Protein AF-0000000084907449 (afdb_homodimer)

InterPro domains:
  IPR006109 Glycerol-3-phosphate dehydrogenase, NAD-dependent, C-terminal [PF07479] (288-407)
  IPR008927 6-phosphogluconate dehydrogenase-like, C-terminal domain superfamily [SSF48179] (288-406)
  IPR011128 Glycerol-3-phosphate dehydrogenase, NAD-dependent, N-terminal [PF01210] (155-259)
  IPR013328 6-phosphogluconate dehydrogenase, domain 2 [G3DSA:1.10.1040.10] (293-446)
  IPR036291 NAD(P)-binding domain superfamily [SSF51735] (51-288)

Secondary structure (DSSP, 8-state):
----S--S-PPPHHHHHHHHHHHHHHHTB-TTS-B---HHHHHHHHTSS-EEEEEE--SHHHHHHHHHHHHHHTT-TTTEEEEEE--S--B--HHHHHHHHHHHHT-HHHHHHHHHTTHHHHHHHHHHTSS--BHHHHHHTT--TT-TTS------EES-HHHHHTT-SEEEE-S-HHHHHHHHHHHHHHHHHH--SSSPPPEEEE-----EEE-SSS-EEE-HHHHHHHHH---GGGEEEEESS--HHHHHTT--EEEEEE-S-HHHHHHHHHHH--SSEEEEEES-HHHHHHHHHHHHHHHHHHHHHHHHTTS-HHHHHHHHHHHHHHHHHHHHHH-SSPPPS-HHHHHHHHHHHHH-HHHHHHHHHHTTS--GGG-SEETTTEE-HHHHHHHHHHHHHH-TT--EEETTTTEEE-GGGG-HHHHHHHHHHT---S-HHHHHHHHHHHHHHHTTS-HHHHT--S----GGGTS-GGG---------------------------------------------------/----S--S-PPPHHHHHHHHHHHHHHHTB-TTS-B---HHHHHHHHTSS-EEEEEE--SHHHHHHHHHHHHHHTT-TTTEEEEEE--S--B--HHHHHHHHHHHHT-HHHHHHHHHTTHHHHHHHHHHTSS--BHHHHHHTT--TT-TTS------EES-HHHHHTT-SEEEE-S-HHHHHHHHHHHHHHHHHH--SSSPPPEEEE-----EEE-SSS-EEE-HHHHHHHHH---GGGEEEEESS--HHHHHTT--EEEEEE-S-HHHHHHHHHHH--SSEEEEEES-HHHHHHHHHHHHHHHHHHHHHHHHTTS-HHHHHHHHHHHHHHHHHHHHHH-SSPPPS-HHHHHHHHHHHHH-HHHHHHHHHHTTS--GGG-SEETTTEE-HHHHHHHHHHHHHH-TT--EEETTTTEEE-GGGG-HHHHHHHHHHT---S-HHHHHHHHHHHHHHHTTS-HHHHT--S----GGGTS-GGG-------------S-------------------------------------

Solvent-accessible surface area (backbone atoms only — not comparable to full-atom values): 56809 Å² total; per-residue (Å²): 129,87,75,77,64,67,82,75,57,61,53,55,70,71,56,49,54,52,42,52,47,45,40,41,57,36,71,26,35,46,92,84,65,48,77,47,92,33,60,49,46,44,32,41,70,71,52,74,37,41,46,29,37,26,34,37,30,60,42,46,51,27,40,42,54,51,38,50,48,40,49,32,41,52,90,38,55,64,56,34,38,67,39,36,34,38,84,72,87,49,70,53,53,53,67,56,48,46,49,34,48,54,50,34,73,75,30,69,54,56,40,54,56,28,56,77,65,58,47,47,58,56,51,53,36,26,52,74,62,79,41,83,49,36,46,63,57,36,32,37,68,10,34,38,84,70,35,56,87,48,77,57,55,62,42,52,67,41,63,49,65,63,75,53,55,63,73,31,47,32,37,34,37,28,35,56,50,85,48,40,46,68,54,24,38,55,49,17,58,51,44,66,73,60,43,48,82,50,35,61,80,41,38,34,38,31,56,41,40,42,53,46,53,40,62,73,98,51,46,23,50,40,40,49,50,51,38,41,24,70,36,27,66,42,57,62,65,36,29,25,39,44,51,37,30,70,51,37,70,49,50,63,74,51,41,46,33,46,28,33,37,18,25,44,49,67,70,45,36,50,30,52,26,61,60,68,36,53,89,37,36,39,45,40,71,42,68,53,39,60,37,55,42,50,47,42,23,47,40,31,31,50,7,23,54,44,12,26,47,31,40,63,51,75,59,39,59,34,36,49,18,44,46,49,21,52,47,51,51,49,51,52,43,52,33,36,27,56,22,89,74,50,72,71,86,42,47,35,60,34,8,26,42,51,36,34,45,72,70,25,72,29,10,52,51,17,24,36,30,22,66,46,77,44,54,50,83,70,58,51,56,42,89,97,74,41,75,38,67,19,60,30,35,37,53,36,53,50,53,52,33,56,33,85,91,42,70,37,73,34,79,87,75,70,41,78,37,44,49,44,76,79,29,58,66,63,49,50,50,44,54,60,56,65,37,83,68,77,59,25,54,62,50,29,54,48,49,53,50,47,51,49,57,55,51,71,46,54,62,72,64,71,60,57,57,85,82,53,51,38,65,54,34,62,38,50,79,84,68,58,64,70,80,70,79,75,70,75,68,85,77,78,80,78,79,83,81,82,76,77,81,73,82,77,84,75,82,78,77,80,76,81,68,82,77,78,80,81,80,77,77,82,72,75,81,75,72,70,82,81,131,87,73,79,63,66,83,75,56,61,55,56,68,69,58,49,53,51,40,52,46,44,40,42,57,36,70,26,36,45,92,82,65,47,74,47,94,31,62,50,47,43,32,40,71,68,52,76,37,41,48,27,37,26,32,37,30,61,40,46,52,27,40,42,53,52,39,51,48,40,50,32,41,52,89,37,56,65,56,35,39,67,37,36,34,38,84,71,87,47,70,54,52,54,67,56,47,44,49,35,48,53,50,34,74,75,29,69,53,54,40,52,56,28,57,75,66,58,47,47,57,55,52,51,36,25,52,72,64,79,44,82,48,35,46,62,58,36,33,37,68,9,33,38,83,72,34,54,87,48,78,58,55,63,42,51,67,42,60,48,66,62,74,53,54,63,72,32,48,31,37,37,38,27,34,56,49,87,49,42,46,68,53,25,38,54,48,17,58,51,45,66,74,58,44,48,82,51,37,61,80,40,39,34,40,31,56,42,39,41,51,43,51,39,60,74,97,52,46,25,51,42,39,50,51,51,40,41,24,70,34,28,66,42,57,64,62,36,29,25,41,43,50,36,29,69,50,38,70,49,49,65,74,52,42,46,34,46,28,32,35,18,23,44,48,67,71,45,38,50,30,51,26,59,62,67,36,53,88,37,37,39,47,40,74,41,68,53,38,62,37,55,43,50,48,43,24,48,40,31,32,50,7,23,54,43,11,26,48,31,40,63,51,75,59,38,59,34,35,48,18,46,48,50,21,52,48,50,51,49,51,52,46,52,33,35,27,54,19,90,74,53,72,71,87,42,48,38,58,33,9,24,43,52,36,34,46,72,71,25,72,29,11,51,49,17,23,34,29,22,68,47,77,42,54,53,83,69,56,50,58,43,88,98,73,43,73,39,66,19,60,29,35,36,53,37,52,50,54,53,34,55,32,85,92,41,71,39,70,34,76,87,74,69,40,77,37,44,50,46,77,78,28,59,66,63,48,50,50,44,54,59,57,64,37,85,68,79,60,26,54,62,51,31,53,49,50,52,51,48,50,48,58,54,50,71,47,53,60,73,65,70,60,54,57,85,83,54,52,38,66,56,36,62,38,52,79,86,68,58,68,73,80,72,82,75,77,76,76,83,75,80,76,86,77,86,75,78,69,79,72,75,82,86,77,89,69,89,70,85,68,88,71,84,81,79,81,81,80,80,74,83,74,73,79,77,72,68,83,80

pLDDT: mean 82.45, std 22.32, range [13.9, 98.75]

Nearest PDB structures (foldseek):
  2pla-assembly1_B  TM=8.799E-01  e=2.376E-16  Homo sapiens
  6e90-assembly1_A  TM=8.384E-01  e=5.466E-17  Homo sapiens
  6e90-assembly2_B  TM=8.410E-01  e=1.386E-16  Homo sapiens
  3k96-assembly1_B  TM=8.355E-01  e=1.196E-15  Coxiella burnetii RSA 493
  1txg-assembly1_B  TM=7.783E-01  e=4.952E-15  Archaeoglobus fulgidus

Sequence (1060 aa):
MDDDGCHGRRLPLGVIRERVQALCDALGLNNNGARNAVGRLASVASGSRPLRIVGLGAGAWGAVFMAMLQEMYGQAPDLVDITIWRRGGRTVSKEVVTHVMDVVNADEAVLRRLRNSSVYLKYVSARLGDRTLTACEMLRDGFCLNLPDCPLCPLKVTTELEEAVYDADVIVNGLPSTETRAVFEKVGRILKQTRNRDNPMPFVISLSKGVETRLEPHPHIITPTRIIHEAGGVPMDRCFYLGGPNIAAEIWRGEYANARICGGVRAVRTALADFIRNDNFVVWTSPDVITHEVMGGLKNVYAIGMGITTAATNNSATSKAVYFSNAAAEMVFITRLLSERPDDLQGPLLADTYVTLLKGRNAWYGERLGRGELCPSMGDVVPGKGLIQGISAVHAFHELLSDERVQVFDCDAQRAVSPVEVLPMLRHLKEMLSRDDDDMAAATRQFIAKLKDASATDPAQRLRTDNLYCAMLTRLPHEIVVEDADGGGDGAGVADGGAGVGPEQRHRNRSFIGGADEAEEDINPHFTKTMDDDGCHGRRLPLGVIRERVQALCDALGLNNNGARNAVGRLASVASGSRPLRIVGLGAGAWGAVFMAMLQEMYGQAPDLVDITIWRRGGRTVSKEVVTHVMDVVNADEAVLRRLRNSSVYLKYVSARLGDRTLTACEMLRDGFCLNLPDCPLCPLKVTTELEEAVYDADVIVNGLPSTETRAVFEKVGRILKQTRNRDNPMPFVISLSKGVETRLEPHPHIITPTRIIHEAGGVPMDRCFYLGGPNIAAEIWRGEYANARICGGVRAVRTALADFIRNDNFVVWTSPDVITHEVMGGLKNVYAIGMGITTAATNNSATSKAVYFSNAAAEMVFITRLLSERPDDLQGPLLADTYVTLLKGRNAWYGERLGRGELCPSMGDVVPGKGLIQGISAVHAFHELLSDERVQVFDCDAQRAVSPVEVLPMLRHLKEMLSRDDDDMAAATRQFIAKLKDASATDPAQRLRTDNLYCAMLTRLPHEIVVEDADGGGDGAGVADGGAGVGPEQRHRNRSFIGGADEAEEDINPHFTKT

Structure (mmCIF, N/CA/C/O backbone):
data_AF-0000000084907449-model_v1
#
loop_
_entity.id
_entity.type
_entity.pdbx_description
1 polymer 'Glycerol-3-phosphate dehydrogenase'
#
loop_
_atom_site.group_PDB
_atom_site.id
_atom_site.type_symbol
_atom_site.label_atom_id
_atom_site.label_alt_id
_atom_site.label_comp_id
_atom_site.label_asym_id
_atom_site.label_entity_id
_atom_site.label_seq_id
_atom_site.pdbx_PDB_ins_code
_atom_site.Cartn_x
_atom_site.Cartn_y
_atom_site.Cartn_z
_atom_site.occupancy
_atom_site.B_iso_or_equiv
_atom_site.auth_seq_id
_atom_site.auth_comp_id
_atom_site.auth_asym_id
_atom_site.auth_atom_id
_atom_site.pdbx_PDB_model_num
ATOM 1 N N . MET A 1 1 ? 24.016 -18.891 -29.656 1 27.95 1 MET A N 1
ATOM 2 C CA . MET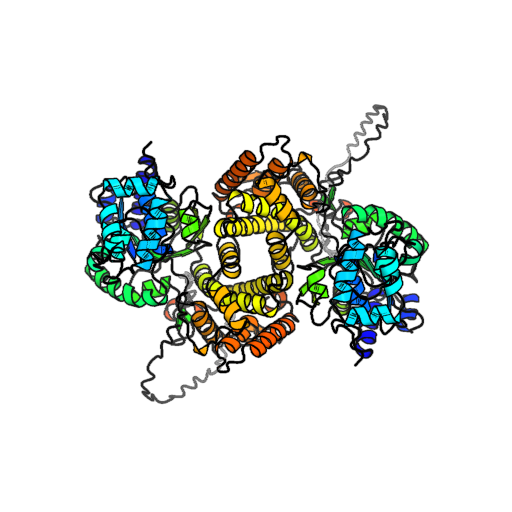 A 1 1 ? 23.016 -19.172 -28.625 1 27.95 1 MET A CA 1
ATOM 3 C C . MET A 1 1 ? 21.609 -18.969 -29.156 1 27.95 1 MET A C 1
ATOM 5 O O . MET A 1 1 ? 21.312 -17.938 -29.781 1 27.95 1 MET A O 1
ATOM 9 N N . ASP A 1 2 ? 20.875 -19.938 -29.625 1 34.19 2 ASP A N 1
ATOM 10 C CA . ASP A 1 2 ? 19.578 -20.047 -30.297 1 34.19 2 ASP A CA 1
ATOM 11 C C . ASP A 1 2 ? 18.547 -19.156 -29.609 1 34.19 2 ASP A C 1
ATOM 13 O O . ASP A 1 2 ? 18.266 -19.312 -28.422 1 34.19 2 ASP A O 1
ATOM 17 N N . ASP A 1 3 ? 18.375 -18 -29.984 1 39.09 3 ASP A N 1
ATOM 18 C CA . ASP A 1 3 ? 17.484 -16.906 -29.578 1 39.09 3 ASP A CA 1
ATOM 19 C C . ASP A 1 3 ? 16.031 -17.328 -29.703 1 39.09 3 ASP A C 1
ATOM 21 O O . ASP A 1 3 ? 15.375 -17.016 -30.703 1 39.09 3 ASP A O 1
ATOM 25 N N . ASP A 1 4 ? 15.648 -18.547 -29.453 1 43.75 4 ASP A N 1
ATOM 26 C CA . ASP A 1 4 ? 14.312 -19.078 -29.719 1 43.75 4 ASP A CA 1
ATOM 27 C C . ASP A 1 4 ? 13.25 -18.328 -28.922 1 43.75 4 ASP A C 1
ATOM 29 O O . ASP A 1 4 ? 12.195 -18.891 -28.609 1 43.75 4 ASP A O 1
ATOM 33 N N . GLY A 1 5 ? 13.398 -17.078 -28.734 1 46.91 5 GLY A N 1
ATOM 34 C CA . GLY A 1 5 ? 12.328 -16.312 -28.125 1 46.91 5 GLY A CA 1
ATOM 35 C C . GLY A 1 5 ? 12.211 -16.516 -26.625 1 46.91 5 GLY A C 1
ATOM 36 O O . GLY A 1 5 ? 11.203 -16.156 -26.031 1 46.91 5 GLY A O 1
ATOM 37 N N . CYS A 1 6 ? 13.094 -17.344 -26.094 1 53.09 6 CYS A N 1
ATOM 38 C CA . CYS A 1 6 ? 13.055 -17.656 -24.672 1 53.09 6 CYS A CA 1
ATOM 39 C C . CYS A 1 6 ? 13.523 -16.484 -23.828 1 53.09 6 CYS A C 1
ATOM 41 O O . CYS A 1 6 ? 14.367 -15.695 -24.266 1 53.09 6 CYS A O 1
ATOM 43 N N . HIS A 1 7 ? 12.625 -16.016 -22.891 1 64.75 7 HIS A N 1
ATOM 44 C CA . HIS A 1 7 ? 12.867 -14.906 -21.969 1 64.75 7 HIS A CA 1
ATOM 45 C C . HIS A 1 7 ? 14.039 -15.195 -21.047 1 64.75 7 HIS A C 1
ATOM 47 O O . HIS A 1 7 ? 14.078 -14.688 -19.922 1 64.75 7 HIS A O 1
ATOM 53 N N . GLY A 1 8 ? 14.945 -16.172 -21.531 1 71 8 GLY A N 1
ATOM 54 C CA . GLY A 1 8 ? 16.188 -16.359 -20.812 1 71 8 GLY A CA 1
ATOM 55 C C . GLY A 1 8 ? 16.016 -17.078 -19.484 1 71 8 GLY A C 1
ATOM 56 O O . GLY A 1 8 ? 16.766 -16.844 -18.547 1 71 8 GLY A O 1
ATOM 57 N N . ARG A 1 9 ? 15.055 -18.016 -19.375 1 85.19 9 ARG A N 1
ATOM 58 C CA . ARG A 1 9 ? 14.805 -18.703 -18.109 1 85.19 9 ARG A CA 1
ATOM 59 C C . ARG A 1 9 ? 15.406 -20.094 -18.109 1 85.19 9 ARG A C 1
ATOM 61 O O . ARG A 1 9 ? 15.344 -20.812 -17.109 1 85.19 9 ARG A O 1
ATOM 68 N N . ARG A 1 10 ? 16 -20.5 -19.203 1 92.06 10 ARG A N 1
ATOM 69 C CA . ARG A 1 10 ? 16.531 -21.859 -19.312 1 92.06 10 ARG A CA 1
ATOM 70 C C . ARG A 1 10 ? 17.578 -22.141 -18.25 1 92.06 10 ARG A C 1
ATOM 72 O O . ARG A 1 10 ? 18.5 -21.344 -18.062 1 92.06 10 ARG A O 1
ATOM 79 N N . LEU A 1 11 ? 17.391 -23.25 -17.609 1 94.56 11 LEU A N 1
ATOM 80 C CA . LEU A 1 11 ? 18.312 -23.609 -16.547 1 94.56 11 LEU A CA 1
ATOM 81 C C . LEU A 1 11 ? 19.422 -24.531 -17.094 1 94.56 11 LEU A C 1
ATOM 83 O O . LEU A 1 11 ? 19.188 -25.328 -17.984 1 94.56 11 LEU A O 1
ATOM 87 N N . PRO A 1 12 ? 20.641 -24.375 -16.484 1 94.5 12 PRO A N 1
ATOM 88 C CA . PRO A 1 12 ? 21.672 -25.359 -16.812 1 94.5 12 PRO A CA 1
ATOM 89 C C . PRO A 1 12 ? 21.312 -26.781 -16.359 1 94.5 12 PRO A C 1
ATOM 91 O O . PRO A 1 12 ? 20.656 -26.953 -15.328 1 94.5 12 PRO A O 1
ATOM 94 N N . LEU A 1 13 ? 21.797 -27.828 -17.109 1 94.56 13 LEU A N 1
ATOM 95 C CA . LEU A 1 13 ? 21.438 -29.219 -16.859 1 94.56 13 LEU A CA 1
ATOM 96 C C . LEU A 1 13 ? 21.797 -29.625 -15.438 1 94.56 13 LEU A C 1
ATOM 98 O O . LEU A 1 13 ? 21.078 -30.391 -14.797 1 94.56 13 LEU A O 1
ATOM 102 N N . GLY A 1 14 ? 22.969 -29.109 -14.977 1 94.44 14 GLY A N 1
ATOM 103 C CA . GLY A 1 14 ? 23.375 -29.406 -13.609 1 94.44 14 GLY A CA 1
ATOM 104 C C . GLY A 1 14 ? 22.375 -28.922 -12.578 1 94.44 14 GLY A C 1
ATOM 105 O O . GLY A 1 14 ? 22.078 -29.625 -11.609 1 94.44 14 GLY A O 1
ATOM 106 N N . VAL A 1 15 ? 21.828 -27.75 -12.773 1 95.38 15 VAL A N 1
ATOM 107 C CA . VAL A 1 15 ? 20.859 -27.172 -11.859 1 95.38 15 VAL A CA 1
ATOM 108 C C . VAL A 1 15 ? 19.547 -27.953 -11.938 1 95.38 15 VAL A C 1
ATOM 110 O O . VAL A 1 15 ? 18.906 -28.203 -10.914 1 95.38 15 VAL A O 1
ATOM 113 N N . ILE A 1 16 ? 19.141 -28.391 -13.133 1 95.88 16 ILE A N 1
ATOM 114 C CA . ILE A 1 16 ? 17.922 -29.172 -13.328 1 95.88 16 ILE A CA 1
ATOM 115 C C . ILE A 1 16 ? 18.031 -30.484 -12.547 1 95.88 16 ILE A C 1
ATOM 117 O O . ILE A 1 16 ? 17.109 -30.844 -11.812 1 95.88 16 ILE A O 1
ATOM 121 N N . ARG A 1 17 ? 19.141 -31.141 -12.68 1 93.75 17 ARG A N 1
ATOM 122 C CA . ARG A 1 17 ? 19.328 -32.406 -11.992 1 93.75 17 ARG A CA 1
ATOM 123 C C . ARG A 1 17 ? 19.25 -32.25 -10.477 1 93.75 17 ARG A C 1
ATOM 125 O O . ARG A 1 17 ? 18.641 -33.062 -9.781 1 93.75 17 ARG A O 1
ATOM 132 N N . GLU A 1 18 ? 19.859 -31.188 -10.047 1 94.5 18 GLU A N 1
ATOM 133 C CA . GLU A 1 18 ? 19.875 -30.906 -8.609 1 94.5 18 GLU A CA 1
ATOM 134 C C . GLU A 1 18 ? 18.453 -30.641 -8.094 1 94.5 18 GLU A C 1
ATOM 136 O O . GLU A 1 18 ? 18.062 -31.188 -7.066 1 94.5 18 GLU A O 1
ATOM 141 N N . ARG A 1 19 ? 17.703 -29.828 -8.773 1 95.12 19 ARG A N 1
ATOM 142 C CA . ARG A 1 19 ? 16.359 -29.469 -8.344 1 95.12 19 ARG A CA 1
ATOM 143 C C . ARG A 1 19 ? 15.398 -30.656 -8.445 1 95.12 19 ARG A C 1
ATOM 145 O O . ARG A 1 19 ? 14.523 -30.828 -7.602 1 95.12 19 ARG A O 1
ATOM 152 N N . VAL A 1 20 ? 15.539 -31.438 -9.508 1 93.69 20 VAL A N 1
ATOM 153 C CA . VAL A 1 20 ? 14.719 -32.625 -9.68 1 93.69 20 VAL A CA 1
ATOM 154 C C . VAL A 1 20 ? 15.008 -33.625 -8.562 1 93.69 20 VAL A C 1
ATOM 156 O O . VAL A 1 20 ? 14.086 -34.188 -7.973 1 93.69 20 VAL A O 1
ATOM 159 N N . GLN A 1 21 ? 16.281 -33.781 -8.234 1 90.75 21 GLN A N 1
ATOM 160 C CA . GLN A 1 21 ? 16.672 -34.688 -7.148 1 90.75 21 GLN A CA 1
ATOM 161 C C . GLN A 1 21 ? 16.094 -34.219 -5.82 1 90.75 21 GLN A C 1
ATOM 163 O O . GLN A 1 21 ? 15.586 -35.031 -5.035 1 90.75 21 GLN A O 1
ATOM 168 N N . ALA A 1 22 ? 16.188 -32.906 -5.586 1 91.81 22 ALA A N 1
ATOM 169 C CA . ALA A 1 22 ? 15.664 -32.375 -4.344 1 91.81 22 ALA A CA 1
ATOM 170 C C . ALA A 1 22 ? 14.164 -32.625 -4.227 1 91.81 22 ALA A C 1
ATOM 172 O O . ALA A 1 22 ? 13.664 -32.938 -3.146 1 91.81 22 ALA A O 1
ATOM 173 N N . LEU A 1 23 ? 13.422 -32.469 -5.273 1 91.56 23 LEU A N 1
ATOM 174 C CA . LEU A 1 23 ? 11.977 -32.688 -5.266 1 91.56 23 LEU A CA 1
ATOM 175 C C . LEU A 1 23 ? 11.633 -34.156 -5.109 1 91.56 23 LEU A C 1
ATOM 177 O O . LEU A 1 23 ? 10.656 -34.5 -4.434 1 91.56 23 LEU A O 1
ATOM 181 N N . CYS A 1 24 ? 12.406 -35 -5.719 1 87.56 24 CYS A N 1
ATOM 182 C CA . CYS A 1 24 ? 12.211 -36.438 -5.562 1 87.56 24 CYS A CA 1
ATOM 183 C C . CYS A 1 24 ? 12.43 -36.875 -4.113 1 87.56 24 CYS A C 1
ATOM 185 O O . CYS A 1 24 ? 11.664 -37.656 -3.578 1 87.56 24 CYS A O 1
ATOM 187 N N . ASP A 1 25 ? 13.469 -36.281 -3.551 1 87.12 25 ASP A N 1
ATOM 188 C CA . ASP A 1 25 ? 13.734 -36.562 -2.141 1 87.12 25 ASP A CA 1
ATOM 189 C C . ASP A 1 25 ? 12.57 -36.094 -1.267 1 87.12 25 ASP A C 1
ATOM 191 O O . ASP A 1 25 ? 12.188 -36.781 -0.315 1 87.12 25 ASP A O 1
ATOM 195 N N . ALA A 1 26 ? 12.031 -34.969 -1.592 1 87.31 26 ALA A N 1
ATOM 196 C CA . ALA A 1 26 ? 10.914 -34.406 -0.833 1 87.31 26 ALA A CA 1
ATOM 197 C C . ALA A 1 26 ? 9.656 -35.25 -0.989 1 87.31 26 ALA A C 1
ATOM 199 O O . ALA A 1 26 ? 8.883 -35.406 -0.042 1 87.31 26 ALA A O 1
ATOM 200 N N . LEU A 1 27 ? 9.398 -35.75 -2.141 1 84.12 27 LEU A N 1
ATOM 201 C CA . LEU A 1 27 ? 8.227 -36.562 -2.434 1 84.12 27 LEU A CA 1
ATOM 202 C C . LEU A 1 27 ? 8.203 -37.812 -1.575 1 84.12 27 LEU A C 1
ATOM 204 O O . LEU A 1 27 ? 7.137 -38.375 -1.301 1 84.12 27 LEU A O 1
ATOM 208 N N . GLY A 1 28 ? 9.391 -38.188 -1.218 1 76.94 28 GLY A N 1
ATOM 209 C CA . GLY A 1 28 ? 9.5 -39.375 -0.396 1 76.94 28 GLY A CA 1
ATOM 210 C C . GLY A 1 28 ? 9.305 -39.125 1.084 1 76.94 28 GLY A C 1
ATOM 211 O O . GLY A 1 28 ? 9.289 -40.031 1.896 1 76.94 28 GLY A O 1
ATOM 212 N N . LEU A 1 29 ? 9.164 -37.844 1.363 1 67.31 29 LEU A N 1
ATOM 213 C CA . LEU A 1 29 ? 9.039 -37.469 2.766 1 67.31 29 LEU A CA 1
ATOM 214 C C . LEU A 1 29 ? 7.582 -37.531 3.221 1 67.31 29 LEU A C 1
ATOM 216 O O . LEU A 1 29 ? 6.672 -37.219 2.439 1 67.31 29 LEU A O 1
ATOM 220 N N . ASN A 1 30 ? 7.441 -38.156 4.461 1 58.31 30 ASN A N 1
ATOM 221 C CA . ASN A 1 30 ? 6.125 -38.094 5.086 1 58.31 30 ASN A CA 1
ATOM 222 C C . ASN A 1 30 ? 5.961 -36.844 5.945 1 58.31 30 ASN A C 1
ATOM 224 O O . ASN A 1 30 ? 6.809 -35.969 5.918 1 58.31 30 ASN A O 1
ATOM 228 N N . ASN A 1 31 ? 4.734 -36.688 6.66 1 53.69 31 ASN A N 1
ATOM 229 C CA . ASN A 1 31 ? 4.289 -35.531 7.402 1 53.69 31 ASN A CA 1
ATOM 230 C C . ASN A 1 31 ? 5.312 -35.094 8.453 1 53.69 31 ASN A C 1
ATOM 232 O O . ASN A 1 31 ? 5.387 -33.938 8.812 1 53.69 31 ASN A O 1
ATOM 236 N N . ASN A 1 32 ? 6.051 -36.156 8.852 1 51.34 32 ASN A N 1
ATOM 237 C CA . ASN A 1 32 ? 6.992 -35.875 9.922 1 51.34 32 ASN A CA 1
ATOM 238 C C . ASN A 1 32 ? 8.406 -35.656 9.383 1 51.34 32 ASN A C 1
ATOM 240 O O . ASN A 1 32 ? 9.352 -35.5 10.164 1 51.34 32 ASN A O 1
ATOM 244 N N . GLY A 1 33 ? 8.469 -35.562 8.023 1 53.25 33 GLY A N 1
ATOM 245 C CA . GLY A 1 33 ? 9.773 -35.375 7.414 1 53.25 33 GLY A CA 1
ATOM 246 C C . GLY A 1 33 ? 10.555 -36.656 7.262 1 53.25 33 GLY A C 1
ATOM 247 O O . GLY A 1 33 ? 11.711 -36.625 6.828 1 53.25 33 GLY A O 1
ATOM 248 N N . ALA A 1 34 ? 9.93 -37.781 7.668 1 53.03 34 ALA A N 1
ATOM 249 C CA . ALA A 1 34 ? 10.625 -39.062 7.602 1 53.03 34 ALA A CA 1
ATOM 250 C C . ALA A 1 34 ? 10.539 -39.656 6.199 1 53.03 34 ALA A C 1
ATOM 252 O O . ALA A 1 34 ? 9.523 -39.5 5.516 1 53.03 34 ALA A O 1
ATOM 253 N N . ARG A 1 35 ? 11.688 -40.188 5.66 1 60.59 35 ARG A N 1
ATOM 254 C CA . ARG A 1 35 ? 11.82 -40.719 4.312 1 60.59 35 ARG A CA 1
ATOM 255 C C . ARG A 1 35 ? 11.062 -42.031 4.172 1 60.59 35 ARG A C 1
ATOM 257 O O . ARG A 1 35 ? 11.188 -42.938 5.016 1 60.59 35 ARG A O 1
ATOM 264 N N . ASN A 1 36 ? 10 -42 3.332 1 55.75 36 ASN A N 1
ATOM 265 C CA . ASN A 1 36 ? 9.383 -43.281 2.971 1 55.75 36 ASN A CA 1
ATOM 266 C C . ASN A 1 36 ? 10.086 -43.938 1.787 1 55.75 36 ASN A C 1
ATOM 268 O O . ASN A 1 36 ? 10.57 -43.219 0.888 1 55.75 36 ASN A O 1
ATOM 272 N N . ALA A 1 37 ? 10.734 -45.094 1.942 1 47.12 37 ALA A N 1
ATOM 273 C CA . ALA A 1 37 ? 11.383 -45.875 0.887 1 47.12 37 ALA A CA 1
ATOM 274 C C . ALA A 1 37 ? 10.453 -46.062 -0.31 1 47.12 37 ALA A C 1
ATOM 276 O O . ALA A 1 37 ? 9.594 -46.938 -0.307 1 47.12 37 ALA A O 1
ATOM 277 N N . VAL A 1 38 ? 10.094 -45 -1.008 1 56.59 38 VAL A N 1
ATOM 278 C CA . VAL A 1 38 ? 9.07 -45.219 -2.021 1 56.59 38 VAL A CA 1
ATOM 279 C C . VAL A 1 38 ? 9.727 -45.531 -3.361 1 56.59 38 VAL A C 1
ATOM 281 O O . VAL A 1 38 ? 10.617 -44.812 -3.809 1 56.59 38 VAL A O 1
ATOM 284 N N . GLY A 1 39 ? 9.461 -46.719 -3.977 1 51.69 39 GLY A N 1
ATOM 285 C CA . GLY A 1 39 ? 9.961 -47.312 -5.211 1 51.69 39 GLY A CA 1
ATOM 286 C C . GLY A 1 39 ? 9.852 -46.375 -6.398 1 51.69 39 GLY A C 1
ATOM 287 O O . GLY A 1 39 ? 10.82 -46.219 -7.148 1 51.69 39 GLY A O 1
ATOM 288 N N . ARG A 1 40 ? 8.773 -45.781 -6.641 1 54.81 40 ARG A N 1
ATOM 289 C CA . ARG A 1 40 ? 8.57 -44.969 -7.832 1 54.81 40 ARG A CA 1
ATOM 290 C C . ARG A 1 40 ? 9.453 -43.719 -7.797 1 54.81 40 ARG A C 1
ATOM 292 O O . ARG A 1 40 ? 9.969 -43.281 -8.836 1 54.81 40 ARG A O 1
ATOM 299 N N . LEU A 1 41 ? 9.656 -43.281 -6.684 1 61.34 41 LEU A N 1
ATOM 300 C CA . LEU A 1 41 ? 10.523 -42.125 -6.574 1 61.34 41 LEU A CA 1
ATOM 301 C C . LEU A 1 41 ? 11.969 -42.469 -6.871 1 61.34 41 LEU A C 1
ATOM 303 O O . LEU A 1 41 ? 12.742 -41.625 -7.348 1 61.34 41 LEU A O 1
ATOM 307 N N . ALA A 1 42 ? 12.094 -43.719 -6.688 1 59.5 42 ALA A N 1
ATOM 308 C CA . ALA A 1 42 ? 13.406 -44.25 -7.047 1 59.5 42 ALA A CA 1
ATOM 309 C C . ALA A 1 42 ? 13.602 -44.25 -8.562 1 59.5 42 ALA A C 1
ATOM 311 O O . ALA A 1 42 ? 14.719 -44.031 -9.047 1 59.5 42 ALA A O 1
ATOM 312 N N . SER A 1 43 ? 12.508 -44.438 -9.188 1 67.75 43 SER A N 1
ATOM 313 C CA . SER A 1 43 ? 12.602 -44.469 -10.648 1 67.75 43 SER A CA 1
ATOM 314 C C . SER A 1 43 ? 12.906 -43.094 -11.211 1 67.75 43 SER A C 1
ATOM 316 O O . SER A 1 43 ? 13.641 -42.969 -12.195 1 67.75 43 SER A O 1
ATOM 318 N N . VAL A 1 44 ? 12.406 -42.094 -10.695 1 72.56 44 VAL A N 1
ATOM 319 C CA . VAL A 1 44 ? 12.734 -40.719 -11.141 1 72.56 44 VAL A CA 1
ATOM 320 C C . VAL A 1 44 ? 14.188 -40.406 -10.812 1 72.56 44 VAL A C 1
ATOM 322 O O . VAL A 1 44 ? 14.938 -39.938 -11.664 1 72.56 44 VAL A O 1
ATOM 325 N N . ALA A 1 45 ? 14.492 -40.844 -9.656 1 63 45 ALA A N 1
ATOM 326 C CA . ALA A 1 45 ? 15.852 -40.594 -9.18 1 63 45 ALA A CA 1
ATOM 327 C C . ALA A 1 45 ? 16.875 -41.375 -9.992 1 63 45 ALA A C 1
ATOM 329 O O . ALA A 1 45 ? 17.984 -40.875 -10.25 1 63 45 ALA A O 1
ATOM 330 N N . SER A 1 46 ? 16.328 -42.562 -10.367 1 63.78 46 SER A N 1
ATOM 331 C CA . SER A 1 46 ? 17.234 -43.438 -11.125 1 63.78 46 SER A CA 1
ATOM 332 C C . SER A 1 46 ? 17.25 -43.031 -12.602 1 63.78 46 SER A C 1
ATOM 334 O O . SER A 1 46 ? 18.094 -43.531 -13.367 1 63.78 46 SER A O 1
ATOM 336 N N . GLY A 1 47 ? 16.328 -42.156 -12.883 1 67.94 47 GLY A N 1
ATOM 337 C CA . GLY A 1 47 ? 16.297 -41.719 -14.273 1 67.94 47 GLY A CA 1
ATOM 338 C C . GLY A 1 47 ? 15.422 -42.625 -15.148 1 67.94 47 GLY A C 1
ATOM 339 O O . GLY A 1 47 ? 15.43 -42.469 -16.375 1 67.94 47 GLY A O 1
ATOM 340 N N . SER A 1 48 ? 14.711 -43.438 -14.578 1 75 48 SER A N 1
ATOM 341 C CA . SER A 1 48 ? 13.906 -44.375 -15.375 1 75 48 SER A CA 1
ATOM 342 C C . SER A 1 48 ? 12.672 -43.688 -15.938 1 75 48 SER A C 1
ATOM 344 O O . SER A 1 48 ? 12.148 -44.062 -16.984 1 75 48 SER A O 1
ATOM 346 N N . ARG A 1 49 ? 12.195 -42.688 -15.242 1 85.25 49 ARG A N 1
ATOM 347 C CA . ARG A 1 49 ? 11.125 -41.875 -15.797 1 85.25 49 ARG A CA 1
ATOM 348 C C . ARG A 1 49 ? 11.281 -40.406 -15.375 1 85.25 49 ARG A C 1
ATOM 350 O O . ARG A 1 49 ? 11.883 -40.125 -14.336 1 85.25 49 ARG A O 1
ATOM 357 N N . PRO A 1 50 ? 10.766 -39.594 -16.094 1 93.31 50 PRO A N 1
ATOM 358 C CA . PRO A 1 50 ? 10.859 -38.156 -15.742 1 93.31 50 PRO A CA 1
ATOM 359 C C . PRO A 1 50 ? 9.883 -37.75 -14.633 1 93.31 50 PRO A C 1
ATOM 361 O O . PRO A 1 50 ? 8.898 -38.469 -14.398 1 93.31 50 PRO A O 1
ATOM 364 N N . LEU A 1 51 ? 10.273 -36.75 -13.906 1 93.56 51 LEU A N 1
ATOM 365 C CA . LEU A 1 51 ? 9.32 -36.094 -13.016 1 93.56 51 LEU A CA 1
ATOM 366 C C . LEU A 1 51 ? 8.148 -35.5 -13.805 1 93.56 51 LEU A C 1
ATOM 368 O O . LEU A 1 51 ? 8.344 -34.75 -14.75 1 93.56 51 LEU A O 1
ATOM 372 N N . ARG A 1 52 ? 6.961 -35.906 -13.484 1 95.56 52 ARG A N 1
ATOM 373 C CA . ARG A 1 52 ? 5.785 -35.5 -14.242 1 95.56 52 ARG A CA 1
ATOM 374 C C . ARG A 1 52 ? 5.055 -34.344 -13.539 1 95.56 52 ARG A C 1
ATOM 376 O O . ARG A 1 52 ? 4.516 -34.531 -12.445 1 95.56 52 ARG A O 1
ATOM 383 N N . ILE A 1 53 ? 5.023 -33.219 -14.164 1 97.94 53 ILE A N 1
ATOM 384 C CA . ILE A 1 53 ? 4.332 -32.031 -13.672 1 97.94 53 ILE A CA 1
ATOM 385 C C . ILE A 1 53 ? 3.109 -31.75 -14.547 1 97.94 53 ILE A C 1
ATOM 387 O O . ILE A 1 53 ? 3.227 -31.625 -15.766 1 97.94 53 ILE A O 1
ATOM 391 N N . VAL A 1 54 ? 1.977 -31.609 -13.906 1 98.62 54 VAL A N 1
ATOM 392 C CA . VAL A 1 54 ? 0.742 -31.406 -14.664 1 98.62 54 VAL A CA 1
ATOM 393 C C . VAL A 1 54 ? 0.052 -30.125 -14.195 1 98.62 54 VAL A C 1
ATOM 395 O O . VAL A 1 54 ? -0.114 -29.906 -12.992 1 98.62 54 VAL A O 1
ATOM 398 N N . GLY A 1 55 ? -0.274 -29.281 -15.133 1 98.62 55 GLY A N 1
ATOM 399 C CA . GLY A 1 55 ? -1.135 -28.141 -14.852 1 98.62 55 GLY A CA 1
ATOM 400 C C . GLY A 1 55 ? -2.596 -28.406 -15.164 1 98.62 55 GLY A C 1
ATOM 401 O O . GLY A 1 55 ? -2.92 -29.016 -16.188 1 98.62 55 GLY A O 1
ATOM 402 N N . LEU A 1 56 ? -3.439 -27.984 -14.242 1 98.25 56 LEU A N 1
ATOM 403 C CA . LEU A 1 56 ? -4.879 -28.047 -14.469 1 98.25 56 LEU A CA 1
ATOM 404 C C . LEU A 1 56 ? -5.461 -26.656 -14.672 1 98.25 56 LEU A C 1
ATOM 406 O O . LEU A 1 56 ? -5.461 -25.844 -13.75 1 98.25 56 LEU A O 1
ATOM 410 N N . GLY A 1 57 ? -5.957 -26.406 -15.812 1 94.5 57 GLY A N 1
ATOM 411 C CA . GLY A 1 57 ? -6.496 -25.094 -16.125 1 94.5 57 GLY A CA 1
ATOM 412 C C . GLY A 1 57 ? -5.523 -24.219 -16.891 1 94.5 57 GLY A C 1
ATOM 413 O O . GLY A 1 57 ? -4.379 -24.031 -16.469 1 94.5 57 GLY A O 1
ATOM 414 N N . ALA A 1 58 ? -6.031 -23.641 -17.953 1 94 58 ALA A N 1
ATOM 415 C CA . ALA A 1 58 ? -5.195 -22.844 -18.844 1 94 58 ALA A CA 1
ATOM 416 C C . ALA A 1 58 ? -5.688 -21.391 -18.922 1 94 58 ALA A C 1
ATOM 418 O O . ALA A 1 58 ? -5.781 -20.828 -20 1 94 58 ALA A O 1
ATOM 419 N N . GLY A 1 59 ? -6.059 -20.875 -17.734 1 91.75 59 GLY A N 1
ATOM 420 C CA . GLY A 1 59 ? -6.207 -19.438 -17.672 1 91.75 59 GLY A CA 1
ATOM 421 C C . GLY A 1 59 ? -4.895 -18.688 -17.859 1 91.75 59 GLY A C 1
ATOM 422 O O . GLY A 1 59 ? -3.848 -19.312 -18.062 1 91.75 59 GLY A O 1
ATOM 423 N N . ALA A 1 60 ? -4.926 -17.406 -17.781 1 93.12 60 ALA A N 1
ATOM 424 C CA . ALA A 1 60 ? -3.738 -16.609 -18.047 1 93.12 60 ALA A CA 1
ATOM 425 C C . ALA A 1 60 ? -2.588 -17.016 -17.125 1 93.12 60 ALA A C 1
ATOM 427 O O . ALA A 1 60 ? -1.506 -17.375 -17.594 1 93.12 60 ALA A O 1
ATOM 428 N N . TRP A 1 61 ? -2.842 -17.016 -15.812 1 94.88 61 TRP A N 1
ATOM 429 C CA . TRP A 1 61 ? -1.772 -17.297 -14.859 1 94.88 61 TRP A CA 1
ATOM 430 C C . TRP A 1 61 ? -1.377 -18.766 -14.906 1 94.88 61 TRP A C 1
ATOM 432 O O . TRP A 1 61 ? -0.193 -19.094 -14.828 1 94.88 61 TRP A O 1
ATOM 442 N N . GLY A 1 62 ? -2.365 -19.672 -15.016 1 96.56 62 GLY A N 1
ATOM 443 C CA . GLY A 1 62 ? -2.053 -21.094 -15.141 1 96.56 62 GLY A CA 1
ATOM 444 C C . GLY A 1 62 ? -1.173 -21.406 -16.344 1 96.56 62 GLY A C 1
ATOM 445 O O . GLY A 1 62 ? -0.192 -22.141 -16.219 1 96.56 62 GLY A O 1
ATOM 446 N N . ALA A 1 63 ? -1.486 -20.781 -17.453 1 97.31 63 ALA A N 1
ATOM 447 C CA . ALA A 1 63 ? -0.728 -21.016 -18.688 1 97.31 63 ALA A CA 1
ATOM 448 C C . ALA A 1 63 ? 0.688 -20.469 -18.562 1 97.31 63 ALA A C 1
ATOM 450 O O . ALA A 1 63 ? 1.656 -21.125 -18.938 1 97.31 63 ALA A O 1
ATOM 451 N N . VAL A 1 64 ? 0.768 -19.266 -18.031 1 97.5 64 VAL A N 1
ATOM 452 C CA . VAL A 1 64 ? 2.07 -18.609 -17.891 1 97.5 64 VAL A CA 1
ATOM 453 C C . VAL A 1 64 ? 2.936 -19.406 -16.922 1 97.5 64 VAL A C 1
ATOM 455 O O . VAL A 1 64 ? 4.133 -19.594 -17.141 1 97.5 64 VAL A O 1
ATOM 458 N N . PHE A 1 65 ? 2.326 -19.859 -15.844 1 98.19 65 PHE A N 1
ATOM 459 C CA . PHE A 1 65 ? 3.059 -20.641 -14.844 1 98.19 65 PHE A CA 1
ATOM 460 C C . PHE A 1 65 ? 3.666 -21.891 -15.469 1 98.19 65 PHE A C 1
ATOM 462 O O . PHE A 1 65 ? 4.852 -22.156 -15.281 1 98.19 65 PHE A O 1
ATOM 469 N N . MET A 1 66 ? 2.896 -22.625 -16.203 1 98.12 66 MET A N 1
ATOM 470 C CA . MET A 1 66 ? 3.369 -23.844 -16.859 1 98.12 66 MET A CA 1
ATOM 471 C C . MET A 1 66 ? 4.387 -23.531 -17.938 1 98.12 66 MET A C 1
ATOM 473 O O . MET A 1 66 ? 5.336 -24.281 -18.156 1 98.12 66 MET A O 1
ATOM 477 N N . ALA A 1 67 ? 4.141 -22.438 -18.672 1 97.81 67 ALA A N 1
ATOM 478 C CA . ALA A 1 67 ? 5.086 -22.016 -19.703 1 97.81 67 ALA A CA 1
ATOM 479 C C . ALA A 1 67 ? 6.445 -21.672 -19.094 1 97.81 67 ALA A C 1
ATOM 481 O O . ALA A 1 67 ? 7.484 -21.953 -19.688 1 97.81 67 ALA A O 1
ATOM 482 N N . MET A 1 68 ? 6.441 -21.031 -17.938 1 97.31 68 MET A N 1
ATOM 483 C CA . MET A 1 68 ? 7.695 -20.734 -17.266 1 97.31 68 MET A CA 1
ATOM 484 C C . MET A 1 68 ? 8.453 -22 -16.906 1 97.31 68 MET A C 1
ATOM 486 O O . MET A 1 68 ? 9.664 -22.094 -17.109 1 97.31 68 MET A O 1
ATOM 490 N N . LEU A 1 69 ? 7.707 -22.984 -16.406 1 98 69 LEU A N 1
ATOM 491 C CA . LEU A 1 69 ? 8.344 -24.266 -16.078 1 98 69 LEU A CA 1
ATOM 492 C C . LEU A 1 69 ? 8.891 -24.922 -17.344 1 98 69 LEU A C 1
ATOM 494 O O . LEU A 1 69 ? 9.984 -25.5 -17.328 1 98 69 LEU A O 1
ATOM 498 N N . GLN A 1 70 ? 8.117 -24.844 -18.391 1 97.56 70 GLN A N 1
ATOM 499 C CA . GLN A 1 70 ? 8.562 -25.422 -19.656 1 97.56 70 GLN A CA 1
ATOM 500 C C . GLN A 1 70 ? 9.852 -24.766 -20.125 1 97.56 70 GLN A C 1
ATOM 502 O O . GLN A 1 70 ? 10.75 -25.453 -20.641 1 97.56 70 GLN A O 1
ATOM 507 N N . GLU A 1 71 ? 9.93 -23.5 -20.016 1 95.88 71 GLU A N 1
ATOM 508 C CA . GLU A 1 71 ? 11.148 -22.797 -20.406 1 95.88 71 GLU A CA 1
ATOM 509 C C . GLU A 1 71 ? 12.32 -23.203 -19.516 1 95.88 71 GLU A C 1
ATOM 511 O O . GLU A 1 71 ? 13.453 -23.328 -20 1 95.88 71 GLU A O 1
ATOM 516 N N . MET A 1 72 ? 12.062 -23.359 -18.281 1 96.69 72 MET A N 1
ATOM 517 C CA . MET A 1 72 ? 13.117 -23.641 -17.312 1 96.69 72 MET A CA 1
ATOM 518 C C . MET A 1 72 ? 13.625 -25.078 -17.469 1 96.69 72 MET A C 1
ATOM 520 O O . MET A 1 72 ? 14.828 -25.328 -17.422 1 96.69 72 MET A O 1
ATOM 524 N N . TYR A 1 73 ? 12.703 -25.969 -17.766 1 96.94 73 TYR A N 1
ATOM 525 C CA . TYR A 1 73 ? 13.039 -27.391 -17.625 1 96.94 73 TYR A CA 1
ATOM 526 C C . TYR A 1 73 ? 12.836 -28.125 -18.953 1 96.94 73 TYR A C 1
ATOM 528 O O . TYR A 1 73 ? 13.289 -29.25 -19.125 1 96.94 73 TYR A O 1
ATOM 536 N N . GLY A 1 74 ? 12.211 -27.547 -19.922 1 93.5 74 GLY A N 1
ATOM 537 C CA . GLY A 1 74 ? 11.758 -28.219 -21.141 1 93.5 74 GLY A CA 1
ATOM 538 C C . GLY A 1 74 ? 12.898 -28.797 -21.953 1 93.5 74 GLY A C 1
ATOM 539 O O . GLY A 1 74 ? 12.688 -29.719 -22.75 1 93.5 74 GLY A O 1
ATOM 540 N N . GLN A 1 75 ? 14.117 -28.375 -21.734 1 93.25 75 GLN A N 1
ATOM 541 C CA . GLN A 1 75 ? 15.258 -28.875 -22.484 1 93.25 75 GLN A CA 1
ATOM 542 C C . GLN A 1 75 ? 15.727 -30.234 -21.969 1 93.25 75 GLN A C 1
ATOM 544 O O . GLN A 1 75 ? 16.562 -30.891 -22.594 1 93.25 75 GLN A O 1
ATOM 549 N N . ALA A 1 76 ? 15.18 -30.656 -20.859 1 94.38 76 ALA A N 1
ATOM 550 C CA . ALA A 1 76 ? 15.531 -31.953 -20.281 1 94.38 76 ALA A CA 1
ATOM 551 C C . ALA A 1 76 ? 14.297 -32.844 -20.141 1 94.38 76 ALA A C 1
ATOM 553 O O . ALA A 1 76 ? 13.914 -33.219 -19.031 1 94.38 76 ALA A O 1
ATOM 554 N N . PRO A 1 77 ? 13.781 -33.312 -21.266 1 92.06 77 PRO A N 1
ATOM 555 C CA . PRO A 1 77 ? 12.531 -34.094 -21.234 1 92.06 77 PRO A CA 1
ATOM 556 C C . PRO A 1 77 ? 12.695 -35.438 -20.531 1 92.06 77 PRO A C 1
ATOM 558 O O . PRO A 1 77 ? 11.711 -36 -20.062 1 92.06 77 PRO A O 1
ATOM 561 N N . ASP A 1 78 ? 13.867 -35.906 -20.453 1 92 78 ASP A N 1
ATOM 562 C CA . ASP A 1 78 ? 14.133 -37.156 -19.766 1 92 78 ASP A CA 1
ATOM 563 C C . ASP A 1 78 ? 14.086 -36.969 -18.25 1 92 78 ASP A C 1
ATOM 565 O O . ASP A 1 78 ? 13.945 -37.938 -17.516 1 92 78 ASP A O 1
ATOM 569 N N . LEU A 1 79 ? 14.234 -35.75 -17.844 1 93.56 79 LEU A N 1
ATOM 570 C CA . LEU A 1 79 ? 14.25 -35.469 -16.406 1 93.56 79 LEU A CA 1
ATOM 571 C C . LEU A 1 79 ? 12.914 -34.875 -15.945 1 93.56 79 LEU A C 1
ATOM 573 O O . LEU A 1 79 ? 12.461 -35.156 -14.836 1 93.56 79 LEU A O 1
ATOM 577 N N . VAL A 1 80 ? 12.305 -34.031 -16.766 1 95.88 80 VAL A N 1
ATOM 578 C CA . VAL A 1 80 ? 11.055 -33.406 -16.391 1 95.88 80 VAL A CA 1
ATOM 579 C C . VAL A 1 80 ? 10.094 -33.406 -17.578 1 95.88 80 VAL A C 1
ATOM 581 O O . VAL A 1 80 ? 10.461 -33.031 -18.688 1 95.88 80 VAL A O 1
ATOM 584 N N . ASP A 1 81 ? 8.922 -33.875 -17.344 1 96.44 81 ASP A N 1
ATOM 585 C CA . ASP A 1 81 ? 7.84 -33.875 -18.328 1 96.44 81 ASP A CA 1
ATOM 586 C C . ASP A 1 81 ? 6.703 -32.938 -17.859 1 96.44 81 ASP A C 1
ATOM 588 O O . ASP A 1 81 ? 6.094 -33.188 -16.812 1 96.44 81 ASP A O 1
ATOM 592 N N . ILE A 1 82 ? 6.418 -31.922 -18.641 1 97.88 82 ILE A N 1
ATOM 593 C CA . ILE A 1 82 ? 5.438 -30.906 -18.25 1 97.88 82 ILE A CA 1
ATOM 594 C C . ILE A 1 82 ? 4.25 -30.953 -19.203 1 97.88 82 ILE A C 1
ATOM 596 O O . ILE A 1 82 ? 4.418 -30.828 -20.422 1 97.88 82 ILE A O 1
ATOM 600 N N . THR A 1 83 ? 3.055 -31.109 -18.672 1 98.12 83 THR A N 1
ATOM 601 C CA . THR A 1 83 ? 1.828 -31.172 -19.453 1 98.12 83 THR A CA 1
ATOM 602 C C . THR A 1 83 ? 0.744 -30.297 -18.844 1 98.12 83 THR A C 1
ATOM 604 O O . THR A 1 83 ? 0.665 -30.172 -17.625 1 98.12 83 THR A O 1
ATOM 607 N N . ILE A 1 84 ? -0.056 -29.641 -19.656 1 98.44 84 ILE A N 1
ATOM 608 C CA . ILE A 1 84 ? -1.17 -28.844 -19.156 1 98.44 84 ILE A CA 1
ATOM 609 C C . ILE A 1 84 ? -2.488 -29.422 -19.672 1 98.44 84 ILE A C 1
ATOM 611 O O . ILE A 1 84 ? -2.594 -29.781 -20.844 1 98.44 84 ILE A O 1
ATOM 615 N N . TRP A 1 85 ? -3.412 -29.578 -18.781 1 98.31 85 TRP A N 1
ATOM 616 C CA . TRP A 1 85 ? -4.758 -30.031 -19.125 1 98.31 85 TRP A CA 1
ATOM 617 C C . TRP A 1 85 ? -5.707 -28.844 -19.281 1 98.31 85 TRP A C 1
ATOM 619 O O . TRP A 1 85 ? -5.691 -27.906 -18.469 1 98.31 85 TRP A O 1
ATOM 629 N N . ARG A 1 86 ? -6.43 -28.891 -20.297 1 95.12 86 ARG A N 1
ATOM 630 C CA . ARG A 1 86 ? -7.543 -27.953 -20.484 1 95.12 86 ARG A CA 1
ATOM 631 C C . ARG A 1 86 ? -8.781 -28.688 -21 1 95.12 86 ARG A C 1
ATOM 633 O O . ARG A 1 86 ? -8.664 -29.688 -21.703 1 95.12 86 ARG A O 1
ATOM 640 N N . ARG A 1 87 ? -9.898 -28.125 -20.562 1 90 87 ARG A N 1
ATOM 641 C CA . ARG A 1 87 ? -11.141 -28.703 -21.062 1 90 87 ARG A CA 1
ATOM 642 C C . ARG A 1 87 ? -11.258 -28.531 -22.578 1 90 87 ARG A C 1
ATOM 644 O O . ARG A 1 87 ? -10.906 -27.484 -23.125 1 90 87 ARG A O 1
ATOM 651 N N . GLY A 1 88 ? -11.727 -29.5 -23.234 1 86.5 88 GLY A N 1
ATOM 652 C CA . GLY A 1 88 ? -11.844 -29.469 -24.688 1 86.5 88 GLY A CA 1
ATOM 653 C C . GLY A 1 88 ? -13.047 -28.703 -25.172 1 86.5 88 GLY A C 1
ATOM 654 O O . GLY A 1 88 ? -13.93 -28.344 -24.375 1 86.5 88 GLY A O 1
ATOM 655 N N . GLY A 1 89 ? -12.984 -28.312 -26.469 1 83.31 89 GLY A N 1
ATOM 656 C CA . GLY A 1 89 ? -14.195 -27.875 -27.156 1 83.31 89 GLY A CA 1
ATOM 657 C C . GLY A 1 89 ? -14.242 -26.375 -27.359 1 83.31 89 GLY A C 1
ATOM 658 O O . GLY A 1 89 ? -15.094 -25.859 -28.094 1 83.31 89 GLY A O 1
ATOM 659 N N . ARG A 1 90 ? -13.438 -25.641 -26.766 1 89.94 90 ARG A N 1
ATOM 660 C CA . ARG A 1 90 ? -13.5 -24.188 -26.922 1 89.94 90 ARG A CA 1
ATOM 661 C C . ARG A 1 90 ? -12.867 -23.75 -28.25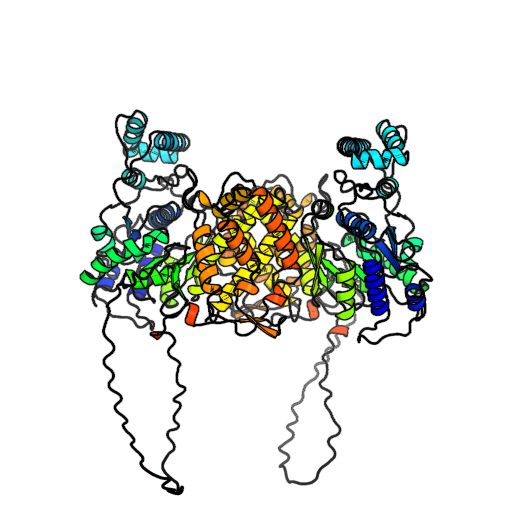 1 89.94 90 ARG A C 1
ATOM 663 O O . ARG A 1 90 ? -11.695 -24.031 -28.5 1 89.94 90 ARG A O 1
ATOM 670 N N . THR A 1 91 ? -13.625 -23.031 -29.047 1 94.5 91 THR A N 1
ATOM 671 C CA . THR A 1 91 ? -13.133 -22.531 -30.328 1 94.5 91 THR A CA 1
ATOM 672 C C . THR A 1 91 ? -12.656 -21.094 -30.188 1 94.5 91 THR A C 1
ATOM 674 O O . THR A 1 91 ? -13.008 -20.391 -29.234 1 94.5 91 THR A O 1
ATOM 677 N N . VAL A 1 92 ? -11.836 -20.703 -31.141 1 95.38 92 VAL A N 1
ATOM 678 C CA . VAL A 1 92 ? -11.258 -19.375 -31.125 1 95.38 92 VAL A CA 1
ATOM 679 C C . VAL A 1 92 ? -11.914 -18.516 -32.219 1 95.38 92 VAL A C 1
ATOM 681 O O . VAL A 1 92 ? -12.047 -18.969 -33.375 1 95.38 92 VAL A O 1
ATOM 684 N N . SER A 1 93 ? -12.312 -17.312 -31.875 1 94.25 93 SER A N 1
ATOM 685 C CA . SER A 1 93 ? -12.969 -16.438 -32.844 1 94.25 93 SER A CA 1
ATOM 686 C C . SER A 1 93 ? -11.969 -15.883 -33.844 1 94.25 93 SER A C 1
ATOM 688 O O . SER A 1 93 ? -10.766 -15.836 -33.562 1 94.25 93 SER A O 1
ATOM 690 N N . LYS A 1 94 ? -12.562 -15.461 -34.969 1 94.62 94 LYS A N 1
ATOM 691 C CA . LYS A 1 94 ? -11.734 -14.867 -36 1 94.62 94 LYS A CA 1
ATOM 692 C C . LYS A 1 94 ? -11.055 -13.594 -35.5 1 94.62 94 LYS A C 1
ATOM 694 O O . LYS A 1 94 ? -9.93 -13.289 -35.906 1 94.62 94 LYS A O 1
ATOM 699 N N . GLU A 1 95 ? -11.758 -12.93 -34.656 1 94.25 95 GLU A N 1
ATOM 700 C CA . GLU A 1 95 ? -11.227 -11.688 -34.125 1 94.25 95 GLU A CA 1
ATOM 701 C C . GLU A 1 95 ? -9.969 -11.938 -33.312 1 94.25 95 GLU A C 1
ATOM 703 O O . GLU A 1 95 ? -8.984 -11.211 -33.406 1 94.25 95 GLU A O 1
ATOM 708 N N . VAL A 1 96 ? -10.039 -12.945 -32.5 1 94.88 96 VAL A N 1
ATOM 709 C CA . VAL A 1 96 ? -8.898 -13.281 -31.641 1 94.88 96 VAL A CA 1
ATOM 710 C C . VAL A 1 96 ? -7.734 -13.766 -32.5 1 94.88 96 VAL A C 1
ATOM 712 O O . VAL A 1 96 ? -6.582 -13.398 -32.281 1 94.88 96 VAL A O 1
ATOM 715 N N . VAL A 1 97 ? -7.992 -14.547 -33.5 1 96.62 97 VAL A N 1
ATOM 716 C CA . VAL A 1 97 ? -6.969 -15.055 -34.406 1 96.62 97 VAL A CA 1
ATOM 717 C C . VAL A 1 97 ? -6.277 -13.891 -35.125 1 96.62 97 VAL A C 1
ATOM 719 O O . VAL A 1 97 ? -5.047 -13.859 -35.219 1 96.62 97 VAL A O 1
ATOM 722 N N . THR A 1 98 ? -7.09 -12.969 -35.562 1 96.44 98 THR A N 1
ATOM 723 C CA . THR A 1 98 ? -6.547 -11.797 -36.25 1 96.44 98 THR A CA 1
ATOM 724 C C . THR A 1 98 ? -5.621 -11.016 -35.312 1 96.44 98 THR A C 1
ATOM 726 O O . THR A 1 98 ? -4.535 -10.594 -35.719 1 96.44 98 THR A O 1
ATOM 729 N N . HIS A 1 99 ? -6.113 -10.93 -34.188 1 96.88 99 HIS A N 1
ATOM 730 C CA . HIS A 1 99 ? -5.32 -10.203 -33.219 1 96.88 99 HIS A CA 1
ATOM 731 C C . HIS A 1 99 ? -4 -10.906 -32.938 1 96.88 99 HIS A C 1
ATOM 733 O O . HIS A 1 99 ? -2.947 -10.266 -32.875 1 96.88 99 HIS A O 1
ATOM 739 N N . VAL A 1 100 ? -4 -12.148 -32.75 1 96.56 100 VAL A N 1
ATOM 740 C CA . VAL A 1 100 ? -2.807 -12.945 -32.469 1 96.56 100 VAL A CA 1
ATOM 741 C C . VAL A 1 100 ? -1.836 -12.828 -33.656 1 96.56 100 VAL A C 1
ATOM 743 O O . VAL A 1 100 ? -0.624 -12.719 -33.438 1 96.56 100 VAL A O 1
ATOM 746 N N . MET A 1 101 ? -2.309 -12.812 -34.812 1 95.56 101 MET A N 1
ATOM 747 C CA . MET A 1 101 ? -1.458 -12.703 -35.969 1 95.56 101 MET A CA 1
ATOM 748 C C . MET A 1 101 ? -0.787 -11.336 -36.031 1 95.56 101 MET A C 1
ATOM 750 O O . MET A 1 101 ? 0.364 -11.219 -36.469 1 95.56 101 MET A O 1
ATOM 754 N N . ASP A 1 102 ? -1.552 -10.344 -35.656 1 97 102 ASP A N 1
ATOM 755 C CA . ASP A 1 102 ? -0.941 -9.023 -35.594 1 97 102 ASP A CA 1
ATOM 756 C C . ASP A 1 102 ? 0.241 -9.016 -34.625 1 97 102 ASP A C 1
ATOM 758 O O . ASP A 1 102 ? 1.29 -8.438 -34.906 1 97 102 ASP A O 1
ATOM 762 N N . VAL A 1 103 ? 0.021 -9.648 -33.562 1 96.12 103 VAL A N 1
ATOM 763 C CA . VAL A 1 103 ? 1.062 -9.742 -32.531 1 96.12 103 VAL A CA 1
ATOM 764 C C . VAL A 1 103 ? 2.254 -10.523 -33.094 1 96.12 103 VAL A C 1
ATOM 766 O O . VAL A 1 103 ? 3.404 -10.125 -32.906 1 96.12 103 VAL A O 1
ATOM 769 N N . VAL A 1 104 ? 2.053 -11.602 -33.75 1 94.81 104 VAL A N 1
ATOM 770 C CA . VAL A 1 104 ? 3.078 -12.469 -34.312 1 94.81 104 VAL A CA 1
ATOM 771 C C . VAL A 1 104 ? 3.885 -11.688 -35.344 1 94.81 104 VAL A C 1
ATOM 773 O O . VAL A 1 104 ? 5.117 -11.75 -35.375 1 94.81 104 VAL A O 1
ATOM 776 N N . ASN A 1 105 ? 3.23 -10.906 -36.156 1 95.12 105 ASN A N 1
ATOM 777 C CA . ASN A 1 105 ? 3.873 -10.172 -37.25 1 95.12 105 ASN A CA 1
ATOM 778 C C . ASN A 1 105 ? 4.711 -9.016 -36.719 1 95.12 105 ASN A C 1
ATOM 780 O O . ASN A 1 105 ? 5.617 -8.531 -37.406 1 95.12 105 ASN A O 1
ATOM 784 N N . ALA A 1 106 ? 4.383 -8.594 -35.594 1 95.25 106 ALA A N 1
ATOM 785 C CA . ALA A 1 106 ? 5.105 -7.484 -35 1 95.25 106 ALA A CA 1
ATOM 786 C C . ALA A 1 106 ? 6.34 -7.973 -34.25 1 95.25 106 ALA A C 1
ATOM 788 O O . ALA A 1 106 ? 7.176 -7.172 -33.812 1 95.25 106 ALA A O 1
ATOM 789 N N . ASP A 1 107 ? 6.461 -9.297 -34.156 1 93.25 107 ASP A N 1
ATOM 790 C CA . ASP A 1 107 ? 7.559 -9.891 -33.406 1 93.25 107 ASP A CA 1
ATOM 791 C C . ASP A 1 107 ? 8.352 -10.875 -34.25 1 93.25 107 ASP A C 1
ATOM 793 O O . ASP A 1 107 ? 7.918 -12.008 -34.469 1 93.25 107 ASP A O 1
ATOM 797 N N . GLU A 1 108 ? 9.594 -10.578 -34.562 1 91.5 108 GLU A N 1
ATOM 798 C CA . GLU A 1 108 ? 10.398 -11.359 -35.5 1 91.5 108 GLU A CA 1
ATOM 799 C C . GLU A 1 108 ? 10.727 -12.734 -34.938 1 91.5 108 GLU A C 1
ATOM 801 O O . GLU A 1 108 ? 10.789 -13.719 -35.656 1 91.5 108 GLU A O 1
ATOM 806 N N . ALA A 1 109 ? 11 -12.766 -33.719 1 89.19 109 ALA A N 1
ATOM 807 C CA . ALA A 1 109 ? 11.359 -14.039 -33.094 1 89.19 109 ALA A CA 1
ATOM 808 C C . ALA A 1 109 ? 10.195 -15.023 -33.125 1 89.19 109 ALA A C 1
ATOM 810 O O . ALA A 1 109 ? 10.398 -16.203 -33.406 1 89.19 109 ALA A O 1
ATOM 811 N N . VAL A 1 110 ? 9 -14.57 -32.875 1 91.75 110 VAL A N 1
ATOM 812 C CA . VAL A 1 110 ? 7.816 -15.422 -32.906 1 91.75 110 VAL A CA 1
ATOM 813 C C . VAL A 1 110 ? 7.488 -15.82 -34.344 1 91.75 110 VAL A C 1
ATOM 815 O O . VAL A 1 110 ? 7.117 -16.969 -34.594 1 91.75 110 VAL A O 1
ATOM 818 N N . LEU A 1 111 ? 7.66 -14.875 -35.219 1 92.25 111 LEU A N 1
ATOM 819 C CA . LEU A 1 111 ? 7.418 -15.141 -36.625 1 92.25 111 LEU A CA 1
ATOM 820 C C . LEU A 1 111 ? 8.328 -16.25 -37.156 1 92.25 111 LEU A C 1
ATOM 822 O O . LEU A 1 111 ? 7.879 -17.156 -37.844 1 92.25 111 LEU A O 1
ATOM 826 N N . ARG A 1 112 ? 9.539 -16.219 -36.781 1 91.56 112 ARG A N 1
ATOM 827 C CA . ARG A 1 112 ? 10.5 -17.234 -37.188 1 91.56 112 ARG A CA 1
ATOM 828 C C . ARG A 1 112 ? 10.133 -18.609 -36.625 1 91.56 112 ARG A C 1
ATOM 830 O O . ARG A 1 112 ? 10.234 -19.625 -37.312 1 91.56 112 ARG A O 1
ATOM 837 N N . ARG A 1 113 ? 9.68 -18.594 -35.406 1 89.44 113 ARG A N 1
ATOM 838 C CA . ARG A 1 113 ? 9.289 -19.844 -34.75 1 89.44 113 ARG A CA 1
ATOM 839 C C . ARG A 1 113 ? 8.117 -20.5 -35.5 1 89.44 113 ARG A C 1
ATOM 841 O O . ARG A 1 113 ? 8.117 -21.703 -35.719 1 89.44 113 ARG A O 1
ATOM 848 N N . LEU A 1 114 ? 7.223 -19.75 -35.875 1 90.88 114 LEU A N 1
ATOM 849 C CA . LEU A 1 114 ? 6.012 -20.297 -36.469 1 90.88 114 LEU A CA 1
ATOM 850 C C . LEU A 1 114 ? 6.258 -20.703 -37.906 1 90.88 114 LEU A C 1
ATOM 852 O O . LEU A 1 114 ? 5.625 -21.641 -38.438 1 90.88 114 LEU A O 1
ATOM 856 N N . ARG A 1 115 ? 7.004 -19.922 -38.594 1 85.62 115 ARG A N 1
ATOM 857 C CA . ARG A 1 115 ? 7.332 -20.234 -39.969 1 85.62 115 ARG A CA 1
ATOM 858 C C . ARG A 1 115 ? 7.961 -21.625 -40.062 1 85.62 115 ARG A C 1
ATOM 860 O O . ARG A 1 115 ? 7.602 -22.406 -40.938 1 85.62 115 ARG A O 1
ATOM 867 N N . ASN A 1 116 ? 8.797 -21.938 -39.219 1 79.12 116 ASN A N 1
ATOM 868 C CA . ASN A 1 116 ? 9.547 -23.188 -39.25 1 79.12 116 ASN A CA 1
ATOM 869 C C . ASN A 1 116 ? 8.648 -24.375 -38.938 1 79.12 116 ASN A C 1
ATOM 871 O O . ASN A 1 116 ? 8.914 -25.484 -39.406 1 79.12 116 ASN A O 1
ATOM 875 N N . SER A 1 117 ? 7.523 -24.25 -38.375 1 73.06 117 SER A N 1
ATOM 876 C CA . SER A 1 117 ? 6.652 -25.344 -38 1 73.06 117 SER A CA 1
ATOM 877 C C . SER A 1 117 ? 5.398 -25.406 -38.875 1 73.06 117 SER A C 1
ATOM 879 O O . SER A 1 117 ? 4.496 -26.203 -38.594 1 73.06 117 SER A O 1
ATOM 881 N N . SER A 1 118 ? 5.301 -24.641 -39.875 1 81.81 118 SER A N 1
ATOM 882 C CA . SER A 1 118 ? 4.137 -24.5 -40.75 1 81.81 118 SER A CA 1
ATOM 883 C C . SER A 1 118 ? 2.896 -24.109 -39.969 1 81.81 118 SER A C 1
ATOM 885 O O . SER A 1 118 ? 1.77 -24.344 -40.406 1 81.81 118 SER A O 1
ATOM 887 N N . VAL A 1 119 ? 3.127 -23.75 -38.812 1 91.19 119 VAL A N 1
ATOM 888 C CA . VAL A 1 119 ? 2.062 -23.297 -37.906 1 91.19 119 VAL A CA 1
ATOM 889 C C . VAL A 1 119 ? 1.506 -21.969 -38.406 1 91.19 119 VAL A C 1
ATOM 891 O O . VAL A 1 119 ? 0.308 -21.703 -38.281 1 91.19 119 VAL A O 1
ATOM 894 N N . TYR A 1 120 ? 2.326 -21.141 -38.969 1 93.5 120 TYR A N 1
ATOM 895 C CA . TYR A 1 120 ? 1.918 -19.828 -39.438 1 93.5 120 TYR A CA 1
ATOM 896 C C . TYR A 1 120 ? 0.747 -19.938 -40.406 1 93.5 120 TYR A C 1
ATOM 898 O O . TYR A 1 120 ? -0.222 -19.188 -40.312 1 93.5 120 TYR A O 1
ATOM 906 N N . LEU A 1 121 ? 0.835 -20.906 -41.344 1 93.19 121 LEU A N 1
ATOM 907 C CA . LEU A 1 121 ? -0.202 -21.094 -42.344 1 93.19 121 LEU A CA 1
ATOM 908 C C . LEU A 1 121 ? -1.514 -21.531 -41.688 1 93.19 121 LEU A C 1
ATOM 910 O O . LEU A 1 121 ? -2.594 -21.172 -42.188 1 93.19 121 LEU A O 1
ATOM 914 N N . LYS A 1 122 ? -1.391 -22.25 -40.719 1 94.44 122 LYS A N 1
ATOM 915 C CA . LYS A 1 122 ? -2.559 -22.672 -39.938 1 94.44 122 LYS A CA 1
ATOM 916 C C . LYS A 1 122 ? -3.344 -21.453 -39.438 1 94.44 122 LYS A C 1
ATOM 918 O O . LYS A 1 122 ? -4.57 -21.422 -39.531 1 94.44 122 LYS A O 1
ATOM 923 N N . TYR A 1 123 ? -2.697 -20.469 -39 1 95.38 123 TYR A N 1
ATOM 924 C CA . TYR A 1 123 ? -3.33 -19.266 -38.469 1 95.38 123 TYR A CA 1
ATOM 925 C C . TYR A 1 123 ? -3.84 -18.375 -39.594 1 95.38 123 TYR A C 1
ATOM 927 O O . TYR A 1 123 ? -4.871 -17.719 -39.469 1 95.38 123 TYR A O 1
ATOM 935 N N . VAL A 1 124 ? -3.121 -18.344 -40.688 1 94.44 124 VAL A N 1
ATOM 936 C CA . VAL A 1 124 ? -3.596 -17.625 -41.875 1 94.44 124 VAL A CA 1
ATOM 937 C C . VAL A 1 124 ? -4.926 -18.219 -42.344 1 94.44 124 VAL A C 1
ATOM 939 O O . VAL A 1 124 ? -5.875 -17.469 -42.625 1 94.44 124 VAL A O 1
ATOM 942 N N . SER A 1 125 ? -4.949 -19.516 -42.406 1 95.56 125 SER A N 1
ATOM 943 C CA . SER A 1 125 ? -6.172 -20.188 -42.844 1 95.56 125 SER A CA 1
ATOM 944 C C . SER A 1 125 ? -7.328 -19.891 -41.906 1 95.56 125 SER A C 1
ATOM 946 O O . SER A 1 125 ? -8.469 -19.734 -42.344 1 95.56 125 SER A O 1
ATOM 948 N N . ALA A 1 126 ? -7.012 -19.891 -40.656 1 96.06 126 ALA A N 1
ATOM 949 C CA . ALA A 1 126 ? -8.039 -19.594 -39.688 1 96.06 126 ALA A CA 1
ATOM 950 C C . ALA A 1 126 ? -8.523 -18.156 -39.812 1 96.06 126 ALA A C 1
ATOM 952 O O . ALA A 1 126 ? -9.719 -17.875 -39.688 1 96.06 126 ALA A O 1
ATOM 953 N N . ARG A 1 127 ? -7.648 -17.234 -40.031 1 95.31 127 ARG A N 1
ATOM 954 C CA . ARG A 1 127 ? -7.992 -15.828 -40.219 1 95.31 127 ARG A CA 1
ATOM 955 C C . ARG A 1 127 ? -8.898 -15.648 -41.438 1 95.31 127 ARG A C 1
ATOM 957 O O . ARG A 1 127 ? -9.789 -14.789 -41.438 1 95.31 127 ARG A O 1
ATOM 964 N N . LEU A 1 128 ? -8.695 -16.453 -42.406 1 94.75 128 LEU A N 1
ATOM 965 C CA . LEU A 1 128 ? -9.453 -16.375 -43.656 1 94.75 128 LEU A CA 1
ATOM 966 C C . LEU A 1 128 ? -10.789 -17.094 -43.531 1 94.75 128 LEU A C 1
ATOM 968 O O . LEU A 1 128 ? -11.664 -16.969 -44.406 1 94.75 128 LEU A O 1
ATOM 972 N N . GLY A 1 129 ? -10.906 -17.875 -42.469 1 93.56 129 GLY A N 1
ATOM 973 C CA . GLY A 1 129 ? -12.148 -18.594 -42.25 1 93.56 129 GLY A CA 1
ATOM 974 C C . GLY A 1 129 ? -12.133 -20 -42.844 1 93.56 129 GLY A C 1
ATOM 975 O O . GLY A 1 129 ? -13.164 -20.688 -42.844 1 93.56 129 GLY A O 1
ATOM 976 N N . ASP A 1 130 ? -11.055 -20.531 -43.312 1 95.31 130 ASP A N 1
ATOM 977 C CA . ASP A 1 130 ? -10.938 -21.844 -43.938 1 95.31 130 ASP A CA 1
ATOM 978 C C . ASP A 1 130 ? -10.852 -22.953 -42.906 1 95.31 130 ASP A C 1
ATOM 980 O O . ASP A 1 130 ? -11.07 -24.125 -43.219 1 95.31 130 ASP A O 1
ATOM 984 N N . ARG A 1 131 ? -10.5 -22.547 -41.719 1 94.31 131 ARG A N 1
ATOM 985 C CA . ARG A 1 131 ? -10.414 -23.5 -40.625 1 94.31 131 ARG A CA 1
ATOM 986 C C . ARG A 1 131 ? -10.805 -22.859 -39.281 1 94.31 131 ARG A C 1
ATOM 988 O O . ARG A 1 131 ? -10.711 -21.641 -39.125 1 94.31 131 ARG A O 1
ATOM 995 N N . THR A 1 132 ? -11.188 -23.719 -38.438 1 95.44 132 THR A N 1
ATOM 996 C CA . THR A 1 132 ? -11.484 -23.266 -37.062 1 95.44 132 THR A CA 1
ATOM 997 C C . THR A 1 132 ? -10.43 -23.766 -36.094 1 95.44 132 THR A C 1
ATOM 999 O O . THR A 1 132 ? -10.148 -24.969 -36.031 1 95.44 132 THR A O 1
ATOM 1002 N N . LEU A 1 133 ? -9.875 -22.859 -35.406 1 95.19 133 LEU A N 1
ATOM 1003 C CA . LEU A 1 133 ? -8.883 -23.234 -34.406 1 95.19 133 LEU A CA 1
ATOM 1004 C C . LEU A 1 133 ? -9.547 -23.438 -33.031 1 95.19 133 LEU A C 1
ATOM 1006 O O . LEU A 1 133 ? -10.578 -22.828 -32.75 1 95.19 133 LEU A O 1
ATOM 1010 N N . THR A 1 134 ? -8.945 -24.328 -32.25 1 95.94 134 THR A N 1
ATOM 1011 C CA . THR A 1 134 ? -9.383 -24.516 -30.891 1 95.94 134 THR A CA 1
ATOM 101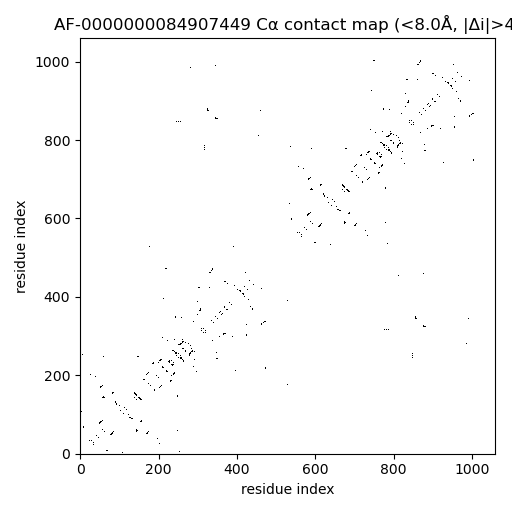2 C C . THR A 1 134 ? -8.398 -23.875 -29.906 1 95.94 134 THR A C 1
ATOM 1014 O O . THR A 1 134 ? -7.234 -23.641 -30.25 1 95.94 134 THR A O 1
ATOM 1017 N N . ALA A 1 135 ? -8.93 -23.609 -28.672 1 96.12 135 ALA A N 1
ATOM 1018 C CA . ALA A 1 135 ? -8.062 -23.062 -27.641 1 96.12 135 ALA A CA 1
ATOM 1019 C C . ALA A 1 135 ? -6.91 -24.016 -27.328 1 96.12 135 ALA A C 1
ATOM 1021 O O . ALA A 1 135 ? -5.801 -23.578 -27 1 96.12 135 ALA A O 1
ATOM 1022 N N . CYS A 1 136 ? -7.109 -25.297 -27.453 1 95.81 136 CYS A N 1
ATOM 1023 C CA . CYS A 1 136 ? -6.086 -26.297 -27.219 1 95.81 136 CYS A CA 1
ATOM 1024 C C . CYS A 1 136 ? -4.969 -26.203 -28.25 1 95.81 136 CYS A C 1
ATOM 1026 O O . CYS A 1 136 ? -3.789 -26.266 -27.891 1 95.81 136 CYS A O 1
ATOM 1028 N N . GLU A 1 137 ? -5.387 -26.062 -29.484 1 94.56 137 GLU A N 1
ATOM 1029 C CA . GLU A 1 137 ? -4.406 -25.938 -30.562 1 94.56 137 GLU A CA 1
ATOM 1030 C C . GLU A 1 137 ? -3.555 -24.688 -30.375 1 94.56 137 GLU A C 1
ATOM 1032 O O . GLU A 1 137 ? -2.336 -24.719 -30.562 1 94.56 137 GLU A O 1
ATOM 1037 N N . MET A 1 138 ? -4.234 -23.656 -30.031 1 96 138 MET A N 1
ATOM 1038 C CA . MET A 1 138 ? -3.547 -22.391 -29.797 1 96 138 MET A CA 1
ATOM 1039 C C . MET A 1 138 ? -2.51 -22.531 -28.688 1 96 138 MET A C 1
ATOM 1041 O O . MET A 1 138 ? -1.392 -22.031 -28.812 1 96 138 MET A O 1
ATOM 1045 N N . LEU A 1 139 ? -2.924 -23.188 -27.656 1 97.19 139 LEU A N 1
ATOM 1046 C CA . LEU A 1 139 ? -2.023 -23.359 -26.516 1 97.19 139 LEU A CA 1
ATOM 1047 C C . LEU A 1 139 ? -0.842 -24.25 -26.891 1 97.19 139 LEU A C 1
ATOM 1049 O O . LEU A 1 139 ? 0.286 -24 -26.453 1 97.19 139 LEU A O 1
ATOM 1053 N N . ARG A 1 140 ? -1.013 -25.266 -27.703 1 96 140 ARG A N 1
ATOM 1054 C CA . ARG A 1 140 ? 0.055 -26.125 -28.203 1 96 140 ARG A CA 1
ATOM 1055 C C . ARG A 1 140 ? 1.064 -25.328 -29.016 1 96 140 ARG A C 1
ATOM 1057 O O . ARG A 1 140 ? 2.258 -25.641 -29.016 1 96 140 ARG A O 1
ATOM 1064 N N . ASP A 1 141 ? 0.493 -24.297 -29.641 1 95.62 141 ASP A N 1
ATOM 1065 C CA . ASP A 1 141 ? 1.338 -23.484 -30.516 1 95.62 141 ASP A CA 1
ATOM 1066 C C . ASP A 1 141 ? 1.985 -22.344 -29.734 1 95.62 141 ASP A C 1
ATOM 1068 O O . ASP A 1 141 ? 2.754 -21.562 -30.297 1 95.62 141 ASP A O 1
ATOM 1072 N N . GLY A 1 142 ? 1.648 -22.188 -28.5 1 95.75 142 GLY A N 1
ATOM 1073 C CA . GLY A 1 142 ? 2.301 -21.203 -27.656 1 95.75 142 GLY A CA 1
ATOM 1074 C C . GLY A 1 142 ? 1.489 -19.922 -27.5 1 95.75 142 GLY A C 1
ATOM 1075 O O . GLY A 1 142 ? 2.047 -18.859 -27.25 1 95.75 142 GLY A O 1
ATOM 1076 N N . PHE A 1 143 ? 0.18 -20.047 -27.703 1 96.62 143 PHE A N 1
ATOM 1077 C CA . PHE A 1 143 ? -0.706 -18.906 -27.516 1 96.62 143 PHE A CA 1
ATOM 1078 C C . PHE A 1 143 ? -1.833 -19.25 -26.547 1 96.62 143 PHE A C 1
ATOM 1080 O O . PHE A 1 143 ? -2.369 -20.359 -26.578 1 96.62 143 PHE A O 1
ATOM 1087 N N . CYS A 1 144 ? -2.094 -18.359 -25.672 1 96.38 144 CYS A N 1
ATOM 1088 C CA . CYS A 1 144 ? -3.166 -18.531 -24.703 1 96.38 144 CYS A CA 1
ATOM 1089 C C . CYS A 1 144 ? -4.348 -17.625 -25.016 1 96.38 144 CYS A C 1
ATOM 1091 O O . CYS A 1 144 ? -4.176 -16.406 -25.172 1 96.38 144 CYS A O 1
ATOM 1093 N N . LEU A 1 145 ? -5.512 -18.188 -25.062 1 93.88 145 LEU A N 1
ATOM 1094 C CA . LEU A 1 145 ? -6.73 -17.469 -25.406 1 93.88 145 LEU A CA 1
ATOM 1095 C C . LEU A 1 145 ? -6.949 -16.281 -24.469 1 93.88 145 LEU A C 1
ATOM 1097 O O . LEU A 1 145 ? -7.484 -15.25 -24.875 1 93.88 145 LEU A O 1
ATOM 1101 N N . ASN A 1 146 ? -6.508 -16.422 -23.25 1 90.25 146 ASN A N 1
ATOM 1102 C CA . ASN A 1 146 ? -6.73 -15.406 -22.219 1 90.25 146 ASN A CA 1
ATOM 1103 C C . ASN A 1 146 ? -5.598 -14.383 -22.203 1 90.25 146 ASN A C 1
ATOM 1105 O O . ASN A 1 146 ? -5.625 -13.438 -21.406 1 90.25 146 ASN A O 1
ATOM 1109 N N . LEU A 1 147 ? -4.633 -14.516 -22.984 1 94 147 LEU A N 1
ATOM 1110 C CA . LEU A 1 147 ? -3.496 -13.609 -23.109 1 94 147 LEU A CA 1
ATOM 1111 C C . LEU A 1 147 ? -3.072 -13.477 -24.578 1 94 147 LEU A C 1
ATOM 1113 O O . LEU A 1 147 ? -1.912 -13.727 -24.906 1 94 147 LEU A O 1
ATOM 1117 N N . PRO A 1 148 ? -3.881 -13.008 -25.344 1 94 148 PRO A N 1
ATOM 1118 C CA . PRO A 1 148 ? -3.586 -13.023 -26.781 1 94 148 PRO A CA 1
ATOM 1119 C C . PRO A 1 148 ? -2.428 -12.102 -27.141 1 94 148 PRO A C 1
ATOM 1121 O O . PRO A 1 148 ? -1.804 -12.273 -28.203 1 94 148 PRO A O 1
ATOM 1124 N N . ASP A 1 149 ? -2.102 -11.172 -26.297 1 94.75 149 ASP A N 1
ATOM 1125 C CA . ASP A 1 149 ? -1.062 -10.195 -26.594 1 94.75 149 ASP A CA 1
ATOM 1126 C C . ASP A 1 149 ? 0.317 -10.727 -26.203 1 94.75 149 ASP A C 1
ATOM 1128 O O . ASP A 1 149 ? 1.334 -10.086 -26.484 1 94.75 149 ASP A O 1
ATOM 1132 N N . CYS A 1 150 ? 0.31 -11.906 -25.641 1 95 150 CYS A N 1
ATOM 1133 C CA . CYS A 1 150 ? 1.555 -12.406 -25.062 1 95 150 CYS A CA 1
ATOM 1134 C C . CYS A 1 150 ? 1.878 -13.797 -25.578 1 95 150 CYS A C 1
ATOM 1136 O O . CYS A 1 150 ? 1.484 -14.797 -24.984 1 95 150 CYS A O 1
ATOM 1138 N N . PRO A 1 151 ? 2.668 -13.852 -26.641 1 96.12 151 PRO A N 1
ATOM 1139 C CA . PRO A 1 151 ? 3.074 -15.18 -27.109 1 96.12 151 PRO A CA 1
ATOM 1140 C C . PRO A 1 151 ? 3.887 -15.945 -26.062 1 96.12 151 PRO A C 1
ATOM 1142 O O . PRO A 1 151 ? 4.91 -15.445 -25.594 1 96.12 151 PRO A O 1
ATOM 1145 N N . LEU A 1 152 ? 3.449 -17.141 -25.75 1 96.62 152 LEU A N 1
ATOM 1146 C CA . LEU A 1 152 ? 4.156 -18 -24.812 1 96.62 152 LEU A CA 1
ATOM 1147 C C . LEU A 1 152 ? 5.074 -18.969 -25.562 1 96.62 152 LEU A C 1
ATOM 1149 O O . LEU A 1 152 ? 5.52 -18.672 -26.672 1 96.62 152 LEU A O 1
ATOM 1153 N N . CYS A 1 153 ? 5.539 -20 -25.062 1 94.88 153 CYS A N 1
ATOM 1154 C CA . CYS A 1 153 ? 6.199 -21.109 -25.734 1 94.88 153 CYS A CA 1
ATOM 1155 C C . CYS A 1 153 ? 5.234 -22.266 -25.938 1 94.88 153 CYS A C 1
ATOM 1157 O O . CYS A 1 153 ? 4.215 -22.375 -25.266 1 94.88 153 CYS A O 1
ATOM 1159 N N . PRO A 1 154 ? 5.488 -23.031 -26.938 1 94.81 154 PRO A N 1
ATOM 1160 C CA . PRO A 1 154 ? 4.613 -24.203 -27.125 1 94.81 154 PRO A CA 1
ATOM 1161 C C . PRO A 1 154 ? 4.527 -25.078 -25.891 1 94.81 154 PRO A C 1
ATOM 1163 O O . PRO A 1 154 ? 5.531 -25.266 -25.188 1 94.81 154 PRO A O 1
ATOM 1166 N N . LEU A 1 155 ? 3.34 -25.609 -25.625 1 97.12 155 LEU A N 1
ATOM 1167 C CA . LEU A 1 155 ? 3.117 -26.469 -24.453 1 97.12 155 LEU A CA 1
ATOM 1168 C C . LEU A 1 155 ? 2.539 -27.812 -24.875 1 97.12 155 LEU A C 1
ATOM 1170 O O . LEU A 1 155 ? 1.877 -27.922 -25.906 1 97.12 155 LEU A O 1
ATOM 1174 N N . LYS A 1 156 ? 2.914 -28.844 -24.141 1 97.5 156 LYS A N 1
ATOM 1175 C CA . LYS A 1 156 ? 2.209 -30.125 -24.266 1 97.5 156 LYS A CA 1
ATOM 1176 C C . LYS A 1 156 ? 0.822 -30.047 -23.625 1 97.5 156 LYS A C 1
ATOM 1178 O O . LYS A 1 156 ? 0.697 -29.828 -22.422 1 97.5 156 LYS A O 1
ATOM 1183 N N . VAL A 1 157 ? -0.227 -30.188 -24.484 1 97.88 157 VAL A N 1
ATOM 1184 C CA . VAL A 1 157 ? -1.598 -29.984 -24.031 1 97.88 157 VAL A CA 1
ATOM 1185 C C . VAL A 1 157 ? -2.398 -31.281 -24.188 1 97.88 157 VAL A C 1
ATOM 1187 O O . VAL A 1 157 ? -2.254 -31.984 -25.188 1 97.88 157 VAL A O 1
ATOM 1190 N N . THR A 1 158 ? -3.148 -31.594 -23.172 1 97.44 158 THR A N 1
ATOM 1191 C CA . THR A 1 158 ? -4.078 -32.719 -23.266 1 97.44 158 THR A CA 1
ATOM 1192 C C . THR A 1 158 ? -5.48 -32.312 -22.828 1 97.44 158 THR A C 1
ATOM 1194 O O . THR A 1 158 ? -5.637 -31.312 -22.094 1 97.44 158 THR A O 1
ATOM 1197 N N . THR A 1 159 ? -6.477 -32.938 -23.344 1 96.5 159 THR A N 1
ATOM 1198 C CA . THR A 1 159 ? -7.859 -32.688 -22.938 1 96.5 159 THR A CA 1
ATOM 1199 C C . THR A 1 159 ? -8.398 -33.875 -22.125 1 96.5 159 THR A C 1
ATOM 1201 O O . THR A 1 159 ? -9.547 -33.875 -21.688 1 96.5 159 THR A O 1
ATOM 1204 N N . GLU A 1 160 ? -7.582 -34.844 -21.953 1 96.62 160 GLU A N 1
ATOM 1205 C CA . GLU A 1 160 ? -7.961 -36 -21.188 1 96.62 160 GLU A CA 1
ATOM 1206 C C . GLU A 1 160 ? -7.414 -35.938 -19.766 1 96.62 160 GLU A C 1
ATOM 1208 O O . GLU A 1 160 ? -6.227 -36.156 -19.531 1 96.62 160 GLU A O 1
ATOM 1213 N N . LEU A 1 161 ? -8.32 -35.781 -18.859 1 97.31 161 LEU A N 1
ATOM 1214 C CA . LEU A 1 161 ? -7.941 -35.562 -17.469 1 97.31 161 LEU A CA 1
ATOM 1215 C C . LEU A 1 161 ? -7.215 -36.75 -16.875 1 97.31 161 LEU A C 1
ATOM 1217 O O . LEU A 1 161 ? -6.227 -36.594 -16.156 1 97.31 161 LEU A O 1
ATOM 1221 N N . GLU A 1 162 ? -7.711 -37.906 -17.172 1 96.56 162 GLU A N 1
ATOM 1222 C CA . GLU A 1 162 ? -7.102 -39.125 -16.656 1 96.56 162 GLU A CA 1
ATOM 1223 C C . GLU A 1 162 ? -5.664 -39.281 -17.141 1 96.56 162 GLU A C 1
ATOM 1225 O O . GLU A 1 162 ? -4.773 -39.625 -16.344 1 96.56 162 GLU A O 1
ATOM 1230 N N . GLU A 1 163 ? -5.496 -39.031 -18.359 1 95.12 163 GLU A N 1
ATOM 1231 C CA . GLU A 1 163 ? -4.148 -39.094 -18.922 1 95.12 163 GLU A CA 1
ATOM 1232 C C . GLU A 1 163 ? -3.217 -38.125 -18.219 1 95.12 163 GLU A C 1
ATOM 1234 O O . GLU A 1 163 ? -2.045 -38.406 -18 1 95.12 163 GLU A O 1
ATOM 1239 N N . ALA A 1 164 ? -3.709 -37.031 -17.953 1 96.88 164 ALA A N 1
ATOM 1240 C CA . ALA A 1 164 ? -2.906 -35.969 -17.375 1 96.88 164 ALA A CA 1
ATOM 1241 C C . ALA A 1 164 ? -2.455 -36.312 -15.969 1 96.88 164 ALA A C 1
ATOM 1243 O O . ALA A 1 164 ? -1.28 -36.156 -15.625 1 96.88 164 ALA A O 1
ATOM 1244 N N . VAL A 1 165 ? -3.377 -36.844 -15.125 1 97.25 165 VAL A N 1
ATOM 1245 C CA . VAL A 1 165 ? -3.098 -36.875 -13.688 1 97.25 165 VAL A CA 1
ATOM 1246 C C . VAL A 1 165 ? -2.674 -38.281 -13.281 1 97.25 165 VAL A C 1
ATOM 1248 O O . VAL A 1 165 ? -2.158 -38.469 -12.18 1 97.25 165 VAL A O 1
ATOM 1251 N N . TYR A 1 166 ? -2.807 -39.281 -14.156 1 93.38 166 TYR A N 1
ATOM 1252 C CA . TYR A 1 166 ? -2.615 -40.688 -13.852 1 93.38 166 TYR A CA 1
ATOM 1253 C C . TYR A 1 166 ? -1.292 -40.938 -13.133 1 93.38 166 TYR A C 1
ATOM 1255 O O . TYR A 1 166 ? -1.242 -41.625 -12.125 1 93.38 166 TYR A O 1
ATOM 1263 N N . ASP A 1 167 ? -0.244 -40.375 -13.531 1 90.31 167 ASP A N 1
ATOM 1264 C CA . ASP A 1 167 ? 1.072 -40.562 -12.93 1 90.31 167 ASP A CA 1
ATOM 1265 C C . ASP A 1 167 ? 1.724 -39.25 -12.562 1 90.31 167 ASP A C 1
ATOM 1267 O O . ASP A 1 167 ? 2.947 -39.094 -12.609 1 90.31 167 ASP A O 1
ATOM 1271 N N . ALA A 1 168 ? 0.953 -38.312 -12.258 1 95.56 168 ALA A N 1
ATOM 1272 C CA . ALA A 1 168 ? 1.479 -36.969 -11.93 1 95.56 168 ALA A CA 1
ATOM 1273 C C . ALA A 1 168 ? 2.195 -37 -10.578 1 95.56 168 ALA A C 1
ATOM 1275 O O . ALA A 1 168 ? 1.723 -37.625 -9.625 1 95.56 168 ALA A O 1
ATOM 1276 N N . ASP A 1 169 ? 3.375 -36.406 -10.516 1 94.62 169 ASP A N 1
ATOM 1277 C CA . ASP A 1 169 ? 4.113 -36.25 -9.266 1 94.62 169 ASP A CA 1
ATOM 1278 C C . ASP A 1 169 ? 3.789 -34.906 -8.602 1 94.62 169 ASP A C 1
ATOM 1280 O O . ASP A 1 169 ? 3.816 -34.781 -7.371 1 94.62 169 ASP A O 1
ATOM 1284 N N . VAL A 1 170 ? 3.615 -33.938 -9.414 1 97.19 170 VAL A N 1
ATOM 1285 C CA . VAL A 1 170 ? 3.203 -32.594 -8.977 1 97.19 170 VAL A CA 1
ATOM 1286 C C . VAL A 1 170 ? 2.037 -32.094 -9.828 1 97.19 170 VAL A C 1
ATOM 1288 O O . VAL A 1 170 ? 2.078 -32.188 -11.062 1 97.19 170 VAL A O 1
ATOM 1291 N N . ILE A 1 171 ? 1.029 -31.641 -9.188 1 98.56 171 ILE A N 1
ATOM 1292 C CA . ILE A 1 171 ? -0.117 -31.047 -9.867 1 98.56 171 ILE A CA 1
ATOM 1293 C C . ILE A 1 171 ? -0.212 -29.562 -9.531 1 98.56 171 ILE A C 1
ATOM 1295 O O . ILE A 1 171 ? -0.198 -29.188 -8.359 1 98.56 171 ILE A O 1
ATOM 1299 N N . VAL A 1 172 ? -0.265 -28.719 -10.539 1 98.75 172 VAL A N 1
ATOM 1300 C CA . VAL A 1 172 ? -0.478 -27.297 -10.375 1 98.75 172 VAL A CA 1
ATOM 1301 C C . VAL A 1 172 ? -1.93 -26.938 -10.695 1 98.75 172 VAL A C 1
ATOM 1303 O O . VAL A 1 172 ? -2.361 -27.062 -11.844 1 98.75 172 VAL A O 1
ATOM 1306 N N . ASN A 1 173 ? -2.627 -26.547 -9.727 1 98.38 173 ASN A N 1
ATOM 1307 C CA . ASN A 1 173 ? -4.016 -26.125 -9.922 1 98.38 173 ASN A CA 1
ATOM 1308 C C . ASN A 1 173 ? -4.113 -24.672 -10.359 1 98.38 173 ASN A C 1
ATOM 1310 O O . ASN A 1 173 ? -4.086 -23.766 -9.523 1 98.38 173 ASN A O 1
ATOM 1314 N N . GLY A 1 174 ? -4.363 -24.438 -11.594 1 96.38 174 GLY A N 1
ATOM 1315 C CA . GLY A 1 174 ? -4.543 -23.109 -12.141 1 96.38 174 GLY A CA 1
ATOM 1316 C C . GLY A 1 174 ? -5.996 -22.766 -12.43 1 96.38 174 GLY A C 1
ATOM 1317 O O . GLY A 1 174 ? -6.285 -21.812 -13.133 1 96.38 174 GLY A O 1
ATOM 1318 N N . LEU A 1 175 ? -6.863 -23.547 -11.891 1 93.62 175 LEU A N 1
ATOM 1319 C CA . LEU A 1 175 ? -8.297 -23.344 -12.086 1 93.62 175 LEU A CA 1
ATOM 1320 C C . LEU A 1 175 ? -8.812 -22.234 -11.18 1 93.62 175 LEU A C 1
ATOM 1322 O O . LEU A 1 175 ? -8.289 -22.031 -10.078 1 93.62 175 LEU A O 1
ATOM 1326 N N . PRO A 1 176 ? -9.852 -21.5 -11.656 1 86.44 176 PRO A N 1
ATOM 1327 C CA . PRO A 1 176 ? -10.555 -20.641 -10.703 1 86.44 176 PRO A CA 1
ATOM 1328 C C . PRO A 1 176 ? -11.117 -21.422 -9.508 1 86.44 176 PRO A C 1
ATOM 1330 O O . PRO A 1 176 ? -11.445 -22.594 -9.641 1 86.44 176 PRO A O 1
ATOM 1333 N N . SER A 1 177 ? -11.195 -20.766 -8.438 1 83.81 177 SER A N 1
ATOM 1334 C CA . SER A 1 177 ? -11.672 -21.406 -7.223 1 83.81 177 SER A CA 1
ATOM 1335 C C . SER A 1 177 ? -13.062 -22.016 -7.422 1 83.81 177 SER A C 1
ATOM 1337 O O . SER A 1 177 ? -13.383 -23.047 -6.848 1 83.81 177 SER A O 1
ATOM 1339 N N . THR A 1 178 ? -13.875 -21.469 -8.273 1 80.56 178 THR A N 1
ATOM 1340 C CA . THR A 1 178 ? -15.25 -21.891 -8.5 1 80.56 178 THR A CA 1
ATOM 1341 C C . THR A 1 178 ? -15.281 -23.234 -9.25 1 80.56 178 THR A C 1
ATOM 1343 O O . THR A 1 178 ? -16.297 -23.922 -9.242 1 80.56 178 THR A O 1
ATOM 1346 N N . GLU A 1 179 ? -14.195 -23.609 -9.852 1 89 179 GLU A N 1
ATOM 1347 C CA . GLU A 1 179 ? -14.156 -24.828 -10.648 1 89 179 GLU A CA 1
ATOM 1348 C C . GLU A 1 179 ? -13.312 -25.906 -9.969 1 89 179 GLU A C 1
ATOM 1350 O O . GLU A 1 179 ? -13.383 -27.078 -10.344 1 89 179 GLU A O 1
ATOM 1355 N N . THR A 1 180 ? -12.609 -25.547 -9.016 1 93.44 180 THR A N 1
ATOM 1356 C CA . THR A 1 180 ? -11.609 -26.406 -8.391 1 93.44 180 THR A CA 1
ATOM 1357 C C . THR A 1 180 ? -12.266 -27.641 -7.793 1 93.44 180 THR A C 1
ATOM 1359 O O . THR A 1 180 ? -11.812 -28.766 -8.023 1 93.44 180 THR A O 1
ATOM 1362 N N . ARG A 1 181 ? -13.352 -27.5 -7.09 1 93.94 181 ARG A N 1
ATOM 1363 C CA . ARG A 1 181 ? -13.984 -28.641 -6.418 1 93.94 181 ARG A CA 1
ATOM 1364 C C . ARG A 1 181 ? -14.43 -29.688 -7.422 1 93.94 181 ARG A C 1
ATOM 1366 O O . ARG A 1 181 ? -14.102 -30.875 -7.277 1 93.94 181 ARG A O 1
ATOM 1373 N N . ALA A 1 182 ? -15.117 -29.266 -8.43 1 95.44 182 ALA A N 1
ATOM 1374 C CA . ALA A 1 182 ? -15.664 -30.188 -9.414 1 95.44 182 ALA A CA 1
ATOM 1375 C C . ALA A 1 182 ? -14.555 -30.969 -10.117 1 95.44 182 ALA A C 1
ATOM 1377 O O . ALA A 1 182 ? -14.68 -32.188 -10.328 1 95.44 182 ALA A O 1
ATOM 1378 N N . VAL A 1 183 ? -13.531 -30.312 -10.484 1 97.12 183 VAL A N 1
ATOM 1379 C CA . VAL A 1 183 ? -12.438 -30.953 -11.211 1 97.12 183 VAL A CA 1
ATOM 1380 C C . VAL A 1 183 ? -11.664 -31.875 -10.273 1 97.12 183 VAL A C 1
ATOM 1382 O O . VAL A 1 183 ? -11.281 -33 -10.656 1 97.12 183 VAL A O 1
ATOM 1385 N N . PHE A 1 184 ? -11.484 -31.484 -9.062 1 97.88 184 PHE A N 1
ATOM 1386 C CA . PHE A 1 184 ? -10.688 -32.281 -8.141 1 97.88 184 PHE A CA 1
ATOM 1387 C C . PHE A 1 184 ? -11.477 -33.5 -7.648 1 97.88 184 PHE A C 1
ATOM 1389 O O . PHE A 1 184 ? -10.891 -34.469 -7.211 1 97.88 184 PHE A O 1
ATOM 1396 N N . GLU A 1 185 ? -12.789 -33.406 -7.664 1 98.12 185 GLU A N 1
ATOM 1397 C CA . GLU A 1 185 ? -13.57 -34.625 -7.406 1 98.12 185 GLU A CA 1
ATOM 1398 C C . GLU A 1 185 ? -13.258 -35.719 -8.43 1 98.12 185 GLU A C 1
ATOM 1400 O O . GLU A 1 185 ? -13.117 -36.875 -8.07 1 98.12 185 GLU A O 1
ATOM 1405 N N . LYS A 1 186 ? -13.133 -35.281 -9.633 1 97.88 186 LYS A N 1
ATOM 1406 C CA . LYS A 1 186 ? -12.758 -36.219 -10.688 1 97.88 186 LYS A CA 1
ATOM 1407 C C . LYS A 1 186 ? -11.312 -36.688 -10.508 1 97.88 186 LYS A C 1
ATOM 1409 O O . LYS A 1 186 ? -11.016 -37.875 -10.672 1 97.88 186 LYS A O 1
ATOM 1414 N N . VAL A 1 187 ? -10.453 -35.812 -10.242 1 98.31 187 VAL A N 1
ATOM 1415 C CA . VAL A 1 187 ? -9.047 -36.125 -9.992 1 98.31 187 VAL A CA 1
ATOM 1416 C C . VAL A 1 187 ? -8.938 -37.125 -8.852 1 98.31 187 VAL A C 1
ATOM 1418 O O . VAL A 1 187 ? -8.164 -38.094 -8.922 1 98.31 187 VAL A O 1
ATOM 1421 N N . GLY A 1 188 ? -9.719 -36.844 -7.812 1 97.81 188 GLY A N 1
ATOM 1422 C CA . GLY A 1 188 ? -9.703 -37.719 -6.656 1 97.81 188 GLY A CA 1
ATOM 1423 C C . GLY A 1 188 ? -10.055 -39.156 -7 1 97.81 188 GLY A C 1
ATOM 1424 O O . GLY A 1 188 ? -9.438 -40.094 -6.484 1 97.81 188 GLY A O 1
ATOM 1425 N N . ARG A 1 189 ? -11.016 -39.375 -7.809 1 97.25 189 ARG A N 1
ATOM 1426 C CA . ARG A 1 189 ? -11.406 -40.688 -8.242 1 97.25 189 ARG A CA 1
ATOM 1427 C C . ARG A 1 189 ? -10.266 -41.406 -8.969 1 97.25 189 ARG A C 1
ATOM 1429 O O . ARG A 1 189 ? -10.031 -42.594 -8.773 1 97.25 189 ARG A O 1
ATOM 1436 N N . ILE A 1 190 ? -9.625 -40.656 -9.766 1 97.31 190 ILE A N 1
ATOM 1437 C CA . ILE A 1 190 ? -8.516 -41.188 -10.531 1 97.31 190 ILE A CA 1
ATOM 1438 C C . ILE A 1 190 ? -7.363 -41.531 -9.594 1 97.31 190 ILE A C 1
ATOM 1440 O O . ILE A 1 190 ? -6.781 -42.625 -9.68 1 97.31 190 ILE A O 1
ATOM 1444 N N . LEU A 1 191 ? -7.047 -40.656 -8.703 1 96.12 191 LEU A N 1
ATOM 1445 C CA . LEU A 1 191 ? -5.926 -40.844 -7.789 1 96.12 191 LEU A CA 1
ATOM 1446 C C . LEU A 1 191 ? -6.18 -42.031 -6.859 1 96.12 191 LEU A C 1
ATOM 1448 O O . LEU A 1 191 ? -5.25 -42.75 -6.508 1 96.12 191 LEU A O 1
ATOM 1452 N N . LYS A 1 192 ? -7.402 -42.188 -6.414 1 94.75 192 LYS A N 1
ATOM 1453 C CA . LYS A 1 192 ? -7.758 -43.312 -5.551 1 94.75 192 LYS A CA 1
ATOM 1454 C C . LYS A 1 192 ? -7.426 -44.656 -6.219 1 94.75 192 LYS A C 1
ATOM 1456 O O . LYS A 1 192 ? -7.07 -45.594 -5.539 1 94.75 192 LYS A O 1
ATOM 1461 N N . GLN A 1 193 ? -7.48 -44.656 -7.488 1 93.75 193 GLN A N 1
ATOM 1462 C CA . GLN A 1 193 ? -7.262 -45.875 -8.242 1 93.75 193 GLN A CA 1
ATOM 1463 C C . GLN A 1 193 ? -5.781 -46.062 -8.562 1 93.75 193 GLN A C 1
ATOM 1465 O O . GLN A 1 193 ? -5.32 -47.188 -8.742 1 93.75 193 GLN A O 1
ATOM 1470 N N . THR A 1 194 ? -5.09 -45 -8.578 1 90.62 194 THR A N 1
ATOM 1471 C CA . THR A 1 194 ? -3.748 -45.094 -9.141 1 90.62 194 THR A CA 1
ATOM 1472 C C . THR A 1 194 ? -2.695 -44.969 -8.039 1 90.62 194 THR A C 1
ATOM 1474 O O . THR A 1 194 ? -1.542 -45.375 -8.234 1 90.62 194 THR A O 1
ATOM 1477 N N . ARG A 1 195 ? -3.086 -44.469 -6.891 1 89.19 195 ARG A N 1
ATOM 1478 C CA . ARG A 1 195 ? -2.086 -44.188 -5.863 1 89.19 195 ARG A CA 1
ATOM 1479 C C . ARG A 1 195 ? -2.074 -45.281 -4.805 1 89.19 195 ARG A C 1
ATOM 1481 O O . ARG A 1 195 ? -3.125 -45.844 -4.449 1 89.19 195 ARG A O 1
ATOM 1488 N N . ASN A 1 196 ? -0.86 -45.625 -4.379 1 84.69 196 ASN A N 1
ATOM 1489 C CA . ASN A 1 196 ? -0.589 -46.594 -3.348 1 84.69 196 ASN A CA 1
ATOM 1490 C C . ASN A 1 196 ? 0.737 -46.344 -2.641 1 84.69 196 ASN A C 1
ATOM 1492 O O . ASN A 1 196 ? 1.265 -45.219 -2.709 1 84.69 196 ASN A O 1
ATOM 1496 N N . ARG A 1 197 ? 1.248 -47.219 -1.917 1 77.06 197 ARG A N 1
ATOM 1497 C CA . ARG A 1 197 ? 2.463 -47.062 -1.127 1 77.06 197 ARG A CA 1
ATOM 1498 C C . ARG A 1 197 ? 3.666 -46.781 -2.023 1 77.06 197 ARG A C 1
ATOM 1500 O O . ARG A 1 197 ? 4.582 -46.062 -1.636 1 77.06 197 ARG A O 1
ATOM 1507 N N . ASP A 1 198 ? 3.674 -47.375 -3.219 1 74.94 198 ASP A N 1
ATOM 1508 C CA . ASP A 1 198 ? 4.789 -47.25 -4.148 1 74.94 198 ASP A CA 1
ATOM 1509 C C . ASP A 1 198 ? 4.594 -46.031 -5.066 1 74.94 198 ASP A C 1
ATOM 1511 O O . ASP A 1 198 ? 5.523 -45.625 -5.758 1 74.94 198 ASP A O 1
ATOM 1515 N N . ASN A 1 199 ? 3.42 -45.531 -5.055 1 81.88 199 ASN A N 1
ATOM 1516 C CA . ASN A 1 199 ? 3.035 -44.375 -5.816 1 81.88 199 ASN A CA 1
ATOM 1517 C C . ASN A 1 199 ? 2.287 -43.344 -4.949 1 81.88 199 ASN A C 1
ATOM 1519 O O . ASN A 1 199 ? 1.06 -43.281 -5.012 1 81.88 199 ASN A O 1
ATOM 1523 N N . PRO A 1 200 ? 3.055 -42.562 -4.285 1 85.38 200 PRO A N 1
ATOM 1524 C CA . PRO A 1 200 ? 2.422 -41.688 -3.305 1 85.38 200 PRO A CA 1
ATOM 1525 C C . PRO A 1 200 ? 1.561 -40.594 -3.955 1 85.38 200 PRO A C 1
ATOM 1527 O O . PRO A 1 200 ? 1.679 -40.344 -5.16 1 85.38 200 PRO A O 1
ATOM 1530 N N . MET A 1 201 ? 0.768 -40.031 -3.16 1 92.38 201 MET A N 1
ATOM 1531 C CA . MET A 1 201 ? -0.052 -38.906 -3.602 1 92.38 201 MET A CA 1
ATOM 1532 C C . MET A 1 201 ? 0.822 -37.781 -4.109 1 92.38 201 MET A C 1
ATOM 1534 O O . MET A 1 201 ? 1.895 -37.5 -3.561 1 92.38 201 MET A O 1
ATOM 1538 N N . PRO A 1 202 ? 0.439 -37.094 -5.121 1 95 202 PRO A N 1
ATOM 1539 C CA . PRO A 1 202 ? 1.225 -35.969 -5.652 1 95 202 PRO A CA 1
ATOM 1540 C C . PRO A 1 202 ? 1.206 -34.75 -4.742 1 95 202 PRO A C 1
ATOM 1542 O O . PRO A 1 202 ? 0.339 -34.625 -3.871 1 95 202 PRO A O 1
ATOM 1545 N N . PHE A 1 203 ? 2.193 -33.938 -4.949 1 96.31 203 PHE A N 1
ATOM 1546 C CA . PHE A 1 203 ? 2.076 -32.594 -4.422 1 96.31 203 PHE A CA 1
ATOM 1547 C C . PHE A 1 203 ? 1.121 -31.75 -5.273 1 96.31 203 PHE A C 1
ATOM 1549 O O . PHE A 1 203 ? 1.129 -31.844 -6.5 1 96.31 203 PHE A O 1
ATOM 1556 N N . VAL A 1 204 ? 0.304 -30.969 -4.586 1 98.25 204 VAL A N 1
ATOM 1557 C CA . VAL A 1 204 ? -0.584 -30.078 -5.312 1 98.25 204 VAL A CA 1
ATOM 1558 C C . VAL A 1 204 ? -0.271 -28.625 -4.945 1 98.25 204 VAL A C 1
ATOM 1560 O O . VAL A 1 204 ? -0.296 -28.266 -3.766 1 98.25 204 VAL A O 1
ATOM 1563 N N . ILE A 1 205 ? 0.084 -27.828 -5.91 1 98.44 205 ILE A N 1
ATOM 1564 C CA . ILE A 1 205 ? 0.287 -26.391 -5.734 1 98.44 205 ILE A CA 1
ATOM 1565 C C . ILE A 1 205 ? -0.928 -25.625 -6.266 1 98.44 205 ILE A C 1
ATOM 1567 O O . ILE A 1 205 ? -1.187 -25.625 -7.469 1 98.44 205 ILE A O 1
ATOM 1571 N N . SER A 1 206 ? -1.623 -25 -5.402 1 98.06 206 SER A N 1
ATOM 1572 C CA . SER A 1 206 ? -2.791 -24.219 -5.812 1 98.06 206 SER A CA 1
ATOM 1573 C C . SER A 1 206 ? -2.422 -22.766 -6.098 1 98.06 206 SER A C 1
ATOM 1575 O O . SER A 1 206 ? -1.798 -22.109 -5.266 1 98.06 206 SER A O 1
ATOM 1577 N N . LEU A 1 207 ? -2.826 -22.281 -7.293 1 96.75 207 LEU A N 1
ATOM 1578 C CA . LEU A 1 207 ? -2.65 -20.875 -7.668 1 96.75 207 LEU A CA 1
ATOM 1579 C C . LEU A 1 207 ? -3.945 -20.094 -7.473 1 96.75 207 LEU A C 1
ATOM 1581 O O . LEU A 1 207 ? -3.98 -18.891 -7.691 1 96.75 207 LEU A O 1
ATOM 1585 N N . SER A 1 208 ? -4.98 -20.75 -6.969 1 90.75 208 SER A N 1
ATOM 1586 C CA . SER A 1 208 ? -6.309 -20.156 -6.863 1 90.75 208 SER A CA 1
ATOM 1587 C C . SER A 1 208 ? -6.41 -19.234 -5.648 1 90.75 208 SER A C 1
ATOM 1589 O O . SER A 1 208 ? -5.863 -19.547 -4.586 1 90.75 208 SER A O 1
ATOM 1591 N N . LYS A 1 209 ? -7.098 -18.047 -5.699 1 82.69 209 LYS A N 1
ATOM 1592 C CA . LYS A 1 209 ? -7.207 -17.078 -4.621 1 82.69 209 LYS A CA 1
ATOM 1593 C C . LYS A 1 209 ? -8.656 -16.922 -4.168 1 82.69 209 LYS A C 1
ATOM 1595 O O . LYS A 1 209 ? -8.953 -16.062 -3.324 1 82.69 209 LYS A O 1
ATOM 1600 N N . GLY A 1 210 ? -9.445 -17.766 -4.227 1 83 210 GLY A N 1
ATOM 1601 C CA . GLY A 1 210 ? -10.836 -17.688 -3.811 1 83 210 GLY A CA 1
ATOM 1602 C C . GLY A 1 210 ? -11.172 -18.641 -2.68 1 83 210 GLY A C 1
ATOM 1603 O O . GLY A 1 210 ? -10.617 -19.734 -2.6 1 83 210 GLY A O 1
ATOM 1604 N N . VAL A 1 211 ? -12.062 -18.141 -1.741 1 85.31 211 VAL A N 1
ATOM 1605 C CA . VAL A 1 211 ? -12.43 -18.953 -0.595 1 85.31 211 VAL A CA 1
ATOM 1606 C C . VAL A 1 211 ? -13.93 -19.25 -0.632 1 85.31 211 VAL A C 1
ATOM 1608 O O . VAL A 1 211 ? -14.688 -18.531 -1.298 1 85.31 211 VAL A O 1
ATOM 1611 N N . GLU A 1 212 ? -14.234 -20.344 -0.023 1 84.06 212 GLU A N 1
ATOM 1612 C CA . GLU A 1 212 ? -15.625 -20.703 0.239 1 84.06 212 GLU A CA 1
ATOM 1613 C C . GLU A 1 212 ? -15.93 -20.672 1.734 1 84.06 212 GLU A C 1
ATOM 1615 O O . GLU A 1 212 ? -15.008 -20.625 2.559 1 84.06 212 GLU A O 1
ATOM 1620 N N . THR A 1 213 ? -17.188 -20.531 2.025 1 87.94 213 THR A N 1
ATOM 1621 C CA . THR A 1 213 ? -17.594 -20.594 3.426 1 87.94 213 THR A CA 1
ATOM 1622 C C . THR A 1 213 ? -18.719 -21.609 3.611 1 87.94 213 THR A C 1
ATOM 1624 O O . THR A 1 213 ? -19.5 -21.844 2.691 1 87.94 213 THR A O 1
ATOM 1627 N N . ARG A 1 214 ? -18.641 -22.25 4.742 1 89.25 214 ARG A N 1
ATOM 1628 C CA . ARG A 1 214 ? -19.688 -23.172 5.176 1 89.25 214 ARG A CA 1
ATOM 1629 C C . ARG A 1 214 ? -20.156 -22.828 6.586 1 89.25 214 ARG A C 1
ATOM 1631 O O . ARG A 1 214 ? -19.359 -22.453 7.441 1 89.25 214 ARG A O 1
ATOM 1638 N N . LEU A 1 215 ? -21.438 -22.969 6.773 1 90.25 215 LEU A N 1
ATOM 1639 C CA . LEU A 1 215 ? -21.969 -22.594 8.078 1 90.25 215 LEU A CA 1
ATOM 1640 C C . LEU A 1 215 ? -22.203 -23.828 8.945 1 90.25 215 LEU A C 1
ATOM 1642 O O . LEU A 1 215 ? -22.281 -23.734 10.172 1 90.25 215 LEU A O 1
ATOM 1646 N N . GLU A 1 216 ? -22.422 -25.016 8.32 1 89.38 216 GLU A N 1
ATOM 1647 C CA . GLU A 1 216 ? -22.625 -26.25 9.062 1 89.38 216 GLU A CA 1
ATOM 1648 C C . GLU A 1 216 ? -21.422 -27.188 8.93 1 89.38 216 GLU A C 1
ATOM 1650 O O . GLU A 1 216 ? -20.812 -27.266 7.859 1 89.38 216 GLU A O 1
ATOM 1655 N N . PRO A 1 217 ? -21.078 -27.922 9.977 1 88.62 217 PRO A N 1
ATOM 1656 C CA . PRO A 1 217 ? -21.703 -27.984 11.297 1 88.62 217 PRO A CA 1
ATOM 1657 C C . PRO A 1 217 ? -21.453 -26.719 12.125 1 88.62 217 PRO A C 1
ATOM 1659 O O . PRO A 1 217 ? -22.156 -26.469 13.109 1 88.62 217 PRO A O 1
ATOM 1662 N N . HIS A 1 218 ? -20.375 -26.031 11.852 1 89.31 218 HIS A N 1
ATOM 1663 C CA . HIS A 1 218 ? -20.078 -24.703 12.375 1 89.31 218 HIS A CA 1
ATOM 1664 C C . HIS A 1 218 ? -19.484 -23.797 11.297 1 89.31 218 HIS A C 1
ATOM 1666 O O . HIS A 1 218 ? -18.969 -24.281 10.281 1 89.31 218 HIS A O 1
ATOM 1672 N N . PRO A 1 219 ? -19.656 -22.516 11.539 1 91.5 219 PRO A N 1
ATOM 1673 C CA . PRO A 1 219 ? -19.156 -21.609 10.5 1 91.5 219 PRO A CA 1
ATOM 1674 C C . PRO A 1 219 ? -17.641 -21.734 10.297 1 91.5 219 PRO A C 1
ATOM 1676 O O . PRO A 1 219 ? -16.875 -21.625 11.258 1 91.5 219 PRO A O 1
ATOM 1679 N N . HIS A 1 220 ? -17.25 -21.953 9.102 1 92.25 220 HIS A N 1
ATOM 1680 C CA . HIS A 1 220 ? -15.828 -22.031 8.805 1 92.25 220 HIS A CA 1
ATOM 1681 C C . HIS A 1 220 ? -15.555 -21.75 7.332 1 92.25 220 HIS A C 1
ATOM 1683 O O . HIS A 1 220 ? -16.438 -21.875 6.492 1 92.25 220 HIS A O 1
ATOM 1689 N N . ILE A 1 221 ? -14.375 -21.328 7.125 1 92.25 221 ILE A N 1
ATOM 1690 C CA . ILE A 1 221 ? -13.93 -21.016 5.77 1 92.25 221 ILE A CA 1
ATOM 1691 C C . ILE A 1 221 ? -13.328 -22.266 5.125 1 92.25 221 ILE A C 1
ATOM 1693 O O . ILE A 1 221 ? -12.703 -23.078 5.809 1 92.25 221 ILE A O 1
ATOM 1697 N N . ILE A 1 222 ? -13.57 -22.438 3.869 1 91.75 222 ILE A N 1
ATOM 1698 C CA . ILE A 1 222 ? -12.945 -23.5 3.084 1 91.75 222 ILE A CA 1
ATOM 1699 C C . ILE A 1 222 ? -11.992 -22.891 2.061 1 91.75 222 ILE A C 1
ATOM 1701 O O . ILE A 1 222 ? -12.422 -22.391 1.019 1 91.75 222 ILE A O 1
ATOM 1705 N N . THR A 1 223 ? -10.734 -23.016 2.338 1 91.62 223 THR A N 1
ATOM 1706 C CA . THR A 1 223 ? -9.711 -22.438 1.476 1 91.62 223 THR A CA 1
ATOM 1707 C C . THR A 1 223 ? -9.422 -23.359 0.291 1 91.62 223 THR A C 1
ATOM 1709 O O . THR A 1 223 ? -9.867 -24.5 0.271 1 91.62 223 THR A O 1
ATOM 1712 N N . PRO A 1 224 ? -8.719 -22.859 -0.691 1 92.88 224 PRO A N 1
ATOM 1713 C CA . PRO A 1 224 ? -8.43 -23.672 -1.877 1 92.88 224 PRO A CA 1
ATOM 1714 C C . PRO A 1 224 ? -7.727 -24.984 -1.538 1 92.88 224 PRO A C 1
ATOM 1716 O O . PRO A 1 224 ? -8.086 -26.047 -2.072 1 92.88 224 PRO A O 1
ATOM 1719 N N . THR A 1 225 ? -6.75 -24.953 -0.699 1 95.25 225 THR A N 1
ATOM 1720 C CA . THR A 1 225 ? -6.066 -26.188 -0.335 1 95.25 225 THR A CA 1
ATOM 1721 C C . THR A 1 225 ? -7.023 -27.141 0.369 1 95.25 225 THR A C 1
ATOM 1723 O O . THR A 1 225 ? -6.934 -28.359 0.19 1 95.25 225 THR A O 1
ATOM 1726 N N . ARG A 1 226 ? -7.91 -26.562 1.149 1 93.5 226 ARG A N 1
ATOM 1727 C CA . ARG A 1 226 ? -8.906 -27.391 1.813 1 93.5 226 ARG A CA 1
ATOM 1728 C C . ARG A 1 226 ? -9.867 -28.016 0.802 1 93.5 226 ARG A C 1
ATOM 1730 O O . ARG A 1 226 ? -10.273 -29.172 0.95 1 93.5 226 ARG A O 1
ATOM 1737 N N . ILE A 1 227 ? -10.25 -27.266 -0.125 1 93.88 227 ILE A N 1
ATOM 1738 C CA . ILE A 1 227 ? -11.109 -27.781 -1.188 1 93.88 227 ILE A CA 1
ATOM 1739 C C . ILE A 1 227 ? -10.422 -28.953 -1.879 1 93.88 227 ILE A C 1
ATOM 1741 O O . ILE A 1 227 ? -11.039 -30 -2.1 1 93.88 227 ILE A O 1
ATOM 1745 N N . ILE A 1 228 ? -9.188 -28.797 -2.201 1 97.12 228 ILE A N 1
ATOM 1746 C CA . ILE A 1 228 ? -8.406 -29.828 -2.889 1 97.12 228 ILE A CA 1
ATOM 1747 C C . ILE A 1 228 ? -8.297 -31.062 -2.008 1 97.12 228 ILE A C 1
ATOM 1749 O O . ILE A 1 228 ? -8.453 -32.188 -2.49 1 97.12 228 ILE A O 1
ATOM 1753 N N . HIS A 1 229 ? -8.055 -30.828 -0.796 1 96.06 229 HIS A N 1
ATOM 1754 C CA . HIS A 1 229 ? -7.969 -31.922 0.163 1 96.06 229 HIS A CA 1
ATOM 1755 C C . HIS A 1 229 ? -9.281 -32.688 0.245 1 96.06 229 HIS A C 1
ATOM 1757 O O . HIS A 1 229 ? -9.305 -33.906 0.125 1 96.06 229 HIS A O 1
ATOM 1763 N N . GLU A 1 230 ? -10.359 -32 0.392 1 93.94 230 GLU A N 1
ATOM 1764 C CA . GLU A 1 230 ? -11.664 -32.625 0.573 1 93.94 230 GLU A CA 1
ATOM 1765 C C . GLU A 1 230 ? -12.133 -33.312 -0.708 1 93.94 230 GLU A C 1
ATOM 1767 O O . GLU A 1 230 ? -12.609 -34.438 -0.671 1 93.94 230 GLU A O 1
ATOM 1772 N N . ALA A 1 231 ? -11.969 -32.625 -1.769 1 95.88 231 ALA A N 1
ATOM 1773 C CA . ALA A 1 231 ? -12.5 -33.094 -3.035 1 95.88 231 ALA A CA 1
ATOM 1774 C C . ALA A 1 231 ? -11.562 -34.125 -3.668 1 95.88 231 ALA A C 1
ATOM 1776 O O . ALA A 1 231 ? -12.016 -35.125 -4.254 1 95.88 231 ALA A O 1
ATOM 1777 N N . GLY A 1 232 ? -10.32 -33.938 -3.557 1 96.94 232 GLY A N 1
ATOM 1778 C CA . GLY A 1 232 ? -9.336 -34.75 -4.258 1 96.94 232 GLY A CA 1
ATOM 1779 C C . GLY A 1 232 ? -8.773 -35.875 -3.408 1 96.94 232 GLY A C 1
ATOM 1780 O O . GLY A 1 232 ? -8.141 -36.781 -3.926 1 96.94 232 GLY A O 1
ATOM 1781 N N . GLY A 1 233 ? -8.953 -35.75 -2.107 1 95.62 233 GLY A N 1
ATOM 1782 C CA . GLY A 1 233 ? -8.391 -36.75 -1.21 1 95.62 233 GLY A CA 1
ATOM 1783 C C . GLY A 1 233 ? -6.895 -36.594 -1.017 1 95.62 233 GLY A C 1
ATOM 1784 O O . GLY A 1 233 ? -6.23 -37.531 -0.55 1 95.62 233 GLY A O 1
ATOM 1785 N N . VAL A 1 234 ? -6.336 -35.531 -1.402 1 95.31 234 VAL A N 1
ATOM 1786 C CA . VAL A 1 234 ? -4.914 -35.281 -1.218 1 95.31 234 VAL A CA 1
ATOM 1787 C C . VAL A 1 234 ? -4.648 -34.875 0.23 1 95.31 234 VAL A C 1
ATOM 1789 O O . VAL A 1 234 ? -5.32 -33.969 0.766 1 95.31 234 VAL A O 1
ATOM 1792 N N . PRO A 1 235 ? -3.721 -35.5 0.838 1 93.5 235 PRO A N 1
ATOM 1793 C CA . PRO A 1 235 ? -3.412 -35.094 2.211 1 93.5 235 PRO A CA 1
ATOM 1794 C C . PRO A 1 235 ? -3.045 -33.625 2.322 1 93.5 235 PRO A C 1
ATOM 1796 O O . PRO A 1 235 ? -2.367 -33.094 1.443 1 93.5 235 PRO A O 1
ATOM 1799 N N . MET A 1 236 ? -3.41 -33 3.418 1 92.56 236 MET A N 1
ATOM 1800 C CA . MET A 1 236 ? -3.227 -31.578 3.607 1 92.56 236 MET A CA 1
ATOM 1801 C C . MET A 1 236 ? -1.749 -31.203 3.559 1 92.56 236 MET A C 1
ATOM 1803 O O . MET A 1 236 ? -1.394 -30.109 3.094 1 92.56 236 MET A O 1
ATOM 1807 N N . ASP A 1 237 ? -0.88 -32.062 4.035 1 91.19 237 ASP A N 1
ATOM 1808 C CA . ASP A 1 237 ? 0.549 -31.781 4.074 1 91.19 237 ASP A CA 1
ATOM 1809 C C . ASP A 1 237 ? 1.16 -31.828 2.676 1 91.19 237 ASP A C 1
ATOM 1811 O O . ASP A 1 237 ? 2.332 -31.5 2.492 1 91.19 237 ASP A O 1
ATOM 1815 N N . ARG A 1 238 ? 0.325 -32.219 1.693 1 95 238 ARG A N 1
ATOM 1816 C CA . ARG A 1 238 ? 0.783 -32.25 0.309 1 95 238 ARG A CA 1
ATOM 1817 C C . ARG A 1 238 ? 0.064 -31.203 -0.536 1 95 238 ARG A C 1
ATOM 1819 O O . ARG A 1 238 ? 0.208 -31.172 -1.76 1 95 238 ARG A O 1
ATOM 1826 N N . CYS A 1 239 ? -0.736 -30.406 0.124 1 96.62 239 CYS A N 1
ATOM 1827 C CA . CYS A 1 239 ? -1.415 -29.281 -0.522 1 96.62 239 CYS A CA 1
ATOM 1828 C C . CYS A 1 239 ? -0.71 -27.969 -0.219 1 96.62 239 CYS A C 1
ATOM 1830 O O . CYS A 1 239 ? -0.538 -27.609 0.945 1 96.62 239 CYS A O 1
ATOM 1832 N N . PHE A 1 240 ? -0.331 -27.281 -1.282 1 97.69 240 PHE A N 1
ATOM 1833 C CA . PHE A 1 240 ? 0.394 -26.016 -1.151 1 97.69 240 PHE A CA 1
ATOM 1834 C C . PHE A 1 240 ? -0.347 -24.891 -1.86 1 97.69 240 PHE A C 1
ATOM 1836 O O . PHE A 1 240 ? -1.151 -25.141 -2.76 1 97.69 240 PHE A O 1
ATOM 1843 N N . TYR A 1 241 ? -0.114 -23.734 -1.369 1 97 241 TYR A N 1
ATOM 1844 C CA . TYR A 1 241 ? -0.605 -22.5 -1.986 1 97 241 TYR A CA 1
ATOM 1845 C C . TYR A 1 241 ? 0.55 -21.641 -2.477 1 97 241 TYR A C 1
ATOM 1847 O O . TYR A 1 241 ? 1.572 -21.516 -1.797 1 97 241 TYR A O 1
ATOM 1855 N N . LEU A 1 242 ? 0.491 -21.172 -3.67 1 97.56 242 LEU A N 1
ATOM 1856 C CA . LEU A 1 242 ? 1.439 -20.188 -4.164 1 97.56 242 LEU A CA 1
ATOM 1857 C C . LEU A 1 242 ? 0.726 -18.891 -4.539 1 97.56 242 LEU A C 1
ATOM 1859 O O . LEU A 1 242 ? -0.197 -18.891 -5.355 1 97.56 242 LEU A O 1
ATOM 1863 N N . GLY A 1 243 ? 1.174 -17.781 -3.93 1 94.94 243 GLY A N 1
ATOM 1864 C CA . GLY A 1 243 ? 0.528 -16.516 -4.23 1 94.94 243 GLY A CA 1
ATOM 1865 C C . GLY A 1 243 ? 1.46 -15.32 -4.102 1 94.94 243 GLY A C 1
ATOM 1866 O O . GLY A 1 243 ? 2.488 -15.406 -3.428 1 94.94 243 GLY A O 1
ATOM 1867 N N . GLY A 1 244 ? 1.158 -14.266 -4.723 1 93.88 244 GLY A N 1
ATOM 1868 C CA . GLY A 1 244 ? 1.854 -12.992 -4.793 1 93.88 244 GLY A CA 1
ATOM 1869 C C . GLY A 1 244 ? 1.284 -12.055 -5.844 1 93.88 244 GLY A C 1
ATOM 1870 O O . GLY A 1 244 ? 0.225 -12.328 -6.414 1 93.88 244 GLY A O 1
ATOM 1871 N N . PRO A 1 245 ? 1.933 -10.883 -5.977 1 93.75 245 PRO A N 1
ATOM 1872 C CA . PRO A 1 245 ? 1.503 -9.938 -7.012 1 93.75 245 PRO A CA 1
ATOM 1873 C C . PRO A 1 245 ? 1.849 -10.414 -8.422 1 93.75 245 PRO A C 1
ATOM 1875 O O . PRO A 1 245 ? 2.676 -9.797 -9.102 1 93.75 245 PRO A O 1
ATOM 1878 N N . ASN A 1 246 ? 1.172 -11.359 -8.906 1 93.25 246 ASN A N 1
ATOM 1879 C CA . ASN A 1 246 ? 1.613 -12.062 -10.109 1 93.25 246 ASN A CA 1
ATOM 1880 C C . ASN A 1 246 ? 0.692 -11.773 -11.297 1 93.25 246 ASN A C 1
ATOM 1882 O O . ASN A 1 246 ? -0.103 -12.633 -11.688 1 93.25 246 ASN A O 1
ATOM 1886 N N . ILE A 1 247 ? 0.895 -10.625 -11.875 1 92.62 247 ILE A N 1
ATOM 1887 C CA . ILE A 1 247 ? 0.219 -10.367 -13.141 1 92.62 247 ILE A CA 1
ATOM 1888 C C . ILE A 1 247 ? 0.856 -11.203 -14.242 1 92.62 247 ILE A C 1
ATOM 1890 O O . ILE A 1 247 ? 2.035 -11.031 -14.562 1 92.62 247 ILE A O 1
ATOM 1894 N N . ALA A 1 248 ? 0.092 -12.047 -14.906 1 94.56 248 ALA A N 1
ATOM 1895 C CA . ALA A 1 248 ? 0.586 -13.109 -15.773 1 94.56 248 ALA A CA 1
ATOM 1896 C C . ALA A 1 248 ? 1.44 -12.547 -16.906 1 94.56 248 ALA A C 1
ATOM 1898 O O . ALA A 1 248 ? 2.586 -12.961 -17.094 1 94.56 248 ALA A O 1
ATOM 1899 N N . ALA A 1 249 ? 0.954 -11.523 -17.609 1 94.25 249 ALA A N 1
ATOM 1900 C CA . ALA A 1 249 ? 1.641 -10.969 -18.766 1 94.25 249 ALA A CA 1
ATOM 1901 C C . ALA A 1 249 ? 2.977 -10.344 -18.375 1 94.25 249 ALA A C 1
ATOM 1903 O O . ALA A 1 249 ? 3.973 -10.492 -19.094 1 94.25 249 ALA A O 1
ATOM 1904 N N . GLU A 1 250 ? 2.998 -9.719 -17.234 1 93.88 250 GLU A N 1
ATOM 1905 C CA . GLU A 1 250 ? 4.207 -9.039 -16.781 1 93.88 250 GLU A CA 1
ATOM 1906 C C . GLU A 1 250 ? 5.27 -10.039 -16.344 1 93.88 250 GLU A C 1
ATOM 1908 O O . GLU A 1 250 ? 6.457 -9.859 -16.625 1 93.88 250 GLU A O 1
ATOM 1913 N N . ILE A 1 251 ? 4.84 -11.078 -15.703 1 94.25 251 ILE A N 1
ATOM 1914 C CA . ILE A 1 251 ? 5.781 -12.109 -15.273 1 94.25 251 ILE A CA 1
ATOM 1915 C C . ILE A 1 251 ? 6.383 -12.797 -16.5 1 94.25 251 ILE A C 1
ATOM 1917 O O . ILE A 1 251 ? 7.59 -13.055 -16.547 1 94.25 251 ILE A O 1
ATOM 1921 N N . TRP A 1 252 ? 5.555 -13.023 -17.438 1 95.69 252 TRP A N 1
ATOM 1922 C CA . TRP A 1 252 ? 6.039 -13.688 -18.641 1 95.69 252 TRP A CA 1
ATOM 1923 C C . TRP A 1 252 ? 7.074 -12.836 -19.359 1 95.69 252 TRP A C 1
ATOM 1925 O O . TRP A 1 252 ? 8.062 -13.352 -19.875 1 95.69 252 TRP A O 1
ATOM 1935 N N . ARG A 1 253 ? 6.883 -11.555 -19.328 1 92.5 253 ARG A N 1
ATOM 1936 C CA . ARG A 1 253 ? 7.773 -10.625 -20.031 1 92.5 253 ARG A CA 1
ATOM 1937 C C . ARG A 1 253 ? 9.062 -10.43 -19.25 1 92.5 253 ARG A C 1
ATOM 1939 O O . ARG A 1 253 ? 9.984 -9.742 -19.703 1 92.5 253 ARG A O 1
ATOM 1946 N N . GLY A 1 254 ? 9.102 -10.969 -18.094 1 91 254 GLY A N 1
ATOM 1947 C CA . GLY A 1 254 ? 10.352 -10.953 -17.359 1 91 254 GLY A CA 1
ATOM 1948 C C . GLY A 1 254 ? 10.391 -9.883 -16.281 1 91 254 GLY A C 1
ATOM 1949 O O . GLY A 1 254 ? 11.453 -9.602 -15.719 1 91 254 GLY A O 1
ATOM 1950 N N . GLU A 1 255 ? 9.281 -9.258 -16 1 91.5 255 GLU A N 1
ATOM 1951 C CA . GLU A 1 255 ? 9.234 -8.305 -14.906 1 91.5 255 GLU A CA 1
ATOM 1952 C C . GLU A 1 255 ? 9.516 -8.984 -13.57 1 91.5 255 GLU A C 1
ATOM 1954 O O . GLU A 1 255 ? 9.141 -10.141 -13.367 1 91.5 255 GLU A O 1
ATOM 1959 N N . TYR A 1 256 ? 10.18 -8.266 -12.703 1 89.81 256 TYR A N 1
ATOM 1960 C CA . TYR A 1 256 ? 10.555 -8.859 -11.422 1 89.81 256 TYR A CA 1
ATOM 1961 C C . TYR A 1 256 ? 9.328 -9.07 -10.539 1 89.81 256 TYR A C 1
ATOM 1963 O O . TYR A 1 256 ? 8.523 -8.148 -10.359 1 89.81 256 TYR A O 1
ATOM 1971 N N . ALA A 1 257 ? 9.195 -10.281 -10.062 1 91.75 257 ALA A N 1
ATOM 1972 C CA . ALA A 1 257 ? 8.055 -10.672 -9.242 1 91.75 257 ALA A CA 1
ATOM 1973 C C . ALA A 1 257 ? 8.484 -11.602 -8.109 1 91.75 257 ALA A C 1
ATOM 1975 O O . ALA A 1 257 ? 9.578 -12.164 -8.141 1 91.75 257 ALA A O 1
ATOM 1976 N N . ASN A 1 258 ? 7.676 -11.617 -7.109 1 91.62 258 ASN A N 1
ATOM 1977 C CA . ASN A 1 258 ? 7.883 -12.586 -6.039 1 91.62 258 ASN A CA 1
ATOM 1978 C C . ASN A 1 258 ? 6.586 -13.297 -5.66 1 91.62 258 ASN A C 1
ATOM 1980 O O . ASN A 1 258 ? 5.512 -12.93 -6.145 1 91.62 258 ASN A O 1
ATOM 1984 N N . ALA A 1 259 ? 6.719 -14.383 -5.016 1 94.44 259 ALA A N 1
ATOM 1985 C CA . ALA A 1 259 ? 5.605 -15.164 -4.484 1 94.44 259 ALA A CA 1
ATOM 1986 C C . ALA A 1 259 ? 6.02 -15.93 -3.229 1 94.44 259 ALA A C 1
ATOM 1988 O O . ALA A 1 259 ? 7.199 -15.953 -2.869 1 94.44 259 ALA A O 1
ATOM 1989 N N . ARG A 1 260 ? 5.043 -16.375 -2.539 1 94.31 260 ARG A N 1
ATOM 1990 C CA . ARG A 1 260 ? 5.281 -17.281 -1.418 1 94.31 260 ARG A CA 1
ATOM 1991 C C . ARG A 1 260 ? 4.578 -18.625 -1.631 1 94.31 260 ARG A C 1
ATOM 1993 O O . ARG A 1 260 ? 3.426 -18.656 -2.074 1 94.31 260 ARG A O 1
ATOM 2000 N N . ILE A 1 261 ? 5.273 -19.609 -1.468 1 96.44 261 ILE A N 1
ATOM 2001 C CA . ILE A 1 261 ? 4.656 -20.938 -1.404 1 96.44 261 ILE A CA 1
ATOM 2002 C C . ILE A 1 261 ? 4.414 -21.312 0.052 1 96.44 261 ILE A C 1
ATOM 2004 O O . ILE A 1 261 ? 5.301 -21.172 0.896 1 96.44 261 ILE A O 1
ATOM 2008 N N . CYS A 1 262 ? 3.223 -21.766 0.356 1 95.56 262 CYS A N 1
ATOM 2009 C CA . CYS A 1 262 ? 2.809 -22.016 1.734 1 95.56 262 CYS A CA 1
ATOM 2010 C C . CYS A 1 262 ? 2.291 -23.438 1.907 1 95.56 262 CYS A C 1
ATOM 2012 O O . CYS A 1 262 ? 1.765 -24.031 0.963 1 95.56 262 CYS A O 1
ATOM 2014 N N . GLY A 1 263 ? 2.52 -23.969 3.154 1 92.12 263 GLY A N 1
ATOM 2015 C CA . GLY A 1 263 ? 1.994 -25.281 3.512 1 92.12 263 GLY A CA 1
ATOM 2016 C C . GLY A 1 263 ? 3.076 -26.312 3.711 1 92.12 263 GLY A C 1
ATOM 2017 O O . GLY A 1 263 ? 4.266 -26.016 3.576 1 92.12 263 GLY A O 1
ATOM 2018 N N . GLY A 1 264 ? 2.586 -27.484 4.199 1 88.88 264 GLY A N 1
ATOM 2019 C CA . GLY A 1 264 ? 3.451 -28.641 4.328 1 88.88 264 GLY A CA 1
ATOM 2020 C C . GLY A 1 264 ? 4.641 -28.406 5.238 1 88.88 264 GLY A C 1
ATOM 2021 O O . GLY A 1 264 ? 4.656 -27.438 6.012 1 88.88 264 GLY A O 1
ATOM 2022 N N . VAL A 1 265 ? 5.562 -29.344 5.137 1 88 265 VAL A N 1
ATOM 2023 C CA . VAL A 1 265 ? 6.762 -29.25 5.965 1 88 265 VAL A CA 1
ATOM 2024 C C . VAL A 1 265 ? 7.816 -28.391 5.258 1 88 265 VAL A C 1
ATOM 2026 O O . VAL A 1 265 ? 7.812 -28.281 4.031 1 88 265 VAL A O 1
ATOM 2029 N N . ARG A 1 266 ? 8.68 -27.906 5.957 1 90.94 266 ARG A N 1
ATOM 2030 C CA . ARG A 1 266 ? 9.648 -26.922 5.484 1 90.94 266 ARG A CA 1
ATOM 2031 C C . ARG A 1 266 ? 10.5 -27.484 4.359 1 90.94 266 ARG A C 1
ATOM 2033 O O . ARG A 1 266 ? 10.742 -26.812 3.354 1 90.94 266 ARG A O 1
ATOM 2040 N N . ALA A 1 267 ? 10.977 -28.688 4.512 1 90.5 267 ALA A N 1
ATOM 2041 C CA . ALA A 1 267 ? 11.867 -29.281 3.521 1 90.5 267 ALA A CA 1
ATOM 2042 C C . ALA A 1 267 ? 11.188 -29.359 2.156 1 90.5 267 ALA A C 1
ATOM 2044 O O . ALA A 1 267 ? 11.82 -29.109 1.129 1 90.5 267 ALA A O 1
ATOM 2045 N N . VAL A 1 268 ? 9.922 -29.719 2.156 1 93 268 VAL A N 1
ATOM 2046 C CA . VAL A 1 268 ? 9.172 -29.859 0.913 1 93 268 VAL A CA 1
ATOM 2047 C C . VAL A 1 268 ? 8.914 -28.484 0.312 1 93 268 VAL A C 1
ATOM 2049 O O . VAL A 1 268 ? 9.102 -28.281 -0.889 1 93 268 VAL A O 1
ATOM 2052 N N . ARG A 1 269 ? 8.523 -27.5 1.156 1 93.94 269 ARG A N 1
ATOM 2053 C CA . ARG A 1 269 ? 8.266 -26.141 0.689 1 93.94 269 ARG A CA 1
ATOM 2054 C C . ARG A 1 269 ? 9.508 -25.531 0.037 1 93.94 269 ARG A C 1
ATOM 2056 O O . ARG A 1 269 ? 9.406 -24.875 -0.995 1 93.94 269 ARG A O 1
ATOM 2063 N N . THR A 1 270 ? 10.625 -25.828 0.642 1 93.69 270 THR A N 1
ATOM 2064 C CA . THR A 1 270 ? 11.875 -25.281 0.14 1 93.69 270 THR A CA 1
ATOM 2065 C C . THR A 1 270 ? 12.219 -25.891 -1.22 1 93.69 270 THR A C 1
ATOM 2067 O O . THR A 1 270 ? 12.633 -25.172 -2.135 1 93.69 270 THR A O 1
ATOM 2070 N N . ALA A 1 271 ? 12.047 -27.172 -1.326 1 94.5 271 ALA A N 1
ATOM 2071 C CA . ALA A 1 271 ? 12.32 -27.844 -2.594 1 94.5 271 ALA A CA 1
ATOM 2072 C C . ALA A 1 271 ? 11.406 -27.328 -3.697 1 94.5 271 ALA A C 1
ATOM 2074 O O . ALA A 1 271 ? 11.844 -27.109 -4.828 1 94.5 271 ALA A O 1
ATOM 2075 N N . LEU A 1 272 ? 10.172 -27.156 -3.363 1 97.19 272 LEU A N 1
ATOM 2076 C CA . LEU A 1 272 ? 9.211 -26.641 -4.332 1 97.19 272 LEU A CA 1
ATOM 2077 C C . LEU A 1 272 ? 9.547 -25.203 -4.719 1 97.19 272 LEU A C 1
ATOM 2079 O O . LEU A 1 272 ? 9.477 -24.828 -5.895 1 97.19 272 LEU A O 1
ATOM 2083 N N . ALA A 1 273 ? 9.867 -24.406 -3.738 1 95.5 273 ALA A N 1
ATOM 2084 C CA . ALA A 1 273 ? 10.242 -23.016 -4 1 95.5 273 ALA A CA 1
ATOM 2085 C C . ALA A 1 273 ? 11.43 -22.938 -4.953 1 95.5 273 ALA A C 1
ATOM 2087 O O . ALA A 1 273 ? 11.414 -22.172 -5.914 1 95.5 273 ALA A O 1
ATOM 2088 N N . ASP A 1 274 ? 12.43 -23.734 -4.688 1 94.69 274 ASP A N 1
ATOM 2089 C CA . ASP A 1 274 ? 13.633 -23.766 -5.52 1 94.69 274 ASP A CA 1
ATOM 2090 C C . ASP A 1 274 ? 13.305 -24.234 -6.938 1 94.69 274 ASP A C 1
ATOM 2092 O O . ASP A 1 274 ? 13.883 -23.734 -7.906 1 94.69 274 ASP A O 1
ATOM 2096 N N . PHE A 1 275 ? 12.406 -25.125 -7.023 1 96.88 275 PHE A N 1
ATOM 2097 C CA . PHE A 1 275 ? 12.016 -25.688 -8.312 1 96.88 275 PHE A CA 1
ATOM 2098 C C . PHE A 1 275 ? 11.336 -24.641 -9.18 1 96.88 275 PHE A C 1
ATOM 2100 O O . PHE A 1 275 ? 11.477 -24.641 -10.398 1 96.88 275 PHE A O 1
ATOM 2107 N N . ILE A 1 276 ? 10.641 -23.734 -8.57 1 97 276 ILE A N 1
ATOM 2108 C CA . ILE A 1 276 ? 9.812 -22.766 -9.281 1 97 276 ILE A CA 1
ATOM 2109 C C . ILE A 1 276 ? 10.594 -21.484 -9.516 1 97 276 ILE A C 1
ATOM 2111 O O . ILE A 1 276 ? 10.383 -20.797 -10.508 1 97 276 ILE A O 1
ATOM 2115 N N . ARG A 1 277 ? 11.492 -21.172 -8.695 1 93.56 277 ARG A N 1
ATOM 2116 C CA . ARG A 1 277 ? 12.188 -19.891 -8.695 1 93.56 277 ARG A CA 1
ATOM 2117 C C . ARG A 1 277 ? 13.055 -19.734 -9.938 1 93.56 277 ARG A C 1
ATOM 2119 O O . ARG A 1 277 ? 13.602 -20.719 -10.453 1 93.56 277 ARG A O 1
ATOM 2126 N N . ASN A 1 278 ? 13.219 -18.594 -10.398 1 92 278 ASN A N 1
ATOM 2127 C CA . ASN A 1 278 ? 14.148 -18.188 -11.453 1 92 278 ASN A CA 1
ATOM 2128 C C . ASN A 1 278 ? 14.602 -16.75 -11.273 1 92 278 ASN A C 1
ATOM 2130 O O . ASN A 1 278 ? 14.352 -16.141 -10.242 1 92 278 ASN A O 1
ATOM 2134 N N . ASP A 1 279 ? 15.297 -16.172 -12.188 1 86.25 279 ASP A N 1
ATOM 2135 C CA . ASP A 1 279 ? 15.977 -14.898 -12.016 1 86.25 279 ASP A CA 1
ATOM 2136 C C . ASP A 1 279 ? 14.977 -13.758 -11.82 1 86.25 279 ASP A C 1
ATOM 2138 O O . ASP A 1 279 ? 15.273 -12.773 -11.141 1 86.25 279 ASP A O 1
ATOM 2142 N N . ASN A 1 280 ? 13.781 -13.867 -12.406 1 89.69 280 ASN A N 1
ATOM 2143 C CA . ASN A 1 280 ? 12.828 -12.766 -12.352 1 89.69 280 ASN A CA 1
ATOM 2144 C C . ASN A 1 280 ? 11.633 -13.109 -11.469 1 89.69 280 ASN A C 1
ATOM 2146 O O . ASN A 1 280 ? 10.75 -12.273 -11.258 1 89.69 280 ASN A O 1
ATOM 2150 N N . PHE A 1 281 ? 11.594 -14.32 -10.953 1 93.25 281 PHE A N 1
ATOM 2151 C CA . PHE A 1 281 ? 10.484 -14.789 -10.125 1 93.25 281 PHE A CA 1
ATOM 2152 C C . PHE A 1 281 ? 11 -15.484 -8.875 1 93.25 281 PHE A C 1
ATOM 2154 O O . PHE A 1 281 ? 11.25 -16.688 -8.883 1 93.25 281 PHE A O 1
ATOM 2161 N N . VAL A 1 282 ? 11.062 -14.734 -7.789 1 92.19 282 VAL A N 1
ATOM 2162 C CA . VAL A 1 282 ? 11.57 -15.273 -6.531 1 92.19 282 VAL A CA 1
ATOM 2163 C C . VAL A 1 282 ? 10.422 -15.883 -5.727 1 92.19 282 VAL A C 1
ATOM 2165 O O . VAL A 1 282 ? 9.32 -15.32 -5.684 1 92.19 282 VAL A O 1
ATOM 2168 N N . VAL A 1 283 ? 10.703 -17.016 -5.176 1 94.25 283 VAL A N 1
ATOM 2169 C CA . VAL A 1 283 ? 9.672 -17.688 -4.395 1 94.25 283 VAL A CA 1
ATOM 2170 C C . VAL A 1 283 ? 10.156 -17.891 -2.961 1 94.25 283 VAL A C 1
ATOM 2172 O O . VAL A 1 283 ? 11.164 -18.562 -2.729 1 94.25 283 VAL A O 1
ATOM 2175 N N . TRP A 1 284 ? 9.477 -17.266 -2.033 1 92.31 284 TRP A N 1
ATOM 2176 C CA . TRP A 1 284 ? 9.742 -17.453 -0.611 1 92.31 284 TRP A CA 1
ATOM 2177 C C . TRP A 1 284 ? 8.812 -18.5 -0.006 1 92.31 284 TRP A C 1
ATOM 2179 O O . TRP A 1 284 ? 7.91 -19 -0.68 1 92.31 284 TRP A O 1
ATOM 2189 N N . THR A 1 285 ? 9.086 -18.891 1.24 1 92.56 285 THR A N 1
ATOM 2190 C CA . THR A 1 285 ? 8.305 -19.938 1.868 1 92.56 285 THR A CA 1
ATOM 2191 C C . THR A 1 285 ? 7.652 -19.438 3.154 1 92.56 285 THR A C 1
ATOM 2193 O O . THR A 1 285 ? 8.156 -18.516 3.787 1 92.56 285 THR A O 1
ATOM 2196 N N . SER A 1 286 ? 6.516 -19.953 3.49 1 92.31 286 SER A N 1
ATOM 2197 C CA . SER A 1 286 ? 5.84 -19.734 4.762 1 92.31 286 SER A CA 1
ATOM 2198 C C . SER A 1 286 ? 4.988 -20.938 5.156 1 92.31 286 SER A C 1
ATOM 2200 O O . SER A 1 286 ? 4.34 -21.547 4.305 1 92.31 286 SER A O 1
ATOM 2202 N N . PRO A 1 287 ? 5.004 -21.25 6.426 1 92.31 287 PRO A N 1
ATOM 2203 C CA . PRO A 1 287 ? 4.113 -22.328 6.859 1 92.31 287 PRO A CA 1
ATOM 2204 C C . PRO A 1 287 ? 2.658 -21.891 6.984 1 92.31 287 PRO A C 1
ATOM 2206 O O . PRO A 1 287 ? 1.762 -22.719 7.137 1 92.31 287 PRO A O 1
ATOM 2209 N N . ASP A 1 288 ? 2.365 -20.609 6.934 1 92 288 ASP A N 1
ATOM 2210 C CA . ASP A 1 288 ? 1.048 -20.047 7.203 1 92 288 ASP A CA 1
ATOM 2211 C C . ASP A 1 288 ? 0.175 -20.062 5.949 1 92 288 ASP A C 1
ATOM 2213 O O . ASP A 1 288 ? -0.122 -19 5.383 1 92 288 ASP A O 1
ATOM 2217 N N . VAL A 1 289 ? -0.378 -21.156 5.684 1 93.38 289 VAL A N 1
ATOM 2218 C CA . VAL A 1 289 ? -1.17 -21.328 4.469 1 93.38 289 VAL A CA 1
ATOM 2219 C C . VAL A 1 289 ? -2.506 -20.609 4.617 1 93.38 289 VAL A C 1
ATOM 2221 O O . VAL A 1 289 ? -2.994 -20 3.666 1 93.38 289 VAL A O 1
ATOM 2224 N N . ILE A 1 290 ? -3.082 -20.547 5.762 1 93.06 290 ILE A N 1
ATOM 2225 C CA . ILE A 1 290 ? -4.406 -19.984 5.996 1 93.06 290 ILE A CA 1
ATOM 2226 C C . ILE A 1 290 ? -4.383 -18.469 5.719 1 93.06 290 ILE A C 1
ATOM 2228 O O . ILE A 1 290 ? -5.203 -17.969 4.949 1 93.06 290 ILE A O 1
ATOM 2232 N N . THR A 1 291 ? -3.434 -17.766 6.293 1 93.62 291 THR A N 1
ATOM 2233 C CA . THR A 1 291 ? -3.354 -16.328 6.125 1 93.62 291 THR A CA 1
ATOM 2234 C C . THR A 1 291 ? -3.195 -15.961 4.648 1 93.62 291 THR A C 1
ATOM 2236 O O . THR A 1 291 ? -3.863 -15.055 4.156 1 93.62 291 THR A O 1
ATOM 2239 N N . HIS A 1 292 ? -2.381 -16.688 3.977 1 94.62 292 HIS A N 1
ATOM 2240 C CA . HIS A 1 292 ? -2.082 -16.359 2.586 1 94.62 292 HIS A CA 1
ATOM 2241 C C . HIS A 1 292 ? -3.281 -16.641 1.687 1 94.62 292 HIS A C 1
ATOM 2243 O O . HIS A 1 292 ? -3.59 -15.852 0.792 1 94.62 292 HIS A O 1
ATOM 2249 N N . GLU A 1 293 ? -3.973 -17.719 1.895 1 94.19 293 GLU A N 1
ATOM 2250 C CA . GLU A 1 293 ? -5.148 -18.031 1.094 1 94.19 293 GLU A CA 1
ATOM 2251 C C . GLU A 1 293 ? -6.301 -17.078 1.398 1 94.19 293 GLU A C 1
ATOM 2253 O O . GLU A 1 293 ? -6.992 -16.625 0.487 1 94.19 293 GLU A O 1
ATOM 2258 N N . VAL A 1 294 ? -6.473 -16.766 2.654 1 93.94 294 VAL A N 1
ATOM 2259 C CA . VAL A 1 294 ? -7.547 -15.875 3.066 1 93.94 294 VAL A CA 1
ATOM 2260 C C . VAL A 1 294 ? -7.297 -14.477 2.504 1 93.94 294 VAL A C 1
ATOM 2262 O O . VAL A 1 294 ? -8.219 -13.836 1.992 1 93.94 294 VAL A O 1
ATOM 2265 N N . MET A 1 295 ? -6.074 -14.039 2.59 1 94.69 295 MET A N 1
ATOM 2266 C CA . MET A 1 295 ? -5.719 -12.727 2.047 1 94.69 295 MET A CA 1
ATOM 2267 C C . MET A 1 295 ? -5.984 -12.672 0.547 1 94.69 295 MET A C 1
ATOM 2269 O O . MET A 1 295 ? -6.363 -11.625 0.018 1 94.69 295 MET A O 1
ATOM 2273 N N . GLY A 1 296 ? -5.762 -13.812 -0.088 1 92.06 296 GLY A N 1
ATOM 2274 C CA . GLY A 1 296 ? -6.07 -13.891 -1.507 1 92.06 296 GLY A CA 1
ATOM 2275 C C . GLY A 1 296 ? -7.531 -13.633 -1.814 1 92.06 296 GLY A C 1
ATOM 2276 O O . GLY A 1 296 ? -7.855 -13.016 -2.83 1 92.06 296 GLY A O 1
ATOM 2277 N N . GLY A 1 297 ? -8.359 -14.062 -0.977 1 91.5 297 GLY A N 1
ATOM 2278 C CA . GLY A 1 297 ? -9.781 -13.797 -1.117 1 91.5 297 GLY A CA 1
ATOM 2279 C C . GLY A 1 297 ? -10.164 -12.391 -0.715 1 91.5 297 GLY A C 1
ATOM 2280 O O . GLY A 1 297 ? -10.945 -11.727 -1.408 1 91.5 297 GLY A O 1
ATOM 2281 N N . LEU A 1 298 ? -9.594 -11.922 0.346 1 95.38 298 LEU A N 1
ATOM 2282 C CA . LEU A 1 298 ? -9.945 -10.625 0.928 1 95.38 298 LEU A CA 1
ATOM 2283 C C . LEU A 1 298 ? -9.539 -9.484 -0.001 1 95.38 298 LEU A C 1
ATOM 2285 O O . LEU A 1 298 ? -10.219 -8.461 -0.061 1 95.38 298 LEU A O 1
ATOM 2289 N N . LYS A 1 299 ? -8.391 -9.656 -0.659 1 94.69 299 LYS A N 1
ATOM 2290 C CA . LYS A 1 299 ? -7.938 -8.562 -1.509 1 94.69 299 LYS A CA 1
ATOM 2291 C C . LYS A 1 299 ? -8.969 -8.234 -2.586 1 94.69 299 LYS A C 1
ATOM 2293 O O . LYS A 1 299 ? -9.172 -7.062 -2.924 1 94.69 299 LYS A O 1
ATOM 2298 N N . ASN A 1 300 ? -9.688 -9.266 -3.061 1 92.88 300 ASN A N 1
ATOM 2299 C CA . ASN A 1 300 ? -10.719 -9.062 -4.07 1 92.88 300 ASN A CA 1
ATOM 2300 C C . ASN A 1 300 ? -11.938 -8.344 -3.488 1 92.88 300 ASN A C 1
ATOM 2302 O O . ASN A 1 300 ? -12.57 -7.535 -4.168 1 92.88 300 ASN A O 1
ATOM 2306 N N . VAL A 1 301 ? -12.219 -8.617 -2.262 1 95.56 301 VAL A N 1
ATOM 2307 C CA . VAL A 1 301 ? -13.32 -7.961 -1.557 1 95.56 301 VAL A CA 1
ATOM 2308 C C . VAL A 1 301 ? -13.062 -6.457 -1.488 1 95.56 301 VAL A C 1
ATOM 2310 O O . VAL A 1 301 ? -13.875 -5.664 -1.963 1 95.56 301 VAL A O 1
ATOM 2313 N N . TYR A 1 302 ? -11.984 -6.102 -1.036 1 96.62 302 TYR A N 1
ATOM 2314 C CA . TYR A 1 302 ? -11.719 -4.703 -0.727 1 96.62 302 TYR A CA 1
ATOM 2315 C C . TYR A 1 302 ? -11.312 -3.936 -1.98 1 96.62 302 TYR A C 1
ATOM 2317 O O . TYR A 1 302 ? -11.406 -2.705 -2.02 1 96.62 302 TYR A O 1
ATOM 2325 N N . ALA A 1 303 ? -10.914 -4.707 -2.996 1 96.94 303 ALA A N 1
ATOM 2326 C CA . ALA A 1 303 ? -10.656 -4.059 -4.277 1 96.94 303 ALA A CA 1
ATOM 2327 C C . ALA A 1 303 ? -11.922 -3.43 -4.844 1 96.94 303 ALA A C 1
ATOM 2329 O O . ALA A 1 303 ? -11.867 -2.377 -5.484 1 96.94 303 ALA A O 1
ATOM 2330 N N . ILE A 1 304 ? -13.016 -4.027 -4.613 1 96.25 304 ILE A N 1
ATOM 2331 C CA . ILE A 1 304 ? -14.289 -3.459 -5.055 1 96.25 304 ILE A CA 1
ATOM 2332 C C . ILE A 1 304 ? -14.5 -2.094 -4.406 1 96.25 304 ILE A C 1
ATOM 2334 O O . ILE A 1 304 ? -14.852 -1.125 -5.082 1 96.25 304 ILE A O 1
ATOM 2338 N N . GLY A 1 305 ? -14.266 -2.021 -3.113 1 96.12 305 GLY A N 1
ATOM 2339 C CA . GLY A 1 305 ? -14.406 -0.762 -2.398 1 96.12 305 GLY A CA 1
ATOM 2340 C C . GLY A 1 305 ? -13.461 0.315 -2.9 1 96.12 305 GLY A C 1
ATOM 2341 O O . GLY A 1 305 ? -13.82 1.496 -2.922 1 96.12 305 GLY A O 1
ATOM 2342 N N . MET A 1 306 ? -12.266 -0.073 -3.256 1 96.38 306 MET A N 1
ATOM 2343 C CA . MET A 1 306 ? -11.32 0.875 -3.836 1 96.38 306 MET A CA 1
ATOM 2344 C C . MET A 1 306 ? -11.875 1.483 -5.117 1 96.38 306 MET A C 1
ATOM 2346 O O . MET A 1 306 ? -11.734 2.686 -5.352 1 96.38 306 MET A O 1
ATOM 2350 N N . GLY A 1 307 ? -12.445 0.603 -5.961 1 96.12 307 GLY A N 1
ATOM 2351 C CA . GLY A 1 307 ? -13.078 1.101 -7.168 1 96.12 307 GLY A CA 1
ATOM 2352 C C . GLY A 1 307 ? -14.203 2.078 -6.891 1 96.12 307 GLY A C 1
ATOM 2353 O O . GLY A 1 307 ? -14.297 3.125 -7.535 1 96.12 307 GLY A O 1
ATOM 2354 N N . ILE A 1 308 ? -15.031 1.778 -5.906 1 95.38 308 ILE A N 1
ATOM 2355 C CA . ILE A 1 308 ? -16.141 2.652 -5.531 1 95.38 308 ILE A CA 1
ATOM 2356 C C . ILE A 1 308 ? -15.594 3.99 -5.035 1 95.38 308 ILE A C 1
ATOM 2358 O O . ILE A 1 308 ? -16.109 5.051 -5.395 1 95.38 308 ILE A O 1
ATOM 2362 N N . THR A 1 309 ? -14.57 3.955 -4.223 1 94.38 309 THR A N 1
ATOM 2363 C CA . THR A 1 309 ? -13.922 5.156 -3.705 1 94.38 309 THR A CA 1
ATOM 2364 C C . THR A 1 309 ? -13.367 6.004 -4.844 1 94.38 309 THR A C 1
ATOM 2366 O O . THR A 1 309 ? -13.492 7.23 -4.832 1 94.38 309 THR A O 1
ATOM 2369 N N . THR A 1 310 ? -12.781 5.332 -5.805 1 94.62 310 THR A N 1
ATOM 2370 C CA . THR A 1 310 ? -12.258 6.016 -6.977 1 94.62 310 THR A CA 1
ATOM 2371 C C . THR A 1 310 ? -13.359 6.793 -7.691 1 94.62 310 THR A C 1
ATOM 2373 O O . THR A 1 310 ? -13.18 7.965 -8.023 1 94.62 310 THR A O 1
ATOM 2376 N N . ALA A 1 311 ? -14.414 6.141 -7.855 1 93.69 311 ALA A N 1
ATOM 2377 C CA . ALA A 1 311 ? -15.539 6.77 -8.547 1 93.69 311 ALA A CA 1
ATOM 2378 C C . ALA A 1 311 ? -16.125 7.91 -7.715 1 93.69 311 ALA A C 1
ATOM 2380 O O . ALA A 1 311 ? -16.375 8.992 -8.242 1 93.69 311 ALA A O 1
ATOM 2381 N N . ALA A 1 312 ? -16.266 7.66 -6.473 1 92 312 ALA A N 1
ATOM 2382 C CA . ALA A 1 312 ? -16.938 8.594 -5.578 1 92 312 ALA A CA 1
ATOM 2383 C C . ALA A 1 312 ? -16.109 9.867 -5.391 1 92 312 ALA A C 1
ATOM 2385 O O . ALA A 1 312 ? -16.672 10.938 -5.133 1 92 312 ALA A O 1
ATOM 2386 N N . THR A 1 313 ? -14.859 9.805 -5.566 1 91.94 313 THR A N 1
ATOM 2387 C CA . THR A 1 313 ? -13.984 10.93 -5.258 1 91.94 313 THR A CA 1
ATOM 2388 C C . THR A 1 313 ? -13.297 11.445 -6.52 1 91.94 313 THR A C 1
ATOM 2390 O O . THR A 1 313 ? -12.367 12.242 -6.438 1 91.94 313 THR A O 1
ATOM 2393 N N . ASN A 1 314 ? -13.719 10.953 -7.66 1 90.5 314 ASN A N 1
ATOM 2394 C CA . ASN A 1 314 ? -13.102 11.289 -8.938 1 90.5 314 ASN A CA 1
ATOM 2395 C C . ASN A 1 314 ? -11.586 11.086 -8.898 1 90.5 314 ASN A C 1
ATOM 2397 O O . ASN A 1 314 ? -10.828 11.992 -9.219 1 90.5 314 ASN A O 1
ATOM 2401 N N . ASN A 1 315 ? -11.227 9.906 -8.281 1 92.5 315 ASN A N 1
ATOM 2402 C CA . ASN A 1 315 ? -9.867 9.383 -8.289 1 92.5 315 ASN A CA 1
ATOM 2403 C C . ASN A 1 315 ? -8.945 10.195 -7.387 1 92.5 315 ASN A C 1
ATOM 2405 O O . ASN A 1 315 ? -7.805 10.484 -7.75 1 92.5 315 ASN A O 1
ATOM 2409 N N . SER A 1 316 ? -9.445 10.617 -6.199 1 93.56 316 SER A N 1
ATOM 2410 C CA . SER A 1 316 ? -8.641 11.305 -5.195 1 93.56 316 SER A CA 1
ATOM 2411 C C . SER A 1 316 ? -7.547 10.391 -4.648 1 93.56 316 SER A C 1
ATOM 2413 O O . SER A 1 316 ? -7.832 9.305 -4.133 1 93.56 316 SER A O 1
ATOM 2415 N N . ALA A 1 317 ? -6.316 10.859 -4.746 1 92.88 317 ALA A N 1
ATOM 2416 C CA . ALA A 1 317 ? -5.195 10.086 -4.223 1 92.88 317 ALA A CA 1
ATOM 2417 C C . ALA A 1 317 ? -5.254 10 -2.699 1 92.88 317 ALA A C 1
ATOM 2419 O O . ALA A 1 317 ? -4.941 8.961 -2.117 1 92.88 317 ALA A O 1
ATOM 2420 N N . THR A 1 318 ? -5.672 11.078 -2.027 1 93.38 318 THR A N 1
ATOM 2421 C CA . THR A 1 318 ? -5.777 11.133 -0.574 1 93.38 318 THR A CA 1
ATOM 2422 C C . THR A 1 318 ? -6.812 10.133 -0.065 1 93.38 318 THR A C 1
ATOM 2424 O O . THR A 1 318 ? -6.523 9.328 0.817 1 93.38 318 THR A O 1
ATOM 2427 N N . SER A 1 319 ? -7.996 10.148 -0.658 1 93.25 319 SER A N 1
ATOM 2428 C CA . SER A 1 319 ? -9.078 9.281 -0.203 1 93.25 319 SER A CA 1
ATOM 2429 C C . SER A 1 319 ? -8.758 7.816 -0.468 1 93.25 319 SER A C 1
ATOM 2431 O O . SER A 1 319 ? -9.078 6.949 0.345 1 93.25 319 SER A O 1
ATOM 2433 N N . LYS A 1 320 ? -8.172 7.574 -1.604 1 93.56 320 LYS A N 1
ATOM 2434 C CA . LYS A 1 320 ? -7.801 6.207 -1.95 1 93.56 320 LYS A CA 1
ATOM 2435 C C . LYS A 1 320 ? -6.746 5.66 -0.992 1 93.56 320 LYS A C 1
ATOM 2437 O O . LYS A 1 320 ? -6.773 4.48 -0.634 1 93.56 320 LYS A O 1
ATOM 2442 N N . ALA A 1 321 ? -5.812 6.52 -0.594 1 93.69 321 ALA A N 1
ATOM 2443 C CA . ALA A 1 321 ? -4.789 6.109 0.364 1 93.69 321 ALA A CA 1
ATOM 2444 C C . ALA A 1 321 ? -5.41 5.773 1.718 1 93.69 321 ALA A C 1
ATOM 2446 O O . ALA A 1 321 ? -5.02 4.793 2.359 1 93.69 321 ALA A O 1
ATOM 2447 N N . VAL A 1 322 ? -6.367 6.566 2.148 1 92.75 322 VAL A N 1
ATOM 2448 C CA . VAL A 1 322 ? -7.059 6.316 3.41 1 92.75 322 VAL A CA 1
ATOM 2449 C C . VAL A 1 322 ? -7.82 4.996 3.33 1 92.75 322 VAL A C 1
ATOM 2451 O O . VAL A 1 322 ? -7.754 4.176 4.25 1 92.75 322 VAL A O 1
ATOM 2454 N N . TYR A 1 323 ? -8.516 4.832 2.232 1 93.25 323 TYR A N 1
ATOM 2455 C CA . TYR A 1 323 ? -9.25 3.586 2.057 1 93.25 323 TYR A CA 1
ATOM 2456 C C . TYR A 1 323 ? -8.312 2.385 2.098 1 93.25 323 TYR A C 1
ATOM 2458 O O . TYR A 1 323 ? -8.617 1.372 2.73 1 93.25 323 TYR A O 1
ATOM 2466 N N . PHE A 1 324 ? -7.25 2.5 1.383 1 94.06 324 PHE A N 1
ATOM 2467 C CA . PHE A 1 324 ? -6.277 1.411 1.333 1 94.06 324 PHE A CA 1
ATOM 2468 C C . PHE A 1 324 ? -5.844 1.01 2.738 1 94.06 324 PHE A C 1
ATOM 2470 O O . PHE A 1 324 ? -5.836 -0.176 3.076 1 94.06 324 PHE A O 1
ATOM 2477 N N . SER A 1 325 ? -5.449 1.97 3.492 1 92.38 325 SER A N 1
ATOM 2478 C CA . SER A 1 325 ? -4.969 1.702 4.844 1 92.38 325 SER A CA 1
ATOM 2479 C C . SER A 1 325 ? -6.066 1.099 5.711 1 92.38 325 SER A C 1
ATOM 2481 O O . SER A 1 325 ? -5.809 0.187 6.5 1 92.38 325 SER A O 1
ATOM 2483 N N . ASN A 1 326 ? -7.277 1.587 5.613 1 91.44 326 ASN A N 1
ATOM 2484 C CA . ASN A 1 326 ? -8.391 1.052 6.387 1 91.44 326 ASN A CA 1
ATOM 2485 C C . ASN A 1 326 ? -8.727 -0.377 5.973 1 91.44 326 ASN A C 1
ATOM 2487 O O . ASN A 1 326 ? -9.039 -1.218 6.816 1 91.44 326 ASN A O 1
ATOM 2491 N N . ALA A 1 327 ? -8.734 -0.585 4.656 1 93.19 327 ALA A N 1
ATOM 2492 C CA . ALA A 1 327 ? -8.969 -1.931 4.137 1 93.19 327 ALA A CA 1
ATOM 2493 C C . ALA A 1 327 ? -7.926 -2.91 4.664 1 93.19 327 ALA A C 1
ATOM 2495 O O . ALA A 1 327 ? -8.266 -4.02 5.086 1 93.19 327 ALA A O 1
ATOM 2496 N N . ALA A 1 328 ? -6.664 -2.471 4.629 1 92.81 328 ALA A N 1
ATOM 2497 C CA . ALA A 1 328 ? -5.578 -3.307 5.129 1 92.81 328 ALA A CA 1
ATOM 2498 C C . ALA A 1 328 ? -5.781 -3.65 6.602 1 92.81 328 ALA A C 1
ATOM 2500 O O . ALA A 1 328 ? -5.516 -4.777 7.023 1 92.81 328 ALA A O 1
ATOM 2501 N N . ALA A 1 329 ? -6.242 -2.715 7.379 1 91.06 329 ALA A N 1
ATOM 2502 C CA . ALA A 1 329 ? -6.488 -2.949 8.797 1 91.06 329 ALA A CA 1
ATOM 2503 C C . ALA A 1 329 ? -7.559 -4.016 9 1 91.06 329 ALA A C 1
ATOM 2505 O O . ALA A 1 329 ? -7.418 -4.891 9.859 1 91.06 329 ALA A O 1
ATOM 2506 N N . GLU A 1 330 ? -8.625 -3.916 8.242 1 92.69 330 GLU A N 1
ATOM 2507 C CA . GLU A 1 330 ? -9.688 -4.91 8.359 1 92.69 330 GLU A CA 1
ATOM 2508 C C . GLU A 1 330 ? -9.203 -6.285 7.914 1 92.69 330 GLU A C 1
ATOM 2510 O O . GLU A 1 330 ? -9.562 -7.301 8.516 1 92.69 330 GLU A O 1
ATOM 2515 N N . MET A 1 331 ? -8.43 -6.312 6.875 1 94.19 331 MET A N 1
ATOM 2516 C CA . MET A 1 331 ? -7.891 -7.578 6.387 1 94.19 331 MET A CA 1
ATOM 2517 C C . MET A 1 331 ? -7.035 -8.25 7.453 1 94.19 331 MET A C 1
ATOM 2519 O O . MET A 1 331 ? -7.156 -9.453 7.684 1 94.19 331 MET A O 1
ATOM 2523 N N . VAL A 1 332 ? -6.164 -7.453 8.094 1 91.44 332 VAL A N 1
ATOM 2524 C CA . VAL A 1 332 ? -5.297 -7.984 9.141 1 91.44 332 VAL A CA 1
ATOM 2525 C C . VAL A 1 332 ? -6.145 -8.5 10.297 1 91.44 332 VAL A C 1
ATOM 2527 O O . VAL A 1 332 ? -5.867 -9.57 10.844 1 91.44 332 VAL A O 1
ATOM 2530 N N . PHE A 1 333 ? -7.168 -7.758 10.656 1 91.88 333 PHE A N 1
ATOM 2531 C CA . PHE A 1 333 ? -8.062 -8.18 11.727 1 91.88 333 PHE A CA 1
ATOM 2532 C C . PHE A 1 333 ? -8.688 -9.531 11.406 1 91.88 333 PHE A C 1
ATOM 2534 O O . PHE A 1 333 ? -8.719 -10.422 12.258 1 91.88 333 PHE A O 1
ATOM 2541 N N . ILE A 1 334 ? -9.164 -9.695 10.211 1 93.69 334 ILE A N 1
ATOM 2542 C CA . ILE A 1 334 ? -9.836 -10.922 9.797 1 93.69 334 ILE A CA 1
ATOM 2543 C C . ILE A 1 334 ? -8.836 -12.078 9.805 1 93.69 334 ILE A C 1
ATOM 2545 O O . ILE A 1 334 ? -9.164 -13.18 10.25 1 93.69 334 ILE A O 1
ATOM 2549 N N . THR A 1 335 ? -7.656 -11.852 9.32 1 92.62 335 THR A N 1
ATOM 2550 C CA . THR A 1 335 ? -6.668 -12.93 9.297 1 92.62 335 THR A CA 1
ATOM 2551 C C . THR A 1 335 ? -6.27 -13.328 10.711 1 92.62 335 THR A C 1
ATOM 2553 O O . THR A 1 335 ? -5.977 -14.5 10.977 1 92.62 335 THR A O 1
ATOM 2556 N N . ARG A 1 336 ? -6.246 -12.398 11.609 1 90.5 336 ARG A N 1
ATOM 2557 C CA . ARG A 1 336 ? -5.949 -12.719 13 1 90.5 336 ARG A CA 1
ATOM 2558 C C . ARG A 1 336 ? -7.059 -13.562 13.617 1 90.5 336 ARG A C 1
ATOM 2560 O O . ARG A 1 336 ? -6.805 -14.375 14.508 1 90.5 336 ARG A O 1
ATOM 2567 N N . LEU A 1 337 ? -8.258 -13.391 13.156 1 91.94 337 LEU A N 1
ATOM 2568 C CA . LEU A 1 337 ? -9.391 -14.188 13.594 1 91.94 337 LEU A CA 1
ATOM 2569 C C . LEU A 1 337 ? -9.273 -15.625 13.078 1 91.94 337 LEU A C 1
ATOM 2571 O O . LEU A 1 337 ? -9.688 -16.562 13.758 1 91.94 337 LEU A O 1
ATOM 2575 N N . LEU A 1 338 ? -8.656 -15.766 11.961 1 92.75 338 LEU A N 1
ATOM 2576 C CA . LEU A 1 338 ? -8.742 -17.031 11.242 1 92.75 338 LEU A CA 1
ATOM 2577 C C . LEU A 1 338 ? -7.457 -17.844 11.406 1 92.75 338 LEU A C 1
ATOM 2579 O O . LEU A 1 338 ? -7.445 -19.047 11.172 1 92.75 338 LEU A O 1
ATOM 2583 N N . SER A 1 339 ? -6.387 -17.203 11.727 1 90.5 339 SER A N 1
ATOM 2584 C CA . SER A 1 339 ? -5.102 -17.875 11.852 1 90.5 339 SER A CA 1
ATOM 2585 C C . SER A 1 339 ? -4.52 -17.703 13.25 1 90.5 339 SER A C 1
ATOM 2587 O O . SER A 1 339 ? -4.59 -16.609 13.828 1 90.5 339 SER A O 1
ATOM 2589 N N . GLU A 1 340 ? -3.926 -18.766 13.797 1 86.19 340 GLU A N 1
ATOM 2590 C CA . GLU A 1 340 ? -3.355 -18.75 15.141 1 86.19 340 GLU A CA 1
ATOM 2591 C C . GLU A 1 340 ? -2.098 -17.891 15.195 1 86.19 340 GLU A C 1
ATOM 2593 O O . GLU A 1 340 ? -1.869 -17.172 16.172 1 86.19 340 GLU A O 1
ATOM 2598 N N . ARG A 1 341 ? -1.277 -18.016 14.219 1 86 341 ARG A N 1
ATOM 2599 C CA . ARG A 1 341 ? -0.05 -17.234 14.086 1 86 341 ARG A CA 1
ATOM 2600 C C . ARG A 1 341 ? 0.066 -16.625 12.695 1 86 341 ARG A C 1
ATOM 2602 O O . ARG A 1 341 ? 0.967 -16.969 11.93 1 86 341 ARG A O 1
ATOM 2609 N N . PRO A 1 342 ? -0.719 -15.609 12.523 1 88.19 342 PRO A N 1
ATOM 2610 C CA . PRO A 1 342 ? -0.757 -15.047 11.172 1 88.19 342 PRO A CA 1
ATOM 2611 C C . PRO A 1 342 ? 0.518 -14.289 10.805 1 88.19 342 PRO A C 1
ATOM 2613 O O . PRO A 1 342 ? 1.094 -13.602 11.656 1 88.19 342 PRO A O 1
ATOM 2616 N N . ASP A 1 343 ? 0.97 -14.508 9.562 1 85.44 343 ASP A N 1
ATOM 2617 C CA . ASP A 1 343 ? 2.031 -13.664 9.031 1 85.44 343 ASP A CA 1
ATOM 2618 C C . ASP A 1 343 ? 1.605 -12.195 9.023 1 85.44 343 ASP A C 1
ATOM 2620 O O . ASP A 1 343 ? 0.43 -11.883 8.812 1 85.44 343 ASP A O 1
ATOM 2624 N N . ASP A 1 344 ? 2.529 -11.312 9.188 1 85.12 344 ASP A N 1
ATOM 2625 C CA . ASP A 1 344 ? 2.27 -9.883 9.047 1 85.12 344 ASP A CA 1
ATOM 2626 C C . ASP A 1 344 ? 1.957 -9.523 7.594 1 85.12 344 ASP A C 1
ATOM 2628 O O . ASP A 1 344 ? 2.332 -10.25 6.672 1 85.12 344 ASP A O 1
ATOM 2632 N N . LEU A 1 345 ? 1.22 -8.422 7.48 1 86.62 345 LEU A N 1
ATOM 2633 C CA . LEU A 1 345 ? 0.98 -7.91 6.133 1 86.62 345 LEU A CA 1
ATOM 2634 C C . LEU A 1 345 ? 2.254 -7.316 5.543 1 86.62 345 LEU A C 1
ATOM 2636 O O . LEU A 1 345 ? 2.49 -6.113 5.645 1 86.62 345 LEU A O 1
ATOM 2640 N N . GLN A 1 346 ? 3.055 -8.188 4.93 1 86.12 346 GLN A N 1
ATOM 2641 C CA . GLN A 1 346 ? 4.34 -7.809 4.355 1 86.12 346 GLN A CA 1
ATOM 2642 C C . GLN A 1 346 ? 4.695 -8.703 3.17 1 86.12 346 GLN A C 1
ATOM 2644 O O . GLN A 1 346 ? 3.988 -9.672 2.887 1 86.12 346 GLN A O 1
ATOM 2649 N N . GLY A 1 347 ? 5.727 -8.359 2.443 1 87 347 GLY A N 1
ATOM 2650 C CA . GLY A 1 347 ? 6.168 -9.188 1.332 1 87 347 GLY A CA 1
ATOM 2651 C C . GLY A 1 347 ? 5.098 -9.391 0.276 1 87 347 GLY A C 1
ATOM 2652 O O . GLY A 1 347 ? 4.426 -8.438 -0.127 1 87 347 GLY A O 1
ATOM 2653 N N . PRO A 1 348 ? 4.988 -10.57 -0.09 1 86.5 348 PRO A N 1
ATOM 2654 C CA . PRO A 1 348 ? 4.039 -10.859 -1.17 1 86.5 348 PRO A CA 1
ATOM 2655 C C . PRO A 1 348 ? 2.594 -10.555 -0.784 1 86.5 348 PRO A C 1
ATOM 2657 O O . PRO A 1 348 ? 1.784 -10.195 -1.643 1 86.5 348 PRO A O 1
ATOM 2660 N N . LEU A 1 349 ? 2.258 -10.68 0.484 1 90.19 349 LEU A N 1
ATOM 2661 C CA . LEU A 1 349 ? 0.906 -10.375 0.937 1 90.19 349 LEU A CA 1
ATOM 2662 C C . LEU A 1 349 ? 0.578 -8.898 0.71 1 90.19 349 LEU A C 1
ATOM 2664 O O . LEU A 1 349 ? -0.461 -8.578 0.131 1 90.19 349 LEU A O 1
ATOM 2668 N N . LEU A 1 350 ? 1.472 -8.078 1.109 1 91.06 350 LEU A N 1
ATOM 2669 C CA . LEU A 1 350 ? 1.282 -6.641 0.945 1 91.06 350 LEU A CA 1
ATOM 2670 C C . LEU A 1 350 ? 1.363 -6.246 -0.526 1 91.06 350 LEU A C 1
ATOM 2672 O O . LEU A 1 350 ? 0.565 -5.438 -1 1 91.06 350 LEU A O 1
ATOM 2676 N N . ALA A 1 351 ? 2.293 -6.828 -1.209 1 92 351 ALA A N 1
ATOM 2677 C CA . ALA A 1 351 ? 2.469 -6.531 -2.629 1 92 351 ALA A CA 1
ATOM 2678 C C . ALA A 1 351 ? 1.221 -6.902 -3.424 1 92 351 ALA A C 1
ATOM 2680 O O . ALA A 1 351 ? 0.771 -6.133 -4.277 1 92 351 ALA A O 1
ATOM 2681 N N . ASP A 1 352 ? 0.731 -8.055 -3.107 1 93.38 352 ASP A N 1
ATOM 2682 C CA . ASP A 1 352 ? -0.461 -8.531 -3.799 1 93.38 352 ASP A CA 1
ATOM 2683 C C . ASP A 1 352 ? -1.663 -7.637 -3.506 1 93.38 352 ASP A C 1
ATOM 2685 O O . ASP A 1 352 ? -2.461 -7.348 -4.402 1 93.38 352 ASP A O 1
ATOM 2689 N N . THR A 1 353 ? -1.814 -7.234 -2.293 1 93.25 353 THR A N 1
ATOM 2690 C CA . THR A 1 353 ? -2.883 -6.316 -1.908 1 93.25 353 THR A CA 1
ATOM 2691 C C . THR A 1 353 ? -2.736 -4.98 -2.631 1 93.25 353 THR A C 1
ATOM 2693 O O . THR A 1 353 ? -3.707 -4.461 -3.186 1 93.25 353 THR A O 1
ATOM 2696 N N . TYR A 1 354 ? -1.551 -4.5 -2.67 1 92.69 354 TYR A N 1
ATOM 2697 C CA . TYR A 1 354 ? -1.229 -3.227 -3.303 1 92.69 354 TYR A CA 1
ATOM 2698 C C . TYR A 1 354 ? -1.602 -3.242 -4.781 1 92.69 354 TYR A C 1
ATOM 2700 O O . TYR A 1 354 ? -2.314 -2.355 -5.258 1 92.69 354 TYR A O 1
ATOM 2708 N N . VAL A 1 355 ? -1.186 -4.242 -5.508 1 91.69 355 VAL A N 1
ATOM 2709 C CA . VAL A 1 355 ? -1.345 -4.27 -6.957 1 91.69 355 VAL A CA 1
ATOM 2710 C C . VAL A 1 355 ? -2.814 -4.48 -7.312 1 91.69 355 VAL A C 1
ATOM 2712 O O . VAL A 1 355 ? -3.301 -3.955 -8.32 1 91.69 355 VAL A O 1
ATOM 2715 N N . THR A 1 356 ? -3.496 -5.281 -6.547 1 90.81 356 THR A N 1
ATOM 2716 C CA . THR A 1 356 ? -4.895 -5.582 -6.84 1 90.81 356 THR A CA 1
ATOM 2717 C C . THR A 1 356 ? -5.766 -4.348 -6.637 1 90.81 356 THR A C 1
ATOM 2719 O O . THR A 1 356 ? -6.684 -4.098 -7.422 1 90.81 356 THR A O 1
ATOM 2722 N N . LEU A 1 357 ? -5.5 -3.588 -5.598 1 91.19 357 LEU A N 1
ATOM 2723 C CA . LEU A 1 357 ? -6.301 -2.393 -5.348 1 91.19 357 LEU A CA 1
ATOM 2724 C C . LEU A 1 357 ? -5.969 -1.299 -6.359 1 91.19 357 LEU A C 1
ATOM 2726 O O . LEU A 1 357 ? -6.805 -0.445 -6.652 1 91.19 357 LEU A O 1
ATOM 2730 N N . LEU A 1 358 ? -4.801 -1.369 -6.957 1 84 358 LEU A N 1
ATOM 2731 C CA . LEU A 1 358 ? -4.375 -0.379 -7.938 1 84 358 LEU A CA 1
ATOM 2732 C C . LEU A 1 358 ? -4.973 -0.678 -9.305 1 84 358 LEU A C 1
ATOM 2734 O O . LEU A 1 358 ? -5.418 0.235 -10.008 1 84 358 LEU A O 1
ATOM 2738 N N . LYS A 1 359 ? -5.012 -1.958 -9.797 1 77.81 359 LYS A N 1
ATOM 2739 C CA . LYS A 1 359 ? -5.32 -2.254 -11.195 1 77.81 359 LYS A CA 1
ATOM 2740 C C . LYS A 1 359 ? -6.145 -3.531 -11.312 1 77.81 359 LYS A C 1
ATOM 2742 O O . LYS A 1 359 ? -6.297 -4.078 -12.414 1 77.81 359 LYS A O 1
ATOM 2747 N N . GLY A 1 360 ? -6.863 -3.98 -10.461 1 84.38 360 GLY A N 1
ATOM 2748 C CA . GLY A 1 360 ? -7.5 -5.285 -10.562 1 84.38 360 GLY A CA 1
ATOM 2749 C C . GLY A 1 360 ? -8.906 -5.219 -11.141 1 84.38 360 GLY A C 1
ATOM 2750 O O . GLY A 1 360 ? -9.523 -4.156 -11.156 1 84.38 360 GLY A O 1
ATOM 2751 N N . ARG A 1 361 ? -9.32 -6.359 -11.648 1 87.62 361 ARG A N 1
ATOM 2752 C CA . ARG A 1 361 ? -10.656 -6.535 -12.211 1 87.62 361 ARG A CA 1
ATOM 2753 C C . ARG A 1 361 ? -11.734 -6.168 -11.203 1 87.62 361 ARG A C 1
ATOM 2755 O O . ARG A 1 361 ? -12.773 -5.617 -11.562 1 87.62 361 ARG A O 1
ATOM 2762 N N . ASN A 1 362 ? -11.516 -6.504 -9.984 1 92.94 362 ASN A N 1
ATOM 2763 C CA . ASN A 1 362 ? -12.477 -6.195 -8.93 1 92.94 362 ASN A CA 1
ATOM 2764 C C . ASN A 1 362 ? -12.555 -4.695 -8.664 1 92.94 362 ASN A C 1
ATOM 2766 O O . ASN A 1 362 ? -13.641 -4.16 -8.43 1 92.94 362 ASN A O 1
ATOM 2770 N N . ALA A 1 363 ? -11.453 -4 -8.703 1 95.06 363 ALA A N 1
ATOM 2771 C CA . ALA A 1 363 ? -11.445 -2.547 -8.562 1 95.06 363 ALA A CA 1
ATOM 2772 C C . ALA A 1 363 ? -12.156 -1.881 -9.734 1 95.06 363 ALA A C 1
ATOM 2774 O O . ALA A 1 363 ? -12.883 -0.9 -9.555 1 95.06 363 ALA A O 1
ATOM 2775 N N . TRP A 1 364 ? -11.883 -2.4 -10.898 1 93.69 364 TRP A N 1
ATOM 2776 C CA . TRP A 1 364 ? -12.57 -1.903 -12.086 1 93.69 364 TRP A CA 1
ATOM 2777 C C . TRP A 1 364 ? -14.086 -2.033 -11.93 1 93.69 364 TRP A C 1
ATOM 2779 O O . TRP A 1 364 ? -14.828 -1.082 -12.188 1 93.69 364 TRP A O 1
ATOM 2789 N N . TYR A 1 365 ? -14.516 -3.197 -11.523 1 94.56 365 TYR A N 1
ATOM 2790 C CA . TYR A 1 365 ? -15.93 -3.434 -11.281 1 94.56 365 TYR A CA 1
ATOM 2791 C C . TYR A 1 365 ? -16.484 -2.426 -10.281 1 94.56 365 TYR A C 1
ATOM 2793 O O . TYR A 1 365 ? -17.547 -1.829 -10.516 1 94.56 365 TYR A O 1
ATOM 2801 N N . GLY A 1 366 ? -15.773 -2.203 -9.172 1 95.19 366 GLY A N 1
ATOM 2802 C CA . GLY A 1 366 ? -16.188 -1.228 -8.172 1 95.19 366 GLY A CA 1
ATOM 2803 C C . GLY A 1 366 ? -16.328 0.175 -8.734 1 95.19 366 GLY A C 1
ATOM 2804 O O . GLY A 1 366 ? -17.266 0.893 -8.383 1 95.19 366 GLY A O 1
ATOM 2805 N N . GLU A 1 367 ? -15.391 0.542 -9.539 1 95.5 367 GLU A N 1
ATOM 2806 C CA . GLU A 1 367 ? -15.445 1.874 -10.133 1 95.5 367 GLU A CA 1
ATOM 2807 C C . GLU A 1 367 ? -16.656 2.023 -11.047 1 95.5 367 GLU A C 1
ATOM 2809 O O . GLU A 1 367 ? -17.328 3.062 -11.039 1 95.5 367 GLU A O 1
ATOM 2814 N N . ARG A 1 368 ? -16.969 0.994 -11.828 1 94.12 368 ARG A N 1
ATOM 2815 C CA . ARG A 1 368 ? -18.141 1.019 -12.695 1 94.12 368 ARG A CA 1
ATOM 2816 C C . ARG A 1 368 ? -19.422 1.061 -11.883 1 94.12 368 ARG A C 1
ATOM 2818 O O . ARG A 1 368 ? -20.391 1.724 -12.266 1 94.12 368 ARG A O 1
ATOM 2825 N N . LEU A 1 369 ? -19.391 0.328 -10.805 1 93.25 369 LEU A N 1
ATOM 2826 C CA . LEU A 1 369 ? -20.531 0.365 -9.891 1 93.25 369 LEU A CA 1
ATOM 2827 C C . LEU A 1 369 ? -20.75 1.771 -9.344 1 93.25 369 LEU A C 1
ATOM 2829 O O . LEU A 1 369 ? -21.859 2.283 -9.344 1 93.25 369 LEU A O 1
ATOM 2833 N N . GLY A 1 370 ? -19.672 2.396 -8.875 1 93.44 370 GLY A N 1
ATOM 2834 C CA . GLY A 1 370 ? -19.734 3.727 -8.297 1 93.44 370 GLY A CA 1
ATOM 2835 C C . GLY A 1 370 ? -20.156 4.793 -9.281 1 93.44 370 GLY A C 1
ATOM 2836 O O . GLY A 1 370 ? -20.797 5.785 -8.906 1 93.44 370 GLY A O 1
ATOM 2837 N N . ARG A 1 371 ? -19.844 4.559 -10.523 1 93.06 371 ARG A N 1
ATOM 2838 C CA . ARG A 1 371 ? -20.188 5.523 -11.562 1 93.06 371 ARG A CA 1
ATOM 2839 C C . ARG A 1 371 ? -21.594 5.285 -12.102 1 93.06 371 ARG A C 1
ATOM 2841 O O . ARG A 1 371 ? -22.078 6.047 -12.938 1 93.06 371 ARG A O 1
ATOM 2848 N N . GLY A 1 372 ? -22.188 4.219 -11.695 1 90.88 372 GLY A N 1
ATOM 2849 C CA . GLY A 1 372 ? -23.562 3.91 -12.094 1 90.88 372 GLY A CA 1
ATOM 2850 C C . GLY A 1 372 ? -23.641 3.199 -13.438 1 90.88 372 GLY A C 1
ATOM 2851 O O . GLY A 1 372 ? -24.719 3.092 -14.023 1 90.88 372 GLY A O 1
ATOM 2852 N N . GLU A 1 373 ? -22.531 2.717 -13.93 1 91.38 373 GLU A N 1
ATOM 2853 C CA . GLU A 1 373 ? -22.469 2.023 -15.211 1 91.38 373 GLU A CA 1
ATOM 2854 C C . GLU A 1 373 ? -22.859 0.552 -15.062 1 91.38 373 GLU A C 1
ATOM 2856 O O . GLU A 1 373 ? -23.25 -0.094 -16.031 1 91.38 373 GLU A O 1
ATOM 2861 N N . LEU A 1 374 ? -22.625 -0.019 -13.867 1 91.06 374 LEU A N 1
ATOM 2862 C CA . LEU A 1 374 ? -23.031 -1.373 -13.508 1 91.06 374 LEU A CA 1
ATOM 2863 C C . LEU A 1 374 ? -23.922 -1.363 -12.266 1 91.06 374 LEU A C 1
ATOM 2865 O O . LEU A 1 374 ? -23.969 -0.366 -11.539 1 91.06 374 LEU A O 1
ATOM 2869 N N . CYS A 1 375 ? -24.672 -2.395 -12.117 1 90.56 375 CYS A N 1
ATOM 2870 C CA . CYS A 1 375 ? -25.453 -2.623 -10.914 1 90.56 375 CYS A CA 1
ATOM 2871 C C . CYS A 1 375 ? -25.328 -4.07 -10.445 1 90.56 375 CYS A C 1
ATOM 2873 O O . CYS A 1 375 ? -25.109 -4.969 -11.258 1 90.56 375 CYS A O 1
ATOM 2875 N N . PRO A 1 376 ? -25.438 -4.281 -9.188 1 90 376 PRO A N 1
ATOM 2876 C CA . PRO A 1 376 ? -25.25 -5.629 -8.633 1 90 376 PRO A CA 1
ATOM 2877 C C . PRO A 1 376 ? -26.203 -6.652 -9.25 1 90 376 PRO A C 1
ATOM 2879 O O . PRO A 1 376 ? -25.859 -7.832 -9.367 1 90 376 PRO A O 1
ATOM 2882 N N . SER A 1 377 ? -27.328 -6.293 -9.648 1 87.19 377 SER A N 1
ATOM 2883 C CA . SER A 1 377 ? -28.344 -7.203 -10.18 1 87.19 377 SER A CA 1
ATOM 2884 C C . SER A 1 377 ? -27.891 -7.809 -11.508 1 87.19 377 SER A C 1
ATOM 2886 O O . SER A 1 377 ? -28.453 -8.812 -11.953 1 87.19 377 SER A O 1
ATOM 2888 N N . MET A 1 378 ? -26.828 -7.219 -12.086 1 85.75 378 MET A N 1
ATOM 2889 C CA . MET A 1 378 ? -26.328 -7.695 -13.375 1 85.75 378 MET A CA 1
ATOM 2890 C C . MET A 1 378 ? -25.5 -8.961 -13.195 1 85.75 378 MET A C 1
ATOM 2892 O O . MET A 1 378 ? -25.156 -9.617 -14.18 1 85.75 378 MET A O 1
ATOM 2896 N N . GLY A 1 379 ? -25.188 -9.305 -11.984 1 85.62 379 GLY A N 1
ATOM 2897 C CA . GLY A 1 379 ? -24.484 -10.555 -11.727 1 85.62 379 GLY A CA 1
ATOM 2898 C C . GLY A 1 379 ? -22.984 -10.391 -11.57 1 85.62 379 GLY A C 1
ATOM 2899 O O . GLY A 1 379 ? -22.5 -9.266 -11.461 1 85.62 379 GLY A O 1
ATOM 2900 N N . ASP A 1 380 ? -22.281 -11.531 -11.523 1 87.19 380 ASP A N 1
ATOM 2901 C CA . ASP A 1 380 ? -20.859 -11.5 -11.211 1 87.19 380 ASP A CA 1
ATOM 2902 C C . ASP A 1 380 ? -20.016 -11.781 -12.453 1 87.19 380 ASP A C 1
ATOM 2904 O O . ASP A 1 380 ? -18.797 -11.859 -12.375 1 87.19 380 ASP A O 1
ATOM 2908 N N . VAL A 1 381 ? -20.625 -12.039 -13.547 1 86.25 381 VAL A N 1
ATOM 2909 C CA . VAL A 1 381 ? -19.906 -12.172 -14.812 1 86.25 381 VAL A CA 1
ATOM 2910 C C . VAL A 1 381 ? -20.219 -10.969 -15.711 1 86.25 381 VAL A C 1
ATOM 2912 O O . VAL A 1 381 ? -21.359 -10.789 -16.141 1 86.25 381 VAL A O 1
ATOM 2915 N N . VAL A 1 382 ? -19.266 -10.164 -15.945 1 87.62 382 VAL A N 1
ATOM 2916 C CA . VAL A 1 382 ? -19.438 -8.961 -16.75 1 87.62 382 VAL A CA 1
ATOM 2917 C C . VAL A 1 382 ? -18.953 -9.227 -18.172 1 87.62 382 VAL A C 1
ATOM 2919 O O . VAL A 1 382 ? -17.812 -9.68 -18.375 1 87.62 382 VAL A O 1
ATOM 2922 N N . PRO A 1 383 ? -19.766 -9 -19.109 1 80 383 PRO A N 1
ATOM 2923 C CA . PRO A 1 383 ? -19.328 -9.188 -20.5 1 80 383 PRO A CA 1
ATOM 2924 C C . PRO A 1 383 ? -18.031 -8.461 -20.812 1 80 383 PRO A C 1
ATOM 2926 O O . PRO A 1 383 ? -17.875 -7.281 -20.5 1 80 383 PRO A O 1
ATOM 2929 N N . GLY A 1 384 ? -17.094 -9.133 -21.359 1 71.56 384 GLY A N 1
ATOM 2930 C CA . GLY A 1 384 ? -15.82 -8.531 -21.75 1 71.56 384 GLY A CA 1
ATOM 2931 C C . GLY A 1 384 ? -14.797 -8.508 -20.641 1 71.56 384 GLY A C 1
ATOM 2932 O O . GLY A 1 384 ? -13.602 -8.328 -20.891 1 71.56 384 GLY A O 1
ATOM 2933 N N . LYS A 1 385 ? -15.289 -8.664 -19.406 1 77.06 385 LYS A N 1
ATOM 2934 C CA . LYS A 1 385 ? -14.367 -8.586 -18.281 1 77.06 385 LYS A CA 1
ATOM 2935 C C . LYS A 1 385 ? -14.25 -9.93 -17.562 1 77.06 385 LYS A C 1
ATOM 2937 O O . LYS A 1 385 ? -13.203 -10.242 -16.984 1 77.06 385 LYS A O 1
ATOM 2942 N N . GLY A 1 386 ? -15.336 -10.703 -17.656 1 78.25 386 GLY A N 1
ATOM 2943 C CA . GLY A 1 386 ? -15.305 -12.023 -17.047 1 78.25 386 GLY A CA 1
ATOM 2944 C C . GLY A 1 386 ? -15.828 -12.039 -15.617 1 78.25 386 GLY A C 1
ATOM 2945 O O . GLY A 1 386 ? -16.641 -11.195 -15.25 1 78.25 386 GLY A O 1
ATOM 2946 N N . LEU A 1 387 ? -15.445 -13.016 -14.883 1 80.88 387 LEU A N 1
ATOM 2947 C CA . LEU A 1 387 ? -15.961 -13.258 -13.539 1 80.88 387 LEU A CA 1
ATOM 2948 C C . LEU A 1 387 ? -15.344 -12.281 -12.539 1 80.88 387 LEU A C 1
ATOM 2950 O O . LEU A 1 387 ? -14.125 -12.102 -12.508 1 80.88 387 LEU A O 1
ATOM 2954 N N . ILE A 1 388 ? -16.219 -11.656 -11.75 1 89.31 388 ILE A N 1
ATOM 2955 C CA . ILE A 1 388 ? -15.805 -10.789 -10.648 1 89.31 388 ILE A CA 1
ATOM 2956 C C . ILE A 1 388 ? -15.844 -11.578 -9.336 1 89.31 388 ILE A C 1
ATOM 2958 O O . ILE A 1 388 ? -16.891 -11.664 -8.688 1 89.31 388 ILE A O 1
ATOM 2962 N N . GLN A 1 389 ? -14.711 -12.008 -8.867 1 84.69 389 GLN A N 1
ATOM 2963 C CA . GLN A 1 389 ? -14.602 -12.922 -7.734 1 84.69 389 GLN A CA 1
ATOM 2964 C C . GLN A 1 389 ? -14.953 -12.219 -6.426 1 84.69 389 GLN A C 1
ATOM 2966 O O . GLN A 1 389 ? -15.406 -12.867 -5.473 1 84.69 389 GLN A O 1
ATOM 2971 N N . GLY A 1 390 ? -14.805 -10.922 -6.387 1 90.94 390 GLY A N 1
ATOM 2972 C CA . GLY A 1 390 ? -15.008 -10.156 -5.168 1 90.94 390 GLY A CA 1
ATOM 2973 C C . GLY A 1 390 ? -16.438 -10.188 -4.68 1 90.94 390 GLY A C 1
ATOM 2974 O O . GLY A 1 390 ? -16.703 -10.078 -3.477 1 90.94 390 GLY A O 1
ATOM 2975 N N . ILE A 1 391 ? -17.359 -10.344 -5.586 1 91.44 391 ILE A N 1
ATOM 2976 C CA . ILE A 1 391 ? -18.766 -10.312 -5.223 1 91.44 391 ILE A CA 1
ATOM 2977 C C . ILE A 1 391 ? -19.094 -11.492 -4.309 1 91.44 391 ILE A C 1
ATOM 2979 O O . ILE A 1 391 ? -19.609 -11.312 -3.201 1 91.44 391 ILE A O 1
ATOM 2983 N N . SER A 1 392 ? -18.766 -12.68 -4.766 1 87.19 392 SER A N 1
ATOM 2984 C CA . SER A 1 392 ? -19.016 -13.867 -3.959 1 87.19 392 SER A CA 1
ATOM 2985 C C . SER A 1 392 ? -18.203 -13.844 -2.666 1 87.19 392 SER A C 1
ATOM 2987 O O . SER A 1 392 ? -18.672 -14.312 -1.626 1 87.19 392 SER A O 1
ATOM 2989 N N . ALA A 1 393 ? -17.031 -13.336 -2.717 1 90.25 393 ALA A N 1
ATOM 2990 C CA . ALA A 1 393 ? -16.172 -13.273 -1.536 1 90.25 393 ALA A CA 1
ATOM 2991 C C . ALA A 1 393 ? -16.766 -12.359 -0.471 1 90.25 393 ALA A C 1
ATOM 2993 O O . ALA A 1 393 ? -16.703 -12.656 0.723 1 90.25 393 ALA A O 1
ATOM 2994 N N . VAL A 1 394 ? -17.312 -11.188 -0.867 1 94.31 394 VAL A N 1
ATOM 2995 C CA . VAL A 1 394 ? -17.953 -10.273 0.072 1 94.31 394 VAL A CA 1
ATOM 2996 C C . VAL A 1 394 ? -19.078 -11 0.819 1 94.31 394 VAL A C 1
ATOM 2998 O O . VAL A 1 394 ? -19.156 -10.914 2.047 1 94.31 394 VAL A O 1
ATOM 3001 N N . HIS A 1 395 ? -19.875 -11.711 0.068 1 90.88 395 HIS A N 1
ATOM 3002 C CA . HIS A 1 395 ? -20.984 -12.438 0.667 1 90.88 395 HIS A CA 1
ATOM 3003 C C . HIS A 1 395 ? -20.484 -13.531 1.611 1 90.88 395 HIS A C 1
ATOM 3005 O O . HIS A 1 395 ? -21 -13.68 2.719 1 90.88 395 HIS A O 1
ATOM 3011 N N . ALA A 1 396 ? -19.516 -14.234 1.209 1 89.38 396 ALA A N 1
ATOM 3012 C CA . ALA A 1 396 ? -18.969 -15.344 1.988 1 89.38 396 ALA A CA 1
ATOM 3013 C C . ALA A 1 396 ? -18.391 -14.859 3.311 1 89.38 396 ALA A C 1
ATOM 3015 O O . ALA A 1 396 ? -18.719 -15.391 4.375 1 89.38 396 ALA A O 1
ATOM 3016 N N . PHE A 1 397 ? -17.578 -13.836 3.281 1 94.31 397 PHE A N 1
ATOM 3017 C CA . PHE A 1 397 ? -16.938 -13.344 4.492 1 94.31 397 PHE A CA 1
ATOM 3018 C C . PHE A 1 397 ? -17.953 -12.688 5.418 1 94.31 397 PHE A C 1
ATOM 3020 O O . PHE A 1 397 ? -17.875 -12.836 6.641 1 94.31 397 PHE A O 1
ATOM 3027 N N . HIS A 1 398 ? -18.828 -11.922 4.801 1 95.31 398 HIS A N 1
ATOM 3028 C CA . HIS A 1 398 ? -19.859 -11.297 5.621 1 95.31 398 HIS A CA 1
ATOM 3029 C C . HIS A 1 398 ? -20.703 -12.344 6.352 1 95.31 398 HIS A C 1
ATOM 3031 O O . HIS A 1 398 ? -20.984 -12.203 7.543 1 95.31 398 HIS A O 1
ATOM 3037 N N . GLU A 1 399 ? -21.109 -13.359 5.645 1 92.44 399 GLU A N 1
ATOM 3038 C CA . GLU A 1 399 ? -21.922 -14.43 6.238 1 92.44 399 GLU A CA 1
ATOM 3039 C C . GLU A 1 399 ? -21.156 -15.141 7.352 1 92.44 399 GLU A C 1
ATOM 3041 O O . GLU A 1 399 ? -21.703 -15.383 8.43 1 92.44 399 GLU A O 1
ATOM 3046 N N . LEU A 1 400 ? -19.969 -15.438 7.117 1 94.25 400 LEU A N 1
ATOM 3047 C CA . LEU A 1 400 ? -19.125 -16.125 8.086 1 94.25 400 LEU A CA 1
ATOM 3048 C C . LEU A 1 400 ? -18.984 -15.305 9.359 1 94.25 400 LEU A C 1
ATOM 3050 O O . LEU A 1 400 ? -19.172 -15.82 10.461 1 94.25 400 LEU A O 1
ATOM 3054 N N . LEU A 1 401 ? -18.734 -13.992 9.219 1 94.81 401 LEU A N 1
ATOM 3055 C CA . LEU A 1 401 ? -18.359 -13.133 10.336 1 94.81 401 LEU A CA 1
ATOM 3056 C C . LEU A 1 401 ? -19.594 -12.555 11.016 1 94.81 401 LEU A C 1
ATOM 3058 O O . LEU A 1 401 ? -19.484 -11.883 12.047 1 94.81 401 LEU A O 1
ATOM 3062 N N . SER A 1 402 ? -20.734 -12.836 10.398 1 94.94 402 SER A N 1
ATOM 3063 C CA . SER A 1 402 ? -22 -12.414 10.992 1 94.94 402 SER A CA 1
ATOM 3064 C C . SER A 1 402 ? -22.641 -13.539 11.789 1 94.94 402 SER A C 1
ATOM 3066 O O . SER A 1 402 ? -23.641 -13.328 12.492 1 94.94 402 SER A O 1
ATOM 3068 N N . ASP A 1 403 ? -22.094 -14.719 11.641 1 94.75 403 ASP A N 1
ATOM 3069 C CA . ASP A 1 403 ? -22.672 -15.859 12.336 1 94.75 403 ASP A CA 1
ATOM 3070 C C . ASP A 1 403 ? -22.672 -15.641 13.852 1 94.75 403 ASP A C 1
ATOM 3072 O O . ASP A 1 403 ? -21.672 -15.203 14.414 1 94.75 403 ASP A O 1
ATOM 3076 N N . GLU A 1 404 ? -23.703 -16 14.531 1 92.12 404 GLU A N 1
ATOM 3077 C CA . GLU A 1 404 ? -23.906 -15.727 15.953 1 92.12 404 GLU A CA 1
ATOM 3078 C C . GLU A 1 404 ? -22.891 -16.484 16.797 1 92.12 404 GLU A C 1
ATOM 3080 O O . GLU A 1 404 ? -22.594 -16.078 17.922 1 92.12 404 GLU A O 1
ATOM 3085 N N . ARG A 1 405 ? -22.438 -17.625 16.359 1 93.19 405 ARG A N 1
ATOM 3086 C CA . ARG A 1 405 ? -21.5 -18.453 17.109 1 93.19 405 ARG A CA 1
ATOM 3087 C C . ARG A 1 405 ? -20.094 -17.859 17.078 1 93.19 405 ARG A C 1
ATOM 3089 O O . ARG A 1 405 ? -19.219 -18.297 17.828 1 93.19 405 ARG A O 1
ATOM 3096 N N . VAL A 1 406 ? -19.828 -16.812 16.266 1 92.75 406 VAL A N 1
ATOM 3097 C CA . VAL A 1 406 ? -18.547 -16.125 16.172 1 92.75 406 VAL A CA 1
ATOM 3098 C C . VAL A 1 406 ? -18.641 -14.773 16.891 1 92.75 406 VAL A C 1
ATOM 3100 O O . VAL A 1 406 ? -19.422 -13.914 16.484 1 92.75 406 VAL A O 1
ATOM 3103 N N . GLN A 1 407 ? -17.812 -14.562 17.969 1 91.12 407 GLN A N 1
ATOM 3104 C CA . GLN A 1 407 ? -17.859 -13.336 18.75 1 91.12 407 GLN A CA 1
ATOM 3105 C C . GLN A 1 407 ? -16.438 -12.812 19.016 1 91.12 407 GLN A C 1
ATOM 3107 O O . GLN A 1 407 ? -15.492 -13.594 19.078 1 91.12 407 GLN A O 1
ATOM 3112 N N . VAL A 1 408 ? -16.375 -11.5 19.047 1 88.75 408 VAL A N 1
ATOM 3113 C CA . VAL A 1 408 ? -15.141 -10.844 19.469 1 88.75 408 VAL A CA 1
ATOM 3114 C C . VAL A 1 408 ? -15.445 -9.789 20.516 1 88.75 408 VAL A C 1
ATOM 3116 O O . VAL A 1 408 ? -16.562 -9.273 20.594 1 88.75 408 VAL A O 1
ATOM 3119 N N . PHE A 1 409 ? -14.477 -9.531 21.328 1 85.62 409 PHE A N 1
ATOM 3120 C CA . PHE A 1 409 ? -14.672 -8.5 22.344 1 85.62 409 PHE A CA 1
ATOM 3121 C C . PHE A 1 409 ? -14.367 -7.121 21.797 1 85.62 409 PHE A C 1
ATOM 3123 O O . PHE A 1 409 ? -13.273 -6.883 21.266 1 85.62 409 PHE A O 1
ATOM 3130 N N . ASP A 1 410 ? -15.281 -6.266 21.844 1 82.06 410 ASP A N 1
ATOM 3131 C CA . ASP A 1 410 ? -15.094 -4.871 21.469 1 82.06 410 ASP A CA 1
ATOM 3132 C C . ASP A 1 410 ? -14.688 -4.02 22.656 1 82.06 410 ASP A C 1
ATOM 3134 O O . ASP A 1 410 ? -15.5 -3.771 23.562 1 82.06 410 ASP A O 1
ATOM 3138 N N . CYS A 1 411 ? -13.508 -3.537 22.609 1 73.44 411 CYS A N 1
ATOM 3139 C CA . CYS A 1 411 ? -12.977 -2.785 23.75 1 73.44 411 CYS A CA 1
ATOM 3140 C C . CYS A 1 411 ? -13.727 -1.472 23.938 1 73.44 411 CYS A C 1
ATOM 3142 O O . CYS A 1 411 ? -13.844 -0.974 25.047 1 73.44 411 CYS A O 1
ATOM 3144 N N . ASP A 1 412 ? -14.211 -0.901 22.906 1 73.44 412 ASP A N 1
ATOM 3145 C CA . ASP A 1 412 ? -14.93 0.363 23 1 73.44 412 ASP A CA 1
ATOM 3146 C C . ASP A 1 412 ? -16.328 0.158 23.594 1 73.44 412 ASP A C 1
ATOM 3148 O O . ASP A 1 412 ? -16.75 0.924 24.453 1 73.44 412 ASP A O 1
ATOM 3152 N N . ALA A 1 413 ? -16.953 -0.901 23.078 1 76.81 413 ALA A N 1
ATOM 3153 C CA . ALA A 1 413 ? -18.297 -1.221 23.562 1 76.81 413 ALA A CA 1
ATOM 3154 C C . ALA A 1 413 ? -18.234 -2.025 24.844 1 76.81 413 ALA A C 1
ATOM 3156 O O . ALA A 1 413 ? -19.25 -2.16 25.547 1 76.81 413 ALA A O 1
ATOM 3157 N N . GLN A 1 414 ? -17.172 -2.512 25.172 1 81.81 414 GLN A N 1
ATOM 3158 C CA . GLN A 1 414 ? -16.938 -3.312 26.359 1 81.81 414 GLN A CA 1
ATOM 3159 C C . GLN A 1 414 ? -17.891 -4.492 26.438 1 81.81 414 GLN A C 1
ATOM 3161 O O . GLN A 1 414 ? -18.5 -4.75 27.469 1 81.81 414 GLN A O 1
ATOM 3166 N N . ARG A 1 415 ? -18.156 -5.074 25.297 1 87.31 415 ARG A N 1
ATOM 3167 C CA . ARG A 1 415 ? -19.031 -6.246 25.203 1 87.31 415 ARG A CA 1
ATOM 3168 C C . ARG A 1 415 ? -18.641 -7.113 24 1 87.31 415 ARG A C 1
ATOM 3170 O O . ARG A 1 415 ? -17.891 -6.68 23.141 1 87.31 415 ARG A O 1
ATOM 3177 N N . ALA A 1 416 ? -19.203 -8.359 24.047 1 89.31 416 ALA A N 1
ATOM 3178 C CA . ALA A 1 416 ? -19.047 -9.258 22.906 1 89.31 416 ALA A CA 1
ATOM 3179 C C . ALA A 1 416 ? -19.953 -8.844 21.75 1 89.31 416 ALA A C 1
ATOM 3181 O O . ALA A 1 416 ? -21.109 -8.477 21.953 1 89.31 416 ALA A O 1
ATOM 3182 N N . VAL A 1 417 ? -19.328 -8.773 20.609 1 90.5 417 VAL A N 1
ATOM 3183 C CA . VAL A 1 417 ? -20.078 -8.414 19.422 1 90.5 417 VAL A CA 1
ATOM 3184 C C . VAL A 1 417 ? -19.703 -9.336 18.266 1 90.5 417 VAL A C 1
ATOM 3186 O O . VAL A 1 417 ? -18.688 -10.039 18.328 1 90.5 417 VAL A O 1
ATOM 3189 N N . SER A 1 418 ? -20.594 -9.289 17.234 1 92.5 418 SER A N 1
ATOM 3190 C CA . SER A 1 418 ? -20.203 -9.961 16 1 92.5 418 SER A CA 1
ATOM 3191 C C . SER A 1 418 ? -19.031 -9.266 15.336 1 92.5 418 SER A C 1
ATOM 3193 O O . SER A 1 418 ? -18.938 -8.031 15.336 1 92.5 418 SER A O 1
ATOM 3195 N N . PRO A 1 419 ? -18.109 -10.023 14.812 1 92.31 419 PRO A N 1
ATOM 3196 C CA . PRO A 1 419 ? -16.953 -9.398 14.164 1 92.31 419 PRO A CA 1
ATOM 3197 C C . PRO A 1 419 ? -17.344 -8.391 13.094 1 92.31 419 PRO A C 1
ATOM 3199 O O . PRO A 1 419 ? -16.672 -7.367 12.922 1 92.31 419 PRO A O 1
ATOM 3202 N N . VAL A 1 420 ? -18.422 -8.602 12.398 1 92.94 420 VAL A N 1
ATOM 3203 C CA . VAL A 1 420 ? -18.828 -7.734 11.289 1 92.94 420 VAL A CA 1
ATOM 3204 C C . VAL A 1 420 ? -19.141 -6.34 11.82 1 92.94 420 VAL A C 1
ATOM 3206 O O . VAL A 1 420 ? -19.031 -5.352 11.086 1 92.94 420 VAL A O 1
ATOM 3209 N N . GLU A 1 421 ? -19.438 -6.168 13.039 1 89.06 421 GLU A N 1
ATOM 3210 C CA . GLU A 1 421 ? -19.797 -4.887 13.641 1 89.06 421 GLU A CA 1
ATOM 3211 C C . GLU A 1 421 ? -18.578 -3.967 13.727 1 89.06 421 GLU A C 1
ATOM 3213 O O . GLU A 1 421 ? -18.719 -2.742 13.734 1 89.06 421 GLU A O 1
ATOM 3218 N N . VAL A 1 422 ? -17.469 -4.602 13.766 1 87.62 422 VAL A N 1
ATOM 3219 C CA . VAL A 1 422 ? -16.266 -3.783 13.891 1 87.62 422 VAL A CA 1
ATOM 3220 C C . VAL A 1 422 ? -15.539 -3.715 12.539 1 87.62 422 VAL A C 1
ATOM 3222 O O . VAL A 1 422 ? -14.391 -3.273 12.469 1 87.62 422 VAL A O 1
ATOM 3225 N N . LEU A 1 423 ? -16.234 -4.18 11.477 1 91.88 423 LEU A N 1
ATOM 3226 C CA . LEU A 1 423 ? -15.688 -4.156 10.117 1 91.88 423 LEU A CA 1
ATOM 3227 C C . LEU A 1 423 ? -16.578 -3.33 9.195 1 91.88 423 LEU A C 1
ATOM 3229 O O . LEU A 1 423 ? -17.219 -3.871 8.289 1 91.88 423 LEU A O 1
ATOM 3233 N N . PRO A 1 424 ? -16.547 -2.064 9.359 1 90.81 424 PRO A N 1
ATOM 3234 C CA . PRO A 1 424 ? -17.5 -1.211 8.633 1 90.81 424 PRO A CA 1
ATOM 3235 C C . PRO A 1 424 ? -17.328 -1.304 7.117 1 90.81 424 PRO A C 1
ATOM 3237 O O . PRO A 1 424 ? -18.312 -1.24 6.379 1 90.81 424 PRO A O 1
ATOM 3240 N N . MET A 1 425 ? -16.203 -1.434 6.566 1 91.81 425 MET A N 1
ATOM 3241 C CA . MET A 1 425 ? -16.016 -1.482 5.117 1 91.81 425 MET A CA 1
ATOM 3242 C C . MET A 1 425 ? -16.656 -2.74 4.531 1 91.81 425 MET A C 1
ATOM 3244 O O . MET A 1 425 ? -17.328 -2.676 3.51 1 91.81 425 MET A O 1
ATOM 3248 N N . LEU A 1 426 ? -16.375 -3.85 5.188 1 94.69 426 LEU A N 1
ATOM 3249 C CA . LEU A 1 426 ? -17 -5.09 4.738 1 94.69 426 LEU A CA 1
ATOM 3250 C C . LEU A 1 426 ? -18.516 -4.977 4.773 1 94.69 426 LEU A C 1
ATOM 3252 O O . LEU A 1 426 ? -19.203 -5.406 3.842 1 94.69 426 LEU A O 1
ATOM 3256 N N . ARG A 1 427 ? -19 -4.359 5.832 1 93.31 427 ARG A N 1
ATOM 3257 C CA . ARG A 1 427 ? -20.453 -4.195 5.996 1 93.31 427 ARG A CA 1
ATOM 3258 C C . ARG A 1 427 ? -21.031 -3.332 4.883 1 93.31 427 ARG A C 1
ATOM 3260 O O . ARG A 1 427 ? -22.062 -3.674 4.301 1 93.31 427 ARG A O 1
ATOM 3267 N N . HIS A 1 428 ? -20.359 -2.271 4.609 1 92.56 428 HIS A N 1
ATOM 3268 C CA . HIS A 1 428 ? -20.875 -1.342 3.609 1 92.56 428 HIS A CA 1
ATOM 3269 C C . HIS A 1 428 ? -20.781 -1.935 2.207 1 92.56 428 HIS A C 1
ATOM 3271 O O . HIS A 1 428 ? -21.641 -1.673 1.361 1 92.56 428 HIS A O 1
ATOM 3277 N N . LEU A 1 429 ? -19.734 -2.688 1.936 1 95.06 429 LEU A N 1
ATOM 3278 C CA . LEU A 1 429 ? -19.625 -3.373 0.653 1 95.06 429 LEU A CA 1
ATOM 3279 C C . LEU A 1 429 ? -20.766 -4.367 0.463 1 95.06 429 LEU A C 1
ATOM 3281 O O . LEU A 1 429 ? -21.359 -4.441 -0.616 1 95.06 429 LEU A O 1
ATOM 3285 N N . LYS A 1 430 ? -21.078 -5.102 1.529 1 95 430 LYS A N 1
ATOM 3286 C CA . LYS A 1 430 ? -22.188 -6.043 1.472 1 95 430 LYS A CA 1
ATOM 3287 C C . LYS A 1 430 ? -23.5 -5.32 1.195 1 95 430 LYS A C 1
ATOM 3289 O O . LYS A 1 430 ? -24.312 -5.77 0.375 1 95 430 LYS A O 1
ATOM 3294 N N . GLU A 1 431 ? -23.688 -4.277 1.882 1 92.19 431 GLU A N 1
ATOM 3295 C CA . GLU A 1 431 ? -24.891 -3.486 1.689 1 92.19 431 GLU A CA 1
ATOM 3296 C C . GLU A 1 431 ? -25 -2.988 0.251 1 92.19 431 GLU A C 1
ATOM 3298 O O . GLU A 1 431 ? -26.078 -3.043 -0.35 1 92.19 431 GLU A O 1
ATOM 3303 N N . MET A 1 432 ? -23.922 -2.523 -0.259 1 91.56 432 MET A N 1
ATOM 3304 C CA . MET A 1 432 ? -23.891 -1.994 -1.619 1 91.56 432 MET A CA 1
ATOM 3305 C C . MET A 1 432 ? -24.203 -3.088 -2.635 1 91.56 432 MET A C 1
ATOM 3307 O O . MET A 1 432 ? -24.969 -2.865 -3.576 1 91.56 432 MET A O 1
ATOM 3311 N N . LEU A 1 433 ? -23.656 -4.262 -2.434 1 92.88 433 LEU A N 1
ATOM 3312 C CA . LEU A 1 433 ? -23.781 -5.348 -3.4 1 92.88 433 LEU A CA 1
ATOM 3313 C C . LEU A 1 433 ? -25.125 -6.031 -3.287 1 92.88 433 LEU A C 1
ATOM 3315 O O . LEU A 1 433 ? -25.531 -6.793 -4.176 1 92.88 433 LEU A O 1
ATOM 3319 N N . SER A 1 434 ? -25.828 -5.746 -2.223 1 91.5 434 SER A N 1
ATOM 3320 C CA . SER A 1 434 ? -27.141 -6.363 -2.012 1 91.5 434 SER A CA 1
ATOM 3321 C C . SER A 1 434 ? -28.266 -5.445 -2.48 1 91.5 434 SER A C 1
ATOM 3323 O O . SER A 1 434 ? -29.438 -5.801 -2.385 1 91.5 434 SER A O 1
ATOM 3325 N N . ARG A 1 435 ? -27.859 -4.344 -2.873 1 86.19 435 ARG A N 1
ATOM 3326 C CA . ARG A 1 435 ? -28.875 -3.379 -3.301 1 86.19 435 ARG A CA 1
ATOM 3327 C C . ARG A 1 435 ? -29.562 -3.834 -4.586 1 86.19 435 ARG A C 1
ATOM 3329 O O . ARG A 1 435 ? -28.906 -4.395 -5.473 1 86.19 435 ARG A O 1
ATOM 3336 N N . ASP A 1 436 ? -30.859 -3.58 -4.57 1 76.88 436 ASP A N 1
ATOM 3337 C CA . ASP A 1 436 ? -31.672 -3.938 -5.738 1 76.88 436 ASP A CA 1
ATOM 3338 C C . ASP A 1 436 ? -31.906 -2.721 -6.629 1 76.88 436 ASP A C 1
ATOM 3340 O O . ASP A 1 436 ? -32.25 -2.865 -7.805 1 76.88 436 ASP A O 1
ATOM 3344 N N . ASP A 1 437 ? -31.734 -1.589 -5.965 1 71.12 437 ASP A N 1
ATOM 3345 C CA . ASP A 1 437 ? -32.062 -0.375 -6.711 1 71.12 437 ASP A CA 1
ATOM 3346 C C . ASP A 1 437 ? -30.875 0.055 -7.586 1 71.12 437 ASP A C 1
ATOM 3348 O O . ASP A 1 437 ? -29.719 -0.28 -7.293 1 71.12 437 ASP A O 1
ATOM 3352 N N . ASP A 1 438 ? -31.281 0.728 -8.586 1 69.25 438 ASP A N 1
ATOM 3353 C CA . ASP A 1 438 ? -30.328 1.085 -9.633 1 69.25 438 ASP A CA 1
ATOM 3354 C C . ASP A 1 438 ? -29.734 2.475 -9.383 1 69.25 438 ASP A C 1
ATOM 3356 O O . ASP A 1 438 ? -28.984 2.992 -10.211 1 69.25 438 ASP A O 1
ATOM 3360 N N . ASP A 1 439 ? -30.109 3.01 -8.258 1 81.69 439 ASP A N 1
ATOM 3361 C CA . ASP A 1 439 ? -29.531 4.332 -8.047 1 81.69 439 ASP A CA 1
ATOM 3362 C C . ASP A 1 439 ? -28.156 4.23 -7.402 1 81.69 439 ASP A C 1
ATOM 3364 O O . ASP A 1 439 ? -28 4.523 -6.215 1 81.69 439 ASP A O 1
ATOM 3368 N N . MET A 1 440 ? -27.219 3.949 -8.164 1 82.31 440 MET A N 1
ATOM 3369 C CA . MET A 1 440 ? -25.859 3.674 -7.688 1 82.31 440 MET A CA 1
ATOM 3370 C C . MET A 1 440 ? -25.156 4.965 -7.289 1 82.31 440 MET A C 1
ATOM 3372 O O . MET A 1 440 ? -24.281 4.953 -6.426 1 82.31 440 MET A O 1
ATOM 3376 N N . ALA A 1 441 ? -25.641 6.035 -7.805 1 80.81 441 ALA A N 1
ATOM 3377 C CA . ALA A 1 441 ? -25.047 7.316 -7.43 1 80.81 441 ALA A CA 1
ATOM 3378 C C . ALA A 1 441 ? -25.297 7.629 -5.957 1 80.81 441 ALA A C 1
ATOM 3380 O O . ALA A 1 441 ? -24.391 8.031 -5.234 1 80.81 441 ALA A O 1
ATOM 3381 N N . ALA A 1 442 ? -26.484 7.402 -5.578 1 81.62 442 ALA A N 1
ATOM 3382 C CA . ALA A 1 442 ? -26.844 7.629 -4.18 1 81.62 442 ALA A CA 1
ATOM 3383 C C . ALA A 1 442 ? -26.125 6.645 -3.264 1 81.62 442 ALA A C 1
ATOM 3385 O O . ALA A 1 442 ? -25.688 7.012 -2.172 1 81.62 442 ALA A O 1
ATOM 3386 N N . ALA A 1 443 ? -26 5.496 -3.754 1 83.94 443 ALA A N 1
ATOM 3387 C CA . ALA A 1 443 ? -25.344 4.453 -2.973 1 83.94 443 ALA A CA 1
ATOM 3388 C C . ALA A 1 443 ? -23.859 4.773 -2.773 1 83.94 443 ALA A C 1
ATOM 3390 O O . ALA A 1 443 ? -23.312 4.539 -1.696 1 83.94 443 ALA A O 1
ATOM 3391 N N . THR A 1 444 ? -23.328 5.289 -3.785 1 87.44 444 THR A N 1
ATOM 3392 C CA . THR A 1 444 ? -21.906 5.637 -3.748 1 87.44 444 THR A CA 1
ATOM 3393 C C . THR A 1 444 ? -21.656 6.773 -2.762 1 87.44 444 THR A C 1
ATOM 3395 O O . THR A 1 444 ? -20.688 6.738 -1.999 1 87.44 444 THR A O 1
ATOM 3398 N N . ARG A 1 445 ? -22.531 7.711 -2.752 1 84.31 445 ARG A N 1
ATOM 3399 C CA . ARG A 1 445 ? -22.422 8.812 -1.803 1 84.31 445 ARG A CA 1
ATOM 3400 C C . ARG A 1 445 ? -22.547 8.312 -0.367 1 84.31 445 ARG A C 1
ATOM 3402 O O . ARG A 1 445 ? -21.812 8.758 0.519 1 84.31 445 ARG A O 1
ATOM 3409 N N . GLN A 1 446 ? -23.422 7.414 -0.24 1 82.88 446 GLN A N 1
ATOM 3410 C CA . GLN A 1 446 ? -23.625 6.84 1.085 1 82.88 446 GLN A CA 1
ATOM 3411 C C . GLN A 1 446 ? -22.406 6.035 1.53 1 82.88 446 GLN A C 1
ATOM 3413 O O . GLN A 1 446 ? -22.062 6.027 2.713 1 82.88 446 GLN A O 1
ATOM 3418 N N . PHE A 1 447 ? -21.828 5.414 0.586 1 85 447 PHE A N 1
ATOM 3419 C CA . PHE A 1 447 ? -20.641 4.609 0.875 1 85 447 PHE A CA 1
ATOM 3420 C C . PHE A 1 447 ? -19.516 5.473 1.433 1 85 447 PHE A C 1
ATOM 3422 O O . PHE A 1 447 ? -18.938 5.148 2.469 1 85 447 PHE A O 1
ATOM 3429 N N . ILE A 1 448 ? -19.297 6.586 0.859 1 82.5 448 ILE A N 1
ATOM 3430 C CA . ILE A 1 448 ? -18.219 7.477 1.273 1 82.5 448 ILE A CA 1
ATOM 3431 C C . ILE A 1 448 ? -18.562 8.102 2.625 1 82.5 448 ILE A C 1
ATOM 3433 O O . ILE A 1 448 ? -17.688 8.25 3.482 1 82.5 448 ILE A O 1
ATOM 3437 N N . ALA A 1 449 ? -19.797 8.422 2.797 1 81.44 449 ALA A N 1
ATOM 3438 C CA . ALA A 1 449 ? -20.25 9.008 4.059 1 81.44 449 ALA A CA 1
ATOM 3439 C C . ALA A 1 449 ? -20.047 8.031 5.215 1 81.44 449 ALA A C 1
ATOM 3441 O O . ALA A 1 449 ? -19.641 8.43 6.305 1 81.44 449 ALA A O 1
ATOM 3442 N N . LYS A 1 450 ? -20.344 6.875 4.879 1 78.44 450 LYS A N 1
ATOM 3443 C CA . LYS A 1 450 ? -20.203 5.844 5.902 1 78.44 450 LYS A CA 1
ATOM 3444 C C . LYS A 1 450 ? -18.719 5.594 6.227 1 78.44 450 LYS A C 1
ATOM 3446 O O . LYS A 1 450 ? -18.375 5.32 7.375 1 78.44 450 LYS A O 1
ATOM 3451 N N . LEU A 1 451 ? -17.969 5.684 5.188 1 76.31 451 LEU A N 1
ATOM 3452 C CA . LEU A 1 451 ? -16.531 5.5 5.41 1 76.31 451 LEU A CA 1
ATOM 3453 C C . LEU A 1 451 ? -15.969 6.625 6.27 1 76.31 451 LEU A C 1
ATOM 3455 O O . LEU A 1 451 ? -15.102 6.395 7.113 1 76.31 451 LEU A O 1
ATOM 3459 N N . LYS A 1 452 ? -16.531 7.746 6.07 1 75.31 452 LYS A N 1
ATOM 3460 C CA . LYS A 1 452 ? -16.125 8.914 6.852 1 75.31 452 LYS A CA 1
ATOM 3461 C C . LYS A 1 452 ? -16.531 8.75 8.32 1 75.31 452 LYS A C 1
ATOM 3463 O O . LYS A 1 452 ? -15.75 9.062 9.219 1 75.31 452 LYS A O 1
ATOM 3468 N N . ASP A 1 453 ? -17.656 8.25 8.531 1 62.78 453 ASP A N 1
ATOM 3469 C CA . ASP A 1 453 ? -18.188 8.07 9.875 1 62.78 453 ASP A CA 1
ATOM 3470 C C . ASP A 1 453 ? -17.422 6.969 10.617 1 62.78 453 ASP A C 1
ATOM 3472 O O . ASP A 1 453 ? -17.109 7.113 11.797 1 62.78 453 ASP A O 1
ATOM 3476 N N . ALA A 1 454 ? -17.266 5.996 9.883 1 53.88 454 ALA A N 1
ATOM 3477 C CA . ALA A 1 454 ? -16.578 4.84 10.461 1 53.88 454 ALA A CA 1
ATOM 3478 C C . ALA A 1 454 ? -15.148 5.188 10.844 1 53.88 454 ALA A C 1
ATOM 3480 O O . ALA A 1 454 ? -14.602 4.641 11.812 1 53.88 454 ALA A O 1
ATOM 3481 N N . SER A 1 455 ? -14.711 6.043 10.109 1 53.59 455 SER A N 1
ATOM 3482 C CA . SER A 1 455 ? -13.328 6.457 10.328 1 53.59 455 SER A CA 1
ATOM 3483 C C . SER A 1 455 ? -13.211 7.363 11.547 1 53.59 455 SER A C 1
ATOM 3485 O O . SER A 1 455 ? -12.102 7.734 11.945 1 53.59 455 SER A O 1
ATOM 3487 N N . ALA A 1 456 ? -14.352 7.531 12.078 1 59.41 456 ALA A N 1
ATOM 3488 C CA . ALA A 1 456 ? -14.305 8.359 13.281 1 59.41 456 ALA A CA 1
ATOM 3489 C C . ALA A 1 456 ? -13.531 7.668 14.398 1 59.41 456 ALA A C 1
ATOM 3491 O O . ALA A 1 456 ? -13 8.328 15.297 1 59.41 456 ALA A O 1
ATOM 3492 N N . THR A 1 457 ? -13.422 6.328 14.133 1 67.31 457 THR A N 1
ATOM 3493 C CA . THR A 1 457 ? -12.609 5.578 15.086 1 67.31 457 THR A CA 1
ATOM 3494 C C . THR A 1 457 ? -11.336 5.051 14.422 1 67.31 457 THR A C 1
ATOM 3496 O O . THR A 1 457 ? -11.383 4.578 13.289 1 67.31 457 THR A O 1
ATOM 3499 N N . ASP A 1 458 ? -10.328 5.266 15.117 1 77.25 458 ASP A N 1
ATOM 3500 C CA . ASP A 1 458 ? -9.031 4.773 14.656 1 77.25 458 ASP A CA 1
ATOM 3501 C C . ASP A 1 458 ? -9.055 3.26 14.477 1 77.25 458 ASP A C 1
ATOM 3503 O O . ASP A 1 458 ? -9.211 2.514 15.445 1 77.25 458 ASP A O 1
ATOM 3507 N N . PRO A 1 459 ? -8.969 2.834 13.195 1 73.06 459 PRO A N 1
ATOM 3508 C CA . PRO A 1 459 ? -8.984 1.384 12.984 1 73.06 459 PRO A CA 1
ATOM 3509 C C . PRO A 1 459 ? -7.949 0.653 13.836 1 73.06 459 PRO A C 1
ATOM 3511 O O . PRO A 1 459 ? -8.188 -0.476 14.273 1 73.06 459 PRO A O 1
ATOM 3514 N N . ALA A 1 460 ? -6.816 1.295 14.102 1 69.44 460 ALA A N 1
ATOM 3515 C CA . ALA A 1 460 ? -5.777 0.662 14.914 1 69.44 460 ALA A CA 1
ATOM 3516 C C . ALA A 1 460 ? -6.293 0.353 16.312 1 69.44 460 ALA A C 1
ATOM 3518 O O . ALA A 1 460 ? -5.918 -0.66 16.906 1 69.44 460 ALA A O 1
ATOM 3519 N N . GLN A 1 461 ? -7.094 1.222 16.797 1 70 461 GLN A N 1
ATOM 3520 C CA . GLN A 1 461 ? -7.633 1.037 18.141 1 70 461 GLN A CA 1
ATOM 3521 C C . GLN A 1 461 ? -8.812 0.069 18.125 1 70 461 GLN A C 1
ATOM 3523 O O . GLN A 1 461 ? -8.93 -0.786 19 1 70 461 GLN A O 1
ATOM 3528 N N . ARG A 1 462 ? -9.531 0.224 17.109 1 66.44 462 ARG A N 1
ATOM 3529 C CA . ARG A 1 462 ? -10.742 -0.58 17 1 66.44 462 ARG A CA 1
ATOM 3530 C C . ARG A 1 462 ? -10.406 -2.055 16.812 1 66.44 462 ARG A C 1
ATOM 3532 O O . ARG A 1 462 ? -11.117 -2.93 17.312 1 66.44 462 ARG A O 1
ATOM 3539 N N . LEU A 1 463 ? -9.32 -2.209 16.156 1 65.69 463 LEU A N 1
ATOM 3540 C CA . LEU A 1 463 ? -9.016 -3.568 15.719 1 65.69 463 LEU A CA 1
ATOM 3541 C C . LEU A 1 463 ? -7.93 -4.188 16.578 1 65.69 463 LEU A C 1
ATOM 3543 O O . LEU A 1 463 ? -7.445 -5.285 16.297 1 65.69 463 LEU A O 1
ATOM 3547 N N . ARG A 1 464 ? -7.672 -3.312 17.688 1 63.25 464 ARG A N 1
ATOM 3548 C CA . ARG A 1 464 ? -6.668 -3.836 18.609 1 63.25 464 ARG A CA 1
ATOM 3549 C C . ARG A 1 464 ? -7.281 -4.848 19.562 1 63.25 464 ARG A C 1
ATOM 3551 O O . ARG A 1 464 ? -8.297 -4.566 20.203 1 63.25 464 ARG A O 1
ATOM 3558 N N . THR A 1 465 ? -7.285 -6.043 19.359 1 63.94 465 THR A N 1
ATOM 3559 C CA . THR A 1 465 ? -7.758 -7.074 20.281 1 63.94 465 THR A CA 1
ATOM 3560 C C . THR A 1 465 ? -6.707 -8.164 20.453 1 63.94 465 THR A C 1
ATOM 3562 O O . THR A 1 465 ? -6.105 -8.617 19.469 1 63.94 465 THR A O 1
ATOM 3565 N N . ASP A 1 466 ? -6.418 -8.297 21.703 1 63.91 466 ASP A N 1
ATOM 3566 C CA . ASP A 1 466 ? -5.555 -9.422 22.016 1 63.91 466 ASP A CA 1
ATOM 3567 C C . ASP A 1 466 ? -6.309 -10.742 21.906 1 63.91 466 ASP A C 1
ATOM 3569 O O . ASP A 1 466 ? -7.523 -10.789 22.109 1 63.91 466 ASP A O 1
ATOM 3573 N N . ASN A 1 467 ? -5.875 -11.883 21.359 1 72.81 467 ASN A N 1
ATOM 3574 C CA . ASN A 1 467 ? -6.391 -13.25 21.328 1 72.81 467 ASN A CA 1
ATOM 3575 C C . ASN A 1 467 ? -7.578 -13.375 20.375 1 72.81 467 ASN A C 1
ATOM 3577 O O . ASN A 1 467 ? -8.625 -13.914 20.75 1 72.81 467 ASN A O 1
ATOM 3581 N N . LEU A 1 468 ? -7.57 -12.883 19.281 1 85.44 468 LEU A N 1
ATOM 3582 C CA . LEU A 1 468 ? -8.633 -12.852 18.281 1 85.44 468 LEU A CA 1
ATOM 3583 C C . LEU A 1 468 ? -8.805 -14.219 17.625 1 85.44 468 LEU A C 1
ATOM 3585 O O . LEU A 1 468 ? -9.836 -14.484 17 1 85.44 468 LEU A O 1
ATOM 3589 N N . TYR A 1 469 ? -8.016 -15.164 17.891 1 88.06 469 TYR A N 1
ATOM 3590 C CA . TYR A 1 469 ? -8 -16.391 17.109 1 88.06 469 TYR A CA 1
ATOM 3591 C C . TYR A 1 469 ? -9.188 -17.281 17.469 1 88.06 469 TYR A C 1
ATOM 3593 O O . TYR A 1 469 ? -9.406 -17.594 18.641 1 88.06 469 TYR A O 1
ATOM 3601 N N . CYS A 1 470 ? -9.961 -17.594 16.422 1 89.75 470 CYS A N 1
ATOM 3602 C CA . CYS A 1 470 ? -11.102 -18.484 16.531 1 89.75 470 CYS A CA 1
ATOM 3603 C C . CYS A 1 470 ? -10.875 -19.766 15.727 1 89.75 470 CYS A C 1
ATOM 3605 O O . CYS A 1 470 ? -11.188 -19.797 14.531 1 89.75 470 CYS A O 1
ATOM 3607 N N . ALA A 1 471 ? -10.508 -20.828 16.328 1 87.31 471 ALA A N 1
ATOM 3608 C CA . ALA A 1 471 ? -10.086 -22.062 15.68 1 87.31 471 ALA A CA 1
ATOM 3609 C C . ALA A 1 471 ? -11.219 -22.656 14.859 1 87.31 471 ALA A C 1
ATOM 3611 O O . ALA A 1 471 ? -10.984 -23.281 13.812 1 87.31 471 ALA A O 1
ATOM 3612 N N . MET A 1 472 ? -12.422 -22.469 15.273 1 88.31 472 MET A N 1
ATOM 3613 C CA . MET A 1 472 ? -13.562 -23.094 14.609 1 88.31 472 MET A CA 1
ATOM 3614 C C . MET A 1 472 ? -13.734 -22.547 13.195 1 88.31 472 MET A C 1
ATOM 3616 O O . MET A 1 472 ? -14.352 -23.188 12.344 1 88.31 472 MET A O 1
ATOM 3620 N N . LEU A 1 473 ? -13.172 -21.438 12.945 1 91.44 473 LEU A N 1
ATOM 3621 C CA . LEU A 1 473 ? -13.383 -20.766 11.656 1 91.44 473 LEU A CA 1
ATOM 3622 C C . LEU A 1 473 ? -12.555 -21.438 10.562 1 91.44 473 LEU A C 1
ATOM 3624 O O . LEU A 1 473 ? -12.789 -21.203 9.375 1 91.44 473 LEU A O 1
ATOM 3628 N N . THR A 1 474 ? -11.555 -22.266 10.914 1 87.75 474 THR A N 1
ATOM 3629 C CA . THR A 1 474 ? -10.703 -22.828 9.883 1 87.75 474 THR A CA 1
ATOM 3630 C C . THR A 1 474 ? -10.516 -24.328 10.109 1 87.75 474 THR A C 1
ATOM 3632 O O . THR A 1 474 ? -9.875 -25.016 9.305 1 87.75 474 THR A O 1
ATOM 3635 N N . ARG A 1 475 ? -11.016 -24.797 11.172 1 80.06 475 ARG A N 1
ATOM 3636 C CA . ARG A 1 475 ? -10.82 -26.188 11.516 1 80.06 475 ARG A CA 1
ATOM 3637 C C . ARG A 1 475 ? -12.164 -26.922 11.625 1 80.06 475 ARG A C 1
ATOM 3639 O O . ARG A 1 475 ? -13.172 -26.328 12.008 1 80.06 475 ARG A O 1
ATOM 3646 N N . LEU A 1 476 ? -12.039 -28.156 11.25 1 72 476 LEU A N 1
ATOM 3647 C CA . LEU A 1 476 ? -13.203 -29 11.453 1 72 476 LEU A CA 1
ATOM 3648 C C . LEU A 1 476 ? -13.281 -29.484 12.906 1 72 476 LEU A C 1
ATOM 3650 O O . LEU A 1 476 ? -12.281 -29.453 13.625 1 72 476 LEU A O 1
ATOM 3654 N N . PRO A 1 477 ? -14.5 -29.875 13.32 1 69 477 PRO A N 1
ATOM 3655 C CA . PRO A 1 477 ? -14.664 -30.266 14.719 1 69 477 PRO A CA 1
ATOM 3656 C C . PRO A 1 477 ? -13.633 -31.297 15.164 1 69 477 PRO A C 1
ATOM 3658 O O . PRO A 1 477 ? -13.094 -31.219 16.266 1 69 477 PRO A O 1
ATOM 3661 N N . HIS A 1 478 ? -13.328 -32.25 14.25 1 69.81 478 HIS A N 1
ATOM 3662 C CA . HIS A 1 478 ? -12.406 -33.312 14.609 1 69.81 478 HIS A CA 1
ATOM 3663 C C . HIS A 1 478 ? -10.969 -32.812 14.648 1 69.81 478 HIS A C 1
ATOM 3665 O O . HIS A 1 478 ? -10.086 -33.469 15.211 1 69.81 478 HIS A O 1
ATOM 3671 N N . GLU A 1 479 ? -10.75 -31.688 14.133 1 72.31 479 GLU A N 1
ATOM 3672 C CA . GLU A 1 479 ? -9.414 -31.094 14.086 1 72.31 479 GLU A CA 1
ATOM 3673 C C . GLU A 1 479 ? -9.18 -30.156 15.273 1 72.31 479 GLU A C 1
ATOM 3675 O O . GLU A 1 479 ? -8.055 -29.734 15.531 1 72.31 479 GLU A O 1
ATOM 3680 N N . ILE A 1 480 ? -10.266 -29.797 15.922 1 59.78 480 ILE A N 1
ATOM 3681 C CA . ILE A 1 480 ? -10.18 -28.891 17.062 1 59.78 480 ILE A CA 1
ATOM 3682 C C . ILE A 1 480 ? -9.883 -29.672 18.328 1 59.78 480 ILE A C 1
ATOM 3684 O O . ILE A 1 480 ? -9.477 -29.109 19.344 1 59.78 480 ILE A O 1
ATOM 3688 N N . VAL A 1 481 ? -9.75 -31.016 18.359 1 48.31 481 VAL A N 1
ATOM 3689 C CA . VAL A 1 481 ? -9.602 -31.844 19.562 1 48.31 481 VAL A CA 1
ATOM 3690 C C . VAL A 1 481 ? -8.531 -31.234 20.469 1 48.31 481 VAL A C 1
ATOM 3692 O O . VAL A 1 481 ? -7.43 -30.922 20.016 1 48.31 481 VAL A O 1
ATOM 3695 N N . VAL A 1 482 ? -8.922 -30.734 21.516 1 44.53 482 VAL A N 1
ATOM 3696 C CA . VAL A 1 482 ? -8.188 -30.234 22.672 1 44.53 482 VAL A CA 1
ATOM 3697 C C . VAL A 1 482 ? -7.125 -31.25 23.078 1 44.53 482 VAL A C 1
ATOM 3699 O O . VAL A 1 482 ? -7.438 -32.438 23.297 1 44.53 482 VAL A O 1
ATOM 3702 N N . GLU A 1 483 ? -5.965 -31.125 22.703 1 37.56 483 GLU A N 1
ATOM 3703 C CA . GLU A 1 483 ? -4.949 -31.922 23.391 1 37.56 483 GLU A CA 1
ATOM 3704 C C . GLU A 1 483 ? -5.238 -32 24.875 1 37.56 483 GLU A C 1
ATOM 3706 O O . GLU A 1 483 ? -5.285 -31 25.562 1 37.56 483 GLU A O 1
ATOM 3711 N N . ASP A 1 484 ? -6.039 -32.938 25.281 1 31.89 484 ASP A N 1
ATOM 3712 C CA . ASP A 1 484 ? -6.031 -33.312 26.703 1 31.89 484 ASP A CA 1
ATOM 3713 C C . ASP A 1 484 ? -4.602 -33.5 27.219 1 31.89 484 ASP A C 1
ATOM 3715 O O . ASP A 1 484 ? -3.787 -34.188 26.578 1 31.89 484 ASP A O 1
ATOM 3719 N N . ALA A 1 485 ? -4.105 -32.688 28 1 32.81 485 ALA A N 1
ATOM 3720 C CA . ALA A 1 485 ? -2.941 -32.812 28.875 1 32.81 485 ALA A CA 1
ATOM 3721 C C . ALA A 1 485 ? -2.904 -34.188 29.547 1 32.81 485 ALA A C 1
ATOM 3723 O O . ALA A 1 485 ? -3.533 -34.375 30.578 1 32.81 485 ALA A O 1
ATOM 3724 N N . ASP A 1 486 ? -3.166 -35.281 28.906 1 30.36 486 ASP A N 1
ATOM 3725 C CA . ASP A 1 486 ? -2.969 -36.5 29.641 1 30.36 486 ASP A CA 1
ATOM 3726 C C . ASP A 1 486 ? -1.53 -36.625 30.141 1 30.36 486 ASP A C 1
ATOM 3728 O O . ASP A 1 486 ? -0.675 -37.188 29.469 1 30.36 486 ASP A O 1
ATOM 3732 N N . GLY A 1 487 ? -0.826 -35.594 30.656 1 27.59 487 GLY A N 1
ATOM 3733 C CA . GLY A 1 487 ? 0.414 -35.844 31.375 1 27.59 487 GLY A CA 1
ATOM 3734 C C . GLY A 1 487 ? 0.26 -36.844 32.5 1 27.59 487 GLY A C 1
ATOM 3735 O O . GLY A 1 487 ? 0.469 -36.5 33.656 1 27.59 487 GLY A O 1
ATOM 3736 N N . GLY A 1 488 ? -0.784 -37.656 32.625 1 27.22 488 GLY A N 1
ATOM 3737 C CA . GLY A 1 488 ? -0.692 -38.438 33.844 1 27.22 488 GLY A CA 1
ATOM 3738 C C . GLY A 1 488 ? 0.513 -39.375 33.875 1 27.22 488 GLY A C 1
ATOM 3739 O O . GLY A 1 488 ? 0.507 -40.438 33.219 1 27.22 488 GLY A O 1
ATOM 3740 N N . GLY A 1 489 ? 1.81 -38.906 33.625 1 22.39 489 GLY A N 1
ATOM 3741 C CA . GLY A 1 489 ? 2.898 -39.781 34.031 1 22.39 489 GLY A CA 1
ATOM 3742 C C . GLY A 1 489 ? 2.65 -40.5 35.344 1 22.39 489 GLY A C 1
ATOM 3743 O O . GLY A 1 489 ? 1.834 -40.062 36.156 1 22.39 489 GLY A O 1
ATOM 3744 N N . ASP A 1 490 ? 3.01 -41.781 35.406 1 22.39 490 ASP A N 1
ATOM 3745 C CA . ASP A 1 490 ? 3.178 -42.844 36.344 1 22.39 490 ASP A CA 1
ATOM 3746 C C . ASP A 1 490 ? 4.023 -42.406 37.531 1 22.39 490 ASP A C 1
ATOM 3748 O O . ASP A 1 490 ? 5.223 -42.156 37.406 1 22.39 490 ASP A O 1
ATOM 3752 N N . GLY A 1 491 ? 3.508 -41.406 38.438 1 20.02 491 GLY A N 1
ATOM 3753 C CA . GLY A 1 491 ? 4.062 -41.188 39.75 1 20.02 491 GLY A CA 1
ATOM 3754 C C . GLY A 1 491 ? 4.215 -42.469 40.531 1 20.02 491 GLY A C 1
ATOM 3755 O O . GLY A 1 491 ? 3.246 -43.219 40.75 1 20.02 491 GLY A O 1
ATOM 3756 N N . ALA A 1 492 ? 5.344 -43.156 40.406 1 20.2 492 ALA A N 1
ATOM 3757 C CA . ALA A 1 492 ? 5.816 -44.062 41.469 1 20.2 492 ALA A CA 1
ATOM 3758 C C . ALA A 1 492 ? 5.613 -43.469 42.844 1 20.2 492 ALA A C 1
ATOM 3760 O O . ALA A 1 492 ? 5.75 -42.25 43.031 1 20.2 492 ALA A O 1
ATOM 3761 N N . GLY A 1 493 ? 4.848 -44.094 43.781 1 18.91 493 GLY A N 1
ATOM 3762 C CA . GLY A 1 493 ? 4.336 -44.031 45.125 1 18.91 493 GLY A CA 1
ATOM 3763 C C . GLY A 1 493 ? 5.402 -43.719 46.156 1 18.91 493 GLY A C 1
ATOM 3764 O O . GLY A 1 493 ? 6.07 -44.625 46.656 1 18.91 493 GLY A O 1
ATOM 3765 N N . VAL A 1 494 ? 6.273 -42.688 45.969 1 18.19 494 VAL A N 1
ATOM 3766 C CA . VAL A 1 494 ? 6.977 -42.531 47.25 1 18.19 494 VAL A CA 1
ATOM 3767 C C . VAL A 1 494 ? 5.965 -42.312 48.375 1 18.19 494 VAL A C 1
ATOM 3769 O O . VAL A 1 494 ? 4.824 -41.938 48.125 1 18.19 494 VAL A O 1
ATOM 3772 N N . ALA A 1 495 ? 6.453 -42.344 49.656 1 17.88 495 ALA A N 1
ATOM 3773 C CA . ALA A 1 495 ? 6.117 -42.75 51.031 1 17.88 495 ALA A CA 1
ATOM 3774 C C . ALA A 1 495 ? 5.148 -41.781 51.688 1 17.88 495 ALA A C 1
ATOM 3776 O O . ALA A 1 495 ? 4.094 -42.188 52.188 1 17.88 495 ALA A O 1
ATOM 3777 N N . ASP A 1 496 ? 5.676 -40.719 52.281 1 17.52 496 ASP A N 1
ATOM 3778 C CA . ASP A 1 496 ? 5.312 -40.688 53.688 1 17.52 496 ASP A CA 1
ATOM 3779 C C . ASP A 1 496 ? 3.969 -40 53.906 1 17.52 496 ASP A C 1
ATOM 3781 O O . ASP A 1 496 ? 3.07 -40.531 54.562 1 17.52 496 ASP A O 1
ATOM 3785 N N . GLY A 1 497 ? 4.078 -38.625 54.031 1 18.31 497 GLY A N 1
ATOM 3786 C CA . GLY A 1 497 ? 3.594 -37.938 55.219 1 18.31 497 GLY A CA 1
ATOM 3787 C C . GLY A 1 497 ? 2.121 -37.594 55.156 1 18.31 497 GLY A C 1
ATOM 3788 O O . GLY A 1 497 ? 1.508 -37.656 54.062 1 18.31 497 GLY A O 1
ATOM 3789 N N . GLY A 1 498 ? 1.501 -36.844 56.125 1 18.98 498 GLY A N 1
ATOM 3790 C CA . GLY A 1 498 ? 0.299 -36.75 56.938 1 18.98 498 GLY A CA 1
ATOM 3791 C C . GLY A 1 498 ? -0.8 -35.938 56.312 1 18.98 498 GLY A C 1
ATOM 3792 O O . GLY A 1 498 ? -1.756 -35.531 56.969 1 18.98 498 GLY A O 1
ATOM 3793 N N . ALA A 1 499 ? -0.629 -35.594 55 1 17.95 499 ALA A N 1
ATOM 3794 C CA . ALA A 1 499 ? -1.324 -34.344 54.656 1 17.95 499 ALA A CA 1
ATOM 3795 C C . ALA A 1 499 ? -2.832 -34.5 54.844 1 17.95 499 ALA A C 1
ATOM 3797 O O . ALA A 1 499 ? -3.391 -35.562 54.531 1 17.95 499 ALA A O 1
ATOM 3798 N N . GLY A 1 500 ? -3.404 -33.625 55.594 1 18.08 500 GLY A N 1
ATOM 3799 C CA . GLY A 1 500 ? -4.742 -33.438 56.125 1 18.08 500 GLY A CA 1
ATOM 3800 C C . GLY A 1 500 ? -5.801 -33.281 55.062 1 18.08 500 GLY A C 1
ATOM 3801 O O . GLY A 1 500 ? -5.652 -32.469 54.156 1 18.08 500 GLY A O 1
ATOM 3802 N N . VAL A 1 501 ? -6.535 -34.281 54.75 1 18.81 501 VAL A N 1
ATOM 3803 C CA . VAL A 1 501 ? -7.48 -34.656 53.688 1 18.81 501 VAL A CA 1
ATOM 3804 C C . VAL A 1 501 ? -8.742 -33.812 53.812 1 18.81 501 VAL A C 1
ATOM 3806 O O . VAL A 1 501 ? -9.469 -33.906 54.812 1 18.81 501 VAL A O 1
ATOM 3809 N N . GLY A 1 502 ? -8.477 -32.406 53.5 1 18.2 502 GLY A N 1
ATOM 3810 C CA . GLY A 1 502 ? -9.648 -31.594 53.75 1 18.2 502 GLY A CA 1
ATOM 3811 C C . GLY A 1 502 ? -10.867 -32.031 52.969 1 18.2 502 GLY A C 1
ATOM 3812 O O . GLY A 1 502 ? -10.742 -32.75 51.969 1 18.2 502 GLY A O 1
ATOM 3813 N N . PRO A 1 503 ? -12.094 -31.594 53.375 1 17.36 503 PRO A N 1
ATOM 3814 C CA . PRO A 1 503 ? -13.445 -32.125 53.25 1 17.36 503 PRO A CA 1
ATOM 3815 C C . PRO A 1 503 ? -13.984 -31.984 51.812 1 17.36 503 PRO A C 1
ATOM 3817 O O . PRO A 1 503 ? -13.547 -31.094 51.094 1 17.36 503 PRO A O 1
ATOM 3820 N N . GLU A 1 504 ? -14.492 -33.031 51.156 1 17.81 504 GLU A N 1
ATOM 3821 C CA . GLU A 1 504 ? -15.016 -33.531 49.906 1 17.81 504 GLU A CA 1
ATOM 3822 C C . GLU A 1 504 ? -16.328 -32.844 49.531 1 17.81 504 GLU A C 1
ATOM 3824 O O . GLU A 1 504 ? -17 -33.25 48.594 1 17.81 504 GLU A O 1
ATOM 3829 N N . GLN A 1 505 ? -16.484 -31.422 49.656 1 16.47 505 GLN A N 1
ATOM 3830 C CA . GLN A 1 505 ? -17.891 -31.078 49.562 1 16.47 505 GLN A CA 1
ATOM 3831 C C . GLN A 1 505 ? -18.438 -31.391 48.156 1 16.47 505 GLN A C 1
ATOM 3833 O O . GLN A 1 505 ? -17.75 -31.188 47.156 1 16.47 505 GLN A O 1
ATOM 3838 N N . ARG A 1 506 ? -19.672 -32.062 48 1 17.34 506 ARG A N 1
ATOM 3839 C CA . ARG A 1 506 ? -20.547 -32.906 47.219 1 17.34 506 ARG A CA 1
ATOM 3840 C C . ARG A 1 506 ? -21.312 -32.094 46.188 1 17.34 506 ARG A C 1
ATOM 3842 O O . ARG A 1 506 ? -22.234 -32.594 45.531 1 17.34 506 ARG A O 1
ATOM 3849 N N . HIS A 1 507 ? -20.766 -30.891 45.656 1 16.86 507 HIS A N 1
ATOM 3850 C CA . HIS A 1 507 ? -21.812 -30.078 45.031 1 16.86 507 HIS A CA 1
ATOM 3851 C C . HIS A 1 507 ? -22.391 -30.766 43.812 1 16.86 507 HIS A C 1
ATOM 3853 O O . HIS A 1 507 ? -21.656 -31.391 43.031 1 16.86 507 HIS A O 1
ATOM 3859 N N . ARG A 1 508 ? -23.734 -31 43.75 1 16.47 508 ARG A N 1
ATOM 3860 C CA . ARG A 1 508 ? -24.781 -31.703 43.031 1 16.47 508 ARG A CA 1
ATOM 3861 C C . ARG A 1 508 ? -24.969 -31.141 41.625 1 16.47 508 ARG A C 1
ATOM 3863 O O . ARG A 1 508 ? -25.344 -29.969 41.469 1 16.47 508 ARG A O 1
ATOM 3870 N N . ASN A 1 509 ? -24.062 -31.375 40.688 1 16.58 509 ASN A N 1
ATOM 3871 C CA . ASN A 1 509 ? -24.078 -30.906 39.312 1 16.58 509 ASN A CA 1
ATOM 3872 C C . ASN A 1 509 ? -25.312 -31.406 38.562 1 16.58 509 ASN A C 1
ATOM 3874 O O . ASN A 1 509 ? -25.469 -32.594 38.344 1 16.58 509 ASN A O 1
ATOM 3878 N N . ARG A 1 510 ? -26.531 -30.875 38.844 1 16.52 510 ARG A N 1
ATOM 3879 C CA . ARG A 1 510 ? -27.797 -31.281 38.25 1 16.52 510 ARG A CA 1
ATOM 3880 C C . ARG A 1 510 ? -27.719 -31.219 36.719 1 16.52 510 ARG A C 1
ATOM 3882 O O . ARG A 1 510 ? -27.391 -30.172 36.156 1 16.52 510 ARG A O 1
ATOM 3889 N N . SER A 1 511 ? -27.516 -32.281 36 1 16.91 511 SER A N 1
ATOM 3890 C CA . SER A 1 511 ? -27.391 -32.688 34.594 1 16.91 511 SER A CA 1
ATOM 3891 C C . SER A 1 511 ? -28.703 -32.469 33.844 1 16.91 511 SER A C 1
ATOM 3893 O O . SER A 1 511 ? -29.672 -33.188 34.062 1 16.91 511 SER A O 1
ATOM 3895 N N . PHE A 1 512 ? -29.297 -31.188 33.75 1 17.22 512 PHE A N 1
ATOM 3896 C CA . PHE A 1 512 ? -30.594 -31.109 33.094 1 17.22 512 PHE A CA 1
ATOM 3897 C C . PHE A 1 512 ? -30.516 -31.625 31.672 1 17.22 512 PHE A C 1
ATOM 3899 O O . PHE A 1 512 ? -29.734 -31.125 30.859 1 17.22 512 PHE A O 1
ATOM 3906 N N . ILE A 1 513 ? -30.828 -32.875 31.391 1 17.77 513 ILE A N 1
ATOM 3907 C CA . ILE A 1 513 ? -30.859 -33.719 30.219 1 17.77 513 ILE A CA 1
ATOM 3908 C C . ILE A 1 513 ? -32 -33.312 29.312 1 17.77 513 ILE A C 1
ATOM 3910 O O . ILE A 1 513 ? -32.438 -34.094 28.453 1 17.77 513 ILE A O 1
ATOM 3914 N N . GLY A 1 514 ? -32.469 -32.031 29.156 1 18.33 514 GLY A N 1
ATOM 3915 C CA . GLY A 1 514 ? -33.75 -32.062 28.453 1 18.33 514 GLY A CA 1
ATOM 3916 C C . GLY A 1 514 ? -33.625 -32.656 27.062 1 18.33 514 GLY A C 1
ATOM 3917 O O . GLY A 1 514 ? -32.594 -32.531 26.406 1 18.33 514 GLY A O 1
ATOM 3918 N N . GLY A 1 515 ? -34.406 -33.719 26.688 1 17.25 515 GLY A N 1
ATOM 3919 C CA . GLY A 1 515 ? -34.625 -34.656 25.594 1 17.25 515 GLY A CA 1
ATOM 3920 C C . GLY A 1 515 ? -35.219 -33.969 24.359 1 17.25 515 GLY A C 1
ATOM 3921 O O . GLY A 1 515 ? -36.406 -33.75 24.266 1 17.25 515 GLY A O 1
ATOM 3922 N N . ALA A 1 516 ? -34.719 -32.812 23.859 1 17.34 516 ALA A N 1
ATOM 3923 C CA . ALA A 1 516 ? -35.531 -32.281 22.75 1 17.34 516 ALA A CA 1
ATOM 3924 C C . ALA A 1 516 ? -35.594 -33.281 21.609 1 17.34 516 ALA A C 1
ATOM 3926 O O . ALA A 1 516 ? -34.656 -34.031 21.359 1 17.34 516 ALA A O 1
ATOM 3927 N N . ASP A 1 517 ? -36.75 -33.562 21.125 1 18.53 517 ASP A N 1
ATOM 3928 C CA . ASP A 1 517 ? -37.312 -34.438 20.078 1 18.53 517 ASP A CA 1
ATOM 3929 C C . ASP A 1 517 ? -36.656 -34.125 18.719 1 18.53 517 ASP A C 1
ATOM 3931 O O . ASP A 1 517 ? -36.188 -33.031 18.484 1 18.53 517 ASP A O 1
ATOM 3935 N N . GLU A 1 518 ? -36.406 -35.188 17.828 1 17.77 518 GLU A N 1
ATOM 3936 C CA . GLU A 1 518 ? -35.719 -35.594 16.609 1 17.77 518 GLU A CA 1
ATOM 3937 C C . GLU A 1 518 ? -36.344 -34.938 15.375 1 17.77 518 GLU A C 1
ATOM 3939 O O . GLU A 1 518 ? -37.125 -35.562 14.656 1 17.77 518 GLU A O 1
ATOM 3944 N N . ALA A 1 519 ? -36.969 -33.719 15.344 1 18.8 519 ALA A N 1
ATOM 3945 C CA . ALA A 1 519 ? -37.656 -33.531 14.07 1 18.8 519 ALA A CA 1
ATOM 3946 C C . ALA A 1 519 ? -36.656 -33.625 12.898 1 18.8 519 ALA A C 1
ATOM 3948 O O . ALA A 1 519 ? -35.562 -33.062 12.961 1 18.8 519 ALA A O 1
ATOM 3949 N N . GLU A 1 520 ? -36.75 -34.562 11.938 1 18.14 520 GLU A N 1
ATOM 3950 C CA . GLU A 1 520 ? -36.125 -35.062 10.734 1 18.14 520 GLU A CA 1
ATOM 3951 C C . GLU A 1 520 ? -36 -33.969 9.664 1 18.14 520 GLU A C 1
ATOM 3953 O O . GLU A 1 520 ? -35.688 -34.281 8.508 1 18.14 520 GLU A O 1
ATOM 3958 N N . GLU A 1 521 ? -36.188 -32.656 9.922 1 21.73 521 GLU A N 1
ATOM 3959 C CA . GLU A 1 521 ? -36.438 -31.953 8.664 1 21.73 521 GLU A CA 1
ATOM 3960 C C . GLU A 1 521 ? -35.188 -31.984 7.781 1 21.73 521 GLU A C 1
ATOM 3962 O O . GLU A 1 521 ? -34.062 -31.891 8.281 1 21.73 521 GLU A O 1
ATOM 3967 N N . ASP A 1 522 ? -35.281 -32.406 6.52 1 19.72 522 ASP A N 1
ATOM 3968 C CA . ASP A 1 522 ? -34.438 -32.562 5.328 1 19.72 522 ASP A CA 1
ATOM 3969 C C . ASP A 1 522 ? -33.781 -31.234 4.949 1 19.72 522 ASP A C 1
ATOM 3971 O O . ASP A 1 522 ? -34.406 -30.406 4.266 1 19.72 522 ASP A O 1
ATOM 3975 N N . ILE A 1 523 ? -33.188 -30.422 5.875 1 23.61 523 ILE A N 1
ATOM 3976 C CA . ILE A 1 523 ? -32.688 -29.125 5.43 1 23.61 523 ILE A CA 1
ATOM 3977 C C . ILE A 1 523 ? -31.547 -29.344 4.438 1 23.61 523 ILE A C 1
ATOM 3979 O O . ILE A 1 523 ? -30.547 -29.984 4.762 1 23.61 523 ILE A O 1
ATOM 3983 N N . ASN A 1 524 ? -31.828 -29.281 3.098 1 22.94 524 ASN A N 1
ATOM 3984 C CA . ASN A 1 524 ? -30.906 -29.266 1.971 1 22.94 524 ASN A CA 1
ATOM 3985 C C . ASN A 1 524 ? -29.781 -28.266 2.191 1 22.94 524 ASN A C 1
ATOM 3987 O O . ASN A 1 524 ? -30.031 -27.078 2.441 1 22.94 524 ASN A O 1
ATOM 3991 N N . PRO A 1 525 ? -28.641 -28.703 2.604 1 29.89 525 PRO A N 1
ATOM 3992 C CA . PRO A 1 525 ? -27.484 -27.844 2.906 1 29.89 525 PRO A CA 1
ATOM 3993 C C . PRO A 1 525 ? -27.156 -26.875 1.771 1 29.89 525 PRO A C 1
ATOM 3995 O O . PRO A 1 525 ? -26.891 -27.312 0.646 1 29.89 525 PRO A O 1
ATOM 3998 N N . HIS A 1 526 ? -27.828 -25.766 1.602 1 26.77 526 HIS A N 1
ATOM 3999 C CA . HIS A 1 526 ? -27.656 -24.688 0.638 1 26.77 526 HIS A CA 1
ATOM 4000 C C . HIS A 1 526 ? -26.203 -24.25 0.553 1 26.77 526 HIS A C 1
ATOM 4002 O O . HIS A 1 526 ? -25.641 -23.75 1.528 1 26.77 526 HIS A O 1
ATOM 4008 N N . PHE A 1 527 ? -25.375 -24.938 -0.066 1 29.97 527 PHE A N 1
ATOM 4009 C CA . PHE A 1 527 ? -24.031 -24.484 -0.429 1 29.97 527 PHE A CA 1
ATOM 4010 C C . PHE A 1 527 ? -24.109 -23.172 -1.204 1 29.97 527 PHE A C 1
ATOM 4012 O O . PHE A 1 527 ? -24.859 -23.047 -2.172 1 29.97 527 PHE A O 1
ATOM 4019 N N . THR A 1 528 ? -24.203 -22.094 -0.665 1 25.2 528 THR A N 1
ATOM 4020 C CA . THR A 1 528 ? -24.109 -20.875 -1.472 1 25.2 528 THR A CA 1
ATOM 4021 C C . THR A 1 528 ? -22.734 -20.781 -2.135 1 25.2 528 THR A C 1
ATOM 4023 O O . THR A 1 528 ? -21.703 -20.703 -1.45 1 25.2 528 THR A O 1
ATOM 4026 N N . LYS A 1 529 ? -22.547 -21.406 -3.26 1 28.02 529 LYS A N 1
ATOM 4027 C CA . LYS A 1 529 ? -21.375 -21.234 -4.109 1 28.02 529 LYS A CA 1
ATOM 4028 C C . LYS A 1 529 ? -21.188 -19.781 -4.492 1 28.02 529 LYS A C 1
ATOM 4030 O O . LYS A 1 529 ? -22.094 -19.141 -5.039 1 28.02 529 LYS A O 1
ATOM 4035 N N . THR A 1 530 ? -20.516 -18.953 -3.66 1 23.58 530 THR A N 1
ATOM 4036 C CA . THR A 1 530 ? -20.062 -17.688 -4.215 1 23.58 530 THR A CA 1
ATOM 4037 C C . THR A 1 530 ? -18.906 -17.922 -5.195 1 23.58 530 THR A C 1
ATOM 4039 O O . THR A 1 530 ? -18.031 -18.75 -4.957 1 23.58 530 THR A O 1
ATOM 4042 N N . MET B 1 1 ? -28.734 30.469 3.713 1 28.27 1 MET B N 1
ATOM 4043 C CA . MET B 1 1 ? -27.422 30.016 4.195 1 28.27 1 MET B CA 1
ATOM 4044 C C . MET B 1 1 ? -26.312 30.469 3.258 1 28.27 1 MET B C 1
ATOM 4046 O O . MET B 1 1 ? -26.406 30.281 2.045 1 28.27 1 MET B O 1
ATOM 4050 N N . ASP B 1 2 ? -25.625 31.578 3.439 1 34.12 2 ASP B N 1
ATOM 4051 C CA . ASP B 1 2 ? -24.625 32.344 2.688 1 34.12 2 ASP B CA 1
ATOM 4052 C C . ASP B 1 2 ? -23.578 31.406 2.086 1 34.12 2 ASP B C 1
ATOM 4054 O O . ASP B 1 2 ? -22.906 30.672 2.809 1 34.12 2 ASP B O 1
ATOM 4058 N N . ASP B 1 3 ? -23.734 30.922 0.956 1 39.19 3 ASP B N 1
ATOM 4059 C CA . ASP B 1 3 ? -22.953 30.047 0.094 1 39.19 3 ASP B CA 1
ATOM 4060 C C . ASP B 1 3 ? -21.562 30.641 -0.169 1 39.19 3 ASP B C 1
ATOM 4062 O O . ASP B 1 3 ? -21.344 31.25 -1.21 1 39.19 3 ASP B O 1
ATOM 4066 N N . ASP B 1 4 ? -20.938 31.328 0.754 1 43.75 4 ASP B N 1
ATOM 4067 C CA . ASP B 1 4 ? -19.703 32.094 0.523 1 43.75 4 ASP B CA 1
ATOM 4068 C C . ASP B 1 4 ? -18.562 31.156 0.107 1 43.75 4 ASP B C 1
ATOM 4070 O O . ASP B 1 4 ? -17.391 31.469 0.333 1 43.75 4 ASP B O 1
ATOM 4074 N N . GLY B 1 5 ? -18.828 30.156 -0.615 1 46.75 5 GLY B N 1
ATOM 4075 C CA . GLY B 1 5 ? -17.75 29.359 -1.164 1 46.75 5 GLY B CA 1
ATOM 4076 C C . GLY B 1 5 ? -17.125 28.422 -0.146 1 46.75 5 GLY B C 1
ATOM 4077 O O . GLY B 1 5 ? -16.031 27.891 -0.368 1 46.75 5 GLY B O 1
ATOM 4078 N N . CYS B 1 6 ? -17.641 28.453 1.065 1 52.94 6 CYS B N 1
ATOM 4079 C CA . CYS B 1 6 ? -17.094 27.641 2.148 1 52.94 6 CYS B CA 1
ATOM 4080 C C . CYS B 1 6 ? -17.438 26.172 1.952 1 52.94 6 CYS B C 1
ATOM 4082 O O . CYS B 1 6 ? -18.469 25.828 1.39 1 52.94 6 CYS B O 1
ATOM 4084 N N . HIS B 1 7 ? -16.344 25.312 1.88 1 64.75 7 HIS B N 1
ATOM 4085 C CA . HIS B 1 7 ? -16.438 23.859 1.693 1 64.75 7 HIS B CA 1
ATOM 4086 C C . HIS B 1 7 ? -17.172 23.203 2.85 1 64.75 7 HIS B C 1
ATOM 4088 O O . HIS B 1 7 ? -16.922 22.047 3.176 1 64.75 7 HIS B O 1
ATOM 4094 N N . GLY B 1 8 ? -18.031 24.078 3.564 1 71.06 8 GLY B N 1
ATOM 4095 C CA . GLY B 1 8 ? -18.922 23.5 4.543 1 71.06 8 GLY B CA 1
ATOM 4096 C C . GLY B 1 8 ? -18.219 23.047 5.809 1 71.06 8 GLY B C 1
ATOM 4097 O O . GLY B 1 8 ? -18.656 22.078 6.453 1 71.06 8 GLY B O 1
ATOM 4098 N N . ARG B 1 9 ? -17.156 23.734 6.238 1 85.19 9 ARG B N 1
ATOM 4099 C CA . ARG B 1 9 ? -16.406 23.297 7.414 1 85.19 9 ARG B CA 1
ATOM 4100 C C . ARG B 1 9 ? -16.75 24.156 8.633 1 85.19 9 ARG B C 1
ATOM 4102 O O . ARG B 1 9 ? -16.266 23.906 9.734 1 85.19 9 ARG B O 1
ATOM 4109 N N . ARG B 1 10 ? -17.625 25.141 8.469 1 91.94 10 ARG B N 1
ATOM 4110 C CA . ARG B 1 10 ? -17.938 26.047 9.562 1 91.94 10 ARG B CA 1
ATOM 4111 C C . ARG B 1 10 ? -18.531 25.297 10.75 1 91.94 10 ARG B C 1
ATOM 4113 O O . ARG B 1 10 ? -19.469 24.5 10.578 1 91.94 10 ARG B O 1
ATOM 4120 N N . LEU B 1 11 ? -17.969 25.578 11.883 1 94.62 11 LEU B N 1
ATOM 4121 C CA . LEU B 1 11 ? -18.438 24.906 13.086 1 94.62 11 LEU B CA 1
ATOM 4122 C C . LEU B 1 11 ? -19.516 25.734 13.789 1 94.62 11 LEU B C 1
ATOM 4124 O O . LEU B 1 11 ? -19.469 26.969 13.758 1 94.62 11 LEU B O 1
ATOM 4128 N N . PRO B 1 12 ? -20.469 25.031 14.445 1 94.5 12 PRO B N 1
ATOM 4129 C CA . PRO B 1 12 ? -21.406 25.75 15.305 1 94.5 12 PRO B CA 1
ATOM 4130 C C . PRO B 1 12 ? -20.703 26.422 16.484 1 94.5 12 PRO B C 1
ATOM 4132 O O . PRO B 1 12 ? -19.734 25.891 17.031 1 94.5 12 PRO B O 1
ATOM 4135 N N . LEU B 1 13 ? -21.234 27.594 16.969 1 94.69 13 LEU B N 1
ATOM 4136 C CA . LEU B 1 13 ? -20.625 28.391 18.016 1 94.69 13 LEU B CA 1
ATOM 4137 C C . LEU B 1 13 ? -20.438 27.578 19.281 1 94.69 13 LEU B C 1
ATOM 4139 O O . LEU B 1 13 ? -19.438 27.734 20 1 94.69 13 LEU B O 1
ATOM 4143 N N . GLY B 1 14 ? -21.438 26.734 19.562 1 94.5 14 GLY B N 1
ATOM 4144 C CA . GLY B 1 14 ? -21.328 25.875 20.734 1 94.5 14 GLY B CA 1
ATOM 4145 C C . GLY B 1 14 ? -20.125 24.953 20.672 1 94.5 14 GLY B C 1
ATOM 4146 O O . GLY B 1 14 ? -19.438 24.75 21.688 1 94.5 14 GLY B O 1
ATOM 4147 N N . VAL B 1 15 ? -19.875 24.391 19.516 1 95.44 15 VAL B N 1
ATOM 4148 C CA . VAL B 1 15 ? -18.75 23.484 19.328 1 95.44 15 VAL B CA 1
ATOM 4149 C C . VAL B 1 15 ? -17.438 24.25 19.438 1 95.44 15 VAL B C 1
ATOM 4151 O O . VAL B 1 15 ? -16.469 23.781 20.016 1 95.44 15 VAL B O 1
ATOM 4154 N N . ILE B 1 16 ? -17.391 25.484 18.906 1 96 16 ILE B N 1
ATOM 4155 C CA . ILE B 1 16 ? -16.203 26.328 18.969 1 96 16 ILE B CA 1
ATOM 4156 C C . ILE B 1 16 ? -15.844 26.625 20.422 1 96 16 ILE B C 1
ATOM 4158 O O . ILE B 1 16 ? -14.688 26.453 20.828 1 96 16 ILE B O 1
ATOM 4162 N N . ARG B 1 17 ? -16.812 26.984 21.188 1 94.06 17 ARG B N 1
ATOM 4163 C CA . ARG B 1 17 ? -16.594 27.297 22.594 1 94.06 17 ARG B CA 1
ATOM 4164 C C . ARG B 1 17 ? -16.047 26.094 23.344 1 94.06 17 ARG B C 1
ATOM 4166 O O . ARG B 1 17 ? -15.141 26.219 24.156 1 94.06 17 ARG B O 1
ATOM 4173 N N . GLU B 1 18 ? -16.641 24.984 23.031 1 94.75 18 GLU B N 1
ATOM 4174 C CA . GLU B 1 18 ? -16.219 23.75 23.688 1 94.75 18 GLU B CA 1
ATOM 4175 C C . GLU B 1 18 ? -14.766 23.406 23.344 1 94.75 18 GLU B C 1
ATOM 4177 O O . GLU B 1 18 ? -13.977 23.078 24.219 1 94.75 18 GLU B O 1
ATOM 4182 N N . ARG B 1 19 ? -14.398 23.469 22.078 1 95.19 19 ARG B N 1
ATOM 4183 C CA . ARG B 1 19 ? -13.062 23.109 21.641 1 95.19 19 ARG B CA 1
ATOM 4184 C C . ARG B 1 19 ? -12.023 24.125 22.125 1 95.19 19 ARG B C 1
ATOM 4186 O O . ARG B 1 19 ? -10.906 23.75 22.484 1 95.19 19 ARG B O 1
ATOM 4193 N N . VAL B 1 20 ? -12.398 25.391 22.125 1 93.94 20 VAL B N 1
ATOM 4194 C CA . VAL B 1 20 ? -11.508 26.438 22.625 1 93.94 20 VAL B CA 1
ATOM 4195 C C . VAL B 1 20 ? -11.258 26.234 24.125 1 93.94 20 VAL B C 1
ATOM 4197 O O . VAL B 1 20 ? -10.125 26.328 24.578 1 93.94 20 VAL B O 1
ATOM 4200 N N . GLN B 1 21 ? -12.312 25.922 24.844 1 91.25 21 GLN B N 1
ATOM 4201 C CA . GLN B 1 21 ? -12.18 25.672 26.266 1 91.25 21 GLN B CA 1
ATOM 4202 C C . GLN B 1 21 ? -11.281 24.469 26.531 1 91.25 21 GLN B C 1
ATOM 4204 O O . GLN B 1 21 ? -10.43 24.5 27.438 1 91.25 21 GLN B O 1
ATOM 4209 N N . ALA B 1 22 ? -11.5 23.422 25.766 1 92 22 ALA B N 1
ATOM 4210 C CA . ALA B 1 22 ? -10.68 22.234 25.922 1 92 22 ALA B CA 1
ATOM 4211 C C . ALA B 1 22 ? -9.203 22.531 25.703 1 92 22 ALA B C 1
ATOM 4213 O O . ALA B 1 22 ? -8.336 22.031 26.406 1 92 22 ALA B O 1
ATOM 4214 N N . LEU B 1 23 ? -8.875 23.328 24.734 1 91.81 23 LEU B N 1
ATOM 4215 C CA . LEU B 1 23 ? -7.492 23.672 24.406 1 91.81 23 LEU B CA 1
ATOM 4216 C C . LEU B 1 23 ? -6.895 24.578 25.469 1 91.81 23 LEU B C 1
ATOM 4218 O O . LEU B 1 23 ? -5.715 24.469 25.812 1 91.81 23 LEU B O 1
ATOM 4222 N N . CYS B 1 24 ? -7.695 25.469 25.984 1 88.25 24 CYS B N 1
ATOM 4223 C CA . CYS B 1 24 ? -7.25 26.344 27.062 1 88.25 24 CYS B CA 1
ATOM 4224 C C . CYS B 1 24 ? -6.914 25.547 28.312 1 88.25 24 CYS B C 1
ATOM 4226 O O . CYS B 1 24 ? -5.906 25.797 28.969 1 88.25 24 CYS B O 1
ATOM 4228 N N . ASP B 1 25 ? -7.785 24.594 28.562 1 87.44 25 ASP B N 1
ATOM 4229 C CA . ASP B 1 25 ? -7.531 23.703 29.688 1 87.44 25 ASP B CA 1
ATOM 4230 C C . ASP B 1 25 ? -6.23 22.922 29.5 1 87.44 25 ASP B C 1
ATOM 4232 O O . ASP B 1 25 ? -5.461 22.75 30.438 1 87.44 25 ASP B O 1
ATOM 4236 N N . ALA B 1 26 ? -6.004 22.5 28.312 1 87.69 26 ALA B N 1
ATOM 4237 C CA . ALA B 1 26 ? -4.805 21.734 27.984 1 87.69 26 ALA B CA 1
ATOM 4238 C C . ALA B 1 26 ? -3.551 22.594 28.094 1 87.69 26 ALA B C 1
ATOM 4240 O O . ALA B 1 26 ? -2.496 22.109 28.516 1 87.69 26 ALA B O 1
ATOM 4241 N N . LEU B 1 27 ? -3.621 23.797 27.656 1 84.81 27 LEU B N 1
ATOM 4242 C CA . LEU B 1 27 ? -2.496 24.719 27.688 1 84.81 27 LEU B CA 1
ATOM 4243 C C . LEU B 1 27 ? -2.006 24.938 29.109 1 84.81 27 LEU B C 1
ATOM 4245 O O . LEU B 1 27 ? -0.834 25.25 29.328 1 84.81 27 LEU B O 1
ATOM 4249 N N . GLY B 1 28 ? -2.93 24.766 30 1 77.69 28 GLY B N 1
ATOM 4250 C CA . GLY B 1 28 ? -2.582 24.953 31.406 1 77.69 28 GLY B CA 1
ATOM 4251 C C . GLY B 1 28 ? -1.964 23.719 32.031 1 77.69 28 GLY B C 1
ATOM 4252 O O . GLY B 1 28 ? -1.546 23.75 33.188 1 77.69 28 GLY B O 1
ATOM 4253 N N . LEU B 1 29 ? -1.938 22.672 31.219 1 68.81 29 LEU B N 1
ATOM 4254 C CA . LEU B 1 29 ? -1.425 21.406 31.75 1 68.81 29 LEU B CA 1
ATOM 4255 C C . LEU B 1 29 ? 0.089 21.328 31.594 1 68.81 29 LEU B C 1
ATOM 4257 O O . LEU B 1 29 ? 0.642 21.844 30.625 1 68.81 29 LEU B O 1
ATOM 4261 N N . ASN B 1 30 ? 0.713 20.812 32.75 1 60.09 30 ASN B N 1
ATOM 4262 C CA . ASN B 1 30 ? 2.139 20.531 32.656 1 60.09 30 ASN B CA 1
ATOM 4263 C C . ASN B 1 30 ? 2.387 19.094 32.188 1 60.09 30 ASN B C 1
ATOM 4265 O O . ASN B 1 30 ? 1.454 18.391 31.797 1 60.09 30 ASN B O 1
ATOM 4269 N N . ASN B 1 31 ? 3.742 18.625 32.125 1 55.5 31 ASN B N 1
ATOM 4270 C CA . ASN B 1 31 ? 4.219 17.359 31.562 1 55.5 31 ASN B CA 1
ATOM 4271 C C . ASN B 1 31 ? 3.531 16.172 32.219 1 55.5 31 ASN B C 1
ATOM 4273 O O . ASN B 1 31 ? 3.404 15.109 31.609 1 55.5 31 ASN B O 1
ATOM 4277 N N . ASN B 1 32 ? 3.123 16.5 33.469 1 54.31 32 ASN B N 1
ATOM 4278 C CA . ASN B 1 32 ? 2.547 15.391 34.188 1 54.31 32 ASN B CA 1
ATOM 4279 C C . ASN B 1 32 ? 1.021 15.43 34.188 1 54.31 32 ASN B C 1
ATOM 4281 O O . ASN B 1 32 ? 0.365 14.633 34.844 1 54.31 32 ASN B O 1
ATOM 4285 N N . GLY B 1 33 ? 0.511 16.359 33.312 1 55.78 33 GLY B N 1
ATOM 4286 C CA . GLY B 1 33 ? -0.935 16.484 33.25 1 55.78 33 GLY B CA 1
ATOM 4287 C C . GLY B 1 33 ? -1.517 17.359 34.344 1 55.78 33 GLY B C 1
ATOM 4288 O O . GLY B 1 33 ? -2.736 17.5 34.469 1 55.78 33 GLY B O 1
ATOM 4289 N N . ALA B 1 34 ? -0.619 17.922 35.25 1 57.28 34 ALA B N 1
ATOM 4290 C CA . ALA B 1 34 ? -1.093 18.719 36.344 1 57.28 34 ALA B CA 1
ATOM 4291 C C . ALA B 1 34 ? -1.376 20.156 35.906 1 57.28 34 ALA B C 1
ATOM 4293 O O . ALA B 1 34 ? -0.677 20.703 35.062 1 57.28 34 ALA B O 1
ATOM 4294 N N . ARG B 1 35 ? -2.525 20.734 36.281 1 62.84 35 ARG B N 1
ATOM 4295 C CA . ARG B 1 35 ? -2.992 22.062 35.906 1 62.84 35 ARG B CA 1
ATOM 4296 C C . ARG B 1 35 ? -2.133 23.141 36.562 1 62.84 35 ARG B C 1
ATOM 4298 O O . ARG B 1 35 ? -1.861 23.094 37.75 1 62.84 35 ARG B O 1
ATOM 4305 N N . ASN B 1 36 ? -1.41 23.875 35.688 1 56.28 36 ASN B N 1
ATOM 4306 C CA . ASN B 1 36 ? -0.767 25.078 36.188 1 56.28 36 ASN B CA 1
ATOM 4307 C C . ASN B 1 36 ? -1.717 26.266 36.188 1 56.28 36 ASN B C 1
ATOM 4309 O O . ASN B 1 36 ? -2.5 26.438 35.25 1 56.28 36 ASN B O 1
ATOM 4313 N N . ALA B 1 37 ? -2.16 26.766 37.344 1 47.53 37 ALA B N 1
ATOM 4314 C CA . ALA B 1 37 ? -3.018 27.953 37.469 1 47.53 37 ALA B CA 1
ATOM 4315 C C . ALA B 1 37 ? -2.48 29.109 36.656 1 47.53 37 ALA B C 1
ATOM 4317 O O . ALA B 1 37 ? -1.521 29.781 37.062 1 47.53 37 ALA B O 1
ATOM 4318 N N . VAL B 1 38 ? -2.49 29.016 35.344 1 57.28 38 VAL B N 1
ATOM 4319 C CA . VAL B 1 38 ? -1.816 30.094 34.625 1 57.28 38 VAL B CA 1
ATOM 4320 C C . VAL B 1 38 ? -2.824 31.172 34.25 1 57.28 38 VAL B C 1
ATOM 4322 O O . VAL B 1 38 ? -3.902 30.875 33.719 1 57.28 38 VAL B O 1
ATOM 4325 N N . GLY B 1 39 ? -2.609 32.469 34.656 1 53.69 39 GLY B N 1
ATOM 4326 C CA . GLY B 1 39 ? -3.404 33.688 34.5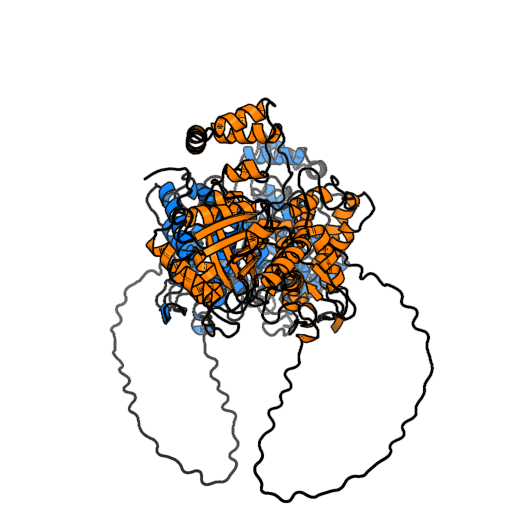31 1 53.69 39 GLY B CA 1
ATOM 4327 C C . GLY B 1 39 ? -3.83 33.938 33.094 1 53.69 39 GLY B C 1
ATOM 4328 O O . GLY B 1 39 ? -4.996 34.25 32.844 1 53.69 39 GLY B O 1
ATOM 4329 N N . ARG B 1 40 ? -2.998 33.875 32.125 1 56.78 40 ARG B N 1
ATOM 4330 C CA . ARG B 1 40 ? -3.324 34.219 30.75 1 56.78 40 ARG B CA 1
ATOM 4331 C C . ARG B 1 40 ? -4.32 33.25 30.156 1 56.78 40 ARG B C 1
ATOM 4333 O O . ARG B 1 40 ? -5.203 33.625 29.375 1 56.78 40 ARG B O 1
ATOM 4340 N N . LEU B 1 41 ? -4.188 32.125 30.578 1 63.38 41 LEU B N 1
ATOM 4341 C CA . LEU B 1 41 ? -5.129 31.125 30.062 1 63.38 41 LEU B CA 1
ATOM 4342 C C . LEU B 1 41 ? -6.527 31.375 30.625 1 63.38 41 LEU B C 1
ATOM 4344 O O . LEU B 1 41 ? -7.523 31.031 29.984 1 63.38 41 LEU B O 1
ATOM 4348 N N . ALA B 1 42 ? -6.383 32.094 31.672 1 61 42 ALA B N 1
ATOM 4349 C CA . ALA B 1 42 ? -7.652 32.5 32.25 1 61 42 ALA B CA 1
ATOM 4350 C C . ALA B 1 42 ? -8.328 33.562 31.406 1 61 42 ALA B C 1
ATOM 4352 O O . ALA B 1 42 ? -9.562 33.594 31.312 1 61 42 ALA B O 1
ATOM 4353 N N . SER B 1 43 ? -7.5 34.312 30.812 1 69.38 43 SER B N 1
ATOM 4354 C CA . SER B 1 43 ? -8.055 35.375 29.984 1 69.38 43 SER B CA 1
ATOM 4355 C C . SER B 1 43 ? -8.727 34.812 28.734 1 69.38 43 SER B C 1
ATOM 4357 O O . SER B 1 43 ? -9.758 35.312 28.297 1 69.38 43 SER B O 1
ATOM 4359 N N . VAL B 1 44 ? -8.234 33.844 28.156 1 73.25 44 VAL B N 1
ATOM 4360 C CA . VAL B 1 44 ? -8.875 33.219 27.016 1 73.25 44 VAL B CA 1
ATOM 4361 C C . VAL B 1 44 ? -10.172 32.531 27.453 1 73.25 44 VAL B C 1
ATOM 4363 O O . VAL B 1 44 ? -11.219 32.719 26.828 1 73.25 44 VAL B O 1
ATOM 4366 N N . ALA B 1 45 ? -10.008 31.938 28.562 1 64.5 45 ALA B N 1
ATOM 4367 C CA . ALA B 1 45 ? -11.156 31.219 29.094 1 64.5 45 ALA B CA 1
ATOM 4368 C C . ALA B 1 45 ? -12.266 32.188 29.5 1 64.5 45 ALA B C 1
ATOM 4370 O O . ALA B 1 45 ? -13.453 31.875 29.359 1 64.5 45 ALA B O 1
ATOM 4371 N N . SER B 1 46 ? -11.719 33.344 29.969 1 65.06 46 SER B N 1
ATOM 4372 C CA . SER B 1 46 ? -12.688 34.344 30.422 1 65.06 46 SER B CA 1
ATOM 4373 C C . SER B 1 46 ? -13.25 35.156 29.25 1 65.06 46 SER B C 1
ATOM 4375 O O . SER B 1 46 ? -14.211 35.906 29.422 1 65.06 46 SER B O 1
ATOM 4377 N N . GLY B 1 47 ? -12.602 34.906 28.156 1 69.06 47 GLY B N 1
ATOM 4378 C CA . GLY B 1 47 ? -13.078 35.625 26.984 1 69.06 47 GLY B CA 1
ATOM 4379 C C . GLY B 1 47 ? -12.43 37 26.812 1 69.06 47 GLY B C 1
ATOM 4380 O O . GLY B 1 47 ? -12.852 37.781 25.969 1 69.06 47 GLY B O 1
ATOM 4381 N N . SER B 1 48 ? -11.461 37.25 27.547 1 76.12 48 SER B N 1
ATOM 4382 C CA . SER B 1 48 ? -10.836 38.562 27.469 1 76.12 48 SER B CA 1
ATOM 4383 C C . SER B 1 48 ? -9.969 38.688 26.219 1 76.12 48 SER B C 1
ATOM 4385 O O . SER B 1 48 ? -9.75 39.812 25.719 1 76.12 48 SER B O 1
ATOM 4387 N N . ARG B 1 49 ? -9.453 37.594 25.781 1 85.88 49 ARG B N 1
ATOM 4388 C CA . ARG B 1 49 ? -8.75 37.594 24.5 1 85.88 49 ARG B CA 1
ATOM 4389 C C . ARG B 1 49 ? -8.984 36.312 23.75 1 85.88 49 ARG B C 1
ATOM 4391 O O . ARG B 1 49 ? -9.25 35.25 24.359 1 85.88 49 ARG B O 1
ATOM 4398 N N . PRO B 1 50 ? -8.844 36.344 22.547 1 93.5 50 PRO B N 1
ATOM 4399 C CA . PRO B 1 50 ? -9.039 35.125 21.766 1 93.5 50 PRO B CA 1
ATOM 4400 C C . PRO B 1 50 ? -7.828 34.188 21.812 1 93.5 50 PRO B C 1
ATOM 4402 O O . PRO B 1 50 ? -6.723 34.625 22.141 1 93.5 50 PRO B O 1
ATOM 4405 N N . LEU B 1 51 ? -8.109 32.906 21.625 1 93.94 51 LEU B N 1
ATOM 4406 C CA . LEU B 1 51 ? -7.027 31.969 21.375 1 93.94 51 LEU B CA 1
ATOM 4407 C C . LEU B 1 51 ? -6.277 32.344 20.094 1 93.94 51 LEU B C 1
ATOM 4409 O O . LEU B 1 51 ? -6.887 32.5 19.031 1 93.94 51 LEU B O 1
ATOM 4413 N N . ARG B 1 52 ? -5 32.562 20.188 1 95.69 52 ARG B N 1
ATOM 4414 C CA . ARG B 1 52 ? -4.211 33 19.047 1 95.69 52 ARG B CA 1
ATOM 4415 C C . ARG B 1 52 ? -3.473 31.828 18.391 1 95.69 52 ARG B C 1
ATOM 4417 O O . ARG B 1 52 ? -2.586 31.234 19.016 1 95.69 52 ARG B O 1
ATOM 4424 N N . ILE B 1 53 ? -3.82 31.531 17.172 1 97.94 53 ILE B N 1
ATOM 4425 C CA . ILE B 1 53 ? -3.193 30.484 16.375 1 97.94 53 ILE B CA 1
ATOM 4426 C C . ILE B 1 53 ? -2.377 31.109 15.25 1 97.94 53 ILE B C 1
ATOM 4428 O O . ILE B 1 53 ? -2.9 31.906 14.469 1 97.94 53 ILE B O 1
ATOM 4432 N N . VAL B 1 54 ? -1.136 30.719 15.172 1 98.62 54 VAL B N 1
ATOM 4433 C CA . VAL B 1 54 ? -0.257 31.312 14.172 1 98.62 54 VAL B CA 1
ATOM 4434 C C . VAL B 1 54 ? 0.35 30.219 13.297 1 98.62 54 VAL B C 1
ATOM 4436 O O . VAL B 1 54 ? 0.871 29.234 13.805 1 98.62 54 VAL B O 1
ATOM 4439 N N . GLY B 1 55 ? 0.219 30.375 11.992 1 98.62 55 GLY B N 1
ATOM 4440 C CA . GLY B 1 55 ? 0.942 29.547 11.047 1 98.62 55 GLY B CA 1
ATOM 4441 C C . GLY B 1 55 ? 2.246 30.156 10.586 1 98.62 55 GLY B C 1
ATOM 4442 O O . GLY B 1 55 ? 2.309 31.359 10.305 1 98.62 55 GLY B O 1
ATOM 4443 N N . LEU B 1 56 ? 3.268 29.344 10.562 1 98.25 56 LEU B N 1
ATOM 4444 C CA . LEU B 1 56 ? 4.551 29.766 10.008 1 98.25 56 LEU B CA 1
ATOM 4445 C C . LEU B 1 56 ? 4.816 29.078 8.68 1 98.25 56 LEU B C 1
ATOM 4447 O O . LEU B 1 56 ? 5 27.859 8.633 1 98.25 56 LEU B O 1
ATOM 4451 N N . GLY B 1 57 ? 4.867 29.797 7.641 1 94.62 57 GLY B N 1
ATOM 4452 C CA . GLY B 1 57 ? 5.07 29.234 6.316 1 94.62 57 GLY B CA 1
ATOM 4453 C C . GLY B 1 57 ? 3.783 29.078 5.535 1 94.62 57 GLY B C 1
ATOM 4454 O O . GLY B 1 57 ? 2.824 28.469 6.023 1 94.62 57 GLY B O 1
ATOM 4455 N N . ALA B 1 58 ? 3.83 29.547 4.309 1 94.06 58 ALA B N 1
ATOM 4456 C CA . ALA B 1 58 ? 2.639 29.547 3.465 1 94.06 58 ALA B CA 1
ATOM 4457 C C . ALA B 1 58 ? 2.857 28.703 2.211 1 94.06 58 ALA B C 1
ATOM 4459 O O . ALA B 1 58 ? 2.5 29.125 1.106 1 94.06 58 ALA B O 1
ATOM 4460 N N . GLY B 1 59 ? 3.51 27.547 2.428 1 91.81 59 GLY B N 1
ATOM 4461 C CA . GLY B 1 59 ? 3.451 26.562 1.365 1 91.81 59 GLY B CA 1
ATOM 4462 C C . GLY B 1 59 ? 2.057 26 1.142 1 91.81 59 GLY B C 1
ATOM 4463 O O . GLY B 1 59 ? 1.11 26.406 1.823 1 91.81 59 GLY B O 1
ATOM 4464 N N . ALA B 1 60 ? 1.921 25.109 0.239 1 93.12 60 ALA B N 1
ATOM 4465 C CA . ALA B 1 60 ? 0.605 24.594 -0.117 1 93.12 60 ALA B CA 1
ATOM 4466 C C . ALA B 1 60 ? -0.107 24.016 1.106 1 93.12 60 ALA B C 1
ATOM 4468 O O . ALA B 1 60 ? -1.22 24.438 1.436 1 93.12 60 ALA B O 1
ATOM 4469 N N . TRP B 1 61 ? 0.557 23.094 1.81 1 94.94 61 TRP B N 1
ATOM 4470 C CA . TRP B 1 61 ? -0.088 22.438 2.936 1 94.94 61 TRP B CA 1
ATOM 4471 C C . TRP B 1 61 ? -0.254 23.391 4.113 1 94.94 61 TRP B C 1
ATOM 4473 O O . TRP B 1 61 ? -1.284 23.375 4.789 1 94.94 61 TRP B O 1
ATOM 4483 N N . GLY B 1 62 ? 0.772 24.219 4.395 1 96.56 62 GLY B N 1
ATOM 4484 C CA . GLY B 1 62 ? 0.646 25.203 5.449 1 96.56 62 GLY B CA 1
ATOM 4485 C C . GLY B 1 62 ? -0.518 26.156 5.242 1 96.56 62 GLY B C 1
ATOM 4486 O O . GLY B 1 62 ? -1.286 26.422 6.168 1 96.56 62 GLY B O 1
ATOM 4487 N N . ALA B 1 63 ? -0.678 26.609 4.016 1 97.31 63 ALA B N 1
ATOM 4488 C CA . ALA B 1 63 ? -1.751 27.547 3.691 1 97.31 63 ALA B CA 1
ATOM 4489 C C . ALA B 1 63 ? -3.117 26.875 3.82 1 97.31 63 ALA B C 1
ATOM 4491 O O . ALA B 1 63 ? -4.047 27.453 4.391 1 97.31 63 ALA B O 1
ATOM 4492 N N . VAL B 1 64 ? -3.199 25.672 3.293 1 97.56 64 VAL B N 1
ATOM 4493 C CA . VAL B 1 64 ? -4.469 24.953 3.332 1 97.56 64 VAL B CA 1
ATOM 4494 C C . VAL B 1 64 ? -4.84 24.641 4.781 1 97.56 64 VAL B C 1
ATOM 4496 O O . VAL B 1 64 ? -6.004 24.75 5.168 1 97.56 64 VAL B O 1
ATOM 4499 N N . PHE B 1 65 ? -3.848 24.25 5.559 1 98.19 65 PHE B N 1
ATOM 4500 C CA . PHE B 1 65 ? -4.09 23.922 6.961 1 98.19 65 PHE B CA 1
ATOM 4501 C C . PHE B 1 65 ? -4.672 25.125 7.699 1 98.19 65 PHE B C 1
ATOM 4503 O O . PHE B 1 65 ? -5.68 25 8.398 1 98.19 65 PHE B O 1
ATOM 4510 N N . MET B 1 66 ? -4.078 26.281 7.535 1 98.12 66 MET B N 1
ATOM 4511 C CA . MET B 1 66 ? -4.547 27.5 8.195 1 98.12 66 MET B CA 1
ATOM 4512 C C . MET B 1 66 ? -5.902 27.922 7.637 1 98.12 66 MET B C 1
ATOM 4514 O O . MET B 1 66 ? -6.742 28.453 8.375 1 98.12 66 MET B O 1
ATOM 4518 N N . ALA B 1 67 ? -6.074 27.766 6.324 1 97.81 67 ALA B N 1
ATOM 4519 C CA . ALA B 1 67 ? -7.355 28.094 5.707 1 97.81 67 ALA B CA 1
ATOM 4520 C C . ALA B 1 67 ? -8.477 27.219 6.27 1 97.81 67 ALA B C 1
ATOM 4522 O O . ALA B 1 67 ? -9.602 27.688 6.457 1 97.81 67 ALA B O 1
ATOM 4523 N N . MET B 1 68 ? -8.195 25.953 6.492 1 97.31 68 MET B N 1
ATOM 4524 C CA . MET B 1 68 ? -9.188 25.062 7.09 1 97.31 68 MET B CA 1
ATOM 4525 C C . MET B 1 68 ? -9.586 25.547 8.477 1 97.31 68 MET B C 1
ATOM 4527 O O . MET B 1 68 ? -10.773 25.578 8.812 1 97.31 68 MET B O 1
ATOM 4531 N N . LEU B 1 69 ? -8.578 25.953 9.258 1 98 69 LEU B N 1
ATOM 4532 C CA . LEU B 1 69 ? -8.883 26.484 10.586 1 98 69 LEU B CA 1
ATOM 4533 C C . LEU B 1 69 ? -9.703 27.766 10.492 1 98 69 LEU B C 1
ATOM 4535 O O . LEU B 1 69 ? -10.633 27.969 11.273 1 98 69 LEU B O 1
ATOM 4539 N N . GLN B 1 70 ? -9.336 28.578 9.547 1 97.56 70 GLN B N 1
ATOM 4540 C CA . GLN B 1 70 ? -10.07 29.828 9.352 1 97.56 70 GLN B CA 1
ATOM 4541 C C . GLN B 1 70 ? -11.531 29.547 9.016 1 97.56 70 GLN B C 1
ATOM 4543 O O . GLN B 1 70 ? -12.43 30.234 9.5 1 97.56 70 GLN B O 1
ATOM 4548 N N . GLU B 1 71 ? -11.758 28.594 8.18 1 95.88 71 GLU B N 1
ATOM 4549 C CA . GLU B 1 71 ? -13.125 28.234 7.836 1 95.88 71 GLU B CA 1
ATOM 4550 C C . GLU B 1 71 ? -13.875 27.688 9.047 1 95.88 71 GLU B C 1
ATOM 4552 O O . GLU B 1 71 ? -15.07 27.938 9.211 1 95.88 71 GLU B O 1
ATOM 4557 N N . MET B 1 72 ? -13.203 26.922 9.812 1 96.75 72 MET B N 1
ATOM 4558 C CA . MET B 1 72 ? -13.828 26.25 10.953 1 96.75 72 MET B CA 1
ATOM 4559 C C . MET B 1 72 ? -14.141 27.25 12.062 1 96.75 72 MET B C 1
ATOM 4561 O O . MET B 1 72 ? -15.211 27.188 12.672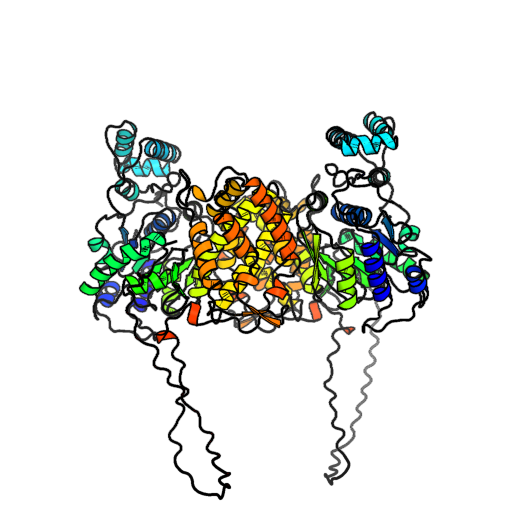 1 96.75 72 MET B O 1
ATOM 4565 N N . TYR B 1 73 ? -13.242 28.203 12.25 1 97 73 TYR B N 1
ATOM 4566 C CA . TYR B 1 73 ? -13.297 29 13.461 1 97 73 TYR B CA 1
ATOM 4567 C C . TYR B 1 73 ? -13.438 30.484 13.133 1 97 73 TYR B C 1
ATOM 4569 O O . TYR B 1 73 ? -13.742 31.297 14.016 1 97 73 TYR B O 1
ATOM 4577 N N . GLY B 1 74 ? -13.25 30.891 11.93 1 93.69 74 GLY B N 1
ATOM 4578 C CA . GLY B 1 74 ? -13.133 32.281 11.531 1 93.69 74 GLY B CA 1
ATOM 4579 C C . GLY B 1 74 ? -14.367 33.094 11.852 1 93.69 74 GLY B C 1
ATOM 4580 O O . GLY B 1 74 ? -14.297 34.344 11.969 1 93.69 74 GLY B O 1
ATOM 4581 N N . GLN B 1 75 ? -15.492 32.5 12.078 1 93.38 75 GLN B N 1
ATOM 4582 C CA . GLN B 1 75 ? -16.734 33.219 12.359 1 93.38 75 GLN B CA 1
ATOM 4583 C C . GLN B 1 75 ? -16.797 33.656 13.812 1 93.38 75 GLN B C 1
ATOM 4585 O O . GLN B 1 75 ? -17.688 34.438 14.195 1 93.38 75 GLN B O 1
ATOM 4590 N N . ALA B 1 76 ? -15.859 33.219 14.609 1 94.69 76 ALA B N 1
ATOM 4591 C CA . ALA B 1 76 ? -15.797 33.625 16.016 1 94.69 76 ALA B CA 1
ATOM 4592 C C . ALA B 1 76 ? -14.477 34.281 16.344 1 94.69 76 ALA B C 1
ATOM 4594 O O . ALA B 1 76 ? -13.703 33.781 17.172 1 94.69 76 ALA B O 1
ATOM 4595 N N . PRO B 1 77 ? -14.281 35.5 15.844 1 92.38 77 PRO B N 1
ATOM 4596 C CA . PRO B 1 77 ? -13 36.188 16.031 1 92.38 77 PRO B CA 1
ATOM 4597 C C . PRO B 1 77 ? -12.719 36.531 17.484 1 92.38 77 PRO B C 1
ATOM 4599 O O . PRO B 1 77 ? -11.562 36.719 17.875 1 92.38 77 PRO B O 1
ATOM 4602 N N . ASP B 1 78 ? -13.719 36.625 18.25 1 92.44 78 ASP B N 1
ATOM 4603 C CA . ASP B 1 78 ? -13.555 36.938 19.672 1 92.44 78 ASP B CA 1
ATOM 4604 C C . ASP B 1 78 ? -13.047 35.719 20.438 1 92.44 78 ASP B C 1
ATOM 4606 O O . ASP B 1 78 ? -12.531 35.844 21.547 1 92.44 78 ASP B O 1
ATOM 4610 N N . LEU B 1 79 ? -13.234 34.531 19.828 1 93.94 79 LEU B N 1
ATOM 4611 C CA . LEU B 1 79 ? -12.828 33.312 20.484 1 93.94 79 LEU B CA 1
ATOM 4612 C C . LEU B 1 79 ? -11.516 32.781 19.906 1 93.94 79 LEU B C 1
ATOM 4614 O O . LEU B 1 79 ? -10.688 32.219 20.641 1 93.94 79 LEU B O 1
ATOM 4618 N N . VAL B 1 80 ? -11.344 32.938 18.609 1 96.06 80 VAL B N 1
ATOM 4619 C CA . VAL B 1 80 ? -10.148 32.406 17.953 1 96.06 80 VAL B CA 1
ATOM 4620 C C . VAL B 1 80 ? -9.633 33.406 16.938 1 96.06 80 VAL B C 1
ATOM 4622 O O . VAL B 1 80 ? -10.398 33.906 16.109 1 96.06 80 VAL B O 1
ATOM 4625 N N . ASP B 1 81 ? -8.391 33.75 17.031 1 96.62 81 ASP B N 1
ATOM 4626 C CA . ASP B 1 81 ? -7.703 34.594 16.062 1 96.62 81 ASP B CA 1
ATOM 4627 C C . ASP B 1 81 ? -6.625 33.812 15.312 1 96.62 81 ASP B C 1
ATOM 4629 O O . ASP B 1 81 ? -5.684 33.312 15.922 1 96.62 81 ASP B O 1
ATOM 4633 N N . ILE B 1 82 ? -6.777 33.719 13.992 1 97.94 82 ILE B N 1
ATOM 4634 C CA . ILE B 1 82 ? -5.887 32.906 13.172 1 97.94 82 ILE B CA 1
ATOM 4635 C C . ILE B 1 82 ? -5.082 33.812 12.242 1 97.94 82 ILE B C 1
ATOM 4637 O O . ILE B 1 82 ? -5.652 34.594 11.477 1 97.94 82 ILE B O 1
ATOM 4641 N N . THR B 1 83 ? -3.766 33.719 12.289 1 98.12 83 THR B N 1
ATOM 4642 C CA . THR B 1 83 ? -2.865 34.5 11.469 1 98.12 83 THR B CA 1
ATOM 4643 C C . THR B 1 83 ? -1.784 33.625 10.844 1 98.12 83 THR B C 1
ATOM 4645 O O . THR B 1 83 ? -1.338 32.656 11.453 1 98.12 83 THR B O 1
ATOM 4648 N N . ILE B 1 84 ? -1.403 33.906 9.617 1 98.44 84 ILE B N 1
ATOM 4649 C CA . ILE B 1 84 ? -0.321 33.156 8.969 1 98.44 84 ILE B CA 1
ATOM 4650 C C . ILE B 1 84 ? 0.828 34.125 8.641 1 98.44 84 ILE B C 1
ATOM 4652 O O . ILE B 1 84 ? 0.602 35.25 8.172 1 98.44 84 ILE B O 1
ATOM 4656 N N . TRP B 1 85 ? 2.006 33.719 9 1 98.31 85 TRP B N 1
ATOM 4657 C CA . TRP B 1 85 ? 3.221 34.469 8.688 1 98.31 85 TRP B CA 1
ATOM 4658 C C . TRP B 1 85 ? 3.879 33.938 7.422 1 98.31 85 TRP B C 1
ATOM 4660 O O . TRP B 1 85 ? 3.982 32.719 7.23 1 98.31 85 TRP B O 1
ATOM 4670 N N . ARG B 1 86 ? 4.227 34.781 6.602 1 95.19 86 ARG B N 1
ATOM 4671 C CA . ARG B 1 86 ? 5.066 34.469 5.453 1 95.19 86 ARG B CA 1
ATOM 4672 C C . ARG B 1 86 ? 6.164 35.531 5.273 1 95.19 86 ARG B C 1
ATOM 4674 O O . ARG B 1 86 ? 5.98 36.688 5.617 1 95.19 86 ARG B O 1
ATOM 4681 N N . ARG B 1 87 ? 7.258 35 4.754 1 90.06 87 ARG B N 1
ATOM 4682 C CA . ARG B 1 87 ? 8.352 35.938 4.469 1 90.06 87 ARG B CA 1
ATOM 4683 C C . ARG B 1 87 ? 7.941 36.938 3.402 1 90.06 87 ARG B C 1
ATOM 4685 O O . ARG B 1 87 ? 7.277 36.594 2.426 1 90.06 87 ARG B O 1
ATOM 4692 N N . GLY B 1 88 ? 8.32 38.156 3.568 1 86.44 88 GLY B N 1
ATOM 4693 C CA . GLY B 1 88 ? 7.953 39.188 2.633 1 86.44 88 GLY B CA 1
ATOM 4694 C C . GLY B 1 88 ? 8.805 39.219 1.381 1 86.44 88 GLY B C 1
ATOM 4695 O O . GLY B 1 88 ? 9.828 38.531 1.313 1 86.44 88 GLY B O 1
ATOM 4696 N N . GLY B 1 89 ? 8.281 39.906 0.322 1 83.25 89 GLY B N 1
ATOM 4697 C CA . GLY B 1 89 ? 9.117 40.281 -0.806 1 83.25 89 GLY B CA 1
ATOM 4698 C C . GLY B 1 89 ? 8.875 39.406 -2.039 1 83.25 89 GLY B C 1
ATOM 4699 O O . GLY B 1 89 ? 9.352 39.75 -3.127 1 83.25 89 GLY B O 1
ATOM 4700 N N . ARG B 1 90 ? 8.18 38.406 -1.941 1 89.94 90 ARG B N 1
ATOM 4701 C CA . ARG B 1 90 ? 7.973 37.562 -3.115 1 89.94 90 ARG B CA 1
ATOM 4702 C C . ARG B 1 90 ? 6.891 38.125 -4.02 1 89.94 90 ARG B C 1
ATOM 4704 O O . ARG B 1 90 ? 5.754 38.344 -3.584 1 89.94 90 ARG B O 1
ATOM 4711 N N . THR B 1 91 ? 7.238 38.344 -5.281 1 94.44 91 THR B N 1
ATOM 4712 C CA . THR B 1 91 ? 6.289 38.875 -6.254 1 94.44 91 THR B CA 1
ATOM 4713 C C . THR B 1 91 ? 5.668 37.75 -7.066 1 94.44 91 THR B C 1
ATOM 4715 O O . THR B 1 91 ? 6.207 36.625 -7.109 1 94.44 91 THR B O 1
ATOM 4718 N N . VAL B 1 92 ? 4.539 38.062 -7.645 1 95.38 92 VAL B N 1
ATOM 4719 C CA . VAL B 1 92 ? 3.799 37.062 -8.43 1 95.38 92 VAL B CA 1
ATOM 4720 C C . VAL B 1 92 ? 3.924 37.406 -9.914 1 95.38 92 VAL B C 1
ATOM 4722 O O . VAL B 1 92 ? 3.746 38.562 -10.32 1 95.38 92 VAL B O 1
ATOM 4725 N N . SER B 1 93 ? 4.219 36.406 -10.703 1 94.12 93 SER B N 1
ATOM 4726 C CA . SER B 1 93 ? 4.387 36.594 -12.141 1 94.12 93 SER B CA 1
ATOM 4727 C C . SER B 1 93 ? 3.043 36.812 -12.828 1 94.12 93 SER B C 1
ATOM 4729 O O . SER B 1 93 ? 2.002 36.406 -12.305 1 94.12 93 SER B O 1
ATOM 4731 N N . LYS B 1 94 ? 3.17 37.438 -14 1 94.62 94 LYS B N 1
ATOM 4732 C CA . LYS B 1 94 ? 1.971 37.688 -14.797 1 94.62 94 LYS B CA 1
ATOM 4733 C C . LYS B 1 94 ? 1.303 36.375 -15.195 1 94.62 94 LYS B C 1
ATOM 4735 O O . LYS B 1 94 ? 0.076 36.281 -15.289 1 94.62 94 LYS B O 1
ATOM 4740 N N . GLU B 1 95 ? 2.133 35.406 -15.414 1 94.19 95 GLU B N 1
ATOM 4741 C CA . GLU B 1 95 ? 1.62 34.125 -15.82 1 94.19 95 GLU B CA 1
ATOM 4742 C C . GLU B 1 95 ? 0.76 33.5 -14.727 1 94.19 95 GLU B C 1
ATOM 4744 O O . GLU B 1 95 ? -0.308 32.938 -15 1 94.19 95 GLU B O 1
ATOM 4749 N N . VAL B 1 96 ? 1.233 33.594 -13.531 1 94.81 96 VAL B N 1
ATOM 4750 C CA . VAL B 1 96 ? 0.498 33.031 -12.398 1 94.81 96 VAL B CA 1
ATOM 4751 C C . VAL B 1 96 ? -0.797 33.812 -12.188 1 94.81 96 VAL B C 1
ATOM 4753 O O . VAL B 1 96 ? -1.851 33.219 -11.938 1 94.81 96 VAL B O 1
ATOM 4756 N N . VAL B 1 97 ? -0.754 35.094 -12.297 1 96.62 97 VAL B N 1
ATOM 4757 C CA . VAL B 1 97 ? -1.931 35.938 -12.141 1 96.62 97 VAL B CA 1
ATOM 4758 C C . VAL B 1 97 ? -2.98 35.594 -13.188 1 96.62 97 VAL B C 1
ATOM 4760 O O . VAL B 1 97 ? -4.168 35.469 -12.867 1 96.62 97 VAL B O 1
ATOM 4763 N N . THR B 1 98 ? -2.514 35.406 -14.398 1 96.38 98 THR B N 1
ATOM 4764 C CA . THR B 1 98 ? -3.418 35.062 -15.484 1 96.38 98 THR B CA 1
ATOM 4765 C C . THR B 1 98 ? -4.094 33.719 -15.195 1 96.38 98 THR B C 1
ATOM 4767 O O . THR B 1 98 ? -5.305 33.562 -15.391 1 96.38 98 THR B O 1
ATOM 4770 N N . HIS B 1 99 ? -3.283 32.906 -14.734 1 96.81 99 HIS B N 1
ATOM 4771 C CA . HIS B 1 99 ? -3.812 31.594 -14.414 1 96.81 99 HIS B CA 1
ATOM 4772 C C . HIS B 1 99 ? -4.852 31.672 -13.305 1 96.81 99 HIS B C 1
ATOM 4774 O O . HIS B 1 99 ? -5.914 31.047 -13.391 1 96.81 99 HIS B O 1
ATOM 4780 N N . VAL B 1 100 ? -4.594 32.344 -12.273 1 96.56 100 VAL B N 1
ATOM 4781 C CA . VAL B 1 100 ? -5.504 32.5 -11.141 1 96.56 100 VAL B CA 1
ATOM 4782 C C . VAL B 1 100 ? -6.809 33.156 -11.609 1 96.56 100 VAL B C 1
ATOM 4784 O O . VAL B 1 100 ? -7.891 32.75 -11.18 1 96.56 100 VAL B O 1
ATOM 4787 N N . MET B 1 101 ? -6.742 34.062 -12.477 1 95.56 101 MET B N 1
ATOM 4788 C CA . MET B 1 101 ? -7.938 34.719 -12.992 1 95.56 101 MET B CA 1
ATOM 4789 C C . MET B 1 101 ? -8.789 33.75 -13.805 1 95.56 101 MET B C 1
ATOM 4791 O O . MET B 1 101 ? -10.023 33.812 -13.773 1 95.56 101 MET B O 1
ATOM 4795 N N . ASP B 1 102 ? -8.109 32.938 -14.555 1 97 102 ASP B N 1
ATOM 4796 C CA . ASP B 1 102 ? -8.852 31.906 -15.273 1 97 102 ASP B CA 1
ATOM 4797 C C . ASP B 1 102 ? -9.641 31.016 -14.312 1 97 102 ASP B C 1
ATOM 4799 O O . ASP B 1 102 ? -10.805 30.688 -14.57 1 97 102 ASP B O 1
ATOM 4803 N N . VAL B 1 103 ? -8.992 30.688 -13.281 1 96.06 103 VAL B N 1
ATOM 4804 C CA . VAL B 1 103 ? -9.625 29.859 -12.258 1 96.06 103 VAL B CA 1
ATOM 4805 C C . VAL B 1 103 ? -10.797 30.609 -11.633 1 96.06 103 VAL B C 1
ATOM 4807 O O . VAL B 1 103 ? -11.875 30.031 -11.438 1 96.06 103 VAL B O 1
ATOM 4810 N N . VAL B 1 104 ? -10.656 31.828 -11.305 1 94.81 104 VAL B N 1
ATOM 4811 C CA . VAL B 1 104 ? -11.672 32.656 -10.688 1 94.81 104 VAL B CA 1
ATOM 4812 C C . VAL B 1 104 ? -12.883 32.781 -11.617 1 94.81 104 VAL B C 1
ATOM 4814 O O . VAL B 1 104 ? -14.023 32.656 -11.18 1 94.81 104 VAL B O 1
ATOM 4817 N N . ASN B 1 105 ? -12.641 32.969 -12.898 1 95.12 105 ASN B N 1
ATOM 4818 C CA . ASN B 1 105 ? -13.703 33.188 -13.875 1 95.12 105 ASN B CA 1
ATOM 4819 C C . ASN B 1 105 ? -14.492 31.891 -14.133 1 95.12 105 ASN B C 1
ATOM 4821 O O . ASN B 1 105 ? -15.625 31.938 -14.602 1 95.12 105 ASN B O 1
ATOM 4825 N N . ALA B 1 106 ? -13.891 30.844 -13.852 1 95.19 106 ALA B N 1
ATOM 4826 C CA . ALA B 1 106 ? -14.531 29.547 -14.062 1 95.19 106 ALA B CA 1
ATOM 4827 C C . ALA B 1 106 ? -15.367 29.141 -12.844 1 95.19 106 ALA B C 1
ATOM 4829 O O . ALA B 1 106 ? -16.141 28.188 -12.898 1 95.19 106 ALA B O 1
ATOM 4830 N N . ASP B 1 107 ? -15.273 29.953 -11.805 1 93.25 107 ASP B N 1
ATOM 4831 C CA . ASP B 1 107 ? -15.961 29.641 -10.555 1 93.25 107 ASP B CA 1
ATOM 4832 C C . ASP B 1 107 ? -16.828 30.812 -10.102 1 93.25 107 ASP B C 1
ATOM 4834 O O . ASP B 1 107 ? -16.328 31.797 -9.547 1 93.25 107 ASP B O 1
ATOM 4838 N N . GLU B 1 108 ? -18.125 30.672 -10.094 1 91.56 108 GLU B N 1
ATOM 4839 C CA . GLU B 1 108 ? -19.062 31.75 -9.828 1 91.56 108 GLU B CA 1
ATOM 4840 C C . GLU B 1 108 ? -18.984 32.188 -8.367 1 9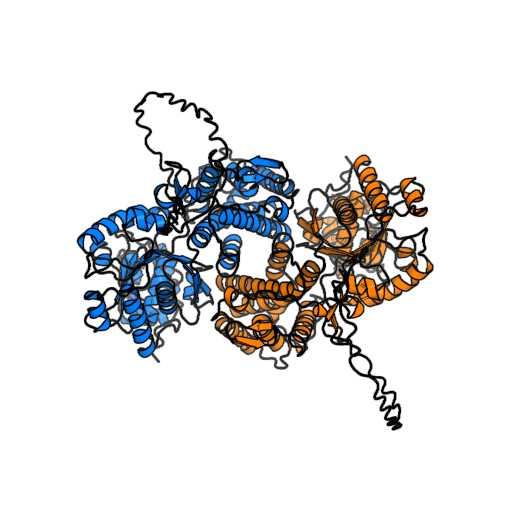1.56 108 GLU B C 1
ATOM 4842 O O . GLU B 1 108 ? -19.125 33.375 -8.07 1 91.56 108 GLU B O 1
ATOM 4847 N N . ALA B 1 109 ? -18.828 31.297 -7.535 1 89.31 109 ALA B N 1
ATOM 4848 C CA . ALA B 1 109 ? -18.781 31.625 -6.113 1 89.31 109 ALA B CA 1
ATOM 4849 C C . ALA B 1 109 ? -17.562 32.5 -5.801 1 89.31 109 ALA B C 1
ATOM 4851 O O . ALA B 1 109 ? -17.656 33.469 -5.039 1 89.31 109 ALA B O 1
ATOM 4852 N N . VAL B 1 110 ? -16.438 32.188 -6.363 1 91.75 110 VAL B N 1
ATOM 4853 C CA . VAL B 1 110 ? -15.203 32.938 -6.141 1 91.75 110 VAL B CA 1
ATOM 4854 C C . VAL B 1 110 ? -15.305 34.312 -6.812 1 91.75 110 VAL B C 1
ATOM 4856 O O . VAL B 1 110 ? -14.867 35.312 -6.254 1 91.75 110 VAL B O 1
ATOM 4859 N N . LEU B 1 111 ? -15.891 34.281 -7.988 1 92.31 111 LEU B N 1
ATOM 4860 C CA . LEU B 1 111 ? -16.078 35.531 -8.719 1 92.31 111 LEU B CA 1
ATOM 4861 C C . LEU B 1 111 ? -16.938 36.531 -7.914 1 92.31 111 LEU B C 1
ATOM 4863 O O . LEU B 1 111 ? -16.609 37.719 -7.832 1 92.31 111 LEU B O 1
ATOM 4867 N N . ARG B 1 112 ? -17.953 36.062 -7.328 1 91.69 112 ARG B N 1
ATOM 4868 C CA . ARG B 1 112 ? -18.828 36.875 -6.52 1 91.69 112 ARG B CA 1
ATOM 4869 C C . ARG B 1 112 ? -18.094 37.438 -5.305 1 91.69 112 ARG B C 1
ATOM 4871 O O . ARG B 1 112 ? -18.266 38.625 -4.949 1 91.69 112 ARG B O 1
ATOM 4878 N N . ARG B 1 113 ? -17.281 36.625 -4.734 1 89.56 113 ARG B N 1
ATOM 4879 C CA . ARG B 1 113 ? -16.516 37.031 -3.561 1 89.56 113 ARG B CA 1
ATOM 4880 C C . ARG B 1 113 ? -15.562 38.188 -3.904 1 89.56 113 ARG B C 1
ATOM 4882 O O . ARG B 1 113 ? -15.453 39.156 -3.158 1 89.56 113 ARG B O 1
ATOM 4889 N N . LEU B 1 114 ? -14.969 38.094 -4.965 1 90.94 114 LEU B N 1
ATOM 4890 C CA . LEU B 1 114 ? -13.953 39.062 -5.332 1 90.94 114 LEU B CA 1
ATOM 4891 C C . LEU B 1 114 ? -14.594 40.375 -5.816 1 90.94 114 LEU B C 1
ATOM 4893 O O . LEU B 1 114 ? -14.023 41.438 -5.641 1 90.94 114 LEU B O 1
ATOM 4897 N N . ARG B 1 115 ? -15.617 40.188 -6.531 1 85.44 115 ARG B N 1
ATOM 4898 C CA . ARG B 1 115 ? -16.328 41.375 -7.016 1 85.44 115 ARG B CA 1
ATOM 4899 C C . ARG B 1 115 ? -16.75 42.281 -5.855 1 85.44 115 ARG B C 1
ATOM 4901 O O . ARG B 1 115 ? -16.578 43.5 -5.914 1 85.44 115 ARG B O 1
ATOM 4908 N N . ASN B 1 116 ? -17.188 41.719 -4.836 1 77.81 116 ASN B N 1
ATOM 4909 C CA . ASN B 1 116 ? -17.703 42.438 -3.686 1 77.81 116 ASN B CA 1
ATOM 4910 C C . ASN B 1 116 ? -16.594 43.156 -2.926 1 77.81 116 ASN B C 1
ATOM 4912 O O . ASN B 1 116 ? -16.828 44.188 -2.303 1 77.81 116 ASN B O 1
ATOM 4916 N N . SER B 1 117 ? -15.383 42.812 -3.076 1 73.25 117 SER B N 1
ATOM 4917 C CA . SER B 1 117 ? -14.266 43.375 -2.322 1 73.25 117 SER B CA 1
ATOM 4918 C C . SER B 1 117 ? -13.391 44.25 -3.209 1 73.25 117 SER B C 1
ATOM 4920 O O . SER B 1 117 ? -12.352 44.75 -2.764 1 73.25 117 SER B O 1
ATOM 4922 N N . SER B 1 118 ? -13.75 44.5 -4.41 1 82.25 118 SER B N 1
ATOM 4923 C CA . SER B 1 118 ? -12.984 45.219 -5.418 1 82.25 118 SER B CA 1
ATOM 4924 C C . SER B 1 118 ? -11.617 44.562 -5.645 1 82.25 118 SER B C 1
ATOM 4926 O O . SER B 1 118 ? -10.688 45.219 -6.105 1 82.25 118 SER B O 1
ATOM 4928 N N . VAL B 1 119 ? -11.508 43.469 -5.148 1 91.19 119 VAL B N 1
ATOM 4929 C CA . VAL B 1 119 ? -10.273 42.688 -5.289 1 91.19 119 VAL B CA 1
ATOM 4930 C C . VAL B 1 119 ? -10.109 42.25 -6.742 1 91.19 119 VAL B C 1
ATOM 4932 O O . VAL B 1 119 ? -8.992 42.156 -7.25 1 91.19 119 VAL B O 1
ATOM 4935 N N . TYR B 1 120 ? -11.188 42 -7.414 1 93.56 120 TYR B N 1
ATOM 4936 C CA . TYR B 1 120 ? -11.156 41.531 -8.797 1 93.56 120 TYR B CA 1
ATOM 4937 C C . TYR B 1 120 ? -10.367 42.469 -9.68 1 93.56 120 TYR B C 1
ATOM 4939 O O . TYR B 1 120 ? -9.539 42.062 -10.484 1 93.56 120 TYR B O 1
ATOM 4947 N N . LEU B 1 121 ? -10.594 43.781 -9.492 1 93.19 121 LEU B N 1
ATOM 4948 C CA . LEU B 1 121 ? -9.93 44.781 -10.297 1 93.19 121 LEU B CA 1
ATOM 4949 C C . LEU B 1 121 ? -8.43 44.812 -10.023 1 93.19 121 LEU B C 1
ATOM 4951 O O . LEU B 1 121 ? -7.629 45.062 -10.922 1 93.19 121 LEU B O 1
ATOM 4955 N N . LYS B 1 122 ? -8.102 44.531 -8.844 1 94.38 122 LYS B N 1
ATOM 4956 C CA . LYS B 1 122 ? -6.699 44.438 -8.469 1 94.38 122 LYS B CA 1
ATOM 4957 C C . LYS B 1 122 ? -5.992 43.375 -9.312 1 94.38 122 LYS B C 1
ATOM 4959 O O . LYS B 1 122 ? -4.883 43.594 -9.797 1 94.38 122 LYS B O 1
ATOM 4964 N N . TYR B 1 123 ? -6.605 42.281 -9.547 1 95.38 123 TYR B N 1
ATOM 4965 C CA . TYR B 1 123 ? -6.023 41.188 -10.32 1 95.38 123 TYR B CA 1
ATOM 4966 C C . TYR B 1 123 ? -6.047 41.5 -11.812 1 95.38 123 TYR B C 1
ATOM 4968 O O . TYR B 1 123 ? -5.137 41.125 -12.547 1 95.38 123 TYR B O 1
ATOM 4976 N N . VAL B 1 124 ? -7.086 42.188 -12.266 1 94.44 124 VAL B N 1
ATOM 4977 C CA . VAL B 1 124 ? -7.133 42.625 -13.656 1 94.44 124 VAL B CA 1
ATOM 4978 C C . VAL B 1 124 ? -5.957 43.562 -13.945 1 94.44 124 VAL B C 1
ATOM 4980 O O . VAL B 1 124 ? -5.27 43.406 -14.961 1 94.44 124 VAL B O 1
ATOM 4983 N N . SER B 1 125 ? -5.75 44.469 -13.047 1 95.62 125 SER B N 1
ATOM 4984 C CA . SER B 1 125 ? -4.648 45.406 -13.211 1 95.62 125 SER B CA 1
ATOM 4985 C C . SER B 1 125 ? -3.303 44.688 -13.234 1 95.62 125 SER B C 1
ATOM 4987 O O . SER B 1 125 ? -2.404 45.062 -13.992 1 95.62 125 SER B O 1
ATOM 4989 N N . ALA B 1 126 ? -3.207 43.75 -12.398 1 96.12 126 ALA B N 1
ATOM 4990 C CA . ALA B 1 126 ? -1.97 43 -12.359 1 96.12 126 ALA B CA 1
ATOM 4991 C C . ALA B 1 126 ? -1.777 42.188 -13.648 1 96.12 126 ALA B C 1
ATOM 4993 O O . ALA B 1 126 ? -0.658 42.094 -14.156 1 96.12 126 ALA B O 1
ATOM 4994 N N . ARG B 1 127 ? -2.803 41.594 -14.148 1 95.25 127 ARG B N 1
ATOM 4995 C CA . ARG B 1 127 ? -2.752 40.844 -15.398 1 95.25 127 ARG B CA 1
ATOM 4996 C C . ARG B 1 127 ? -2.332 41.75 -16.562 1 95.25 127 ARG B C 1
ATOM 4998 O O . ARG B 1 127 ? -1.628 41.312 -17.469 1 95.25 127 ARG B O 1
ATOM 5005 N N . LEU B 1 128 ? -2.717 42.969 -16.5 1 94.75 128 LEU B N 1
ATOM 5006 C CA . LEU B 1 128 ? -2.424 43.938 -17.562 1 94.75 128 LEU B CA 1
ATOM 5007 C C . LEU B 1 128 ? -1.028 44.531 -17.391 1 94.75 128 LEU B C 1
ATOM 5009 O O . LEU B 1 128 ? -0.521 45.188 -18.281 1 94.75 128 LEU B O 1
ATOM 5013 N N . GLY B 1 129 ? -0.464 44.312 -16.219 1 93.56 129 GLY B N 1
ATOM 5014 C CA . GLY B 1 129 ? 0.875 44.812 -15.969 1 93.56 129 GLY B CA 1
ATOM 5015 C C . GLY B 1 129 ? 0.877 46.188 -15.297 1 93.56 129 GLY B C 1
ATOM 5016 O O . GLY B 1 129 ? 1.933 46.781 -15.125 1 93.56 129 GLY B O 1
ATOM 5017 N N . ASP B 1 130 ? -0.21 46.719 -14.828 1 95.25 130 ASP B N 1
ATOM 5018 C CA . ASP B 1 130 ? -0.338 48.031 -14.219 1 95.25 130 ASP B CA 1
ATOM 5019 C C . ASP B 1 130 ? 0.091 48 -12.75 1 95.25 130 ASP B C 1
ATOM 5021 O O . ASP B 1 130 ? 0.368 49.031 -12.156 1 95.25 130 ASP B O 1
ATOM 5025 N N . ARG B 1 131 ? 0.111 46.812 -12.227 1 94.25 131 ARG B N 1
ATOM 5026 C CA . ARG B 1 131 ? 0.542 46.625 -10.844 1 94.25 131 ARG B CA 1
ATOM 5027 C C . ARG B 1 131 ? 1.241 45.281 -10.648 1 94.25 131 ARG B C 1
ATOM 5029 O O . ARG B 1 131 ? 1.013 44.344 -11.414 1 94.25 131 ARG B O 1
ATOM 5036 N N . THR B 1 132 ? 2.014 45.281 -9.625 1 95.38 132 THR B N 1
ATOM 5037 C CA . THR B 1 132 ? 2.658 44.031 -9.242 1 95.38 132 THR B CA 1
ATOM 5038 C C . THR B 1 132 ? 2.064 43.5 -7.941 1 95.38 132 THR B C 1
ATOM 5040 O O . THR B 1 132 ? 1.996 44.219 -6.941 1 95.38 132 THR B O 1
ATOM 5043 N N . LEU B 1 133 ? 1.631 42.312 -8 1 95.19 133 LEU B N 1
ATOM 5044 C CA . LEU B 1 133 ? 1.093 41.688 -6.805 1 95.19 133 LEU B CA 1
ATOM 5045 C C . LEU B 1 133 ? 2.184 40.938 -6.047 1 95.19 133 LEU B C 1
ATOM 5047 O O . LEU B 1 133 ? 3.154 40.469 -6.648 1 95.19 133 LEU B O 1
ATOM 5051 N N . THR B 1 134 ? 1.994 40.844 -4.742 1 95.94 134 THR B N 1
ATOM 5052 C CA . THR B 1 134 ? 2.883 40.031 -3.918 1 95.94 134 THR B CA 1
ATOM 5053 C C . THR B 1 134 ? 2.182 38.75 -3.469 1 95.94 134 THR B C 1
ATOM 5055 O O . THR B 1 134 ? 0.951 38.688 -3.465 1 95.94 134 THR B O 1
ATOM 5058 N N . ALA B 1 135 ? 3.035 37.781 -3.086 1 96.12 135 ALA B N 1
ATOM 5059 C CA . ALA B 1 135 ? 2.482 36.531 -2.576 1 96.12 135 ALA B CA 1
ATOM 5060 C C . ALA B 1 135 ? 1.651 36.75 -1.319 1 96.12 135 ALA B C 1
ATOM 5062 O O . ALA B 1 135 ? 0.657 36.062 -1.086 1 96.12 135 ALA B O 1
ATOM 5063 N N . CYS B 1 136 ? 1.993 37.75 -0.532 1 95.81 136 CYS B N 1
ATOM 5064 C CA . CYS B 1 136 ? 1.264 38.094 0.681 1 95.81 136 CYS B CA 1
ATOM 5065 C C . CYS B 1 136 ? -0.129 38.625 0.349 1 95.81 136 CYS B C 1
ATOM 5067 O O . CYS B 1 136 ? -1.111 38.219 0.982 1 95.81 136 CYS B O 1
ATOM 5069 N N . GLU B 1 137 ? -0.163 39.469 -0.629 1 94.5 137 GLU B N 1
ATOM 5070 C CA . GLU B 1 137 ? -1.447 40.031 -1.057 1 94.5 137 GLU B CA 1
ATOM 5071 C C . GLU B 1 137 ? -2.367 38.938 -1.58 1 94.5 137 GLU B C 1
ATOM 5073 O O . GLU B 1 137 ? -3.561 38.906 -1.269 1 94.5 137 GLU B O 1
ATOM 5078 N N . MET B 1 138 ? -1.77 38.094 -2.334 1 96 138 MET B N 1
ATOM 5079 C CA . MET B 1 138 ? -2.527 36.969 -2.893 1 96 138 MET B CA 1
ATOM 5080 C C . MET B 1 138 ? -3.115 36.125 -1.785 1 96 138 MET B C 1
ATOM 5082 O O . MET B 1 138 ? -4.277 35.719 -1.858 1 96 138 MET B O 1
ATOM 5086 N N . LEU B 1 139 ? -2.293 35.844 -0.825 1 97.12 139 LEU B N 1
ATOM 5087 C CA . LEU B 1 139 ? -2.738 35 0.28 1 97.12 139 LEU B CA 1
ATOM 5088 C C . LEU B 1 139 ? -3.832 35.688 1.086 1 97.12 139 LEU B C 1
ATOM 5090 O O . LEU B 1 139 ? -4.781 35.062 1.534 1 97.12 139 LEU B O 1
ATOM 5094 N N . ARG B 1 140 ? -3.785 37 1.285 1 96.06 140 ARG B N 1
ATOM 5095 C CA . ARG B 1 140 ? -4.812 37.781 1.963 1 96.06 140 ARG B CA 1
ATOM 5096 C C . ARG B 1 140 ? -6.141 37.719 1.219 1 96.06 140 ARG B C 1
ATOM 5098 O O . ARG B 1 140 ? -7.207 37.719 1.837 1 96.06 140 ARG B O 1
ATOM 5105 N N . ASP B 1 141 ? -5.973 37.562 -0.094 1 95.69 141 ASP B N 1
ATOM 5106 C CA . ASP B 1 141 ? -7.168 37.531 -0.932 1 95.69 141 ASP B CA 1
ATOM 5107 C C . ASP B 1 141 ? -7.688 36.094 -1.088 1 95.69 141 ASP B C 1
ATOM 5109 O O . ASP B 1 141 ? -8.711 35.875 -1.743 1 95.69 141 ASP B O 1
ATOM 5113 N N . GLY B 1 142 ? -6.992 35.125 -0.578 1 95.81 142 GLY B N 1
ATOM 5114 C CA . GLY B 1 142 ? -7.473 33.75 -0.581 1 95.81 142 GLY B CA 1
ATOM 5115 C C . GLY B 1 142 ? -6.852 32.906 -1.675 1 95.81 142 GLY B C 1
ATOM 5116 O O . GLY B 1 142 ? -7.445 31.938 -2.121 1 95.81 142 GLY B O 1
ATOM 5117 N N . PHE B 1 143 ? -5.68 33.344 -2.131 1 96.62 143 PHE B N 1
ATOM 5118 C CA . PHE B 1 143 ? -4.961 32.594 -3.139 1 96.62 143 PHE B CA 1
ATOM 5119 C C . PHE B 1 143 ? -3.543 32.281 -2.674 1 96.62 143 PHE B C 1
ATOM 5121 O O . PHE B 1 143 ? -2.887 33.125 -2.064 1 96.62 143 PHE B O 1
ATOM 5128 N N . CYS B 1 144 ? -3.154 31.062 -2.893 1 96.38 144 CYS B N 1
ATOM 5129 C CA . CYS B 1 144 ? -1.81 30.641 -2.525 1 96.38 144 CYS B CA 1
ATOM 5130 C C . CYS B 1 144 ? -0.947 30.422 -3.764 1 96.38 144 CYS B C 1
ATOM 5132 O O . CYS B 1 144 ? -1.338 29.703 -4.684 1 96.38 144 CYS B O 1
ATOM 5134 N N . LEU B 1 145 ? 0.216 31.016 -3.766 1 93.88 145 LEU B N 1
ATOM 5135 C CA . LEU B 1 145 ? 1.13 30.969 -4.902 1 93.88 145 LEU B CA 1
ATOM 5136 C C . LEU B 1 145 ? 1.469 29.531 -5.262 1 93.88 145 LEU B C 1
ATOM 5138 O O . LEU B 1 145 ? 1.676 29.203 -6.434 1 93.88 145 LEU B O 1
ATOM 5142 N N . ASN B 1 146 ? 1.48 28.656 -4.285 1 90.25 146 ASN B N 1
ATOM 5143 C CA . ASN B 1 146 ? 1.87 27.266 -4.484 1 90.25 146 ASN B CA 1
ATOM 5144 C C . ASN B 1 146 ? 0.67 26.391 -4.836 1 90.25 146 ASN B C 1
ATOM 5146 O O . ASN B 1 146 ? 0.815 25.188 -5.047 1 90.25 146 ASN B O 1
ATOM 5150 N N . LEU B 1 147 ? -0.473 26.922 -4.902 1 94 147 LEU B N 1
ATOM 5151 C CA . LEU B 1 147 ? -1.711 26.234 -5.266 1 94 147 LEU B CA 1
ATOM 5152 C C . LEU B 1 147 ? -2.605 27.141 -6.102 1 94 147 LEU B C 1
ATOM 5154 O O . LEU B 1 147 ? -3.762 27.375 -5.746 1 94 147 LEU B O 1
ATOM 5158 N N . PRO B 1 148 ? -2.17 27.531 -7.164 1 93.94 148 PRO B N 1
ATOM 5159 C CA . PRO B 1 148 ? -2.912 28.531 -7.918 1 93.94 148 PRO B CA 1
ATOM 5160 C C . PRO B 1 148 ? -4.25 28.016 -8.438 1 93.94 148 PRO B C 1
ATOM 5162 O O . PRO B 1 148 ? -5.148 28.812 -8.742 1 93.94 148 PRO B O 1
ATOM 5165 N N . ASP B 1 149 ? -4.418 26.734 -8.5 1 94.81 149 ASP B N 1
ATOM 5166 C CA . ASP B 1 149 ? -5.629 26.141 -9.055 1 94.81 149 ASP B CA 1
ATOM 5167 C C . ASP B 1 149 ? -6.715 26.016 -7.992 1 94.81 149 ASP B C 1
ATOM 5169 O O . ASP B 1 149 ? -7.848 25.641 -8.297 1 94.81 149 ASP B O 1
ATOM 5173 N N . CYS B 1 150 ? -6.348 26.375 -6.785 1 95 150 CYS B N 1
ATOM 5174 C CA . CYS B 1 150 ? -7.25 26.109 -5.672 1 95 150 CYS B CA 1
ATOM 5175 C C . CYS B 1 150 ? -7.516 27.375 -4.863 1 95 150 CYS B C 1
ATOM 5177 O O . CYS B 1 150 ? -6.805 27.656 -3.895 1 95 150 CYS B O 1
ATOM 5179 N N . PRO B 1 151 ? -8.594 28.062 -5.203 1 96.12 151 PRO B N 1
ATOM 5180 C CA . PRO B 1 151 ? -8.922 29.234 -4.383 1 96.12 151 PRO B CA 1
ATOM 5181 C C . PRO B 1 151 ? -9.227 28.875 -2.932 1 96.12 151 PRO B C 1
ATOM 5183 O O . PRO B 1 151 ? -10.102 28.047 -2.67 1 96.12 151 PRO B O 1
ATOM 5186 N N . LEU B 1 152 ? -8.539 29.484 -2.021 1 96.62 152 LEU B N 1
ATOM 5187 C CA . LEU B 1 152 ? -8.766 29.297 -0.596 1 96.62 152 LEU B CA 1
ATOM 5188 C C . LEU B 1 152 ? -9.719 30.344 -0.045 1 96.62 152 LEU B C 1
ATOM 5190 O O . LEU B 1 152 ? -10.547 30.891 -0.783 1 96.62 152 LEU B O 1
ATOM 5194 N N . CYS B 1 153 ? -9.82 30.609 1.154 1 94.94 153 CYS B N 1
ATOM 5195 C CA . CYS B 1 153 ? -10.492 31.75 1.781 1 94.94 153 CYS B CA 1
ATOM 5196 C C . CYS B 1 153 ? -9.484 32.812 2.186 1 94.94 153 CYS B C 1
ATOM 5198 O O . CYS B 1 153 ? -8.297 32.531 2.33 1 94.94 153 CYS B O 1
ATOM 5200 N N . PRO B 1 154 ? -9.938 34 2.24 1 94.81 154 PRO B N 1
ATOM 5201 C CA . PRO B 1 154 ? -9.008 35.062 2.688 1 94.81 154 PRO B CA 1
ATOM 5202 C C . PRO B 1 154 ? -8.391 34.75 4.051 1 94.81 154 PRO B C 1
ATOM 5204 O O . PRO B 1 154 ? -9.062 34.219 4.938 1 94.81 154 PRO B O 1
ATOM 5207 N N . LEU B 1 155 ? -7.109 35.094 4.203 1 97.19 155 LEU B N 1
ATOM 5208 C CA . LEU B 1 155 ? -6.395 34.844 5.449 1 97.19 155 LEU B CA 1
ATOM 5209 C C . LEU B 1 155 ? -5.781 36.125 5.992 1 97.19 155 LEU B C 1
ATOM 5211 O O . LEU B 1 155 ? -5.477 37.031 5.23 1 97.19 155 LEU B O 1
ATOM 5215 N N . LYS B 1 156 ? -5.75 36.219 7.305 1 97.56 156 LYS B N 1
ATOM 5216 C CA . LYS B 1 156 ? -4.938 37.25 7.93 1 97.56 156 LYS B CA 1
ATOM 5217 C C . LYS B 1 156 ? -3.447 36.938 7.805 1 97.56 156 LYS B C 1
ATOM 5219 O O . LYS B 1 156 ? -2.971 35.938 8.336 1 97.56 156 LYS B O 1
ATOM 5224 N N . VAL B 1 157 ? -2.725 37.844 7.066 1 97.88 157 VAL B N 1
ATOM 5225 C CA . VAL B 1 157 ? -1.329 37.562 6.738 1 97.88 157 VAL B CA 1
ATOM 5226 C C . VAL B 1 157 ? -0.437 38.656 7.316 1 97.88 157 VAL B C 1
ATOM 5228 O O . VAL B 1 157 ? -0.789 39.844 7.277 1 97.88 157 VAL B O 1
ATOM 5231 N N . THR B 1 158 ? 0.643 38.219 7.934 1 97.44 158 THR B N 1
ATOM 5232 C CA . THR B 1 158 ? 1.65 39.188 8.391 1 97.44 158 THR B CA 1
ATOM 5233 C C . THR B 1 158 ? 3.035 38.781 7.887 1 97.44 158 THR B C 1
ATOM 5235 O O . THR B 1 158 ? 3.275 37.625 7.566 1 97.44 158 THR B O 1
ATOM 5238 N N . THR B 1 159 ? 3.898 39.719 7.723 1 96.5 159 THR B N 1
ATOM 5239 C CA . THR B 1 159 ? 5.285 39.469 7.344 1 96.5 159 THR B CA 1
ATOM 5240 C C . THR B 1 159 ? 6.223 39.75 8.508 1 96.5 159 THR B C 1
ATOM 5242 O O . THR B 1 159 ? 7.441 39.594 8.391 1 96.5 159 THR B O 1
ATOM 5245 N N . GLU B 1 160 ? 5.656 40.156 9.57 1 96.62 160 GLU B N 1
ATOM 5246 C CA . GLU B 1 160 ? 6.434 40.438 10.773 1 96.62 160 GLU B CA 1
ATOM 5247 C C . GLU B 1 160 ? 6.371 39.281 11.75 1 96.62 160 GLU B C 1
ATOM 5249 O O . GLU B 1 160 ? 5.379 39.094 12.453 1 96.62 160 GLU B O 1
ATOM 5254 N N . LEU B 1 161 ? 7.496 38.625 11.891 1 97.31 161 LEU B N 1
ATOM 5255 C CA . LEU B 1 161 ? 7.559 37.406 12.672 1 97.31 161 LEU B CA 1
ATOM 5256 C C . LEU B 1 161 ? 7.254 37.688 14.141 1 97.31 161 LEU B C 1
ATOM 5258 O O . LEU B 1 161 ? 6.547 36.906 14.789 1 97.31 161 LEU B O 1
ATOM 5262 N N . GLU B 1 162 ? 7.789 38.75 14.648 1 96.62 162 GLU B N 1
ATOM 5263 C CA . GLU B 1 162 ? 7.574 39.094 16.047 1 96.62 162 GLU B CA 1
ATOM 5264 C C . GLU B 1 162 ? 6.094 39.344 16.344 1 96.62 162 GLU B C 1
ATOM 5266 O O . GLU B 1 162 ? 5.566 38.844 17.344 1 96.62 162 GLU B O 1
ATOM 5271 N N . GLU B 1 163 ? 5.504 40.031 15.477 1 95.19 163 GLU B N 1
ATOM 5272 C CA . GLU B 1 163 ? 4.074 40.281 15.625 1 95.19 163 GLU B CA 1
ATOM 5273 C C . GLU B 1 163 ? 3.277 38.969 15.617 1 95.19 163 GLU B C 1
ATOM 5275 O O . GLU B 1 163 ? 2.301 38.844 16.359 1 95.19 163 GLU B O 1
ATOM 5280 N N . ALA B 1 164 ? 3.67 38.156 14.828 1 96.94 164 ALA B N 1
ATOM 5281 C CA . ALA B 1 164 ? 2.945 36.875 14.656 1 96.94 164 ALA B CA 1
ATOM 5282 C C . ALA B 1 164 ? 3.035 36.031 15.906 1 96.94 164 ALA B C 1
ATOM 5284 O O . ALA B 1 164 ? 2.025 35.5 16.375 1 96.94 164 ALA B O 1
ATOM 5285 N N . VAL B 1 165 ? 4.242 35.906 16.516 1 97.31 165 VAL B N 1
ATOM 5286 C CA . VAL B 1 165 ? 4.445 34.844 17.484 1 97.31 165 VAL B CA 1
ATOM 5287 C C . VAL B 1 165 ? 4.398 35.406 18.891 1 97.31 165 VAL B C 1
ATOM 5289 O O . VAL B 1 165 ? 4.293 34.656 19.875 1 97.31 165 VAL B O 1
ATOM 5292 N N . TYR B 1 166 ? 4.387 36.75 19.062 1 93.38 166 TYR B N 1
ATOM 5293 C CA . TYR B 1 166 ? 4.516 37.438 20.344 1 93.38 166 TYR B CA 1
ATOM 5294 C C . TYR B 1 166 ? 3.551 36.875 21.375 1 93.38 166 TYR B C 1
ATOM 5296 O O . TYR B 1 166 ? 3.938 36.594 22.516 1 93.38 166 TYR B O 1
ATOM 5304 N N . ASP B 1 167 ? 2.359 36.625 21.047 1 90.44 167 ASP B N 1
ATOM 5305 C CA . ASP B 1 167 ? 1.354 36.156 21.984 1 90.44 167 ASP B CA 1
ATOM 5306 C C . ASP B 1 167 ? 0.673 34.875 21.453 1 90.44 167 ASP B C 1
ATOM 5308 O O . ASP B 1 167 ? -0.505 34.656 21.734 1 90.44 167 ASP B O 1
ATOM 5312 N N . ALA B 1 168 ? 1.353 34.156 20.719 1 95.62 168 ALA B N 1
ATOM 5313 C CA . ALA B 1 168 ? 0.774 32.938 20.125 1 95.62 168 ALA B CA 1
ATOM 5314 C C . ALA B 1 168 ? 0.544 31.859 21.172 1 95.62 168 ALA B C 1
ATOM 5316 O O . ALA B 1 168 ? 1.388 31.656 22.047 1 95.62 168 ALA B O 1
ATOM 5317 N N . ASP B 1 169 ? -0.628 31.234 21.156 1 94.81 169 ASP B N 1
ATOM 5318 C CA . ASP B 1 169 ? -0.939 30.109 22.031 1 94.81 169 ASP B CA 1
ATOM 5319 C C . ASP B 1 169 ? -0.617 28.781 21.344 1 94.81 169 ASP B C 1
ATOM 5321 O O . ASP B 1 169 ? -0.252 27.812 22.016 1 94.81 169 ASP B O 1
ATOM 5325 N N . VAL B 1 170 ? -0.864 28.75 20.094 1 97.25 170 VAL B N 1
ATOM 5326 C CA . VAL B 1 170 ? -0.533 27.609 19.25 1 97.25 170 VAL B CA 1
ATOM 5327 C C . VAL B 1 170 ? 0.204 28.078 18 1 97.25 170 VAL B C 1
ATOM 5329 O O . VAL B 1 170 ? -0.223 29.016 17.344 1 97.25 170 VAL B O 1
ATOM 5332 N N . ILE B 1 171 ? 1.277 27.453 17.719 1 98.56 171 ILE B N 1
ATOM 5333 C CA . ILE B 1 171 ? 2.039 27.719 16.516 1 98.56 171 ILE B CA 1
ATOM 5334 C C . ILE B 1 171 ? 2.016 26.5 15.602 1 98.56 171 ILE B C 1
ATOM 5336 O O . ILE B 1 171 ? 2.326 25.391 16.031 1 98.56 171 ILE B O 1
ATOM 5340 N N . VAL B 1 172 ? 1.611 26.672 14.359 1 98.75 172 VAL B N 1
ATOM 5341 C CA . VAL B 1 172 ? 1.65 25.625 13.344 1 98.75 172 VAL B CA 1
ATOM 5342 C C . VAL B 1 172 ? 2.85 25.844 12.422 1 98.75 172 VAL B C 1
ATOM 5344 O O . VAL B 1 172 ? 2.898 26.812 11.672 1 98.75 172 VAL B O 1
ATOM 5347 N N . ASN B 1 173 ? 3.754 24.969 12.484 1 98.38 173 ASN B N 1
ATOM 5348 C CA . ASN B 1 173 ? 4.926 25.031 11.617 1 98.38 173 ASN B CA 1
ATOM 5349 C C . ASN B 1 173 ? 4.66 24.406 10.258 1 98.38 173 ASN B C 1
ATOM 5351 O O . ASN B 1 173 ? 4.766 23.188 10.109 1 98.38 173 ASN B O 1
ATOM 5355 N N . GLY B 1 174 ? 4.453 25.188 9.273 1 96.44 174 GLY B N 1
ATOM 5356 C CA . GLY B 1 174 ? 4.242 24.703 7.91 1 96.44 174 GLY B CA 1
ATOM 5357 C C . GLY B 1 174 ? 5.453 24.906 7.016 1 96.44 174 GLY B C 1
ATOM 5358 O O . GLY B 1 174 ? 5.348 24.828 5.793 1 96.44 174 GLY B O 1
ATOM 5359 N N . LEU B 1 175 ? 6.559 25.172 7.629 1 93.62 175 LEU B N 1
ATOM 5360 C CA . LEU B 1 175 ? 7.801 25.391 6.887 1 93.62 175 LEU B CA 1
ATOM 5361 C C . LEU B 1 175 ? 8.414 24.062 6.457 1 93.62 175 LEU B C 1
ATOM 5363 O O . LEU B 1 175 ? 8.258 23.047 7.148 1 93.62 175 LEU B O 1
ATOM 5367 N N . PRO B 1 176 ? 9.117 24.062 5.297 1 86.44 176 PRO B N 1
ATOM 5368 C CA . PRO B 1 176 ? 9.953 22.891 5.02 1 86.44 176 PRO B CA 1
ATOM 5369 C C . PRO B 1 176 ? 10.977 22.641 6.117 1 86.44 176 PRO B C 1
ATOM 5371 O O . PRO B 1 176 ? 11.422 23.562 6.785 1 86.44 176 PRO B O 1
ATOM 5374 N N . SER B 1 177 ? 11.32 21.422 6.254 1 83.94 177 SER B N 1
ATOM 5375 C CA . SER B 1 177 ? 12.258 21.047 7.305 1 83.94 177 SER B CA 1
ATOM 5376 C C . SER B 1 177 ? 13.578 21.797 7.164 1 83.94 177 SER B C 1
ATOM 5378 O O . SER B 1 177 ? 14.219 22.125 8.164 1 83.94 177 SER B O 1
ATOM 5380 N N . THR B 1 178 ? 13.969 22.172 6.004 1 80.88 178 THR B N 1
ATOM 5381 C CA . THR B 1 178 ? 15.242 22.828 5.723 1 80.88 178 THR B CA 1
ATOM 5382 C C . THR B 1 178 ? 15.227 24.266 6.23 1 80.88 178 THR B C 1
ATOM 5384 O O . THR B 1 178 ? 16.281 24.875 6.426 1 80.88 178 THR B O 1
ATOM 5387 N N . GLU B 1 179 ? 14.07 24.812 6.504 1 89 179 GLU B N 1
ATOM 5388 C CA . GLU B 1 179 ? 13.953 26.203 6.93 1 89 179 GLU B CA 1
ATOM 5389 C C . GLU B 1 179 ? 13.555 26.297 8.398 1 89 179 GLU B C 1
ATOM 5391 O O . GLU B 1 179 ? 13.672 27.359 9.016 1 89 179 GLU B O 1
ATOM 5396 N N . THR B 1 180 ? 13.156 25.234 8.93 1 93.44 180 THR B N 1
ATOM 5397 C CA . THR B 1 180 ? 12.555 25.219 10.258 1 93.44 180 THR B CA 1
ATOM 5398 C C . THR B 1 180 ? 13.547 25.703 11.305 1 93.44 180 THR B C 1
ATOM 5400 O O . THR B 1 180 ? 13.211 26.547 12.141 1 93.44 180 THR B O 1
ATOM 5403 N N . ARG B 1 181 ? 14.766 25.266 11.273 1 93.94 181 ARG B N 1
ATOM 5404 C CA . ARG B 1 181 ? 15.742 25.625 12.297 1 93.94 181 ARG B CA 1
ATOM 5405 C C . ARG B 1 181 ? 15.992 27.125 12.32 1 93.94 181 ARG B C 1
ATOM 5407 O O . ARG B 1 181 ? 15.914 27.766 13.367 1 93.94 181 ARG B O 1
ATOM 5414 N N . ALA B 1 182 ? 16.234 27.672 11.18 1 95.5 182 ALA B N 1
ATOM 5415 C CA . ALA B 1 182 ? 16.578 29.094 11.078 1 95.5 182 ALA B CA 1
ATOM 5416 C C . ALA B 1 182 ? 15.43 29.953 11.586 1 95.5 182 ALA B C 1
ATOM 5418 O O . ALA B 1 182 ? 15.656 30.938 12.297 1 95.5 182 ALA B O 1
ATOM 5419 N N . VAL B 1 183 ? 14.25 29.641 11.234 1 97.19 183 VAL B N 1
ATOM 5420 C CA . VAL B 1 183 ? 13.094 30.438 11.617 1 97.19 183 VAL B CA 1
ATOM 5421 C C . VAL B 1 183 ? 12.812 30.25 13.109 1 97.19 183 VAL B C 1
ATOM 5423 O O . VAL B 1 183 ? 12.5 31.219 13.812 1 97.19 183 VAL B O 1
ATOM 5426 N N . PHE B 1 184 ? 12.984 29.078 13.594 1 97.94 184 PHE B N 1
ATOM 5427 C CA . PHE B 1 184 ? 12.656 28.828 14.992 1 97.94 184 PHE B CA 1
ATOM 5428 C C . PHE B 1 184 ? 13.734 29.391 15.914 1 97.94 184 PHE B C 1
ATOM 5430 O O . PHE B 1 184 ? 13.484 29.641 17.094 1 97.94 184 PHE B O 1
ATOM 5437 N N . GLU B 1 185 ? 14.938 29.547 15.422 1 98.12 185 GLU B N 1
ATOM 5438 C CA . GLU B 1 185 ? 15.93 30.281 16.203 1 98.12 185 GLU B CA 1
ATOM 5439 C C . GLU B 1 185 ? 15.461 31.719 16.469 1 98.12 185 GLU B C 1
ATOM 5441 O O . GLU B 1 185 ? 15.633 32.219 17.594 1 98.12 185 GLU B O 1
ATOM 5446 N N . LYS B 1 186 ? 14.914 32.281 15.492 1 97.94 186 LYS B N 1
ATOM 5447 C CA . LYS B 1 186 ? 14.352 33.625 15.664 1 97.94 186 LYS B CA 1
ATOM 5448 C C . LYS B 1 186 ? 13.133 33.594 16.578 1 97.94 186 LYS B C 1
ATOM 5450 O O . LYS B 1 186 ? 12.984 34.469 17.453 1 97.94 186 LYS B O 1
ATOM 5455 N N . VAL B 1 187 ? 12.289 32.688 16.375 1 98.31 187 VAL B N 1
ATOM 5456 C CA . VAL B 1 187 ? 11.102 32.5 17.219 1 98.31 187 VAL B CA 1
ATOM 5457 C C . VAL B 1 187 ? 11.523 32.344 18.672 1 98.31 187 VAL B C 1
ATOM 5459 O O . VAL B 1 187 ? 10.914 32.906 19.578 1 98.31 187 VAL B O 1
ATOM 5462 N N . GLY B 1 188 ? 12.539 31.484 18.812 1 97.81 188 GLY B N 1
ATOM 5463 C CA . GLY B 1 188 ? 13.039 31.234 20.156 1 97.81 188 GLY B CA 1
ATOM 5464 C C . GLY B 1 188 ? 13.469 32.5 20.891 1 97.81 188 GLY B C 1
ATOM 5465 O O . GLY B 1 188 ? 13.203 32.656 22.078 1 97.81 188 GLY B O 1
ATOM 5466 N N . ARG B 1 189 ? 14.133 33.375 20.25 1 97.25 189 ARG B N 1
ATOM 5467 C CA . ARG B 1 189 ? 14.562 34.625 20.828 1 97.25 189 ARG B CA 1
ATOM 5468 C C . ARG B 1 189 ? 13.359 35.469 21.281 1 97.25 189 ARG B C 1
ATOM 5470 O O . ARG B 1 189 ? 13.391 36.094 22.344 1 97.25 189 ARG B O 1
ATOM 5477 N N . ILE B 1 190 ? 12.391 35.438 20.469 1 97.31 190 ILE B N 1
ATOM 5478 C CA . ILE B 1 190 ? 11.188 36.219 20.766 1 97.31 190 ILE B CA 1
ATOM 5479 C C . ILE B 1 190 ? 10.469 35.594 21.953 1 97.31 190 ILE B C 1
ATOM 5481 O O . ILE B 1 190 ? 10.062 36.312 22.891 1 97.31 190 ILE B O 1
ATOM 5485 N N . LEU B 1 191 ? 10.336 34.312 21.953 1 96.12 191 LEU B N 1
ATOM 5486 C CA . LEU B 1 191 ? 9.609 33.594 23 1 96.12 191 LEU B CA 1
ATOM 5487 C C . LEU B 1 191 ? 10.328 33.75 24.344 1 96.12 191 LEU B C 1
ATOM 5489 O O . LEU B 1 191 ? 9.68 33.844 25.391 1 96.12 191 LEU B O 1
ATOM 5493 N N . LYS B 1 192 ? 11.633 33.719 24.312 1 94.69 192 LYS B N 1
ATOM 5494 C CA . LYS B 1 192 ? 12.414 33.875 25.547 1 94.69 192 LYS B CA 1
ATOM 5495 C C . LYS B 1 192 ? 12.086 35.219 26.219 1 94.69 192 LYS B C 1
ATOM 5497 O O . LYS B 1 192 ? 12.117 35.312 27.453 1 94.69 192 LYS B O 1
ATOM 5502 N N . GLN B 1 193 ? 11.734 36.156 25.438 1 93.81 193 GLN B N 1
ATOM 5503 C CA . GLN B 1 193 ? 11.461 37.5 25.953 1 93.81 193 GLN B CA 1
ATOM 5504 C C . GLN B 1 193 ? 10.008 37.625 26.391 1 93.81 193 GLN B C 1
ATOM 5506 O O . GLN B 1 193 ? 9.688 38.469 27.25 1 93.81 193 GLN B O 1
ATOM 5511 N N . THR B 1 194 ? 9.195 36.812 25.828 1 90.62 194 THR B N 1
ATOM 5512 C CA . THR B 1 194 ? 7.77 37.094 25.984 1 90.62 194 THR B CA 1
ATOM 5513 C C . THR B 1 194 ? 7.129 36.062 26.922 1 90.62 194 THR B C 1
ATOM 5515 O O . THR B 1 194 ? 6.043 36.312 27.453 1 90.62 194 THR B O 1
ATOM 5518 N N . ARG B 1 195 ? 7.793 34.938 27.109 1 89.25 195 ARG B N 1
ATOM 5519 C CA . ARG B 1 195 ? 7.148 33.875 27.859 1 89.25 195 ARG B CA 1
ATOM 5520 C C . ARG B 1 195 ? 7.652 33.812 29.297 1 89.25 195 ARG B C 1
ATOM 5522 O O . ARG B 1 195 ? 8.828 34.094 29.547 1 89.25 195 ARG B O 1
ATOM 5529 N N . ASN B 1 196 ? 6.707 33.531 30.172 1 84.81 196 ASN B N 1
ATOM 5530 C CA . ASN B 1 196 ? 6.945 33.406 31.609 1 84.81 196 ASN B CA 1
ATOM 5531 C C . ASN B 1 196 ? 5.902 32.5 32.281 1 84.81 196 ASN B C 1
ATOM 5533 O O . ASN B 1 196 ? 5.223 31.734 31.594 1 84.81 196 ASN B O 1
ATOM 5537 N N . ARG B 1 197 ? 5.797 32.5 33.531 1 77.31 197 ARG B N 1
ATOM 5538 C CA . ARG B 1 197 ? 4.898 31.625 34.281 1 77.31 197 ARG B CA 1
ATOM 5539 C C . ARG B 1 197 ? 3.441 31.922 33.938 1 77.31 197 ARG B C 1
ATOM 5541 O O . ARG B 1 197 ? 2.605 31.016 33.969 1 77.31 197 ARG B O 1
ATOM 5548 N N . ASP B 1 198 ? 3.137 33.188 33.688 1 75.31 198 ASP B N 1
ATOM 5549 C CA . ASP B 1 198 ? 1.768 33.594 33.375 1 75.31 198 ASP B CA 1
ATOM 5550 C C . ASP B 1 198 ? 1.465 33.5 31.891 1 75.31 198 ASP B C 1
ATOM 5552 O O . ASP B 1 198 ? 0.306 33.562 31.484 1 75.31 198 ASP B O 1
ATOM 5556 N N . ASN B 1 199 ? 2.494 33.344 31.156 1 82.38 199 ASN B N 1
ATOM 5557 C CA . ASN B 1 199 ? 2.422 33.156 29.703 1 82.38 199 ASN B CA 1
ATOM 5558 C C . ASN B 1 199 ? 3.25 31.969 29.234 1 82.38 199 ASN B C 1
ATOM 5560 O O . ASN B 1 199 ? 4.355 32.125 28.734 1 82.38 199 ASN B O 1
ATOM 5564 N N . PRO B 1 200 ? 2.623 30.859 29.312 1 85.56 200 PRO B N 1
ATOM 5565 C CA . PRO B 1 200 ? 3.396 29.641 29.031 1 85.56 200 PRO B CA 1
ATOM 5566 C C . PRO B 1 200 ? 3.826 29.531 27.578 1 85.56 200 PRO B C 1
ATOM 5568 O O . PRO B 1 200 ? 3.279 30.219 26.719 1 85.56 200 PRO B O 1
ATOM 5571 N N . MET B 1 201 ? 4.742 28.672 27.375 1 92.44 201 MET B N 1
ATOM 5572 C CA . MET B 1 201 ? 5.195 28.375 26.016 1 92.44 201 MET B CA 1
ATOM 5573 C C . MET B 1 201 ? 4.043 27.859 25.172 1 92.44 201 MET B C 1
ATOM 5575 O O . MET B 1 201 ? 3.178 27.125 25.656 1 92.44 201 MET B O 1
ATOM 5579 N N . PRO B 1 202 ? 3.973 28.203 23.938 1 95.06 202 PRO B N 1
ATOM 5580 C CA . PRO B 1 202 ? 2.9 27.719 23.062 1 95.06 202 PRO B CA 1
ATOM 5581 C C . PRO B 1 202 ? 3.031 26.25 22.719 1 95.06 202 PRO B C 1
ATOM 5583 O O . PRO B 1 202 ? 4.109 25.656 22.875 1 95.06 202 PRO B O 1
ATOM 5586 N N . PHE B 1 203 ? 1.916 25.703 22.312 1 96.31 203 PHE B N 1
ATOM 5587 C CA . PHE B 1 203 ? 1.992 24.438 21.609 1 96.31 203 PHE B CA 1
ATOM 5588 C C . PHE B 1 203 ? 2.48 24.641 20.172 1 96.31 203 PHE B C 1
ATOM 5590 O O . PHE B 1 203 ? 2.088 25.609 19.516 1 96.31 203 PHE B O 1
ATOM 5597 N N . VAL B 1 204 ? 3.357 23.75 19.766 1 98.25 204 VAL B N 1
ATOM 5598 C CA . VAL B 1 204 ? 3.816 23.812 18.391 1 98.25 204 VAL B CA 1
ATOM 5599 C C . VAL B 1 204 ? 3.428 22.516 17.656 1 98.25 204 VAL B C 1
ATOM 5601 O O . VAL B 1 204 ? 3.787 21.422 18.078 1 98.25 204 VAL B O 1
ATOM 5604 N N . ILE B 1 205 ? 2.654 22.641 16.609 1 98.5 205 ILE B N 1
ATOM 5605 C CA . ILE B 1 205 ? 2.309 21.516 15.727 1 98.5 205 ILE B CA 1
ATOM 5606 C C . ILE B 1 205 ? 3.158 21.578 14.461 1 98.5 205 ILE B C 1
ATOM 5608 O O . ILE B 1 205 ? 3.008 22.484 13.641 1 98.5 205 ILE B O 1
ATOM 5612 N N . SER B 1 206 ? 3.994 20.625 14.289 1 98.06 206 SER B N 1
ATOM 5613 C CA . SER B 1 206 ? 4.836 20.578 13.102 1 98.06 206 SER B CA 1
ATOM 5614 C C . SER B 1 206 ? 4.184 19.766 11.992 1 98.06 206 SER B C 1
ATOM 5616 O O . SER B 1 206 ? 3.771 18.625 12.211 1 98.06 206 SER B O 1
ATOM 5618 N N . LEU B 1 207 ? 4.102 20.375 10.781 1 96.75 207 LEU B N 1
ATOM 5619 C CA . LEU B 1 207 ? 3.609 19.688 9.594 1 96.75 207 LEU B CA 1
ATOM 5620 C C . LEU B 1 207 ? 4.766 19.203 8.719 1 96.75 207 LEU B C 1
ATOM 5622 O O . LEU B 1 207 ? 4.547 18.562 7.695 1 96.75 207 LEU B O 1
ATOM 5626 N N . SER B 1 208 ? 5.992 19.438 9.164 1 90.81 208 SER B N 1
ATOM 5627 C CA . SER B 1 208 ? 7.176 19.156 8.359 1 90.81 208 SER B CA 1
ATOM 5628 C C . SER B 1 208 ? 7.531 17.672 8.391 1 90.81 208 SER B C 1
ATOM 5630 O O . SER B 1 208 ? 7.41 17.031 9.43 1 90.81 208 SER B O 1
ATOM 5632 N N . LYS B 1 209 ? 7.973 17.031 7.273 1 82.81 209 LYS B N 1
ATOM 5633 C CA . LYS B 1 209 ? 8.273 15.602 7.176 1 82.81 209 LYS B CA 1
ATOM 5634 C C . LYS B 1 209 ? 9.75 15.375 6.855 1 82.81 209 LYS B C 1
ATOM 5636 O O . LYS B 1 209 ? 10.18 14.234 6.648 1 82.81 209 LYS B O 1
ATOM 5641 N N . GLY B 1 210 ? 10.594 16.125 7.176 1 83.12 210 GLY B N 1
ATOM 5642 C CA . GLY B 1 210 ? 12.023 15.969 6.914 1 83.12 210 GLY B CA 1
ATOM 5643 C C . GLY B 1 210 ? 12.844 15.828 8.18 1 83.12 210 GLY B C 1
ATOM 5644 O O . GLY B 1 210 ? 12.523 16.438 9.203 1 83.12 210 GLY B O 1
ATOM 5645 N N . VAL B 1 211 ? 13.898 14.914 8.086 1 85.38 211 VAL B N 1
ATOM 5646 C CA . VAL B 1 211 ? 14.742 14.68 9.25 1 85.38 211 VAL B CA 1
ATOM 5647 C C . VAL B 1 211 ? 16.172 15.117 8.953 1 85.38 211 VAL B C 1
ATOM 5649 O O . VAL B 1 211 ? 16.562 15.258 7.789 1 85.38 211 VAL B O 1
ATOM 5652 N N . GLU B 1 212 ? 16.812 15.453 10.023 1 83.94 212 GLU B N 1
ATOM 5653 C CA . GLU B 1 212 ? 18.25 15.711 9.992 1 83.94 212 GLU B CA 1
ATOM 5654 C C . GLU B 1 212 ? 19.016 14.648 10.781 1 83.94 212 GLU B C 1
ATOM 5656 O O . GLU B 1 212 ? 18.422 13.883 11.539 1 83.94 212 GLU B O 1
ATOM 5661 N N . THR B 1 213 ? 20.266 14.516 10.43 1 87.81 213 THR B N 1
ATOM 5662 C CA . THR B 1 213 ? 21.109 13.609 11.188 1 87.81 213 THR B CA 1
ATOM 5663 C C . THR B 1 213 ? 22.375 14.32 11.68 1 87.81 213 THR B C 1
ATOM 5665 O O . THR B 1 213 ? 22.844 15.266 11.047 1 87.81 213 THR B O 1
ATOM 5668 N N . ARG B 1 214 ? 22.75 13.922 12.859 1 89.06 214 ARG B N 1
ATOM 5669 C CA . ARG B 1 214 ? 24.016 14.367 13.445 1 89.06 214 ARG B CA 1
ATOM 5670 C C . ARG B 1 214 ? 24.859 13.18 13.891 1 89.06 214 ARG B C 1
ATOM 5672 O O . ARG B 1 214 ? 24.344 12.18 14.383 1 89.06 214 ARG B O 1
ATOM 5679 N N . LEU B 1 215 ? 26.125 13.32 13.68 1 89.94 215 LEU B N 1
ATOM 5680 C CA . LEU B 1 215 ? 27 12.203 14.031 1 89.94 215 LEU B CA 1
ATOM 5681 C C . LEU B 1 215 ? 27.672 12.438 15.375 1 89.94 215 LEU B C 1
ATOM 5683 O O . LEU B 1 215 ? 28.125 11.484 16.031 1 89.94 215 LEU B O 1
ATOM 5687 N N . GLU B 1 216 ? 27.844 13.719 15.797 1 89.06 216 GLU B N 1
ATOM 5688 C CA . GLU B 1 216 ? 28.453 14.039 17.078 1 89.06 216 GLU B CA 1
ATOM 5689 C C . GLU B 1 216 ? 27.406 14.57 18.062 1 89.06 216 GLU B C 1
ATOM 5691 O O . GLU B 1 216 ? 26.5 15.312 17.672 1 89.06 216 GLU B O 1
ATOM 5696 N N . PRO B 1 217 ? 27.531 14.242 19.344 1 88.19 217 PRO B N 1
ATOM 5697 C CA . PRO B 1 217 ? 28.547 13.414 19.984 1 88.19 217 PRO B CA 1
ATOM 5698 C C . PRO B 1 217 ? 28.406 11.938 19.625 1 88.19 217 PRO B C 1
ATOM 5700 O O . PRO B 1 217 ? 29.359 11.164 19.812 1 88.19 217 PRO B O 1
ATOM 5703 N N . HIS B 1 218 ? 27.234 11.5 19.297 1 89.25 218 HIS B N 1
ATOM 5704 C CA . HIS B 1 218 ? 26.938 10.188 18.75 1 89.25 218 HIS B CA 1
ATOM 5705 C C . HIS B 1 218 ? 25.906 10.281 17.625 1 89.25 218 HIS B C 1
ATOM 5707 O O . HIS B 1 218 ? 25.172 11.273 17.547 1 89.25 218 HIS B O 1
ATOM 5713 N N . PRO B 1 219 ? 25.953 9.266 16.781 1 91.44 219 PRO B N 1
ATOM 5714 C CA . PRO B 1 219 ? 25.016 9.344 15.664 1 91.44 219 PRO B CA 1
ATOM 5715 C C . PRO B 1 219 ? 23.562 9.344 16.125 1 91.44 219 PRO B C 1
ATOM 5717 O O . PRO B 1 219 ? 23.141 8.461 16.875 1 91.44 219 PRO B O 1
ATOM 5720 N N . HIS B 1 220 ? 22.844 10.312 15.688 1 92.12 220 HIS B N 1
ATOM 5721 C CA . HIS B 1 220 ? 21.438 10.367 16.031 1 92.12 220 HIS B CA 1
ATOM 5722 C C . HIS B 1 220 ? 20.656 11.211 15.023 1 92.12 220 HIS B C 1
ATOM 5724 O O . HIS B 1 220 ? 21.234 12.047 14.328 1 92.12 220 HIS B O 1
ATOM 5730 N N . ILE B 1 221 ? 19.406 10.906 14.992 1 92.19 221 ILE B N 1
ATOM 5731 C CA . ILE B 1 221 ? 18.5 11.625 14.102 1 92.19 221 ILE B CA 1
ATOM 5732 C C . ILE B 1 221 ? 17.922 12.836 14.82 1 92.19 221 ILE B C 1
ATOM 5734 O O . ILE B 1 221 ? 17.672 12.789 16.031 1 92.19 221 ILE B O 1
ATOM 5738 N N . ILE B 1 222 ? 17.781 13.914 14.117 1 91.75 222 ILE B N 1
ATOM 5739 C CA . ILE B 1 222 ? 17.094 15.094 14.617 1 91.75 222 ILE B CA 1
ATOM 5740 C C . ILE B 1 222 ? 15.781 15.297 13.867 1 91.75 222 ILE B C 1
ATOM 5742 O O . ILE B 1 222 ? 15.773 15.781 12.734 1 91.75 222 ILE B O 1
ATOM 5746 N N . THR B 1 223 ? 14.719 14.977 14.531 1 91.62 223 THR B N 1
ATOM 5747 C CA . THR B 1 223 ? 13.391 15.07 13.93 1 91.62 223 THR B CA 1
ATOM 5748 C C . THR B 1 223 ? 12.875 16.516 13.984 1 91.62 223 THR B C 1
ATOM 5750 O O . THR B 1 223 ? 13.453 17.359 14.672 1 91.62 223 THR B O 1
ATOM 5753 N N . PRO B 1 224 ? 11.828 16.797 13.273 1 92.94 224 PRO B N 1
ATOM 5754 C CA . PRO B 1 224 ? 11.289 18.156 13.242 1 92.94 224 PRO B CA 1
ATOM 5755 C C . PRO B 1 224 ? 10.938 18.688 14.633 1 92.94 224 PRO B C 1
ATOM 5757 O O . PRO B 1 224 ? 11.25 19.828 14.961 1 92.94 224 PRO B O 1
ATOM 5760 N N . THR B 1 225 ? 10.305 17.906 15.422 1 95.25 225 THR B N 1
ATOM 5761 C CA . THR B 1 225 ? 9.961 18.359 16.766 1 95.25 225 THR B CA 1
ATOM 5762 C C . THR B 1 225 ? 11.227 18.625 17.578 1 95.25 225 THR B C 1
ATOM 5764 O O . THR B 1 225 ? 11.266 19.562 18.375 1 95.25 225 THR B O 1
ATOM 5767 N N . ARG B 1 226 ? 12.219 17.812 17.328 1 93.5 226 ARG B N 1
ATOM 5768 C CA . ARG B 1 226 ? 13.484 18.031 18.016 1 93.5 226 ARG B CA 1
ATOM 5769 C C . ARG B 1 226 ? 14.148 19.328 17.547 1 93.5 226 ARG B C 1
ATOM 5771 O O . ARG B 1 226 ? 14.75 20.047 18.328 1 93.5 226 ARG B O 1
ATOM 5778 N N . ILE B 1 227 ? 14.094 19.562 16.312 1 93.88 227 ILE B N 1
ATOM 5779 C CA . ILE B 1 227 ? 14.625 20.797 15.766 1 93.88 227 ILE B CA 1
ATOM 5780 C C . ILE B 1 227 ? 13.938 22 16.422 1 93.88 227 ILE B C 1
ATOM 5782 O O . ILE B 1 227 ? 14.594 22.953 16.844 1 93.88 227 ILE B O 1
ATOM 5786 N N . ILE B 1 228 ? 12.672 21.938 16.531 1 97.12 228 ILE B N 1
ATOM 5787 C CA . ILE B 1 228 ? 11.867 23 17.109 1 97.12 228 ILE B CA 1
ATOM 5788 C C . ILE B 1 228 ? 12.234 23.172 18.594 1 97.12 228 ILE B C 1
ATOM 5790 O O . ILE B 1 228 ? 12.391 24.297 19.062 1 97.12 228 ILE B O 1
ATOM 5794 N N . HIS B 1 229 ? 12.359 22.094 19.219 1 96.06 229 HIS B N 1
ATOM 5795 C CA . HIS B 1 229 ? 12.75 22.125 20.625 1 96.06 229 HIS B CA 1
ATOM 5796 C C . HIS B 1 229 ? 14.125 22.766 20.797 1 96.06 229 HIS B C 1
ATOM 5798 O O . HIS B 1 229 ? 14.281 23.672 21.609 1 96.06 229 HIS B O 1
ATOM 5804 N N . GLU B 1 230 ? 15.062 22.375 20.031 1 94 230 GLU B N 1
ATOM 5805 C CA . GLU B 1 230 ? 16.438 22.844 20.156 1 94 230 GLU B CA 1
ATOM 5806 C C . GLU B 1 230 ? 16.562 24.312 19.734 1 94 230 GLU B C 1
ATOM 5808 O O . GLU B 1 230 ? 17.188 25.109 20.438 1 94 230 GLU B O 1
ATOM 5813 N N . ALA B 1 231 ? 15.961 24.578 18.656 1 95.94 231 ALA B N 1
ATOM 5814 C CA . ALA B 1 231 ? 16.125 25.922 18.062 1 95.94 231 ALA B CA 1
ATOM 5815 C C . ALA B 1 231 ? 15.188 26.922 18.734 1 95.94 231 ALA B C 1
ATOM 5817 O O . ALA B 1 231 ? 15.562 28.078 18.953 1 95.94 231 ALA B O 1
ATOM 5818 N N . GLY B 1 232 ? 14.047 26.531 19.078 1 97 232 GLY B N 1
ATOM 5819 C CA . GLY B 1 232 ? 13.016 27.438 19.562 1 97 232 GLY B CA 1
ATOM 5820 C C . GLY B 1 232 ? 12.938 27.484 21.078 1 97 232 GLY B C 1
ATOM 5821 O O . GLY B 1 232 ? 12.312 28.391 21.641 1 97 232 GLY B O 1
ATOM 5822 N N . GLY B 1 233 ? 13.516 26.5 21.719 1 95.62 233 GLY B N 1
ATOM 5823 C CA . GLY B 1 233 ? 13.43 26.438 23.172 1 95.62 233 GLY B CA 1
ATOM 5824 C C . GLY B 1 233 ? 12.07 25.969 23.672 1 95.62 233 GLY B C 1
ATOM 5825 O O . GLY B 1 233 ? 11.742 26.172 24.844 1 95.62 233 GLY B O 1
ATOM 5826 N N . VAL B 1 234 ? 11.273 25.453 22.844 1 95.31 234 VAL B N 1
ATOM 5827 C CA . VAL B 1 234 ? 9.961 24.922 23.219 1 95.31 234 VAL B CA 1
ATOM 5828 C C . VAL B 1 234 ? 10.125 23.562 23.891 1 95.31 234 VAL B C 1
ATOM 5830 O O . VAL B 1 234 ? 10.789 22.672 23.344 1 95.31 234 VAL B O 1
ATOM 5833 N N . PRO B 1 235 ? 9.555 23.406 25.031 1 93.44 235 PRO B N 1
ATOM 5834 C CA . PRO B 1 235 ? 9.656 22.094 25.656 1 93.44 235 PRO B CA 1
ATOM 5835 C C . PRO B 1 235 ? 9.133 20.969 24.766 1 93.44 235 PRO B C 1
ATOM 5837 O O . PRO B 1 235 ? 8.133 21.156 24.062 1 93.44 235 PRO B O 1
ATOM 5840 N N . MET B 1 236 ? 9.727 19.797 24.844 1 92.5 236 MET B N 1
ATOM 5841 C CA . MET B 1 236 ? 9.406 18.672 23.984 1 92.5 236 MET B CA 1
ATOM 5842 C C . MET B 1 236 ? 7.953 18.25 24.156 1 92.5 236 MET B C 1
ATOM 5844 O O . MET B 1 236 ? 7.305 17.797 23.203 1 92.5 236 MET B O 1
ATOM 5848 N N . ASP B 1 237 ? 7.438 18.359 25.359 1 91.25 237 ASP B N 1
ATOM 5849 C CA . ASP B 1 237 ? 6.074 17.922 25.641 1 91.25 237 ASP B CA 1
ATOM 5850 C C . ASP B 1 237 ? 5.059 18.891 25.031 1 91.25 237 ASP B C 1
ATOM 5852 O O . ASP B 1 237 ? 3.852 18.641 25.078 1 91.25 237 ASP B O 1
ATOM 5856 N N . ARG B 1 238 ? 5.574 19.969 24.438 1 95 238 ARG B N 1
ATOM 5857 C CA . ARG B 1 238 ? 4.699 20.953 23.797 1 95 238 ARG B CA 1
ATOM 5858 C C . ARG B 1 238 ? 4.938 20.969 22.281 1 95 238 ARG B C 1
ATOM 5860 O O . ARG B 1 238 ? 4.398 21.828 21.578 1 95 238 ARG B O 1
ATOM 5867 N N . CYS B 1 239 ? 5.773 20.062 21.844 1 96.69 239 CYS B N 1
ATOM 5868 C CA . CYS B 1 239 ? 6.031 19.891 20.406 1 96.69 239 CYS B CA 1
ATOM 5869 C C . CYS B 1 239 ? 5.273 18.688 19.859 1 96.69 239 CYS B C 1
ATOM 5871 O O . CYS B 1 239 ? 5.434 17.578 20.359 1 96.69 239 CYS B O 1
ATOM 5873 N N . PHE B 1 240 ? 4.469 18.953 18.859 1 97.69 240 PHE B N 1
ATOM 5874 C CA . PHE B 1 240 ? 3.648 17.906 18.25 1 97.69 240 PHE B CA 1
ATOM 5875 C C . PHE B 1 240 ? 3.943 17.781 16.766 1 97.69 240 PHE B C 1
ATOM 5877 O O . PHE B 1 240 ? 4.438 18.734 16.141 1 97.69 240 PHE B O 1
ATOM 5884 N N . TYR B 1 241 ? 3.713 16.625 16.281 1 97.06 241 TYR B N 1
ATOM 5885 C CA . TYR B 1 241 ? 3.787 16.328 14.859 1 97.06 241 TYR B CA 1
ATOM 5886 C C . TYR B 1 241 ? 2.418 15.938 14.312 1 97.06 241 TYR B C 1
ATOM 5888 O O . TYR B 1 241 ? 1.663 15.211 14.969 1 97.06 241 TYR B O 1
ATOM 5896 N N . LEU B 1 242 ? 2.023 16.5 13.227 1 97.56 242 LEU B N 1
ATOM 5897 C CA . LEU B 1 242 ? 0.828 16.062 12.516 1 97.56 242 LEU B CA 1
ATOM 5898 C C . LEU B 1 242 ? 1.178 15.578 11.109 1 97.56 242 LEU B C 1
ATOM 5900 O O . LEU B 1 242 ? 1.775 16.312 10.328 1 97.56 242 LEU B O 1
ATOM 5904 N N . GLY B 1 243 ? 0.79 14.336 10.805 1 94.94 243 GLY B N 1
ATOM 5905 C CA . GLY B 1 243 ? 1.102 13.805 9.492 1 94.94 243 GLY B CA 1
ATOM 5906 C C . GLY B 1 243 ? 0.097 12.781 9.008 1 94.94 243 GLY B C 1
ATOM 5907 O O . GLY B 1 243 ? -0.625 12.18 9.805 1 94.94 243 GLY B O 1
ATOM 5908 N N . GLY B 1 244 ? 0.009 12.57 7.77 1 93.75 244 GLY B N 1
ATOM 5909 C CA . GLY B 1 244 ? -0.851 11.672 7.027 1 93.75 244 GLY B CA 1
ATOM 5910 C C . GLY B 1 244 ? -0.796 11.891 5.527 1 93.75 244 GLY B C 1
ATOM 5911 O O . GLY B 1 244 ? 0.055 12.641 5.035 1 93.75 244 GLY B O 1
ATOM 5912 N N . PRO B 1 245 ? -1.636 11.117 4.805 1 93.75 245 PRO B N 1
ATOM 5913 C CA . PRO B 1 245 ? -1.71 11.305 3.355 1 93.75 245 PRO B CA 1
ATOM 5914 C C . PRO B 1 245 ? -2.42 12.602 2.967 1 93.75 245 PRO B C 1
ATOM 5916 O O . PRO B 1 245 ? -3.502 12.562 2.375 1 93.75 245 PRO B O 1
ATOM 5919 N N . ASN B 1 246 ? -1.798 13.695 3.143 1 93.31 246 ASN B N 1
ATOM 5920 C CA . ASN B 1 246 ? -2.494 14.977 3.074 1 93.31 246 ASN B CA 1
ATOM 5921 C C . ASN B 1 246 ? -2.061 15.781 1.854 1 93.31 246 ASN B C 1
ATOM 5923 O O . ASN B 1 246 ? -1.313 16.75 1.983 1 93.31 246 ASN B O 1
ATOM 5927 N N . ILE B 1 247 ? -2.615 15.414 0.739 1 92.62 247 ILE B N 1
ATOM 5928 C CA . ILE B 1 247 ? -2.436 16.266 -0.432 1 92.62 247 ILE B CA 1
ATOM 5929 C C . ILE B 1 247 ? -3.266 17.531 -0.279 1 92.62 247 ILE B C 1
ATOM 5931 O O . ILE B 1 247 ? -4.496 17.469 -0.215 1 92.62 247 ILE B O 1
ATOM 5935 N N . ALA B 1 248 ? -2.635 18.688 -0.31 1 94.62 248 ALA B N 1
ATOM 5936 C CA . ALA B 1 248 ? -3.219 19.953 0.107 1 94.62 248 ALA B CA 1
ATOM 5937 C C . ALA B 1 248 ? -4.469 20.281 -0.706 1 94.62 248 ALA B C 1
ATOM 5939 O O . ALA B 1 248 ? -5.539 20.516 -0.141 1 94.62 248 ALA B O 1
ATOM 5940 N N . ALA B 1 249 ? -4.402 20.172 -2.035 1 94.31 249 ALA B N 1
ATOM 5941 C CA . ALA B 1 249 ? -5.504 20.547 -2.916 1 94.31 249 ALA B CA 1
ATOM 5942 C C . ALA B 1 249 ? -6.715 19.641 -2.693 1 94.31 249 ALA B C 1
ATOM 5944 O O . ALA B 1 249 ? -7.855 20.109 -2.693 1 94.31 249 ALA B O 1
ATOM 5945 N N . GLU B 1 250 ? -6.457 18.391 -2.457 1 93.88 250 GLU B N 1
ATOM 5946 C CA . GLU B 1 250 ? -7.539 17.422 -2.281 1 93.88 250 GLU B CA 1
ATOM 5947 C C . GLU B 1 250 ? -8.242 17.625 -0.939 1 93.88 250 GLU B C 1
ATOM 5949 O O . GLU B 1 250 ? -9.461 17.531 -0.855 1 93.88 250 GLU B O 1
ATOM 5954 N N . ILE B 1 251 ? -7.477 17.922 0.058 1 94.31 251 ILE B N 1
ATOM 5955 C CA . ILE B 1 251 ? -8.055 18.156 1.374 1 94.31 251 ILE B CA 1
ATOM 5956 C C . ILE B 1 251 ? -8.914 19.422 1.336 1 94.31 251 ILE B C 1
ATOM 5958 O O . ILE B 1 251 ? -10.016 19.453 1.889 1 94.31 251 ILE B O 1
ATOM 5962 N N . TRP B 1 252 ? -8.414 20.375 0.668 1 95.69 252 TRP B N 1
ATOM 5963 C CA . TRP B 1 252 ? -9.156 21.625 0.587 1 95.69 252 TRP B CA 1
ATOM 5964 C C . TRP B 1 252 ? -10.484 21.438 -0.132 1 95.69 252 TRP B C 1
ATOM 5966 O O . TRP B 1 252 ? -11.5 22.016 0.253 1 95.69 252 TRP B O 1
ATOM 5976 N N . ARG B 1 253 ? -10.492 20.578 -1.114 1 92.56 253 ARG B N 1
ATOM 5977 C CA . ARG B 1 253 ? -11.688 20.328 -1.913 1 92.56 253 ARG B CA 1
ATOM 5978 C C . ARG B 1 253 ? -12.672 19.438 -1.168 1 92.56 253 ARG B C 1
ATOM 5980 O O . ARG B 1 253 ? -13.773 19.172 -1.649 1 92.56 253 ARG B O 1
ATOM 5987 N N . GLY B 1 254 ? -12.242 18.953 -0.077 1 91.06 254 GLY B N 1
ATOM 5988 C CA . GLY B 1 254 ? -13.172 18.219 0.767 1 91.06 254 GLY B CA 1
ATOM 5989 C C . GLY B 1 254 ? -13.023 16.719 0.642 1 91.06 254 GLY B C 1
ATOM 5990 O O . GLY B 1 254 ? -13.875 15.969 1.119 1 91.06 254 GLY B O 1
ATOM 5991 N N . GLU B 1 255 ? -11.992 16.25 -0.009 1 91.62 255 GLU B N 1
ATOM 5992 C CA . GLU B 1 255 ? -11.742 14.82 -0.065 1 91.62 255 GLU B CA 1
ATOM 5993 C C . GLU B 1 255 ? -11.469 14.25 1.325 1 91.62 255 GLU B C 1
ATOM 5995 O O . GLU B 1 255 ? -10.867 14.93 2.168 1 91.62 255 GLU B O 1
ATOM 6000 N N . TYR B 1 256 ? -11.906 13.047 1.54 1 89.75 256 TYR B N 1
ATOM 6001 C CA . TYR B 1 256 ? -11.75 12.445 2.859 1 89.75 256 TYR B CA 1
ATOM 6002 C C . TYR B 1 256 ? -10.289 12.125 3.146 1 89.75 256 TYR B C 1
ATOM 6004 O O . TYR B 1 256 ? -9.617 11.5 2.326 1 89.75 256 TYR B O 1
ATOM 6012 N N . ALA B 1 257 ? -9.836 12.609 4.27 1 91.69 257 ALA B N 1
ATOM 6013 C CA . ALA B 1 257 ? -8.445 12.445 4.676 1 91.69 257 ALA B CA 1
ATOM 6014 C C . ALA B 1 257 ? -8.336 12.172 6.176 1 91.69 257 ALA B C 1
ATOM 6016 O O . ALA B 1 257 ? -9.289 12.414 6.926 1 91.69 257 ALA B O 1
ATOM 6017 N N . ASN B 1 258 ? -7.246 11.586 6.531 1 91.38 258 ASN B N 1
ATOM 6018 C CA . ASN B 1 258 ? -6.945 11.414 7.949 1 91.38 258 ASN B CA 1
ATOM 6019 C C . ASN B 1 258 ? -5.504 11.805 8.266 1 91.38 258 ASN B C 1
ATOM 6021 O O . ASN B 1 258 ? -4.715 12.078 7.359 1 91.38 258 ASN B O 1
ATOM 6025 N N . ALA B 1 259 ? -5.258 12.039 9.492 1 94.25 259 ALA B N 1
ATOM 6026 C CA . ALA B 1 259 ? -3.928 12.344 10.016 1 94.25 259 ALA B CA 1
ATOM 6027 C C . ALA B 1 259 ? -3.791 11.867 11.461 1 94.25 259 ALA B C 1
ATOM 6029 O O . ALA B 1 259 ? -4.77 11.445 12.078 1 94.25 259 ALA B O 1
ATOM 6030 N N . ARG B 1 260 ? -2.58 11.812 11.891 1 94 260 ARG B N 1
ATOM 6031 C CA . ARG B 1 260 ? -2.301 11.562 13.305 1 94 260 ARG B CA 1
ATOM 6032 C C . ARG B 1 260 ? -1.511 12.711 13.922 1 94 260 ARG B C 1
ATOM 6034 O O . ARG B 1 260 ? -0.576 13.227 13.305 1 94 260 ARG B O 1
ATOM 6041 N N . ILE B 1 261 ? -1.967 13.148 14.961 1 96.38 261 ILE B N 1
ATOM 6042 C CA . ILE B 1 261 ? -1.173 14.07 15.758 1 96.38 261 ILE B CA 1
ATOM 6043 C C . ILE B 1 261 ? -0.417 13.305 16.844 1 96.38 261 ILE B C 1
ATOM 6045 O O . ILE B 1 261 ? -0.995 12.461 17.531 1 96.38 261 ILE B O 1
ATOM 6049 N N . CYS B 1 262 ? 0.868 13.562 16.969 1 95.56 262 CYS B N 1
ATOM 6050 C CA . CYS B 1 262 ? 1.736 12.781 17.844 1 95.56 262 CYS B CA 1
ATOM 6051 C C . CYS B 1 262 ? 2.488 13.68 18.828 1 95.56 262 CYS B C 1
ATOM 6053 O O . CYS B 1 262 ? 2.762 14.844 18.516 1 95.56 262 CYS B O 1
ATOM 6055 N N . GLY B 1 263 ? 2.754 13.086 20.031 1 92.19 263 GLY B N 1
ATOM 6056 C CA . GLY B 1 263 ? 3.557 13.781 21.031 1 92.19 263 GLY B CA 1
ATOM 6057 C C . GLY B 1 263 ? 2.768 14.172 22.266 1 92.19 263 GLY B C 1
ATOM 6058 O O . GLY B 1 263 ? 1.565 13.914 22.344 1 92.19 263 GLY B O 1
ATOM 6059 N N . GLY B 1 264 ? 3.559 14.648 23.25 1 89 264 GLY B N 1
ATOM 6060 C CA . GLY B 1 264 ? 2.969 15.203 24.453 1 89 264 GLY B CA 1
ATOM 6061 C C . GLY B 1 264 ? 2.109 14.211 25.219 1 89 264 GLY B C 1
ATOM 6062 O O . GLY B 1 264 ? 2.189 13 24.984 1 89 264 GLY B O 1
ATOM 6063 N N . VAL B 1 265 ? 1.359 14.773 26.141 1 88.38 265 VAL B N 1
ATOM 6064 C CA . VAL B 1 265 ? 0.496 13.93 26.953 1 88.38 265 VAL B CA 1
ATOM 6065 C C . VAL B 1 265 ? -0.845 13.727 26.25 1 88.38 265 VAL B C 1
ATOM 6067 O O . VAL B 1 265 ? -1.256 14.555 25.438 1 88.38 265 VAL B O 1
ATOM 6070 N N . ARG B 1 266 ? -1.508 12.758 26.594 1 91.19 266 ARG B N 1
ATOM 6071 C CA . ARG B 1 266 ? -2.711 12.297 25.906 1 91.19 266 ARG B CA 1
ATOM 6072 C C . ARG B 1 266 ? -3.791 13.375 25.906 1 91.19 266 ARG B C 1
ATOM 6074 O O . ARG B 1 266 ? -4.438 13.625 24.891 1 91.19 266 ARG B O 1
ATOM 6081 N N . ALA B 1 267 ? -3.994 14.008 27.031 1 90.5 267 ALA B N 1
ATOM 6082 C CA . ALA B 1 267 ? -5.059 15 27.172 1 90.5 267 ALA B CA 1
ATOM 6083 C C . ALA B 1 267 ? -4.859 16.156 26.188 1 90.5 267 ALA B C 1
ATOM 6085 O O . ALA B 1 267 ? -5.82 16.625 25.578 1 90.5 267 ALA B O 1
ATOM 6086 N N . VAL B 1 268 ? -3.617 16.562 26.031 1 93.12 268 VAL B N 1
ATOM 6087 C CA . VAL B 1 268 ? -3.299 17.672 25.141 1 93.12 268 VAL B CA 1
ATOM 6088 C C . VAL B 1 268 ? -3.455 17.234 23.688 1 93.12 268 VAL B C 1
ATOM 6090 O O . VAL B 1 268 ? -4.059 17.938 22.875 1 93.12 268 VAL B O 1
ATOM 6093 N N . ARG B 1 269 ? -2.959 16.031 23.359 1 93.94 269 ARG B N 1
ATOM 6094 C CA . ARG B 1 269 ? -3.07 15.508 22 1 93.94 269 ARG B CA 1
ATOM 6095 C C . ARG B 1 269 ? -4.531 15.398 21.578 1 93.94 269 ARG B C 1
ATOM 6097 O O . ARG B 1 269 ? -4.875 15.727 20.438 1 93.94 269 ARG B O 1
ATOM 6104 N N . THR B 1 270 ? -5.34 14.977 22.5 1 93.69 270 THR B N 1
ATOM 6105 C CA . THR B 1 270 ? -6.758 14.797 22.219 1 93.69 270 THR B CA 1
ATOM 6106 C C . THR B 1 270 ? -7.43 16.141 21.953 1 93.69 270 THR B C 1
ATOM 6108 O O . THR B 1 270 ? -8.219 16.266 21.016 1 93.69 270 THR B O 1
ATOM 6111 N N . ALA B 1 271 ? -7.109 17.109 22.781 1 94.56 271 ALA B N 1
ATOM 6112 C CA . ALA B 1 271 ? -7.676 18.438 22.594 1 94.56 271 ALA B CA 1
ATOM 6113 C C . ALA B 1 271 ? -7.254 19.031 21.25 1 94.56 271 ALA B C 1
ATOM 6115 O O . ALA B 1 271 ? -8.07 19.641 20.562 1 94.56 271 ALA B O 1
ATOM 6116 N N . LEU B 1 272 ? -6.027 18.844 20.922 1 97.19 272 LEU B N 1
ATOM 6117 C CA . LEU B 1 272 ? -5.52 19.359 19.656 1 97.19 272 LEU B CA 1
ATOM 6118 C C . LEU B 1 272 ? -6.176 18.625 18.484 1 97.19 272 LEU B C 1
ATOM 6120 O O . LEU B 1 272 ? -6.543 19.25 17.484 1 97.19 272 LEU B O 1
ATOM 6124 N N . ALA B 1 273 ? -6.277 17.328 18.594 1 95.5 273 ALA B N 1
ATOM 6125 C CA . ALA B 1 273 ? -6.922 16.547 17.547 1 95.5 273 ALA B CA 1
ATOM 6126 C C . ALA B 1 273 ? -8.352 17.016 17.312 1 95.5 273 ALA B C 1
ATOM 6128 O O . ALA B 1 273 ? -8.773 17.203 16.172 1 95.5 273 ALA B O 1
ATOM 6129 N N . ASP B 1 274 ? -9.078 17.219 18.375 1 94.81 274 ASP B N 1
ATOM 6130 C CA . ASP B 1 274 ? -10.461 17.672 18.281 1 94.81 274 ASP B CA 1
ATOM 6131 C C . ASP B 1 274 ? -10.547 19.062 17.672 1 94.81 274 ASP B C 1
ATOM 6133 O O . ASP B 1 274 ? -11.477 19.359 16.922 1 94.81 274 ASP B O 1
ATOM 6137 N N . PHE B 1 275 ? -9.594 19.844 17.984 1 96.88 275 PHE B N 1
ATOM 6138 C CA . PHE B 1 275 ? -9.57 21.219 17.484 1 96.88 275 PHE B CA 1
ATOM 6139 C C . PHE B 1 275 ? -9.367 21.25 15.977 1 96.88 275 PHE B C 1
ATOM 6141 O O . PHE B 1 275 ? -9.898 22.125 15.289 1 96.88 275 PHE B O 1
ATOM 6148 N N . ILE B 1 276 ? -8.664 20.297 15.453 1 96.94 276 ILE B N 1
ATOM 6149 C CA . ILE B 1 276 ? -8.266 20.297 14.047 1 96.94 276 ILE B CA 1
ATOM 6150 C C . ILE B 1 276 ? -9.266 19.5 13.227 1 96.94 276 ILE B C 1
ATOM 6152 O O . ILE B 1 276 ? -9.5 19.797 12.055 1 96.94 276 ILE B O 1
ATOM 6156 N N . ARG B 1 277 ? -9.883 18.562 13.789 1 93.44 277 ARG B N 1
ATOM 6157 C CA . ARG B 1 277 ? -10.727 17.609 13.078 1 93.44 277 ARG B CA 1
ATOM 6158 C C . ARG B 1 277 ? -11.961 18.281 12.5 1 93.44 277 ARG B C 1
ATOM 6160 O O . ARG B 1 277 ? -12.484 19.234 13.086 1 93.44 277 ARG B O 1
ATOM 6167 N N . ASN B 1 278 ? -12.445 17.828 11.445 1 91.94 278 ASN B N 1
ATOM 6168 C CA . ASN B 1 278 ? -13.719 18.203 10.828 1 91.94 278 ASN B CA 1
ATOM 6169 C C . ASN B 1 278 ? -14.305 17.031 10.031 1 91.94 278 ASN B C 1
ATOM 6171 O O . ASN B 1 278 ? -13.836 15.906 10.133 1 91.94 278 ASN B O 1
ATOM 6175 N N . ASP B 1 279 ? -15.32 17.219 9.281 1 86.19 279 ASP B N 1
ATOM 6176 C CA . ASP B 1 279 ? -16.109 16.141 8.672 1 86.19 279 ASP B CA 1
ATOM 6177 C C . ASP B 1 279 ? -15.281 15.391 7.633 1 86.19 279 ASP B C 1
ATOM 6179 O O . ASP B 1 279 ? -15.484 14.195 7.418 1 86.19 279 ASP B O 1
ATOM 6183 N N . ASN B 1 280 ? -14.336 16.047 6.977 1 89.69 280 ASN B N 1
ATOM 6184 C CA . ASN B 1 280 ? -13.594 15.422 5.895 1 89.69 280 ASN B CA 1
ATOM 6185 C C . ASN B 1 280 ? -12.133 15.172 6.285 1 89.69 280 ASN B C 1
ATOM 6187 O O . ASN B 1 280 ? -11.367 14.594 5.512 1 89.69 280 ASN B O 1
ATOM 6191 N N . PHE B 1 281 ? -11.75 15.602 7.473 1 93.12 281 PHE B N 1
ATOM 6192 C CA . PHE B 1 281 ? -10.383 15.477 7.945 1 93.12 281 PHE B CA 1
ATOM 6193 C C . PHE B 1 281 ? -10.344 14.953 9.375 1 93.12 281 PHE B C 1
ATOM 6195 O O . PHE B 1 281 ? -10.398 15.727 10.328 1 93.12 281 PHE B O 1
ATOM 6202 N N . VAL B 1 282 ? -10.164 13.648 9.5 1 91.94 282 VAL B N 1
ATOM 6203 C CA . VAL B 1 282 ? -10.141 13.016 10.812 1 91.94 282 VAL B CA 1
ATOM 6204 C C . VAL B 1 282 ? -8.719 13.016 11.367 1 91.94 282 VAL B C 1
ATOM 6206 O O . VAL B 1 282 ? -7.762 12.781 10.625 1 91.94 282 VAL B O 1
ATOM 6209 N N . VAL B 1 283 ? -8.633 13.328 12.617 1 94.06 283 VAL B N 1
ATOM 6210 C CA . VAL B 1 283 ? -7.316 13.375 13.25 1 94.06 283 VAL B CA 1
ATOM 6211 C C . VAL B 1 283 ? -7.273 12.383 14.414 1 94.06 283 VAL B C 1
ATOM 6213 O O . VAL B 1 283 ? -8.031 12.516 15.375 1 94.06 283 VAL B O 1
ATOM 6216 N N . TRP B 1 284 ? -6.41 11.398 14.289 1 91.81 284 TRP B N 1
ATOM 6217 C CA . TRP B 1 284 ? -6.176 10.438 15.359 1 91.81 284 TRP B CA 1
ATOM 6218 C C . TRP B 1 284 ? -4.953 10.82 16.188 1 91.81 284 TRP B C 1
ATOM 6220 O O . TRP B 1 284 ? -4.254 11.781 15.859 1 91.81 284 TRP B O 1
ATOM 6230 N N . THR B 1 285 ? -4.758 10.125 17.312 1 92.38 285 THR B N 1
ATOM 6231 C CA . THR B 1 285 ? -3.662 10.484 18.203 1 92.38 285 THR B CA 1
ATOM 6232 C C . THR B 1 285 ? -2.715 9.305 18.391 1 92.38 285 THR B C 1
ATOM 6234 O O . THR B 1 285 ? -3.121 8.148 18.266 1 92.38 285 THR B O 1
ATOM 6237 N N . SER B 1 286 ? -1.465 9.57 18.609 1 92.19 286 SER B N 1
ATOM 6238 C CA . SER B 1 286 ? -0.456 8.586 19 1 92.19 286 SER B CA 1
ATOM 6239 C C . SER B 1 286 ? 0.647 9.227 19.828 1 92.19 286 SER B C 1
ATOM 6241 O O . SER B 1 286 ? 1.069 10.352 19.562 1 92.19 286 SER B O 1
ATOM 6243 N N . PRO B 1 287 ? 1.095 8.523 20.828 1 92.12 287 PRO B N 1
ATOM 6244 C CA . PRO B 1 287 ? 2.23 9.055 21.594 1 92.12 287 PRO B CA 1
ATOM 6245 C C . PRO B 1 287 ? 3.561 8.875 20.859 1 92.12 287 PRO B C 1
ATOM 6247 O O . PRO B 1 287 ? 4.57 9.453 21.266 1 92.12 287 PRO B O 1
ATOM 6250 N N . ASP B 1 288 ? 3.629 8.102 19.812 1 91.88 288 ASP B N 1
ATOM 6251 C CA . ASP B 1 288 ? 4.859 7.715 19.125 1 91.88 288 ASP B CA 1
ATOM 6252 C C . ASP B 1 288 ? 5.266 8.773 18.109 1 91.88 288 ASP B C 1
ATOM 6254 O O . ASP B 1 288 ? 5.188 8.531 16.891 1 91.88 288 ASP B O 1
ATOM 6258 N N . VAL B 1 289 ? 5.863 9.781 18.562 1 93.44 289 VAL B N 1
ATOM 6259 C CA . VAL B 1 289 ? 6.234 10.898 17.703 1 93.44 289 VAL B CA 1
ATOM 6260 C C . VAL B 1 289 ? 7.422 10.5 16.828 1 93.44 289 VAL B C 1
ATOM 6262 O O . VAL B 1 289 ? 7.477 10.867 15.641 1 93.44 289 VAL B O 1
ATOM 6265 N N . ILE B 1 290 ? 8.312 9.711 17.266 1 93 290 ILE B N 1
ATOM 6266 C CA . ILE B 1 290 ? 9.547 9.359 16.562 1 93 290 ILE B CA 1
ATOM 6267 C C . ILE B 1 290 ? 9.203 8.555 15.312 1 93 290 ILE B C 1
ATOM 6269 O O . ILE B 1 290 ? 9.648 8.891 14.219 1 93 290 ILE B O 1
ATOM 6273 N N . THR B 1 291 ? 8.398 7.523 15.453 1 93.62 291 THR B N 1
ATOM 6274 C CA . THR B 1 291 ? 8.055 6.672 14.32 1 93.62 291 THR B CA 1
ATOM 6275 C C . THR B 1 291 ? 7.371 7.484 13.227 1 93.62 291 THR B C 1
ATOM 6277 O O . THR B 1 291 ? 7.699 7.336 12.047 1 93.62 291 THR B O 1
ATOM 6280 N N . HIS B 1 292 ? 6.504 8.336 13.617 1 94.62 292 HIS B N 1
ATOM 6281 C CA . HIS B 1 292 ? 5.727 9.094 12.641 1 94.62 292 HIS B CA 1
ATOM 6282 C C . HIS B 1 292 ? 6.598 10.117 11.922 1 94.62 292 HIS B C 1
ATOM 6284 O O . HIS B 1 292 ? 6.477 10.289 10.703 1 94.62 292 HIS B O 1
ATOM 6290 N N . GLU B 1 293 ? 7.469 10.789 12.602 1 94.19 293 GLU B N 1
ATOM 6291 C CA . GLU B 1 293 ? 8.359 11.766 11.977 1 94.19 293 GLU B CA 1
ATOM 6292 C C . GLU B 1 293 ? 9.383 11.07 11.086 1 94.19 293 GLU B C 1
ATOM 6294 O O . GLU B 1 293 ? 9.664 11.531 9.977 1 94.19 293 GLU B O 1
ATOM 6299 N N . VAL B 1 294 ? 9.906 9.969 11.555 1 93.94 294 VAL B N 1
ATOM 6300 C CA . VAL B 1 294 ? 10.906 9.227 10.797 1 93.94 294 VAL B CA 1
ATOM 6301 C C . VAL B 1 294 ? 10.281 8.672 9.516 1 93.94 294 VAL B C 1
ATOM 6303 O O . VAL B 1 294 ? 10.875 8.75 8.438 1 93.94 294 VAL B O 1
ATOM 6306 N N . MET B 1 295 ? 9.109 8.133 9.648 1 94.69 295 MET B N 1
ATOM 6307 C CA . MET B 1 295 ? 8.398 7.609 8.484 1 94.69 295 MET B CA 1
ATOM 6308 C C . MET B 1 295 ? 8.148 8.711 7.453 1 94.69 295 MET B C 1
ATOM 6310 O O . MET B 1 295 ? 8.172 8.453 6.25 1 94.69 295 MET B O 1
ATOM 6314 N N . GLY B 1 296 ? 7.906 9.898 7.984 1 92.06 296 GLY B N 1
ATOM 6315 C CA . GLY B 1 296 ? 7.742 11.031 7.09 1 92.06 296 GLY B CA 1
ATOM 6316 C C . GLY B 1 296 ? 8.969 11.305 6.238 1 92.06 296 GLY B C 1
ATOM 6317 O O . GLY B 1 296 ? 8.852 11.688 5.074 1 92.06 296 GLY B O 1
ATOM 6318 N N . GLY B 1 297 ? 10.078 11.094 6.789 1 91.5 297 GLY B N 1
ATOM 6319 C CA . GLY B 1 297 ? 11.32 11.234 6.047 1 91.5 297 GLY B CA 1
ATOM 6320 C C . GLY B 1 297 ? 11.602 10.055 5.133 1 91.5 297 GLY B C 1
ATOM 6321 O O . GLY B 1 297 ? 12.008 10.234 3.982 1 91.5 297 GLY B O 1
ATOM 6322 N N . LEU B 1 298 ? 11.336 8.883 5.617 1 95.44 298 LEU B N 1
ATOM 6323 C CA . LEU B 1 298 ? 11.656 7.652 4.91 1 95.44 298 LEU B CA 1
ATOM 6324 C C . LEU B 1 298 ? 10.812 7.512 3.648 1 95.44 298 LEU B C 1
ATOM 6326 O O . LEU B 1 298 ? 11.281 6.973 2.641 1 95.44 298 LEU B O 1
ATOM 6330 N N . LYS B 1 299 ? 9.562 7.926 3.748 1 94.75 299 LYS B N 1
ATOM 6331 C CA . LYS B 1 299 ? 8.695 7.746 2.584 1 94.75 299 LYS B CA 1
ATOM 6332 C C . LYS B 1 299 ? 9.266 8.469 1.364 1 94.75 299 LYS B C 1
ATOM 6334 O O . LYS B 1 299 ? 9.18 7.961 0.243 1 94.75 299 LYS B O 1
ATOM 6339 N N . ASN B 1 300 ? 9.93 9.625 1.596 1 92.88 300 ASN B N 1
ATOM 6340 C CA . ASN B 1 300 ? 10.531 10.375 0.502 1 92.88 300 ASN B CA 1
ATOM 6341 C C . ASN B 1 300 ? 11.75 9.656 -0.068 1 92.88 300 ASN B C 1
ATOM 6343 O O . ASN B 1 300 ? 12.008 9.711 -1.272 1 92.88 300 ASN B O 1
ATOM 6347 N N . VAL B 1 301 ? 12.461 8.977 0.776 1 95.56 301 VAL B N 1
ATOM 6348 C CA . VAL B 1 301 ? 13.617 8.195 0.364 1 95.56 301 VAL B CA 1
ATOM 6349 C C . VAL B 1 301 ? 13.18 7.102 -0.612 1 95.56 301 VAL B C 1
ATOM 6351 O O . VAL B 1 301 ? 13.664 7.043 -1.744 1 95.56 301 VAL B O 1
ATOM 6354 N N . TYR B 1 302 ? 12.273 6.375 -0.246 1 96.69 302 TYR B N 1
ATOM 6355 C CA . TYR B 1 302 ? 11.914 5.176 -0.996 1 96.69 302 TYR B CA 1
ATOM 6356 C C . TYR B 1 302 ? 11.016 5.523 -2.178 1 96.69 302 TYR B C 1
ATOM 6358 O O . TYR B 1 302 ? 10.906 4.75 -3.133 1 96.69 302 TYR B O 1
ATOM 6366 N N . ALA B 1 303 ? 10.414 6.719 -2.098 1 96.94 303 ALA B N 1
ATOM 6367 C CA . ALA B 1 303 ? 9.648 7.184 -3.254 1 96.94 303 ALA B CA 1
ATOM 6368 C C . ALA B 1 303 ? 10.555 7.371 -4.465 1 96.94 303 ALA B C 1
ATOM 6370 O O . ALA B 1 303 ? 10.141 7.129 -5.602 1 96.94 303 ALA B O 1
ATOM 6371 N N . ILE B 1 304 ? 11.75 7.77 -4.246 1 96.25 304 ILE B N 1
ATOM 6372 C CA . ILE B 1 304 ? 12.703 7.902 -5.34 1 96.25 304 ILE B CA 1
ATOM 6373 C C . ILE B 1 304 ? 12.914 6.547 -6.016 1 96.25 304 ILE B C 1
ATOM 6375 O O . ILE B 1 304 ? 12.883 6.449 -7.246 1 96.25 304 ILE B O 1
ATOM 6379 N N . GLY B 1 305 ? 13.102 5.52 -5.211 1 96.19 305 GLY B N 1
ATOM 6380 C CA . GLY B 1 305 ? 13.281 4.176 -5.75 1 96.19 305 GLY B CA 1
ATOM 6381 C C . GLY B 1 305 ? 12.078 3.688 -6.535 1 96.19 305 GLY B C 1
ATOM 6382 O O . GLY B 1 305 ? 12.227 2.969 -7.523 1 96.19 305 GLY B O 1
ATOM 6383 N N . MET B 1 306 ? 10.906 4.027 -6.078 1 96.38 306 MET B N 1
ATOM 6384 C CA . MET B 1 306 ? 9.688 3.68 -6.812 1 96.38 306 MET B CA 1
ATOM 6385 C C . MET B 1 306 ? 9.703 4.297 -8.211 1 96.38 306 MET B C 1
ATOM 6387 O O . MET B 1 306 ? 9.32 3.646 -9.18 1 96.38 306 MET B O 1
ATOM 6391 N N . GLY B 1 307 ? 10.094 5.59 -8.25 1 96.12 307 GLY B N 1
ATOM 6392 C CA . GLY B 1 307 ? 10.219 6.238 -9.539 1 96.12 307 GLY B CA 1
ATOM 6393 C C . GLY B 1 307 ? 11.211 5.551 -10.461 1 96.12 307 GLY B C 1
ATOM 6394 O O . GLY B 1 307 ? 10.93 5.34 -11.641 1 96.12 307 GLY B O 1
ATOM 6395 N N . ILE B 1 308 ? 12.344 5.148 -9.93 1 95.44 308 ILE B N 1
ATOM 6396 C CA . ILE B 1 308 ? 13.367 4.457 -10.703 1 95.44 308 ILE B CA 1
ATOM 6397 C C . ILE B 1 308 ? 12.82 3.123 -11.211 1 95.44 308 ILE B C 1
ATOM 6399 O O . ILE B 1 308 ? 13.023 2.758 -12.367 1 95.44 308 ILE B O 1
ATOM 6403 N N . THR B 1 309 ? 12.141 2.398 -10.359 1 94.38 309 THR B N 1
ATOM 6404 C CA . THR B 1 309 ? 11.523 1.125 -10.711 1 94.38 309 THR B CA 1
ATOM 6405 C C . THR B 1 309 ? 10.508 1.312 -11.836 1 94.38 309 THR B C 1
ATOM 6407 O O . THR B 1 309 ? 10.445 0.504 -12.766 1 94.38 309 THR B O 1
ATOM 6410 N N . THR B 1 310 ? 9.75 2.379 -11.719 1 94.62 310 THR B N 1
ATOM 6411 C CA . THR B 1 310 ? 8.773 2.697 -12.758 1 94.62 310 THR B CA 1
ATOM 6412 C C . THR B 1 310 ? 9.453 2.869 -14.109 1 94.62 310 THR B C 1
ATOM 6414 O O . THR B 1 310 ? 9.008 2.301 -15.109 1 94.62 310 THR B O 1
ATOM 6417 N N . ALA B 1 311 ? 10.477 3.576 -14.086 1 93.75 311 ALA B N 1
ATOM 6418 C CA . ALA B 1 311 ? 11.211 3.832 -15.32 1 93.75 311 ALA B CA 1
ATOM 6419 C C . ALA B 1 311 ? 11.859 2.555 -15.852 1 93.75 311 ALA B C 1
ATOM 6421 O O . ALA B 1 311 ? 11.766 2.248 -17.047 1 93.75 311 ALA B O 1
ATOM 6422 N N . ALA B 1 312 ? 12.445 1.836 -14.969 1 91.94 312 ALA B N 1
ATOM 6423 C CA . ALA B 1 312 ? 13.227 0.66 -15.336 1 91.94 312 ALA B CA 1
ATOM 6424 C C . ALA B 1 312 ? 12.328 -0.448 -15.883 1 91.94 312 ALA B C 1
ATOM 6426 O O . ALA B 1 312 ? 12.766 -1.268 -16.688 1 91.94 312 ALA B O 1
ATOM 6427 N N . THR B 1 313 ? 11.102 -0.468 -15.539 1 91.81 313 THR B N 1
ATOM 6428 C CA . THR B 1 313 ? 10.219 -1.574 -15.891 1 91.81 313 THR B CA 1
ATOM 6429 C C . THR B 1 313 ? 9.094 -1.098 -16.797 1 91.81 313 THR B C 1
ATOM 6431 O O . THR B 1 313 ? 8.117 -1.824 -17.031 1 91.81 313 THR B O 1
ATOM 6434 N N . ASN B 1 314 ? 9.195 0.131 -17.266 1 90.5 314 ASN B N 1
ATOM 6435 C CA . ASN B 1 314 ? 8.148 0.753 -18.062 1 90.5 314 ASN B CA 1
ATOM 6436 C C . ASN B 1 314 ? 6.781 0.63 -17.406 1 90.5 314 ASN B C 1
ATOM 6438 O O . ASN B 1 314 ? 5.828 0.142 -18.016 1 90.5 314 ASN B O 1
ATOM 6442 N N . ASN B 1 315 ? 6.816 0.917 -16.062 1 92.62 315 ASN B N 1
ATOM 6443 C CA . ASN B 1 315 ? 5.617 1.068 -15.242 1 92.62 315 ASN B CA 1
ATOM 6444 C C . ASN B 1 315 ? 4.934 -0.274 -15 1 92.62 315 ASN B C 1
ATOM 6446 O O . ASN B 1 315 ? 3.705 -0.37 -15.062 1 92.62 315 ASN B O 1
ATOM 6450 N N . SER B 1 316 ? 5.719 -1.342 -14.75 1 93.62 316 SER B N 1
ATOM 6451 C CA . SER B 1 316 ? 5.188 -2.652 -14.391 1 93.62 316 SER B CA 1
ATOM 6452 C C . SER B 1 316 ? 4.48 -2.609 -13.039 1 93.62 316 SER B C 1
ATOM 6454 O O . SER B 1 316 ? 5.078 -2.219 -12.031 1 93.62 316 SER B O 1
ATOM 6456 N N . ALA B 1 317 ? 3.234 -3.035 -13.047 1 93 317 ALA B N 1
ATOM 6457 C CA . ALA B 1 317 ? 2.475 -3.07 -11.797 1 93 317 ALA B CA 1
ATOM 6458 C C . ALA B 1 317 ? 3.035 -4.117 -10.844 1 93 317 ALA B C 1
ATOM 6460 O O . ALA B 1 317 ? 3.084 -3.9 -9.633 1 93 317 ALA B O 1
ATOM 6461 N N . THR B 1 318 ? 3.49 -5.266 -11.367 1 93.44 318 THR B N 1
ATOM 6462 C CA . THR B 1 318 ? 4.051 -6.352 -10.57 1 93.44 318 THR B CA 1
ATOM 6463 C C . THR B 1 318 ? 5.332 -5.906 -9.867 1 93.44 318 THR B C 1
ATOM 6465 O O . THR B 1 318 ? 5.465 -6.051 -8.656 1 93.44 318 THR B O 1
ATOM 6468 N N . SER B 1 319 ? 6.242 -5.316 -10.625 1 93.25 319 SER B N 1
ATOM 6469 C CA . SER B 1 319 ? 7.531 -4.91 -10.07 1 93.25 319 SER B CA 1
ATOM 6470 C C . SER B 1 319 ? 7.363 -3.787 -9.055 1 93.25 319 SER B C 1
ATOM 6472 O O . SER B 1 319 ? 8.055 -3.758 -8.031 1 93.25 319 SER B O 1
ATOM 6474 N N . LYS B 1 320 ? 6.473 -2.883 -9.359 1 93.62 320 LYS B N 1
ATOM 6475 C CA . LYS B 1 320 ? 6.219 -1.773 -8.445 1 93.62 320 LYS B CA 1
ATOM 6476 C C . LYS B 1 320 ? 5.625 -2.27 -7.129 1 93.62 320 LYS B C 1
ATOM 6478 O O . LYS B 1 320 ? 5.941 -1.742 -6.062 1 93.62 320 LYS B O 1
ATOM 6483 N N . ALA B 1 321 ? 4.766 -3.27 -7.215 1 93.81 321 ALA B N 1
ATOM 6484 C CA . ALA B 1 321 ? 4.184 -3.848 -6.008 1 93.81 321 ALA B CA 1
ATOM 6485 C C . ALA B 1 321 ? 5.25 -4.523 -5.152 1 93.81 321 ALA B C 1
ATOM 6487 O O . ALA B 1 321 ? 5.242 -4.398 -3.924 1 93.81 321 ALA B O 1
ATOM 6488 N N . VAL B 1 322 ? 6.164 -5.223 -5.785 1 93 322 VAL B N 1
ATOM 6489 C CA . VAL B 1 322 ? 7.258 -5.879 -5.074 1 93 322 VAL B CA 1
ATOM 6490 C C . VAL B 1 322 ? 8.141 -4.828 -4.402 1 93 322 VAL B C 1
ATOM 6492 O O . VAL B 1 322 ? 8.5 -4.969 -3.23 1 93 322 VAL B O 1
ATOM 6495 N N . TYR B 1 323 ? 8.461 -3.812 -5.156 1 93.31 323 TYR B N 1
ATOM 6496 C CA . TYR B 1 323 ? 9.281 -2.746 -4.594 1 93.31 323 TYR B CA 1
ATOM 6497 C C . TYR B 1 323 ? 8.594 -2.115 -3.385 1 93.31 323 TYR B C 1
ATOM 6499 O O . TYR B 1 323 ? 9.242 -1.861 -2.363 1 93.31 323 TYR B O 1
ATOM 6507 N N . PHE B 1 324 ? 7.348 -1.83 -3.547 1 94.19 324 PHE B N 1
ATOM 6508 C CA . PHE B 1 324 ? 6.59 -1.214 -2.465 1 94.19 324 PHE B CA 1
ATOM 6509 C C . PHE B 1 324 ? 6.699 -2.039 -1.188 1 94.19 324 PHE B C 1
ATOM 6511 O O . PHE B 1 324 ? 6.977 -1.497 -0.116 1 94.19 324 PHE B O 1
ATOM 6518 N N . SER B 1 325 ? 6.441 -3.283 -1.313 1 92.69 325 SER B N 1
ATOM 6519 C CA . SER B 1 325 ? 6.469 -4.164 -0.151 1 92.69 325 SER B CA 1
ATOM 6520 C C . SER B 1 325 ? 7.867 -4.238 0.453 1 92.69 325 SER B C 1
ATOM 6522 O O . SER B 1 325 ? 8.023 -4.25 1.676 1 92.69 325 SER B O 1
ATOM 6524 N N . ASN B 1 326 ? 8.891 -4.316 -0.353 1 91.88 326 ASN B N 1
ATOM 6525 C CA . ASN B 1 326 ? 10.266 -4.363 0.136 1 91.88 326 ASN B CA 1
ATOM 6526 C C . ASN B 1 326 ? 10.664 -3.057 0.822 1 91.88 326 ASN B C 1
ATOM 6528 O O . ASN B 1 326 ? 11.352 -3.072 1.843 1 91.88 326 ASN B O 1
ATOM 6532 N N . ALA B 1 327 ? 10.273 -1.955 0.186 1 93.56 327 ALA B N 1
ATOM 6533 C CA . ALA B 1 327 ? 10.523 -0.646 0.782 1 93.56 327 ALA B CA 1
ATOM 6534 C C . ALA B 1 327 ? 9.859 -0.532 2.154 1 93.56 327 ALA B C 1
ATOM 6536 O O . ALA B 1 327 ? 10.477 -0.047 3.105 1 93.56 327 ALA B O 1
ATOM 6537 N N . ALA B 1 328 ? 8.609 -0.99 2.209 1 93.25 328 ALA B N 1
ATOM 6538 C CA . ALA B 1 328 ? 7.879 -0.958 3.475 1 93.25 328 ALA B CA 1
ATOM 6539 C C . ALA B 1 328 ? 8.602 -1.775 4.543 1 93.25 328 ALA B C 1
ATOM 6541 O O . ALA B 1 328 ? 8.656 -1.375 5.707 1 93.25 328 ALA B O 1
ATOM 6542 N N . ALA B 1 329 ? 9.148 -2.889 4.184 1 91.56 329 ALA B N 1
ATOM 6543 C CA . ALA B 1 329 ? 9.867 -3.734 5.133 1 91.56 329 ALA B CA 1
ATOM 6544 C C . ALA B 1 329 ? 11.094 -3.012 5.688 1 91.56 329 ALA B C 1
ATOM 6546 O O . ALA B 1 329 ? 11.367 -3.076 6.887 1 91.56 329 ALA B O 1
ATOM 6547 N N . GLU B 1 330 ? 11.828 -2.371 4.816 1 93.12 330 GLU B N 1
ATOM 6548 C CA . GLU B 1 330 ? 13.008 -1.635 5.27 1 93.12 330 GLU B CA 1
ATOM 6549 C C . GLU B 1 330 ? 12.617 -0.461 6.164 1 93.12 330 GLU B C 1
ATOM 6551 O O . GLU B 1 330 ? 13.297 -0.17 7.148 1 93.12 330 GLU B O 1
ATOM 6556 N N . MET B 1 331 ? 11.547 0.192 5.812 1 94.5 331 MET B N 1
ATOM 6557 C CA . MET B 1 331 ? 11.07 1.314 6.617 1 94.5 331 MET B CA 1
ATOM 6558 C C . MET B 1 331 ? 10.719 0.86 8.031 1 94.5 331 MET B C 1
ATOM 6560 O O . MET B 1 331 ? 11.078 1.515 9.008 1 94.5 331 MET B O 1
ATOM 6564 N N . VAL B 1 332 ? 10.016 -0.263 8.109 1 91.88 332 VAL B N 1
ATOM 6565 C CA . VAL B 1 332 ? 9.617 -0.804 9.406 1 91.88 332 VAL B CA 1
ATOM 6566 C C . VAL B 1 332 ? 10.859 -1.183 10.203 1 91.88 332 VAL B C 1
ATOM 6568 O O . VAL B 1 332 ? 10.938 -0.913 11.406 1 91.88 332 VAL B O 1
ATOM 6571 N N . PHE B 1 333 ? 11.82 -1.779 9.547 1 92.19 333 PHE B N 1
ATOM 6572 C CA . PHE B 1 333 ? 13.07 -2.148 10.211 1 92.19 333 PHE B CA 1
ATOM 6573 C C . PHE B 1 333 ? 13.75 -0.921 10.805 1 92.19 333 PHE B C 1
ATOM 6575 O O . PHE B 1 333 ? 14.18 -0.945 11.961 1 92.19 333 PHE B O 1
ATOM 6582 N N . ILE B 1 334 ? 13.828 0.133 10.055 1 93.94 334 ILE B N 1
ATOM 6583 C CA . ILE B 1 334 ? 14.5 1.353 10.484 1 93.94 334 ILE B CA 1
ATOM 6584 C C . ILE B 1 334 ? 13.742 1.974 11.656 1 93.94 334 ILE B C 1
ATOM 6586 O O . ILE B 1 334 ? 14.352 2.43 12.625 1 93.94 334 ILE B O 1
ATOM 6590 N N . THR B 1 335 ? 12.453 1.99 11.578 1 92.75 335 THR B N 1
ATOM 6591 C CA . THR B 1 335 ? 11.672 2.578 12.672 1 92.75 335 THR B CA 1
ATOM 6592 C C . THR B 1 335 ? 11.82 1.754 13.945 1 92.75 335 THR B C 1
ATOM 6594 O O . THR B 1 335 ? 11.797 2.301 15.047 1 92.75 335 THR B O 1
ATOM 6597 N N . ARG B 1 336 ? 11.953 0.483 13.812 1 90.75 336 ARG B N 1
ATOM 6598 C CA . ARG B 1 336 ? 12.172 -0.367 14.977 1 90.75 336 ARG B CA 1
ATOM 6599 C C . ARG B 1 336 ? 13.539 -0.092 15.609 1 90.75 336 ARG B C 1
ATOM 6601 O O . ARG B 1 336 ? 13.703 -0.238 16.812 1 90.75 336 ARG B O 1
ATOM 6608 N N . LEU B 1 337 ? 14.477 0.306 14.812 1 92.12 337 LEU B N 1
ATOM 6609 C CA . LEU B 1 337 ? 15.797 0.69 15.289 1 92.12 337 LEU B CA 1
ATOM 6610 C C . LEU B 1 337 ? 15.734 2.004 16.062 1 92.12 337 LEU B C 1
ATOM 6612 O O . LEU B 1 337 ? 16.469 2.193 17.031 1 92.12 337 LEU B O 1
ATOM 6616 N N . LEU B 1 338 ? 14.82 2.824 15.703 1 92.75 338 LEU B N 1
ATOM 6617 C CA . LEU B 1 338 ? 14.859 4.207 16.172 1 92.75 338 LEU B CA 1
ATOM 6618 C C . LEU B 1 338 ? 13.828 4.434 17.266 1 92.75 338 LEU B C 1
ATOM 6620 O O . LEU B 1 338 ? 13.914 5.414 18.016 1 92.75 338 LEU B O 1
ATOM 6624 N N . SER B 1 339 ? 12.844 3.6 17.344 1 90.5 339 SER B N 1
ATOM 6625 C CA . SER B 1 339 ? 11.789 3.771 18.328 1 90.5 339 SER B CA 1
ATOM 6626 C C . SER B 1 339 ? 11.664 2.543 19.234 1 90.5 339 SER B C 1
ATOM 6628 O O . SER B 1 339 ? 11.75 1.41 18.75 1 90.5 339 SER B O 1
ATOM 6630 N N . GLU B 1 340 ? 11.438 2.775 20.531 1 86.19 340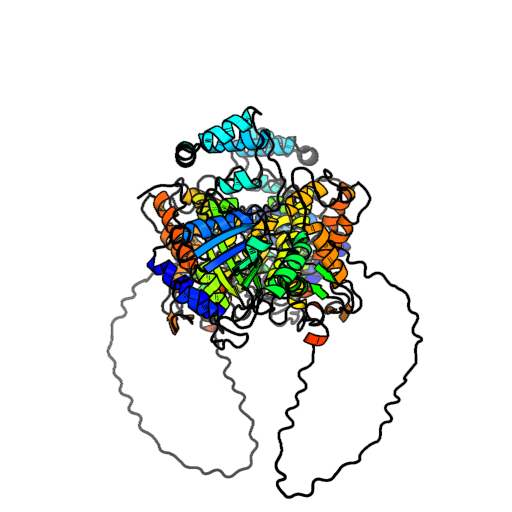 GLU B N 1
ATOM 6631 C CA . GLU B 1 340 ? 11.336 1.697 21.5 1 86.19 340 GLU B CA 1
ATOM 6632 C C . GLU B 1 340 ? 10.047 0.896 21.312 1 86.19 340 GLU B C 1
ATOM 6634 O O . GLU B 1 340 ? 10.047 -0.328 21.453 1 86.19 340 GLU B O 1
ATOM 6639 N N . ARG B 1 341 ? 8.984 1.577 21.078 1 86.12 341 ARG B N 1
ATOM 6640 C CA . ARG B 1 341 ? 7.684 0.973 20.828 1 86.12 341 ARG B CA 1
ATOM 6641 C C . ARG B 1 341 ? 7.035 1.565 19.594 1 86.12 341 ARG B C 1
ATOM 6643 O O . ARG B 1 341 ? 6 2.23 19.672 1 86.12 341 ARG B O 1
ATOM 6650 N N . PRO B 1 342 ? 7.559 1.124 18.484 1 88.31 342 PRO B N 1
ATOM 6651 C CA . PRO B 1 342 ? 7.074 1.747 17.25 1 88.31 342 PRO B CA 1
ATOM 6652 C C . PRO B 1 342 ? 5.652 1.32 16.891 1 88.31 342 PRO B C 1
ATOM 6654 O O . PRO B 1 342 ? 5.289 0.158 17.094 1 88.31 342 PRO B O 1
ATOM 6657 N N . ASP B 1 343 ? 4.863 2.311 16.469 1 85.69 343 ASP B N 1
ATOM 6658 C CA . ASP B 1 343 ? 3.572 1.978 15.867 1 85.69 343 ASP B CA 1
ATOM 6659 C C . ASP B 1 343 ? 3.748 1.071 14.648 1 85.69 343 ASP B C 1
ATOM 6661 O O . ASP B 1 343 ? 4.734 1.19 13.914 1 85.69 343 ASP B O 1
ATOM 6665 N N . ASP B 1 344 ? 2.801 0.218 14.398 1 85.19 344 ASP B N 1
ATOM 6666 C CA . ASP B 1 344 ? 2.783 -0.593 13.188 1 85.19 344 ASP B CA 1
ATOM 6667 C C . ASP B 1 344 ? 2.549 0.272 11.953 1 85.19 344 ASP B C 1
ATOM 6669 O O . ASP B 1 344 ? 1.999 1.371 12.055 1 85.19 344 ASP B O 1
ATOM 6673 N N . LEU B 1 345 ? 3.041 -0.271 10.844 1 86.62 345 LEU B N 1
ATOM 6674 C CA . LEU B 1 345 ? 2.752 0.406 9.586 1 86.62 345 LEU B CA 1
ATOM 6675 C C . LEU B 1 345 ? 1.283 0.251 9.203 1 86.62 345 LEU B C 1
ATOM 6677 O O . LEU B 1 345 ? 0.92 -0.665 8.469 1 86.62 345 LEU B O 1
ATOM 6681 N N . GLN B 1 346 ? 0.458 1.154 9.734 1 85.81 346 GLN B N 1
ATOM 6682 C CA . GLN B 1 346 ? -0.986 1.14 9.531 1 85.81 346 GLN B CA 1
ATOM 6683 C C . GLN B 1 346 ? -1.565 2.551 9.594 1 85.81 346 GLN B C 1
ATOM 6685 O O . GLN B 1 346 ? -0.849 3.508 9.891 1 85.81 346 GLN B O 1
ATOM 6690 N N . GLY B 1 347 ? -2.809 2.703 9.242 1 85.81 347 GLY B N 1
ATOM 6691 C CA . GLY B 1 347 ? -3.457 4.004 9.328 1 85.81 347 GLY B CA 1
ATOM 6692 C C . GLY B 1 347 ? -2.77 5.07 8.5 1 85.81 347 GLY B C 1
ATOM 6693 O O . GLY B 1 347 ? -2.404 4.828 7.344 1 85.81 347 GLY B O 1
ATOM 6694 N N . PRO B 1 348 ? -2.611 6.141 9.094 1 86 348 PRO B N 1
ATOM 6695 C CA . PRO B 1 348 ? -2.033 7.262 8.352 1 86 348 PRO B CA 1
ATOM 6696 C C . PRO B 1 348 ? -0.604 6.988 7.891 1 86 348 PRO B C 1
ATOM 6698 O O . PRO B 1 348 ? -0.18 7.496 6.848 1 86 348 PRO B O 1
ATOM 6701 N N . LEU B 1 349 ? 0.133 6.195 8.641 1 89.88 349 LEU B N 1
ATOM 6702 C CA . LEU B 1 349 ? 1.498 5.859 8.25 1 89.88 349 LEU B CA 1
ATOM 6703 C C . LEU B 1 349 ? 1.515 5.098 6.93 1 89.88 349 LEU B C 1
ATOM 6705 O O . LEU B 1 349 ? 2.25 5.457 6.012 1 89.88 349 LEU B O 1
ATOM 6709 N N . LEU B 1 350 ? 0.683 4.129 6.859 1 90.88 350 LEU B N 1
ATOM 6710 C CA . LEU B 1 350 ? 0.595 3.322 5.645 1 90.88 350 LEU B CA 1
ATOM 6711 C C . LEU B 1 350 ? -0.016 4.125 4.504 1 90.88 350 LEU B C 1
ATOM 6713 O O . LEU B 1 350 ? 0.454 4.051 3.365 1 90.88 350 LEU B O 1
ATOM 6717 N N . ALA B 1 351 ? -1.019 4.871 4.816 1 91.94 351 ALA B N 1
ATOM 6718 C CA . ALA B 1 351 ? -1.687 5.688 3.807 1 91.94 351 ALA B CA 1
ATOM 6719 C C . ALA B 1 351 ? -0.724 6.703 3.195 1 91.94 351 ALA B C 1
ATOM 6721 O O . ALA B 1 351 ? -0.692 6.879 1.976 1 91.94 351 ALA B O 1
ATOM 6722 N N . ASP B 1 352 ? 0.009 7.309 4.07 1 93.31 352 ASP B N 1
ATOM 6723 C CA . ASP B 1 352 ? 0.97 8.312 3.619 1 93.31 352 ASP B CA 1
ATOM 6724 C C . ASP B 1 352 ? 2.055 7.676 2.752 1 93.31 352 ASP B C 1
ATOM 6726 O O . ASP B 1 352 ? 2.467 8.258 1.744 1 93.31 352 ASP B O 1
ATOM 6730 N N . THR B 1 353 ? 2.521 6.543 3.137 1 93.19 353 THR B N 1
ATOM 6731 C CA . THR B 1 353 ? 3.512 5.812 2.352 1 93.19 353 THR B CA 1
ATOM 6732 C C . THR B 1 353 ? 2.943 5.426 0.989 1 93.19 353 THR B C 1
ATOM 6734 O O . THR B 1 353 ? 3.594 5.625 -0.039 1 93.19 353 THR B O 1
ATOM 6737 N N . TYR B 1 354 ? 1.749 4.961 0.999 1 92.81 354 TYR B N 1
ATOM 6738 C CA . TYR B 1 354 ? 1.058 4.523 -0.209 1 92.81 354 TYR B CA 1
ATOM 6739 C C . TYR B 1 354 ? 0.923 5.668 -1.206 1 92.81 354 TYR B C 1
ATOM 6741 O O . TYR B 1 354 ? 1.305 5.531 -2.371 1 92.81 354 TYR B O 1
ATOM 6749 N N . VAL B 1 355 ? 0.454 6.805 -0.776 1 91.88 355 VAL B N 1
ATOM 6750 C CA . VAL B 1 355 ? 0.135 7.906 -1.68 1 91.88 355 VAL B CA 1
ATOM 6751 C C . VAL B 1 355 ? 1.424 8.523 -2.215 1 91.88 355 VAL B C 1
ATOM 6753 O O . VAL B 1 355 ? 1.472 8.977 -3.361 1 91.88 355 VAL B O 1
ATOM 6756 N N . THR B 1 356 ? 2.428 8.602 -1.392 1 91.12 356 THR B N 1
ATOM 6757 C CA . THR B 1 356 ? 3.682 9.219 -1.801 1 91.12 356 THR B CA 1
ATOM 6758 C C . THR B 1 356 ? 4.383 8.383 -2.865 1 91.12 356 THR B C 1
ATOM 6760 O O . THR B 1 356 ? 4.953 8.922 -3.814 1 91.12 356 THR B O 1
ATOM 6763 N N . LEU B 1 357 ? 4.355 7.074 -2.713 1 91.38 357 LEU B N 1
ATOM 6764 C CA . LEU B 1 357 ? 5.004 6.215 -3.695 1 91.38 357 LEU B CA 1
ATOM 6765 C C . LEU B 1 357 ? 4.203 6.172 -4.996 1 91.38 357 LEU B C 1
ATOM 6767 O O . LEU B 1 357 ? 4.766 5.941 -6.066 1 91.38 357 LEU B O 1
ATOM 6771 N N . LEU B 1 358 ? 2.936 6.492 -4.918 1 84.38 358 LEU B N 1
ATOM 6772 C CA . LEU B 1 358 ? 2.072 6.48 -6.094 1 84.38 358 LEU B CA 1
ATOM 6773 C C . LEU B 1 358 ? 2.229 7.77 -6.895 1 84.38 358 LEU B C 1
ATOM 6775 O O . LEU B 1 358 ? 2.279 7.738 -8.125 1 84.38 358 LEU B O 1
ATOM 6779 N N . LYS B 1 359 ? 2.285 8.992 -6.27 1 77.94 359 LYS B N 1
ATOM 6780 C CA . LYS B 1 359 ? 2.16 10.25 -6.988 1 77.94 359 LYS B CA 1
ATOM 6781 C C . LYS B 1 359 ? 3.076 11.32 -6.395 1 77.94 359 LYS B C 1
ATOM 6783 O O . LYS B 1 359 ? 2.928 12.508 -6.691 1 77.94 359 LYS B O 1
ATOM 6788 N N . GLY B 1 360 ? 4.098 11.094 -5.793 1 84.5 360 GLY B N 1
ATOM 6789 C CA . GLY B 1 360 ? 4.852 12.133 -5.105 1 84.5 360 GLY B CA 1
ATOM 6790 C C . GLY B 1 360 ? 5.965 12.711 -5.953 1 84.5 360 GLY B C 1
ATOM 6791 O O . GLY B 1 360 ? 6.383 12.109 -6.941 1 84.5 360 GLY B O 1
ATOM 6792 N N . ARG B 1 361 ? 6.355 13.906 -5.555 1 87.81 361 ARG B N 1
ATOM 6793 C CA . ARG B 1 361 ? 7.438 14.641 -6.203 1 87.81 361 ARG B CA 1
ATOM 6794 C C . ARG B 1 361 ? 8.727 13.812 -6.211 1 87.81 361 ARG B C 1
ATOM 6796 O O . ARG B 1 361 ? 9.492 13.867 -7.172 1 87.81 361 ARG B O 1
ATOM 6803 N N . ASN B 1 362 ? 8.969 13.117 -5.172 1 93 362 ASN B N 1
ATOM 6804 C CA . ASN B 1 362 ? 10.164 12.281 -5.078 1 93 362 ASN B CA 1
ATOM 6805 C C . ASN B 1 362 ? 10.102 11.102 -6.039 1 93 362 ASN B C 1
ATOM 6807 O O . ASN B 1 362 ? 11.117 10.734 -6.641 1 93 362 ASN B O 1
ATOM 6811 N N . ALA B 1 363 ? 8.961 10.5 -6.211 1 95.12 363 ALA B N 1
ATOM 6812 C CA . ALA B 1 363 ? 8.781 9.43 -7.191 1 95.12 363 ALA B CA 1
ATOM 6813 C C . ALA B 1 363 ? 8.961 9.953 -8.609 1 95.12 363 ALA B C 1
ATOM 6815 O O . ALA B 1 363 ? 9.555 9.273 -9.453 1 95.12 363 ALA B O 1
ATOM 6816 N N . TRP B 1 364 ? 8.406 11.109 -8.836 1 93.81 364 TRP B N 1
ATOM 6817 C CA . TRP B 1 364 ? 8.594 11.742 -10.133 1 93.81 364 TRP B CA 1
ATOM 6818 C C . TRP B 1 364 ? 10.078 11.945 -10.438 1 93.81 364 TRP B C 1
ATOM 6820 O O . TRP B 1 364 ? 10.547 11.609 -11.531 1 93.81 364 TRP B O 1
ATOM 6830 N N . TYR B 1 365 ? 10.781 12.492 -9.484 1 94.56 365 TYR B N 1
ATOM 6831 C CA . TYR B 1 365 ? 12.219 12.688 -9.625 1 94.56 365 TYR B CA 1
ATOM 6832 C C . TYR B 1 365 ? 12.914 11.367 -9.945 1 94.56 365 TYR B C 1
ATOM 6834 O O . TYR B 1 365 ? 13.734 11.297 -10.867 1 94.56 365 TYR B O 1
ATOM 6842 N N . GLY B 1 366 ? 12.578 10.297 -9.211 1 95.19 366 GLY B N 1
ATOM 6843 C CA . GLY B 1 366 ? 13.141 8.984 -9.461 1 95.19 366 GLY B CA 1
ATOM 6844 C C . GLY B 1 366 ? 12.883 8.477 -10.867 1 95.19 366 GLY B C 1
ATOM 6845 O O . GLY B 1 366 ? 13.773 7.891 -11.492 1 95.19 366 GLY B O 1
ATOM 6846 N N . GLU B 1 367 ? 11.695 8.688 -11.312 1 95.44 367 GLU B N 1
ATOM 6847 C CA . GLU B 1 367 ? 11.352 8.242 -12.664 1 95.44 367 GLU B CA 1
ATOM 6848 C C . GLU B 1 367 ? 12.164 8.992 -13.719 1 95.44 367 GLU B C 1
ATOM 6850 O O . GLU B 1 367 ? 12.633 8.391 -14.688 1 95.44 367 GLU B O 1
ATOM 6855 N N . ARG B 1 368 ? 12.344 10.297 -13.523 1 94.06 368 ARG B N 1
ATOM 6856 C CA . ARG B 1 368 ? 13.141 11.094 -14.445 1 94.06 368 ARG B CA 1
ATOM 6857 C C . ARG B 1 368 ? 14.609 10.664 -14.414 1 94.06 368 ARG B C 1
ATOM 6859 O O . ARG B 1 368 ? 15.281 10.648 -15.445 1 94.06 368 ARG B O 1
ATOM 6866 N N . LEU B 1 369 ? 15.047 10.352 -13.219 1 93.25 369 LEU B N 1
ATOM 6867 C CA . LEU B 1 369 ? 16.406 9.828 -13.078 1 93.25 369 LEU B CA 1
ATOM 6868 C C . LEU B 1 369 ? 16.562 8.523 -13.844 1 93.25 369 LEU B C 1
ATOM 6870 O O . LEU B 1 369 ? 17.531 8.352 -14.594 1 93.25 369 LEU B O 1
ATOM 6874 N N . GLY B 1 370 ? 15.625 7.598 -13.672 1 93.38 370 GLY B N 1
ATOM 6875 C CA . GLY B 1 370 ? 15.672 6.297 -14.312 1 93.38 370 GLY B CA 1
ATOM 6876 C C . GLY B 1 370 ? 15.586 6.375 -15.828 1 93.38 370 GLY B C 1
ATOM 6877 O O . GLY B 1 370 ? 16.141 5.531 -16.531 1 93.38 370 GLY B O 1
ATOM 6878 N N . ARG B 1 371 ? 14.922 7.391 -16.297 1 93 371 ARG B N 1
ATOM 6879 C CA . ARG B 1 371 ? 14.75 7.566 -17.734 1 93 371 ARG B CA 1
ATOM 6880 C C . ARG B 1 371 ? 15.93 8.328 -18.344 1 93 371 ARG B C 1
ATOM 6882 O O . ARG B 1 371 ? 16 8.508 -19.562 1 93 371 ARG B O 1
ATOM 6889 N N . GLY B 1 372 ? 16.781 8.836 -17.516 1 90.81 372 GLY B N 1
ATOM 6890 C CA . GLY B 1 372 ? 17.969 9.539 -17.969 1 90.81 372 GLY B CA 1
ATOM 6891 C C . GLY B 1 372 ? 17.719 11 -18.281 1 90.81 372 GLY B C 1
ATOM 6892 O O . GLY B 1 372 ? 18.547 11.656 -18.906 1 90.81 372 GLY B O 1
ATOM 6893 N N . GLU B 1 373 ? 16.594 11.523 -17.859 1 91.38 373 GLU B N 1
ATOM 6894 C CA . GLU B 1 373 ? 16.234 12.914 -18.109 1 91.38 373 GLU B CA 1
ATOM 6895 C C . GLU B 1 373 ? 16.859 13.844 -17.062 1 91.38 373 GLU B C 1
ATOM 6897 O O . GLU B 1 373 ? 17 15.039 -17.297 1 91.38 373 GLU B O 1
ATOM 6902 N N . LEU B 1 374 ? 17.125 13.305 -15.859 1 91.19 374 LEU B N 1
ATOM 6903 C CA . LEU B 1 374 ? 17.812 14 -14.781 1 91.19 374 LEU B CA 1
ATOM 6904 C C . LEU B 1 374 ? 19.047 13.219 -14.336 1 91.19 374 LEU B C 1
ATOM 6906 O O . LEU B 1 374 ? 19.188 12.039 -14.648 1 91.19 374 LEU B O 1
ATOM 6910 N N . CYS B 1 375 ? 19.938 13.922 -13.727 1 90.62 375 CYS B N 1
ATOM 6911 C CA . CYS B 1 375 ? 21.094 13.305 -13.094 1 90.62 375 CYS B CA 1
ATOM 6912 C C . CYS B 1 375 ? 21.359 13.906 -11.719 1 90.62 375 CYS B C 1
ATOM 6914 O O . CYS B 1 375 ? 21.016 15.07 -11.469 1 90.62 375 CYS B O 1
ATOM 6916 N N . PRO B 1 376 ? 21.906 13.125 -10.844 1 90.19 376 PRO B N 1
ATOM 6917 C CA . PRO B 1 376 ? 22.109 13.594 -9.477 1 90.19 376 PRO B CA 1
ATOM 6918 C C . PRO B 1 376 ? 22.953 14.859 -9.398 1 90.19 376 PRO B C 1
ATOM 6920 O O . PRO B 1 376 ? 22.766 15.68 -8.492 1 90.19 376 PRO B O 1
ATOM 6923 N N . SER B 1 377 ? 23.812 15.094 -10.266 1 87.25 377 SER B N 1
ATOM 6924 C CA . SER B 1 377 ? 24.719 16.234 -10.25 1 87.25 377 SER B CA 1
ATOM 6925 C C . SER B 1 377 ? 23.969 17.547 -10.453 1 87.25 377 SER B C 1
ATOM 6927 O O . SER B 1 377 ? 24.5 18.625 -10.18 1 87.25 377 SER B O 1
ATOM 6929 N N . MET B 1 378 ? 22.703 17.422 -10.891 1 85.94 378 MET B N 1
ATOM 6930 C CA . MET B 1 378 ? 21.891 18.609 -11.148 1 85.94 378 MET B CA 1
ATOM 6931 C C . MET B 1 378 ? 21.359 19.203 -9.844 1 85.94 378 MET B C 1
ATOM 6933 O O . MET B 1 378 ? 20.797 20.297 -9.836 1 85.94 378 MET B O 1
ATOM 6937 N N . GLY B 1 379 ? 21.5 18.5 -8.766 1 85.81 379 GLY B N 1
ATOM 6938 C CA . GLY B 1 379 ? 21.109 19.047 -7.473 1 85.81 379 GLY B CA 1
ATOM 6939 C C . GLY B 1 379 ? 19.734 18.578 -7.02 1 85.81 379 GLY B C 1
ATOM 6940 O O . GLY B 1 379 ? 19.156 17.688 -7.621 1 85.81 379 GLY B O 1
ATOM 6941 N N . ASP B 1 380 ? 19.266 19.203 -5.926 1 87.19 380 ASP B N 1
ATOM 6942 C CA . ASP B 1 380 ? 18.031 18.734 -5.301 1 87.19 380 ASP B CA 1
ATOM 6943 C C . ASP B 1 380 ? 16.875 19.703 -5.57 1 87.19 380 ASP B C 1
ATOM 6945 O O . ASP B 1 380 ? 15.766 19.5 -5.07 1 87.19 380 ASP B O 1
ATOM 6949 N N . VAL B 1 381 ? 17.141 20.781 -6.215 1 86.19 381 VAL B N 1
ATOM 6950 C CA . VAL B 1 381 ? 16.078 21.688 -6.645 1 86.19 381 VAL B CA 1
ATOM 6951 C C . VAL B 1 381 ? 15.898 21.578 -8.156 1 86.19 381 VAL B C 1
ATOM 6953 O O . VAL B 1 381 ? 16.797 21.953 -8.922 1 86.19 381 VAL B O 1
ATOM 6956 N N . VAL B 1 382 ? 14.805 21.062 -8.586 1 87.69 382 VAL B N 1
ATOM 6957 C CA . VAL B 1 382 ? 14.523 20.891 -10.008 1 87.69 382 VAL B CA 1
ATOM 6958 C C . VAL B 1 382 ? 13.633 22.031 -10.5 1 87.69 382 VAL B C 1
ATOM 6960 O O . VAL B 1 382 ? 12.586 22.297 -9.922 1 87.69 382 VAL B O 1
ATOM 6963 N N . PRO B 1 383 ? 14.062 22.688 -11.5 1 80 383 PRO B N 1
ATOM 6964 C CA . PRO B 1 383 ? 13.234 23.766 -12.047 1 80 383 PRO B CA 1
ATOM 6965 C C . PRO B 1 383 ? 11.805 23.312 -12.344 1 80 383 PRO B C 1
ATOM 6967 O O . PRO B 1 383 ? 11.602 22.281 -12.969 1 80 383 PRO B O 1
ATOM 6970 N N . GLY B 1 384 ? 10.844 24.016 -11.859 1 71.88 384 GLY B N 1
ATOM 6971 C CA . GLY B 1 384 ? 9.445 23.719 -12.125 1 71.88 384 GLY B CA 1
ATOM 6972 C C . GLY B 1 384 ? 8.852 22.734 -11.141 1 71.88 384 GLY B C 1
ATOM 6973 O O . GLY B 1 384 ? 7.629 22.609 -11.031 1 71.88 384 GLY B O 1
ATOM 6974 N N . LYS B 1 385 ? 9.734 22.016 -10.445 1 77.25 385 LYS B N 1
ATOM 6975 C CA . LYS B 1 385 ? 9.234 20.984 -9.531 1 77.25 385 LYS B CA 1
ATOM 6976 C C . LYS B 1 385 ? 9.555 21.344 -8.086 1 77.25 385 LYS B C 1
ATOM 6978 O O . LYS B 1 385 ? 8.82 20.969 -7.168 1 77.25 385 LYS B O 1
ATOM 6983 N N . GLY B 1 386 ? 10.656 22.094 -7.918 1 78.25 386 GLY B N 1
ATOM 6984 C CA . GLY B 1 386 ? 11.016 22.516 -6.578 1 78.25 386 GLY B CA 1
ATOM 6985 C C . GLY B 1 386 ? 11.977 21.562 -5.891 1 78.25 386 GLY B C 1
ATOM 6986 O O . GLY B 1 386 ? 12.742 20.859 -6.551 1 78.25 386 GLY B O 1
ATOM 6987 N N . LEU B 1 387 ? 12.008 21.609 -4.613 1 80.75 387 LEU B N 1
ATOM 6988 C CA . LEU B 1 387 ? 12.953 20.875 -3.797 1 80.75 387 LEU B CA 1
ATOM 6989 C C . LEU B 1 387 ? 12.562 19.391 -3.713 1 80.75 387 LEU B C 1
ATOM 6991 O O . LEU B 1 387 ? 11.406 19.078 -3.432 1 80.75 387 LEU B O 1
ATOM 6995 N N . ILE B 1 388 ? 13.555 18.531 -3.984 1 89.38 388 ILE B N 1
ATOM 6996 C CA . ILE B 1 388 ? 13.391 17.078 -3.822 1 89.38 388 ILE B CA 1
ATOM 6997 C C . ILE B 1 388 ? 13.961 16.656 -2.475 1 89.38 388 ILE B C 1
ATOM 6999 O O . ILE B 1 388 ? 15.164 16.375 -2.359 1 89.38 388 ILE B O 1
ATOM 7003 N N . GLN B 1 389 ? 13.133 16.438 -1.51 1 84.81 389 GLN B N 1
ATOM 7004 C CA . GLN B 1 389 ? 13.531 16.203 -0.127 1 84.81 389 GLN B CA 1
ATOM 7005 C C . GLN B 1 389 ? 14.18 14.836 0.032 1 84.81 389 GLN B C 1
ATOM 7007 O O . GLN B 1 389 ? 15.008 14.633 0.924 1 84.81 389 GLN B O 1
ATOM 7012 N N . GLY B 1 390 ? 13.852 13.914 -0.848 1 90.94 390 GLY B N 1
ATOM 7013 C CA . GLY B 1 390 ? 14.328 12.539 -0.745 1 90.94 390 GLY B CA 1
ATOM 7014 C C . GLY B 1 390 ? 15.836 12.422 -0.897 1 90.94 390 GLY B C 1
ATOM 7015 O O . GLY B 1 390 ? 16.453 11.508 -0.345 1 90.94 390 GLY B O 1
ATOM 7016 N N . ILE B 1 391 ? 16.422 13.336 -1.622 1 91.38 391 ILE B N 1
ATOM 7017 C CA . ILE B 1 391 ? 17.859 13.258 -1.888 1 91.38 391 ILE B CA 1
ATOM 7018 C C . ILE B 1 391 ? 18.625 13.43 -0.584 1 91.38 391 ILE B C 1
ATOM 7020 O O . ILE B 1 391 ? 19.438 12.578 -0.22 1 91.38 391 ILE B O 1
ATOM 7024 N N . SER B 1 392 ? 18.344 14.5 0.125 1 87.06 392 SER B N 1
ATOM 7025 C CA . SER B 1 392 ? 19.016 14.742 1.395 1 87.06 392 SER B CA 1
ATOM 7026 C C . SER B 1 392 ? 18.688 13.656 2.416 1 87.06 392 SER B C 1
ATOM 7028 O O . SER B 1 392 ? 19.531 13.281 3.227 1 87.06 392 SER B O 1
ATOM 7030 N N . ALA B 1 393 ? 17.5 13.164 2.393 1 90.25 393 ALA B N 1
ATOM 7031 C CA . ALA B 1 393 ? 17.062 12.133 3.336 1 90.25 393 ALA B CA 1
ATOM 7032 C C . ALA B 1 393 ? 17.828 10.836 3.111 1 90.25 393 ALA B C 1
ATOM 7034 O O . ALA B 1 393 ? 18.219 10.156 4.07 1 90.25 393 ALA B O 1
ATOM 7035 N N . VAL B 1 394 ? 18.047 10.438 1.84 1 94.31 394 VAL B N 1
ATOM 7036 C CA . VAL B 1 394 ? 18.812 9.242 1.526 1 94.31 394 VAL B CA 1
ATOM 7037 C C . VAL B 1 394 ? 20.203 9.344 2.143 1 94.31 394 VAL B C 1
ATOM 7039 O O . VAL B 1 394 ? 20.688 8.398 2.787 1 94.31 394 VAL B O 1
ATOM 7042 N N . HIS B 1 395 ? 20.828 10.477 1.949 1 90.56 395 HIS B N 1
ATOM 7043 C CA . HIS B 1 395 ? 22.156 10.695 2.484 1 90.56 395 HIS B CA 1
ATOM 7044 C C . HIS B 1 395 ? 22.156 10.656 4.008 1 90.56 395 HIS B C 1
ATOM 7046 O O . HIS B 1 395 ? 23.031 10.023 4.617 1 90.56 395 HIS B O 1
ATOM 7052 N N . ALA B 1 396 ? 21.219 11.273 4.598 1 89.12 396 ALA B N 1
ATOM 7053 C CA . ALA B 1 396 ? 21.141 11.367 6.055 1 89.12 396 ALA B CA 1
ATOM 7054 C C . ALA B 1 396 ? 20.953 9.984 6.68 1 89.12 396 ALA B C 1
ATOM 7056 O O . ALA B 1 396 ? 21.688 9.609 7.598 1 89.12 396 ALA B O 1
ATOM 7057 N N . PHE B 1 397 ? 20.031 9.203 6.176 1 94.19 397 PHE B N 1
ATOM 7058 C CA . PHE B 1 397 ? 19.766 7.895 6.75 1 94.19 397 PHE B CA 1
ATOM 7059 C C . PHE B 1 397 ? 20.922 6.934 6.492 1 94.19 397 PHE B C 1
ATOM 7061 O O . PHE B 1 397 ? 21.266 6.129 7.359 1 94.19 397 PHE B O 1
ATOM 7068 N N . HIS B 1 398 ? 21.422 7.008 5.27 1 95.25 398 HIS B N 1
ATOM 7069 C CA . HIS B 1 398 ? 22.547 6.145 4.973 1 95.25 398 HIS B CA 1
ATOM 7070 C C . HIS B 1 398 ? 23.719 6.438 5.906 1 95.25 398 HIS B C 1
ATOM 7072 O O . HIS B 1 398 ? 24.359 5.512 6.422 1 95.25 398 HIS B O 1
ATOM 7078 N N . GLU B 1 399 ? 24.031 7.695 6.09 1 92.25 399 GLU B N 1
ATOM 7079 C CA . GLU B 1 399 ? 25.125 8.094 6.961 1 92.25 399 GLU B CA 1
ATOM 7080 C C . GLU B 1 399 ? 24.891 7.637 8.398 1 92.25 399 GLU B C 1
ATOM 7082 O O . GLU B 1 399 ? 25.781 7.098 9.047 1 92.25 399 GLU B O 1
ATOM 7087 N N . LEU B 1 400 ? 23.75 7.824 8.867 1 94.12 400 LEU B N 1
ATOM 7088 C CA . LEU B 1 400 ? 23.391 7.449 10.227 1 94.12 400 LEU B CA 1
ATOM 7089 C C . LEU B 1 400 ? 23.531 5.945 10.438 1 94.12 400 LEU B C 1
ATOM 7091 O O . LEU B 1 400 ? 24.156 5.512 11.414 1 94.12 400 LEU B O 1
ATOM 7095 N N . LEU B 1 401 ? 23.062 5.141 9.484 1 94.75 401 LEU B N 1
ATOM 7096 C CA . LEU B 1 401 ? 22.953 3.695 9.641 1 94.75 401 LEU B CA 1
ATOM 7097 C C . LEU B 1 401 ? 24.234 2.994 9.227 1 94.75 401 LEU B C 1
ATOM 7099 O O . LEU B 1 401 ? 24.375 1.782 9.406 1 94.75 401 LEU B O 1
ATOM 7103 N N . SER B 1 402 ? 25.141 3.801 8.68 1 94.88 402 SER B N 1
ATOM 7104 C CA . SER B 1 402 ? 26.453 3.275 8.312 1 94.88 402 SER B CA 1
ATOM 7105 C C . SER B 1 402 ? 27.484 3.543 9.414 1 94.88 402 SER B C 1
ATOM 7107 O O . SER B 1 402 ? 28.594 3.031 9.359 1 94.88 402 SER B O 1
ATOM 7109 N N . ASP B 1 403 ? 27.094 4.355 10.352 1 94.62 403 ASP B N 1
ATOM 7110 C CA . ASP B 1 403 ? 28.031 4.699 11.414 1 94.62 403 ASP B CA 1
ATOM 7111 C C . ASP B 1 403 ? 28.484 3.449 12.164 1 94.62 403 ASP B C 1
ATOM 7113 O O . ASP B 1 403 ? 27.672 2.59 12.508 1 94.62 403 ASP B O 1
ATOM 7117 N N . GLU B 1 404 ? 29.75 3.354 12.5 1 92.12 404 GLU B N 1
ATOM 7118 C CA . GLU B 1 404 ? 30.359 2.166 13.094 1 92.12 404 GLU B CA 1
ATOM 7119 C C . GLU B 1 404 ? 29.797 1.896 14.484 1 92.12 404 GLU B C 1
ATOM 7121 O O . GLU B 1 404 ? 29.828 0.758 14.961 1 92.12 404 GLU B O 1
ATOM 7126 N N . ARG B 1 405 ? 29.375 2.906 15.195 1 93.12 405 ARG B N 1
ATOM 7127 C CA . ARG B 1 405 ? 28.875 2.773 16.562 1 93.12 405 ARG B CA 1
ATOM 7128 C C . ARG B 1 405 ? 27.469 2.184 16.562 1 93.12 405 ARG B C 1
ATOM 7130 O O . ARG B 1 405 ? 26.953 1.813 17.625 1 93.12 405 ARG B O 1
ATOM 7137 N N . VAL B 1 406 ? 26.812 2.055 15.406 1 92.75 406 VAL B N 1
ATOM 7138 C CA . VAL B 1 406 ? 25.484 1.467 15.266 1 92.75 406 VAL B CA 1
ATOM 7139 C C . VAL B 1 406 ? 25.594 0.065 14.672 1 92.75 406 VAL B C 1
ATOM 7141 O O . VAL B 1 406 ? 26.062 -0.102 13.547 1 92.75 406 VAL B O 1
ATOM 7144 N N . GLN B 1 407 ? 25.156 -0.986 15.43 1 91.12 407 GLN B N 1
ATOM 7145 C CA . GLN B 1 407 ? 25.25 -2.373 14.992 1 91.12 407 GLN B CA 1
ATOM 7146 C C . GLN B 1 407 ? 23.953 -3.129 15.234 1 91.12 407 GLN B C 1
ATOM 7148 O O . GLN B 1 407 ? 23.203 -2.791 16.141 1 91.12 407 GLN B O 1
ATOM 7153 N N . VAL B 1 408 ? 23.719 -4.043 14.32 1 88.94 408 VAL B N 1
ATOM 7154 C CA . VAL B 1 408 ? 22.594 -4.965 14.492 1 88.94 408 VAL B CA 1
ATOM 7155 C C . VAL B 1 408 ? 23.078 -6.398 14.266 1 88.94 408 VAL B C 1
ATOM 7157 O O . VAL B 1 408 ? 24.062 -6.629 13.57 1 88.94 408 VAL B O 1
ATOM 7160 N N . PHE B 1 409 ? 22.391 -7.309 14.891 1 85.94 409 PHE B N 1
ATOM 7161 C CA . PHE B 1 409 ? 22.75 -8.711 14.695 1 85.94 409 PHE B CA 1
ATOM 7162 C C . PHE B 1 409 ? 22.078 -9.273 13.453 1 85.94 409 PHE B C 1
ATOM 7164 O O . PHE B 1 409 ? 20.844 -9.219 13.32 1 85.94 409 PHE B O 1
ATOM 7171 N N . ASP B 1 410 ? 22.812 -9.758 12.578 1 82.5 410 ASP B N 1
ATOM 7172 C CA . ASP B 1 410 ? 22.312 -10.438 11.391 1 82.5 410 ASP B CA 1
ATOM 7173 C C . ASP B 1 410 ? 22.203 -11.945 11.625 1 82.5 410 ASP B C 1
ATOM 7175 O O . ASP B 1 410 ? 23.219 -12.641 11.719 1 82.5 410 ASP B O 1
ATOM 7179 N N . CYS B 1 411 ? 21.031 -12.398 11.641 1 73.5 411 CYS B N 1
ATOM 7180 C CA . CYS B 1 411 ? 20.781 -13.805 11.953 1 73.5 411 CYS B CA 1
ATOM 7181 C C . CYS B 1 411 ? 21.344 -14.711 10.867 1 73.5 411 CYS B C 1
ATOM 7183 O O . CYS B 1 411 ? 21.75 -15.844 11.141 1 73.5 411 CYS B O 1
ATOM 7185 N N . ASP B 1 412 ? 21.375 -14.289 9.68 1 73.62 412 ASP B N 1
ATOM 7186 C CA . ASP B 1 412 ? 21.891 -15.094 8.578 1 73.62 412 ASP B CA 1
ATOM 7187 C C . ASP B 1 412 ? 23.422 -15.188 8.625 1 73.62 412 ASP B C 1
ATOM 7189 O O . ASP B 1 412 ? 23.984 -16.266 8.453 1 73.62 412 ASP B O 1
ATOM 7193 N N . ALA B 1 413 ? 24 -14 8.875 1 76.69 413 ALA B N 1
ATOM 7194 C CA . ALA B 1 413 ? 25.453 -13.938 8.961 1 76.69 413 ALA B CA 1
ATOM 7195 C C . ALA B 1 413 ? 25.938 -14.352 10.344 1 76.69 413 ALA B C 1
ATOM 7197 O O . ALA B 1 413 ? 27.125 -14.617 10.539 1 76.69 413 ALA B O 1
ATOM 7198 N N . GLN B 1 414 ? 25.094 -14.406 11.25 1 81.75 414 GLN B N 1
ATOM 7199 C CA . GLN B 1 414 ? 25.391 -14.773 12.633 1 81.75 414 GLN B CA 1
ATOM 7200 C C . GLN B 1 414 ? 26.5 -13.883 13.211 1 81.75 414 GLN B C 1
ATOM 7202 O O . GLN B 1 414 ? 27.438 -14.375 13.836 1 81.75 414 GLN B O 1
ATOM 7207 N N . ARG B 1 415 ? 26.438 -12.641 12.844 1 87.12 415 ARG B N 1
ATOM 7208 C CA . ARG B 1 415 ? 27.391 -11.664 13.344 1 87.12 415 ARG B CA 1
ATOM 7209 C C . ARG B 1 415 ? 26.781 -10.266 13.391 1 87.12 415 ARG B C 1
ATOM 7211 O O . ARG B 1 415 ? 25.719 -10.031 12.797 1 87.12 415 ARG B O 1
ATOM 7218 N N . ALA B 1 416 ? 27.5 -9.367 14.133 1 89.44 416 ALA B N 1
ATOM 7219 C CA . ALA B 1 416 ? 27.109 -7.957 14.148 1 89.44 416 ALA B CA 1
ATOM 7220 C C . ALA B 1 416 ? 27.516 -7.262 12.852 1 89.44 416 ALA B C 1
ATOM 7222 O O . ALA B 1 416 ? 28.609 -7.488 12.336 1 89.44 416 ALA B O 1
ATOM 7223 N N . VAL B 1 417 ? 26.562 -6.57 12.32 1 90.75 417 VAL B N 1
ATOM 7224 C CA . VAL B 1 417 ? 26.828 -5.832 11.094 1 90.75 417 VAL B CA 1
ATOM 7225 C C . VAL B 1 417 ? 26.234 -4.43 11.188 1 90.75 417 VAL B C 1
ATOM 7227 O O . VAL B 1 417 ? 25.422 -4.156 12.078 1 90.75 417 VAL B O 1
ATOM 7230 N N . SER B 1 418 ? 26.719 -3.59 10.25 1 92.56 418 SER B N 1
ATOM 7231 C CA . SER B 1 418 ? 26.062 -2.295 10.109 1 92.56 418 SER B CA 1
ATOM 7232 C C . SER B 1 418 ? 24.625 -2.453 9.594 1 92.56 418 SER B C 1
ATOM 7234 O O . SER B 1 418 ? 24.375 -3.289 8.719 1 92.56 418 SER B O 1
ATOM 7236 N N . PRO B 1 419 ? 23.719 -1.699 10.133 1 92.5 419 PRO B N 1
ATOM 7237 C CA . PRO B 1 419 ? 22.344 -1.815 9.664 1 92.5 419 PRO B CA 1
ATOM 7238 C C . PRO B 1 419 ? 22.219 -1.647 8.148 1 92.5 419 PRO B C 1
ATOM 7240 O O . PRO B 1 419 ? 21.375 -2.305 7.523 1 92.5 419 PRO B O 1
ATOM 7243 N N . VAL B 1 420 ? 23.016 -0.841 7.535 1 93.06 420 VAL B N 1
ATOM 7244 C CA . VAL B 1 420 ? 22.906 -0.55 6.109 1 93.06 420 VAL B CA 1
ATOM 7245 C C . VAL B 1 420 ? 23.172 -1.819 5.305 1 93.06 420 VAL B C 1
ATOM 7247 O O . VAL B 1 420 ? 22.688 -1.962 4.18 1 93.06 420 VAL B O 1
ATOM 7250 N N . GLU B 1 421 ? 23.828 -2.783 5.809 1 89.31 421 GLU B N 1
ATOM 7251 C CA . GLU B 1 421 ? 24.156 -4.027 5.125 1 89.31 421 GLU B CA 1
ATOM 7252 C C . GLU B 1 421 ? 22.922 -4.883 4.898 1 89.31 421 GLU B C 1
ATOM 7254 O O . GLU B 1 421 ? 22.859 -5.68 3.961 1 89.31 421 GLU B O 1
ATOM 7259 N N . VAL B 1 422 ? 21.984 -4.648 5.746 1 88.31 422 VAL B N 1
ATOM 7260 C CA . VAL B 1 422 ? 20.781 -5.461 5.609 1 88.31 422 VAL B CA 1
ATOM 7261 C C . VAL B 1 422 ? 19.672 -4.629 4.984 1 88.31 422 VAL B C 1
ATOM 7263 O O . VAL B 1 422 ? 18.5 -5.043 4.977 1 88.31 422 VAL B O 1
ATOM 7266 N N . LEU B 1 423 ? 20.031 -3.432 4.469 1 92.31 423 LEU B N 1
ATOM 7267 C CA . LEU B 1 423 ? 19.078 -2.537 3.814 1 92.31 423 LEU B CA 1
ATOM 7268 C C . LEU B 1 423 ? 19.484 -2.279 2.367 1 92.31 423 LEU B C 1
ATOM 7270 O O . LEU B 1 423 ? 19.859 -1.16 2.014 1 92.31 423 LEU B O 1
ATOM 7274 N N . PRO B 1 424 ? 19.328 -3.248 1.537 1 91.25 424 PRO B N 1
ATOM 7275 C CA . PRO B 1 424 ? 19.828 -3.141 0.169 1 91.25 424 PRO B CA 1
ATOM 7276 C C . PRO B 1 424 ? 19.188 -1.996 -0.613 1 91.25 424 PRO B C 1
ATOM 7278 O O . PRO B 1 424 ? 19.859 -1.349 -1.425 1 91.25 424 PRO B O 1
ATOM 7281 N N . MET B 1 425 ? 17.984 -1.674 -0.474 1 92.19 425 MET B N 1
ATOM 7282 C CA . MET B 1 425 ? 17.344 -0.611 -1.245 1 92.19 425 MET B CA 1
ATOM 7283 C C . MET B 1 425 ? 17.922 0.75 -0.884 1 92.19 425 MET B C 1
ATOM 7285 O O . MET B 1 425 ? 18.219 1.557 -1.768 1 92.19 425 MET B O 1
ATOM 7289 N N . LEU B 1 426 ? 18.047 0.975 0.411 1 94.81 426 LEU B N 1
ATOM 7290 C CA . LEU B 1 426 ? 18.672 2.223 0.843 1 94.81 426 LEU B CA 1
ATOM 7291 C C . LEU B 1 426 ? 20.078 2.346 0.288 1 94.81 426 LEU B C 1
ATOM 7293 O O . LEU B 1 426 ? 20.484 3.416 -0.178 1 94.81 426 LEU B O 1
ATOM 7297 N N . ARG B 1 427 ? 20.781 1.233 0.313 1 93.5 427 ARG B N 1
ATOM 7298 C CA . ARG B 1 427 ? 22.156 1.217 -0.174 1 93.5 427 ARG B CA 1
ATOM 7299 C C . ARG B 1 427 ? 22.219 1.544 -1.663 1 93.5 427 ARG B C 1
ATOM 7301 O O . ARG B 1 427 ? 23.047 2.352 -2.096 1 93.5 427 ARG B O 1
ATOM 7308 N N . HIS B 1 428 ? 21.359 0.944 -2.383 1 92.81 428 HIS B N 1
ATOM 7309 C CA . HIS B 1 428 ? 21.375 1.131 -3.83 1 92.81 428 HIS B CA 1
ATOM 7310 C C . HIS B 1 428 ? 20.922 2.535 -4.211 1 92.81 428 HIS B C 1
ATOM 7312 O O . HIS B 1 428 ? 21.406 3.109 -5.184 1 92.81 428 HIS B O 1
ATOM 7318 N N . LEU B 1 429 ? 19.969 3.082 -3.48 1 95.12 429 LEU B N 1
ATOM 7319 C CA . LEU B 1 429 ? 19.547 4.457 -3.711 1 95.12 429 LEU B CA 1
ATOM 7320 C C . LEU B 1 429 ? 20.688 5.43 -3.467 1 95.12 429 LEU B C 1
ATOM 7322 O O . LEU B 1 429 ? 20.906 6.359 -4.25 1 95.12 429 LEU B O 1
ATOM 7326 N N . LYS B 1 430 ? 21.438 5.188 -2.389 1 95 430 LYS B N 1
ATOM 7327 C CA . LYS B 1 430 ? 22.594 6.02 -2.1 1 95 430 LYS B CA 1
ATOM 7328 C C . LYS B 1 430 ? 23.625 5.938 -3.221 1 95 430 LYS B C 1
ATOM 7330 O O . LYS B 1 430 ? 24.172 6.957 -3.643 1 95 430 LYS B O 1
ATOM 7335 N N . GLU B 1 431 ? 23.859 4.762 -3.637 1 92.38 431 GLU B N 1
ATOM 7336 C CA . GLU B 1 431 ? 24.812 4.555 -4.727 1 92.38 431 GLU B CA 1
ATOM 7337 C C . GLU B 1 431 ? 24.359 5.293 -5.988 1 92.38 431 GLU B C 1
ATOM 7339 O O . GLU B 1 431 ? 25.188 5.934 -6.656 1 92.38 431 GLU B O 1
ATOM 7344 N N . MET B 1 432 ? 23.125 5.207 -6.277 1 91.69 432 MET B N 1
ATOM 7345 C CA . MET B 1 432 ? 22.578 5.844 -7.469 1 91.69 432 MET B CA 1
ATOM 7346 C C . MET B 1 432 ? 22.688 7.359 -7.379 1 91.69 432 MET B C 1
ATOM 7348 O 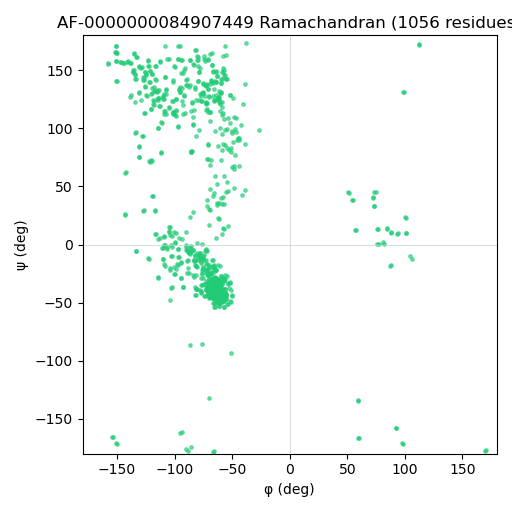O . MET B 1 432 ? 23.062 8.016 -8.359 1 91.69 432 MET B O 1
ATOM 7352 N N . LEU B 1 433 ? 22.422 7.914 -6.219 1 92.94 433 LEU B N 1
ATOM 7353 C CA . LEU B 1 433 ? 22.375 9.359 -6.047 1 92.94 433 LEU B CA 1
ATOM 7354 C C . LEU B 1 433 ? 23.781 9.938 -5.914 1 92.94 433 LEU B C 1
ATOM 7356 O O . LEU B 1 433 ? 23.969 11.156 -6.016 1 92.94 433 LEU B O 1
ATOM 7360 N N . SER B 1 434 ? 24.75 9.078 -5.727 1 91.56 434 SER B N 1
ATOM 7361 C CA . SER B 1 434 ? 26.125 9.523 -5.57 1 91.56 434 SER B CA 1
ATOM 7362 C C . SER B 1 434 ? 26.891 9.43 -6.887 1 91.56 434 SER B C 1
ATOM 7364 O O . SER B 1 434 ? 28.078 9.773 -6.949 1 91.56 434 SER B O 1
ATOM 7366 N N . ARG B 1 435 ? 26.234 8.938 -7.809 1 86.5 435 ARG B N 1
ATOM 7367 C CA . ARG B 1 435 ? 26.891 8.758 -9.094 1 86.5 435 ARG B CA 1
ATOM 7368 C C . ARG B 1 435 ? 27.188 10.102 -9.75 1 86.5 435 ARG B C 1
ATOM 7370 O O . ARG B 1 435 ? 26.391 11.031 -9.656 1 86.5 435 ARG B O 1
ATOM 7377 N N . ASP B 1 436 ? 28.375 10.094 -10.367 1 77.44 436 ASP B N 1
ATOM 7378 C CA . ASP B 1 436 ? 28.812 11.305 -11.062 1 77.44 436 ASP B CA 1
ATOM 7379 C C . ASP B 1 436 ? 28.578 11.188 -12.57 1 77.44 436 ASP B C 1
ATOM 7381 O O . ASP B 1 436 ? 28.562 12.188 -13.281 1 77.44 436 ASP B O 1
ATOM 7385 N N . ASP B 1 437 ? 28.438 9.914 -12.953 1 72.25 437 ASP B N 1
ATOM 7386 C CA . ASP B 1 437 ? 28.297 9.703 -14.391 1 72.25 437 ASP B CA 1
ATOM 7387 C C . ASP B 1 437 ? 26.844 9.891 -14.844 1 72.25 437 ASP B C 1
ATOM 7389 O O . ASP B 1 437 ? 25.922 9.758 -14.039 1 72.25 437 ASP B O 1
ATOM 7393 N N . ASP B 1 438 ? 26.828 10.203 -16.094 1 70.31 438 ASP B N 1
ATOM 7394 C CA . ASP B 1 438 ? 25.531 10.594 -16.656 1 70.31 438 ASP B CA 1
ATOM 7395 C C . ASP B 1 438 ? 24.859 9.406 -17.328 1 70.31 438 ASP B C 1
ATOM 7397 O O . ASP B 1 438 ? 23.812 9.562 -17.969 1 70.31 438 ASP B O 1
ATOM 7401 N N . ASP B 1 439 ? 25.484 8.281 -17.172 1 82.06 439 ASP B N 1
ATOM 7402 C CA . ASP B 1 439 ? 24.812 7.148 -17.812 1 82.06 439 ASP B CA 1
ATOM 7403 C C . ASP B 1 439 ? 23.75 6.547 -16.891 1 82.06 439 ASP B C 1
ATOM 7405 O O . ASP B 1 439 ? 23.938 5.465 -16.328 1 82.06 439 ASP B O 1
ATOM 7409 N N . MET B 1 440 ? 22.672 7.148 -16.844 1 83.31 440 MET B N 1
ATOM 7410 C CA . MET B 1 440 ? 21.609 6.785 -15.906 1 83.31 440 MET B CA 1
ATOM 7411 C C . MET B 1 440 ? 20.875 5.531 -16.375 1 83.31 440 MET B C 1
ATOM 7413 O O . MET B 1 440 ? 20.344 4.777 -15.562 1 83.31 440 MET B O 1
ATOM 7417 N N . ALA B 1 441 ? 20.969 5.285 -17.625 1 81.38 441 ALA B N 1
ATOM 7418 C CA . ALA B 1 441 ? 20.344 4.07 -18.141 1 81.38 441 ALA B CA 1
ATOM 7419 C C . ALA B 1 441 ? 21.016 2.824 -17.562 1 81.38 441 ALA B C 1
ATOM 7421 O O . ALA B 1 441 ? 20.344 1.891 -17.125 1 81.38 441 ALA B O 1
ATOM 7422 N N . ALA B 1 442 ? 22.297 2.871 -17.578 1 81.94 442 ALA B N 1
ATOM 7423 C CA . ALA B 1 442 ? 23.047 1.749 -17.031 1 81.94 442 ALA B CA 1
ATOM 7424 C C . ALA B 1 442 ? 22.828 1.627 -15.523 1 81.94 442 ALA B C 1
ATOM 7426 O O . ALA B 1 442 ? 22.719 0.519 -14.992 1 81.94 442 ALA B O 1
ATOM 7427 N N . ALA B 1 443 ? 22.734 2.736 -14.93 1 84 443 ALA B N 1
ATOM 7428 C CA . ALA B 1 443 ? 22.531 2.76 -13.484 1 84 443 ALA B CA 1
ATOM 7429 C C . ALA B 1 443 ? 21.172 2.18 -13.109 1 84 443 ALA B C 1
ATOM 7431 O O . ALA B 1 443 ? 21.047 1.467 -12.109 1 84 443 ALA B O 1
ATOM 7432 N N . THR B 1 444 ? 20.281 2.492 -13.906 1 87.56 444 THR B N 1
ATOM 7433 C CA . THR B 1 444 ? 18.922 2.021 -13.672 1 87.56 444 THR B CA 1
ATOM 7434 C C . THR B 1 444 ? 18.828 0.506 -13.828 1 87.56 444 THR B C 1
ATOM 7436 O O . THR B 1 444 ? 18.203 -0.173 -13.023 1 87.56 444 THR B O 1
ATOM 7439 N N . ARG B 1 445 ? 19.5 0.002 -14.805 1 84.62 445 ARG B N 1
ATOM 7440 C CA . ARG B 1 445 ? 19.547 -1.442 -15.008 1 84.62 445 ARG B CA 1
ATOM 7441 C C . ARG B 1 445 ? 20.219 -2.141 -13.828 1 84.62 445 ARG B C 1
ATOM 7443 O O . ARG B 1 445 ? 19.75 -3.191 -13.375 1 84.62 445 ARG B O 1
ATOM 7450 N N . GLN B 1 446 ? 21.203 -1.512 -13.391 1 82.94 446 GLN B N 1
ATOM 7451 C CA . GLN B 1 446 ? 21.922 -2.062 -12.242 1 82.94 446 GLN B CA 1
ATOM 7452 C C . GLN B 1 446 ? 21.047 -2.033 -10.992 1 82.94 446 GLN B C 1
ATOM 7454 O O . GLN B 1 446 ? 21.125 -2.945 -10.164 1 82.94 446 GLN B O 1
ATOM 7459 N N . PHE B 1 447 ? 20.297 -1.01 -10.898 1 85.25 447 PHE B N 1
ATOM 7460 C CA . PHE B 1 447 ? 19.422 -0.858 -9.75 1 85.25 447 PHE B CA 1
ATOM 7461 C C . PHE B 1 447 ? 18.422 -2.004 -9.688 1 85.25 447 PHE B C 1
ATOM 7463 O O . PHE B 1 447 ? 18.25 -2.635 -8.641 1 85.25 447 PHE B O 1
ATOM 7470 N N . ILE B 1 448 ? 17.859 -2.357 -10.766 1 82.75 448 ILE B N 1
ATOM 7471 C CA . ILE B 1 448 ? 16.844 -3.406 -10.812 1 82.75 448 ILE B CA 1
ATOM 7472 C C . ILE B 1 448 ? 17.5 -4.766 -10.578 1 82.75 448 ILE B C 1
ATOM 7474 O O . ILE B 1 448 ? 16.938 -5.617 -9.883 1 82.75 448 ILE B O 1
ATOM 7478 N N . ALA B 1 449 ? 18.672 -4.93 -11.117 1 81.69 449 ALA B N 1
ATOM 7479 C CA . ALA B 1 449 ? 19.406 -6.18 -10.93 1 81.69 449 ALA B CA 1
ATOM 7480 C C . ALA B 1 449 ? 19.75 -6.398 -9.461 1 81.69 449 ALA B C 1
ATOM 7482 O O . ALA B 1 449 ? 19.625 -7.52 -8.953 1 81.69 449 ALA B O 1
ATOM 7483 N N . LYS B 1 450 ? 20.078 -5.352 -8.914 1 78.25 450 LYS B N 1
ATOM 7484 C CA . LYS B 1 450 ? 20.438 -5.426 -7.5 1 78.25 450 LYS B CA 1
ATOM 7485 C C . LYS B 1 450 ? 19.203 -5.703 -6.641 1 78.25 450 LYS B C 1
ATOM 7487 O O . LYS B 1 450 ? 19.297 -6.414 -5.637 1 78.25 450 LYS B O 1
ATOM 7492 N N . LEU B 1 451 ? 18.156 -5.109 -7.074 1 76.75 451 LEU B N 1
ATOM 7493 C CA . LEU B 1 451 ? 16.922 -5.352 -6.344 1 76.75 451 LEU B CA 1
ATOM 7494 C C . LEU B 1 451 ? 16.5 -6.812 -6.465 1 76.75 451 LEU B C 1
ATOM 7496 O O . LEU B 1 451 ? 16.016 -7.402 -5.496 1 76.75 451 LEU B O 1
ATOM 7500 N N . LYS B 1 452 ? 16.75 -7.324 -7.59 1 76.06 452 LYS B N 1
ATOM 7501 C CA . LYS B 1 452 ? 16.453 -8.734 -7.832 1 76.06 452 LYS B CA 1
ATOM 7502 C C . LYS B 1 452 ? 17.328 -9.633 -6.965 1 76.06 452 LYS B C 1
ATOM 7504 O O . LYS B 1 452 ? 16.844 -10.602 -6.371 1 76.06 452 LYS B O 1
ATOM 7509 N N . ASP B 1 453 ? 18.516 -9.289 -6.84 1 64.69 453 ASP B N 1
ATOM 7510 C CA . ASP B 1 453 ? 19.469 -10.062 -6.055 1 64.69 453 ASP B CA 1
ATOM 7511 C C . ASP B 1 453 ? 19.156 -9.984 -4.566 1 64.69 453 ASP B C 1
ATOM 7513 O O . ASP B 1 453 ? 19.234 -10.992 -3.854 1 64.69 453 ASP B O 1
ATOM 7517 N N . ALA B 1 454 ? 18.828 -8.844 -4.258 1 56.72 454 ALA B N 1
ATOM 7518 C CA . ALA B 1 454 ? 18.531 -8.609 -2.846 1 56.72 454 ALA B CA 1
ATOM 7519 C C . ALA B 1 454 ? 17.266 -9.344 -2.418 1 56.72 454 ALA B C 1
ATOM 7521 O O . ALA B 1 454 ? 17.125 -9.727 -1.254 1 56.72 454 ALA B O 1
ATOM 7522 N N . SER B 1 455 ? 16.562 -9.492 -3.338 1 54.97 455 SER B N 1
ATOM 7523 C CA . SER B 1 455 ? 15.289 -10.148 -3.053 1 54.97 455 SER B CA 1
ATOM 7524 C C . SER B 1 455 ? 15.461 -11.664 -2.969 1 54.97 455 SER B C 1
ATOM 7526 O O . SER B 1 455 ? 14.5 -12.391 -2.693 1 54.97 455 SER B O 1
ATOM 7528 N N . ALA B 1 456 ? 16.641 -11.953 -3.129 1 60.12 456 ALA B N 1
ATOM 7529 C CA . ALA B 1 456 ? 16.906 -13.383 -3.016 1 60.12 456 ALA B CA 1
ATOM 7530 C C . ALA B 1 456 ? 16.625 -13.883 -1.601 1 60.12 456 ALA B C 1
ATOM 7532 O O . ALA B 1 456 ? 16.297 -15.047 -1.402 1 60.12 456 ALA B O 1
ATOM 7533 N N . THR B 1 457 ? 16.656 -12.836 -0.757 1 68.19 457 THR B N 1
ATOM 7534 C CA . THR B 1 457 ? 16.328 -13.172 0.623 1 68.19 457 THR B CA 1
ATOM 7535 C C . THR B 1 457 ? 15.039 -12.484 1.054 1 68.19 457 THR B C 1
ATOM 7537 O O . THR B 1 457 ? 14.828 -11.305 0.75 1 68.19 457 THR B O 1
ATOM 7540 N N . ASP B 1 458 ? 14.258 -13.281 1.637 1 79.19 458 ASP B N 1
ATOM 7541 C CA . ASP B 1 458 ? 12.992 -12.781 2.174 1 79.19 458 ASP B CA 1
ATOM 7542 C C . ASP B 1 458 ? 13.227 -11.656 3.174 1 79.19 458 ASP B C 1
ATOM 7544 O O . ASP B 1 458 ? 13.836 -11.867 4.227 1 79.19 458 ASP B O 1
ATOM 7548 N N . PRO B 1 459 ? 12.789 -10.43 2.785 1 76 459 PRO B N 1
ATOM 7549 C CA . PRO B 1 459 ? 12.977 -9.328 3.729 1 76 459 PRO B CA 1
ATOM 7550 C C . PRO B 1 459 ? 12.43 -9.633 5.121 1 76 459 PRO B C 1
ATOM 7552 O O . PRO B 1 459 ? 12.992 -9.188 6.121 1 76 459 PRO B O 1
ATOM 7555 N N . ALA B 1 460 ? 11.344 -10.414 5.184 1 71.62 460 ALA B N 1
ATOM 7556 C CA . ALA B 1 460 ? 10.766 -10.758 6.48 1 71.62 460 ALA B CA 1
ATOM 7557 C C . ALA B 1 460 ? 11.766 -11.523 7.34 1 71.62 460 ALA B C 1
ATOM 7559 O O . ALA B 1 460 ? 11.789 -11.367 8.562 1 71.62 460 ALA B O 1
ATOM 7560 N N . GLN B 1 461 ? 12.516 -12.312 6.691 1 71.19 461 GLN B N 1
ATOM 7561 C CA . GLN B 1 461 ? 13.508 -13.102 7.41 1 71.19 461 GLN B CA 1
ATOM 7562 C C . GLN B 1 461 ? 14.758 -12.281 7.707 1 71.19 461 GLN B C 1
ATOM 7564 O O . GLN B 1 461 ? 15.305 -12.344 8.812 1 71.19 461 GLN B O 1
ATOM 7569 N N . ARG B 1 462 ? 15.07 -11.508 6.762 1 67.38 462 ARG B N 1
ATOM 7570 C CA . ARG B 1 462 ? 16.281 -10.719 6.863 1 67.38 462 ARG B CA 1
ATOM 7571 C C . ARG B 1 462 ? 16.156 -9.656 7.945 1 67.38 462 ARG B C 1
ATOM 7573 O O . ARG B 1 462 ? 17.125 -9.344 8.641 1 67.38 462 ARG B O 1
ATOM 7580 N N . LEU B 1 463 ? 14.953 -9.203 8.039 1 68.12 463 LEU B N 1
ATOM 7581 C CA . LEU B 1 463 ? 14.742 -8.031 8.891 1 68.12 463 LEU B CA 1
ATOM 7582 C C . LEU B 1 463 ? 14.141 -8.43 10.227 1 68.12 463 LEU B C 1
ATOM 7584 O O . LEU B 1 463 ? 13.789 -7.57 11.039 1 68.12 463 LEU B O 1
ATOM 7588 N N . ARG B 1 464 ? 14.117 -9.844 10.328 1 64.75 464 ARG B N 1
ATOM 7589 C CA . ARG B 1 464 ? 13.562 -10.328 11.594 1 64.75 464 ARG B CA 1
ATOM 7590 C C . ARG B 1 464 ? 14.594 -10.227 12.711 1 64.75 464 ARG B C 1
ATOM 7592 O O . ARG B 1 464 ? 15.719 -10.703 12.57 1 64.75 464 ARG B O 1
ATOM 7599 N N . THR B 1 465 ? 14.625 -9.312 13.5 1 65.12 465 THR B N 1
ATOM 7600 C CA . THR B 1 465 ? 15.508 -9.195 14.648 1 65.12 465 THR B CA 1
ATOM 7601 C C . THR B 1 465 ? 14.734 -8.758 15.891 1 65.12 465 THR B C 1
ATOM 7603 O O . THR B 1 465 ? 13.906 -7.848 15.82 1 65.12 465 THR B O 1
ATOM 7606 N N . ASP B 1 466 ? 14.891 -9.625 16.828 1 64.12 466 ASP B N 1
ATOM 7607 C CA . ASP B 1 466 ? 14.336 -9.25 18.125 1 64.12 466 ASP B CA 1
ATOM 7608 C C . ASP B 1 466 ? 15.172 -8.156 18.797 1 64.12 466 ASP B C 1
ATOM 7610 O O . ASP B 1 466 ? 16.375 -8.07 18.562 1 64.12 466 ASP B O 1
ATOM 7614 N N . ASN B 1 467 ? 14.703 -7.047 19.438 1 72.69 467 ASN B N 1
ATOM 7615 C CA . ASN B 1 467 ? 15.344 -6.016 20.234 1 72.69 467 ASN B CA 1
ATOM 7616 C C . ASN B 1 467 ? 16.172 -5.059 19.375 1 72.69 467 ASN B C 1
ATOM 7618 O O . ASN B 1 467 ? 17.344 -4.805 19.656 1 72.69 467 ASN B O 1
ATOM 7622 N N . LEU B 1 468 ? 15.75 -4.613 18.359 1 85.88 468 LEU B N 1
ATOM 7623 C CA . LEU B 1 468 ? 16.406 -3.752 17.375 1 85.88 468 LEU B CA 1
ATOM 7624 C C . LEU B 1 468 ? 16.547 -2.332 17.922 1 85.88 468 LEU B C 1
ATOM 7626 O O . LEU B 1 468 ? 17.359 -1.549 17.406 1 85.88 468 LEU B O 1
ATOM 7630 N N . TYR B 1 469 ? 16.047 -2.016 19.031 1 88.12 469 TYR B N 1
ATOM 7631 C CA . TYR B 1 469 ? 15.961 -0.625 19.453 1 88.12 469 TYR B CA 1
ATOM 7632 C C . TYR B 1 469 ? 17.312 -0.114 19.938 1 88.12 469 TYR B C 1
ATOM 7634 O O . TYR B 1 469 ? 17.953 -0.726 20.797 1 88.12 469 TYR B O 1
ATOM 7642 N N . CYS B 1 470 ? 17.75 0.975 19.281 1 89.81 470 CYS B N 1
ATOM 7643 C CA . CYS B 1 470 ? 18.984 1.663 19.641 1 89.81 470 CYS B CA 1
ATOM 7644 C C . CYS B 1 470 ? 18.703 3.072 20.156 1 89.81 470 CYS B C 1
ATOM 7646 O O . CYS B 1 470 ? 18.609 4.012 19.359 1 89.81 470 CYS B O 1
ATOM 7648 N N . ALA B 1 471 ? 18.703 3.291 21.406 1 87.44 471 ALA B N 1
ATOM 7649 C CA . ALA B 1 471 ? 18.281 4.531 22.047 1 87.44 471 ALA B CA 1
ATOM 7650 C C . ALA B 1 471 ? 19.172 5.699 21.625 1 87.44 471 ALA B C 1
ATOM 7652 O O . ALA B 1 471 ? 18.703 6.836 21.531 1 87.44 471 ALA B O 1
ATOM 7653 N N . MET B 1 472 ? 20.391 5.449 21.344 1 87.94 472 MET B N 1
ATOM 7654 C CA . MET B 1 472 ? 21.328 6.512 21.031 1 87.94 472 MET B CA 1
ATOM 7655 C C . MET B 1 472 ? 20.953 7.207 19.719 1 87.94 472 MET B C 1
ATOM 7657 O O . MET B 1 472 ? 21.359 8.344 19.484 1 87.94 472 MET B O 1
ATOM 7661 N N . LEU B 1 473 ? 20.188 6.555 18.953 1 91.44 473 LEU B N 1
ATOM 7662 C CA . LEU B 1 473 ? 19.875 7.082 17.625 1 91.44 473 LEU B CA 1
ATOM 7663 C C . LEU B 1 473 ? 18.844 8.195 17.719 1 91.44 473 LEU B C 1
ATOM 7665 O O . LEU B 1 473 ? 18.641 8.945 16.766 1 91.44 473 LEU B O 1
ATOM 7669 N N . THR B 1 474 ? 18.141 8.352 18.859 1 87.75 474 THR B N 1
ATOM 7670 C CA . THR B 1 474 ? 17.094 9.359 18.938 1 87.75 474 THR B CA 1
ATOM 7671 C C . THR B 1 474 ? 17.203 10.164 20.234 1 87.75 474 THR B C 1
ATOM 7673 O O . THR B 1 474 ? 16.438 11.109 20.438 1 87.75 474 THR B O 1
ATOM 7676 N N . ARG B 1 475 ? 18.078 9.766 21.047 1 79.81 475 ARG B N 1
ATOM 7677 C CA . ARG B 1 475 ? 18.203 10.43 22.344 1 79.81 475 ARG B CA 1
ATOM 7678 C C . ARG B 1 475 ? 19.609 11.031 22.5 1 79.81 475 ARG B C 1
ATOM 7680 O O . ARG B 1 475 ? 20.578 10.492 21.969 1 79.81 475 ARG B O 1
ATOM 7687 N N . LEU B 1 476 ? 19.547 12.125 23.203 1 71.56 476 LEU B N 1
ATOM 7688 C CA . LEU B 1 476 ? 20.844 12.703 23.578 1 71.56 476 LEU B CA 1
ATOM 7689 C C . LEU B 1 476 ? 21.438 11.977 24.766 1 71.56 476 LEU B C 1
ATOM 7691 O O . LEU B 1 476 ? 20.719 11.305 25.516 1 71.56 476 LEU B O 1
ATOM 7695 N N . PRO B 1 477 ? 22.734 12.102 24.922 1 68.81 477 PRO B N 1
ATOM 7696 C CA . PRO B 1 477 ? 23.391 11.359 26 1 68.81 477 PRO B CA 1
ATOM 7697 C C . PRO B 1 477 ? 22.719 11.594 27.359 1 68.81 477 PRO B C 1
ATOM 7699 O O . PRO B 1 477 ? 22.547 10.656 28.141 1 68.81 477 PRO B O 1
ATOM 7702 N N . HIS B 1 478 ? 22.281 12.844 27.578 1 69.5 478 HIS B N 1
ATOM 7703 C CA . HIS B 1 478 ? 21.688 13.172 28.875 1 69.5 478 HIS B CA 1
ATOM 7704 C C . HIS B 1 478 ? 20.281 12.602 29 1 69.5 478 HIS B C 1
ATOM 7706 O O . HIS B 1 478 ? 19.734 12.523 30.094 1 69.5 478 HIS B O 1
ATOM 7712 N N . GLU B 1 479 ? 19.734 12.172 27.938 1 71.56 479 GLU B N 1
ATOM 7713 C CA . GLU B 1 479 ? 18.391 11.617 27.906 1 71.56 479 GLU B CA 1
ATOM 7714 C C . GLU B 1 479 ? 18.406 10.094 28.031 1 71.56 479 GLU B C 1
ATOM 7716 O O . GLU B 1 479 ? 17.359 9.469 28.234 1 71.56 479 GLU B O 1
ATOM 7721 N N . ILE B 1 480 ? 19.516 9.5 27.844 1 59.31 480 ILE B N 1
ATOM 7722 C CA . ILE B 1 480 ? 19.656 8.047 27.891 1 59.31 480 ILE B CA 1
ATOM 7723 C C . ILE B 1 480 ? 19.906 7.613 29.344 1 59.31 480 ILE B C 1
ATOM 7725 O O . ILE B 1 480 ? 19.984 6.418 29.625 1 59.31 480 ILE B O 1
ATOM 7729 N N . VAL B 1 481 ? 19.531 8.352 30.391 1 48.22 481 VAL B N 1
ATOM 7730 C CA . VAL B 1 481 ? 19.828 8.039 31.797 1 48.22 481 VAL B CA 1
ATOM 7731 C C . VAL B 1 481 ? 19.375 6.625 32.125 1 48.22 481 VAL B C 1
ATOM 7733 O O . VAL B 1 481 ? 18.219 6.262 31.844 1 48.22 481 VAL B O 1
ATOM 7736 N N . VAL B 1 482 ? 20.188 5.711 32.312 1 43.25 482 VAL B N 1
ATOM 7737 C CA . VAL B 1 482 ? 20.016 4.363 32.844 1 43.25 482 VAL B CA 1
ATOM 7738 C C . VAL B 1 482 ? 19.25 4.422 34.156 1 43.25 482 VAL B C 1
ATOM 7740 O O . VAL B 1 482 ? 19.641 5.125 35.094 1 43.25 482 VAL B O 1
ATOM 7743 N N . GLU B 1 483 ? 17.984 4.211 34.188 1 36.91 483 GLU B N 1
ATOM 7744 C CA . GLU B 1 483 ? 17.359 3.949 35.469 1 36.91 483 GLU B CA 1
ATOM 7745 C C . GLU B 1 483 ? 18.188 2.955 36.281 1 36.91 483 GLU B C 1
ATOM 7747 O O . GLU B 1 483 ? 18.406 1.821 35.844 1 36.91 483 GLU B O 1
ATOM 7752 N N . ASP B 1 484 ? 19.047 3.369 37.062 1 31.41 484 ASP B N 1
ATOM 7753 C CA . ASP B 1 484 ? 19.594 2.557 38.156 1 31.41 484 ASP B CA 1
ATOM 7754 C C . ASP B 1 484 ? 18.469 1.967 39 1 31.41 484 ASP B C 1
ATOM 7756 O O . ASP B 1 484 ? 17.594 2.693 39.5 1 31.41 484 ASP B O 1
ATOM 7760 N N . ALA B 1 485 ? 18.109 0.746 38.938 1 32.59 485 ALA B N 1
ATOM 7761 C CA . ALA B 1 485 ? 17.391 -0.093 39.875 1 32.59 485 ALA B CA 1
ATOM 7762 C C . ALA B 1 485 ? 17.828 0.196 41.312 1 32.59 485 ALA B C 1
ATOM 7764 O O . ALA B 1 485 ? 18.797 -0.388 41.812 1 32.59 485 ALA B O 1
ATOM 7765 N N . ASP B 1 486 ? 17.984 1.278 41.938 1 28.78 486 ASP B N 1
ATOM 7766 C CA . ASP B 1 486 ? 18.281 1.392 43.344 1 28.78 486 ASP B CA 1
ATOM 7767 C C . ASP B 1 486 ? 17.109 0.906 44.188 1 28.78 486 ASP B C 1
ATOM 7769 O O . ASP B 1 486 ? 16.203 1.681 44.531 1 28.78 486 ASP B O 1
ATOM 7773 N N . GLY B 1 487 ? 16.312 -0.219 43.969 1 27.03 487 GLY B N 1
ATOM 7774 C CA . GLY B 1 487 ? 15.508 -0.785 45.031 1 27.03 487 GLY B CA 1
ATOM 7775 C C . GLY B 1 487 ? 16.312 -1.091 46.281 1 27.03 487 GLY B C 1
ATOM 7776 O O . GLY B 1 487 ? 16.828 -2.199 46.438 1 27.03 487 GLY B O 1
ATOM 7777 N N . GLY B 1 488 ? 17.172 -0.334 46.875 1 24.73 488 GLY B N 1
ATOM 7778 C CA . GLY B 1 488 ? 17.703 -0.678 48.188 1 24.73 488 GLY B CA 1
ATOM 7779 C C . GLY B 1 488 ? 16.609 -0.872 49.25 1 24.73 488 GLY B C 1
ATOM 7780 O O . GLY B 1 488 ? 15.672 -0.08 49.312 1 24.73 488 GLY B O 1
ATOM 7781 N N . GLY B 1 489 ? 16.156 -2.211 49.594 1 23.09 489 GLY B N 1
ATOM 7782 C CA . GLY B 1 489 ? 15.641 -2.865 50.812 1 23.09 489 GLY B CA 1
ATOM 7783 C C . GLY B 1 489 ? 16.125 -2.23 52.094 1 23.09 489 GLY B C 1
ATOM 7784 O O . GLY B 1 489 ? 17.328 -1.982 52.25 1 23.09 489 GLY B O 1
ATOM 7785 N N . ASP B 1 490 ? 15.32 -1.441 52.625 1 22.03 490 ASP B N 1
ATOM 7786 C CA . ASP B 1 490 ? 15.422 -1.042 54.031 1 22.03 490 ASP B CA 1
ATOM 7787 C C . ASP B 1 490 ? 15.398 -2.26 54.969 1 22.03 490 ASP B C 1
ATOM 7789 O O . ASP B 1 490 ? 14.367 -2.916 55.094 1 22.03 490 ASP B O 1
ATOM 7793 N N . GLY B 1 491 ? 16.422 -3.277 54.812 1 18.92 491 GLY B N 1
ATOM 7794 C CA . GLY B 1 491 ? 16.719 -4.219 55.906 1 18.92 491 GLY B CA 1
ATOM 7795 C C . GLY B 1 491 ? 16.766 -3.57 57.25 1 18.92 491 GLY B C 1
ATOM 7796 O O . GLY B 1 491 ? 17.375 -2.516 57.438 1 18.92 491 GLY B O 1
ATOM 7797 N N . ALA B 1 492 ? 15.742 -3.693 58.094 1 19.52 492 ALA B N 1
ATOM 7798 C CA . ALA B 1 492 ? 15.688 -3.641 59.562 1 19.52 492 ALA B CA 1
ATOM 7799 C C . ALA B 1 492 ? 16.906 -4.32 60.156 1 19.52 492 ALA B C 1
ATOM 7801 O O . ALA B 1 492 ? 17.609 -5.09 59.5 1 19.52 492 ALA B O 1
ATOM 7802 N N . GLY B 1 493 ? 17.172 -4.285 61.531 1 18.11 493 GLY B N 1
ATOM 7803 C CA . GLY B 1 493 ? 18.219 -4.133 62.531 1 18.11 493 GLY B CA 1
ATOM 7804 C C . GLY B 1 493 ? 18.875 -5.445 62.906 1 18.11 493 GLY B C 1
ATOM 7805 O O . GLY B 1 493 ? 19.719 -5.492 63.812 1 18.11 493 GLY B O 1
ATOM 7806 N N . VAL B 1 494 ? 18.234 -6.652 62.656 1 17.38 494 VAL B N 1
ATOM 7807 C CA . VAL B 1 494 ? 18.828 -7.477 63.719 1 17.38 494 VAL B CA 1
ATOM 7808 C C . VAL B 1 494 ? 20.344 -7.34 63.656 1 17.38 494 VAL B C 1
ATOM 7810 O O . VAL B 1 494 ? 20.984 -7.059 64.688 1 17.38 494 VAL B O 1
ATOM 7813 N N . ALA B 1 495 ? 20.938 -8.164 63 1 17.02 495 ALA B N 1
ATOM 7814 C CA . ALA B 1 495 ? 21.672 -9.422 63.094 1 17.02 495 ALA B CA 1
ATOM 7815 C C . ALA B 1 495 ? 23.156 -9.219 62.875 1 17.02 495 ALA B C 1
ATOM 7817 O O . ALA B 1 495 ? 23.578 -8.227 62.25 1 17.02 495 ALA B O 1
ATOM 7818 N N . ASP B 1 496 ? 24.094 -10.211 63.094 1 17.44 496 ASP B N 1
ATOM 7819 C CA . ASP B 1 496 ? 25.375 -10.406 63.75 1 17.44 496 ASP B CA 1
ATOM 7820 C C . ASP B 1 496 ? 26.531 -9.922 62.875 1 17.44 496 ASP B C 1
ATOM 7822 O O . ASP B 1 496 ? 27.672 -9.828 63.344 1 17.44 496 ASP B O 1
ATOM 7826 N N . GLY B 1 497 ? 26.219 -9.961 61.5 1 15.7 497 GLY B N 1
ATOM 7827 C CA . GLY B 1 497 ? 27.25 -10.633 60.688 1 15.7 497 GLY B CA 1
ATOM 7828 C C . GLY B 1 497 ? 28.578 -9.898 60.688 1 15.7 497 GLY B C 1
ATOM 7829 O O . GLY B 1 497 ? 28.625 -8.68 60.875 1 15.7 497 GLY B O 1
ATOM 7830 N N . GLY B 1 498 ? 29.578 -10.758 60.75 1 16.22 498 GLY B N 1
ATOM 7831 C CA . GLY B 1 498 ? 31.016 -10.688 60.969 1 16.22 498 GLY B CA 1
ATOM 7832 C C . GLY B 1 498 ? 31.719 -9.656 60.094 1 16.22 498 GLY B C 1
ATOM 7833 O O . GLY B 1 498 ? 31.281 -9.406 58.969 1 16.22 498 GLY B O 1
ATOM 7834 N N . ALA B 1 499 ? 32.406 -8.844 60.719 1 16.41 499 ALA B N 1
ATOM 7835 C CA . ALA B 1 499 ? 33.188 -7.621 60.594 1 16.41 499 ALA B CA 1
ATOM 7836 C C . ALA B 1 499 ? 34.312 -7.797 59.594 1 16.41 499 ALA B C 1
ATOM 7838 O O . ALA B 1 499 ? 35.094 -6.875 59.344 1 16.41 499 ALA B O 1
ATOM 7839 N N . GLY B 1 500 ? 34.25 -9.008 58.844 1 15.74 500 GLY B N 1
ATOM 7840 C CA . GLY B 1 500 ? 35.656 -9.07 58.562 1 15.74 500 GLY B CA 1
ATOM 7841 C C . GLY B 1 500 ? 36.188 -7.895 57.781 1 15.74 500 GLY B C 1
ATOM 7842 O O . GLY B 1 500 ? 35.5 -7.41 56.875 1 15.74 500 GLY B O 1
ATOM 7843 N N . VAL B 1 501 ? 37.094 -7.203 58.281 1 16.19 501 VAL B N 1
ATOM 7844 C CA . VAL B 1 501 ? 37.875 -5.961 58.156 1 16.19 501 VAL B CA 1
ATOM 7845 C C . VAL B 1 501 ? 38.688 -5.977 56.844 1 16.19 501 VAL B C 1
ATOM 7847 O O . VAL B 1 501 ? 39.875 -6.254 56.875 1 16.19 501 VAL B O 1
ATOM 7850 N N . GLY B 1 502 ? 38.031 -6.645 55.781 1 15.99 502 GLY B N 1
ATOM 7851 C CA . GLY B 1 502 ? 39.156 -6.824 54.906 1 15.99 502 GLY B CA 1
ATOM 7852 C C . GLY B 1 502 ? 39.875 -5.523 54.562 1 15.99 502 GLY B C 1
ATOM 7853 O O . GLY B 1 502 ? 39.281 -4.445 54.688 1 15.99 502 GLY B O 1
ATOM 7854 N N . PRO B 1 503 ? 41.094 -5.605 54.062 1 15.57 503 PRO B N 1
ATOM 7855 C CA . PRO B 1 503 ? 42.312 -4.809 54.156 1 15.57 503 PRO B CA 1
ATOM 7856 C C . PRO B 1 503 ? 42.219 -3.518 53.344 1 15.57 503 PRO B C 1
ATOM 7858 O O . PRO B 1 503 ? 41.406 -3.398 52.469 1 15.57 503 PRO B O 1
ATOM 7861 N N . GLU B 1 504 ? 43.062 -2.609 53.625 1 14.52 504 GLU B N 1
ATOM 7862 C CA . GLU B 1 504 ? 43.5 -1.212 53.688 1 14.52 504 GLU B CA 1
ATOM 7863 C C . GLU B 1 504 ? 43.781 -0.659 52.281 1 14.52 504 GLU B C 1
ATOM 7865 O O . GLU B 1 504 ? 43.75 -1.403 51.312 1 14.52 504 GLU B O 1
ATOM 7870 N N . GLN B 1 505 ? 44.969 0.026 52.062 1 13.9 505 GLN B N 1
ATOM 7871 C CA . GLN B 1 505 ? 45.375 1.411 51.875 1 13.9 505 GLN B CA 1
ATOM 7872 C C . GLN B 1 505 ? 45.688 1.725 50.406 1 13.9 505 GLN B C 1
ATOM 7874 O O . GLN B 1 505 ? 45.406 2.822 49.938 1 13.9 505 GLN B O 1
ATOM 7879 N N . ARG B 1 506 ? 46.438 1.066 49.5 1 15.2 506 ARG B N 1
ATOM 7880 C CA . ARG B 1 506 ? 47.688 1.735 49.094 1 15.2 506 ARG B CA 1
ATOM 7881 C C . ARG B 1 506 ? 47.438 2.77 48 1 15.2 506 ARG B C 1
ATOM 7883 O O . ARG B 1 506 ? 46.719 2.494 47.031 1 15.2 506 ARG B O 1
ATOM 7890 N N . HIS B 1 507 ? 47.625 4.125 48.094 1 14.2 507 HIS B N 1
ATOM 7891 C CA . HIS B 1 507 ? 47.469 5.48 47.594 1 14.2 507 HIS B CA 1
ATOM 7892 C C . HIS B 1 507 ? 48.219 5.648 46.25 1 14.2 507 HIS B C 1
ATOM 7894 O O . HIS B 1 507 ? 48.219 6.738 45.688 1 14.2 507 HIS B O 1
ATOM 7900 N N . ARG B 1 508 ? 48.812 4.828 45.531 1 15.1 508 ARG B N 1
ATOM 7901 C CA . ARG B 1 508 ? 49.938 5.512 44.875 1 15.1 508 ARG B CA 1
ATOM 7902 C C . ARG B 1 508 ? 49.438 6.52 43.844 1 15.1 508 ARG B C 1
ATOM 7904 O O . ARG B 1 508 ? 48.625 6.176 42.969 1 15.1 508 ARG B O 1
ATOM 7911 N N . ASN B 1 509 ? 49.469 7.891 44.031 1 14.3 509 ASN B N 1
ATOM 7912 C CA . ASN B 1 509 ? 49.156 9.188 43.438 1 14.3 509 ASN B CA 1
ATOM 7913 C C . ASN B 1 509 ? 49.875 9.406 42.094 1 14.3 509 ASN B C 1
ATOM 7915 O O . ASN B 1 509 ? 49.812 10.5 41.531 1 14.3 509 ASN B O 1
ATOM 7919 N N . ARG B 1 510 ? 50.469 8.539 41.344 1 15.86 510 ARG B N 1
ATOM 7920 C CA . ARG B 1 510 ? 51.5 9.125 40.5 1 15.86 510 ARG B CA 1
ATOM 7921 C C . ARG B 1 510 ? 50.938 10.203 39.594 1 15.86 510 ARG B C 1
ATOM 7923 O O . ARG B 1 510 ? 49.875 10.039 39 1 15.86 510 ARG B O 1
ATOM 7930 N N . SER B 1 511 ? 51.406 11.469 39.594 1 15.07 511 SER B N 1
ATOM 7931 C CA . SER B 1 511 ? 51.281 12.859 39.188 1 15.07 511 SER B CA 1
ATOM 7932 C C . SER B 1 511 ? 51.531 13.016 37.688 1 15.07 511 SER B C 1
ATOM 7934 O O . SER B 1 511 ? 51.438 14.125 37.156 1 15.07 511 SER B O 1
ATOM 7936 N N . PHE B 1 512 ? 51.531 12.102 36.719 1 17.42 512 PHE B N 1
ATOM 7937 C CA . PHE B 1 512 ? 52.375 12.539 35.594 1 17.42 512 PHE B CA 1
ATOM 7938 C C . PHE B 1 512 ? 51.719 13.719 34.875 1 17.42 512 PHE B C 1
ATOM 7940 O O . PHE B 1 512 ? 50.531 13.695 34.594 1 17.42 512 PHE B O 1
ATOM 7947 N N . ILE B 1 513 ? 52.25 14.984 34.844 1 16.28 513 ILE B N 1
ATOM 7948 C CA . ILE B 1 513 ? 52.062 16.391 34.562 1 16.28 513 ILE B CA 1
ATOM 7949 C C . ILE B 1 513 ? 52 16.609 33.031 1 16.28 513 ILE B C 1
ATOM 7951 O O . ILE B 1 513 ? 51.594 17.672 32.594 1 16.28 513 ILE B O 1
ATOM 7955 N N . GLY B 1 514 ? 52.312 15.789 32.094 1 18.67 514 GLY B N 1
ATOM 7956 C CA . GLY B 1 514 ? 52.969 16.531 31.016 1 18.67 514 GLY B CA 1
ATOM 7957 C C . GLY B 1 514 ? 52.031 17.453 30.266 1 18.67 514 GLY B C 1
ATOM 7958 O O . GLY B 1 514 ? 50.812 17.266 30.312 1 18.67 514 GLY B O 1
ATOM 7959 N N . GLY B 1 515 ? 52.344 18.766 29.859 1 16.38 515 GLY B N 1
ATOM 7960 C CA . GLY B 1 515 ? 51.938 20.078 29.422 1 16.38 515 GLY B CA 1
ATOM 7961 C C . GLY B 1 515 ? 51.406 20.094 28 1 16.38 515 GLY B C 1
ATOM 7962 O O . GLY B 1 515 ? 52.156 20.375 27.047 1 16.38 515 GLY B O 1
ATOM 7963 N N . ALA B 1 516 ? 50.656 19.172 27.438 1 16.91 516 ALA B N 1
ATOM 7964 C CA . ALA B 1 516 ? 50.469 19.281 26 1 16.91 516 ALA B CA 1
ATOM 7965 C C . ALA B 1 516 ? 49.719 20.578 25.656 1 16.91 516 ALA B C 1
ATOM 7967 O O . ALA B 1 516 ? 48.812 20.984 26.406 1 16.91 516 ALA B O 1
ATOM 7968 N N . ASP B 1 517 ? 50.188 21.406 24.766 1 18.23 517 ASP B N 1
ATOM 7969 C CA . ASP B 1 517 ? 49.844 22.703 24.188 1 18.23 517 ASP B CA 1
ATOM 7970 C C . ASP B 1 517 ? 48.5 22.672 23.484 1 18.23 517 ASP B C 1
ATOM 7972 O O . ASP B 1 517 ? 48.125 21.641 22.922 1 18.23 517 ASP B O 1
ATOM 7976 N N . GLU B 1 518 ? 47.5 23.625 23.672 1 17.84 518 GLU B N 1
ATOM 7977 C CA . GLU B 1 518 ? 46.094 23.953 23.438 1 17.84 518 GLU B CA 1
ATOM 7978 C C . GLU B 1 518 ? 45.812 24.234 21.953 1 17.84 518 GLU B C 1
ATOM 7980 O O . GLU B 1 518 ? 45.844 25.391 21.531 1 17.84 518 GLU B O 1
ATOM 7985 N N . ALA B 1 519 ? 46.438 23.703 20.875 1 18.98 519 ALA B N 1
ATOM 7986 C CA . ALA B 1 519 ? 46.062 24.375 19.625 1 18.98 519 ALA B CA 1
ATOM 7987 C C . ALA B 1 519 ? 44.562 24.328 19.406 1 18.98 519 ALA B C 1
ATOM 7989 O O . ALA B 1 519 ? 43.938 23.266 19.531 1 18.98 519 ALA B O 1
ATOM 7990 N N . GLU B 1 520 ? 43.719 25.406 19.516 1 18.34 520 GLU B N 1
ATOM 7991 C CA . GLU B 1 520 ? 42.312 25.75 19.438 1 18.34 520 GLU B CA 1
ATOM 7992 C C . GLU B 1 520 ? 41.75 25.406 18.062 1 18.34 520 GLU B C 1
ATOM 7994 O O . GLU B 1 520 ? 41.906 26.188 17.109 1 18.34 520 GLU B O 1
ATOM 7999 N N . GLU B 1 521 ? 42.062 24.312 17.375 1 21.17 521 GLU B N 1
ATOM 8000 C CA . GLU B 1 521 ? 41.531 24.281 16.016 1 21.17 521 GLU B CA 1
ATOM 8001 C C . GLU B 1 521 ? 40.031 24.344 16.016 1 21.17 521 GLU B C 1
ATOM 8003 O O . GLU B 1 521 ? 39.344 23.656 16.781 1 21.17 521 GLU B O 1
ATOM 8008 N N . ASP B 1 522 ? 39.375 25.453 15.469 1 20.09 522 ASP B N 1
ATOM 8009 C CA . ASP B 1 522 ? 37.969 25.812 15.219 1 20.09 522 ASP B CA 1
ATOM 8010 C C . ASP B 1 522 ? 37.25 24.75 14.383 1 20.09 522 ASP B C 1
ATOM 8012 O O . ASP B 1 522 ? 37.469 24.656 13.18 1 20.09 522 ASP B O 1
ATOM 8016 N N . ILE B 1 523 ? 37.219 23.469 14.703 1 24.02 523 ILE B N 1
ATOM 8017 C CA . ILE B 1 523 ? 36.531 22.469 13.898 1 24.02 523 ILE B CA 1
ATOM 8018 C C . ILE B 1 523 ? 35.062 22.844 13.773 1 24.02 523 ILE B C 1
ATOM 8020 O O . ILE B 1 523 ? 34.312 22.875 14.773 1 24.02 523 ILE B O 1
ATOM 8024 N N . ASN B 1 524 ? 34.656 23.703 12.758 1 23.45 524 ASN B N 1
ATOM 8025 C CA . ASN B 1 524 ? 33.281 24.031 12.391 1 23.45 524 ASN B CA 1
ATOM 8026 C C . ASN B 1 524 ? 32.438 22.781 12.203 1 23.45 524 ASN B C 1
ATOM 8028 O O . ASN B 1 524 ? 32.781 21.906 11.398 1 23.45 524 ASN B O 1
ATOM 8032 N N . PRO B 1 525 ? 31.719 22.359 13.156 1 29.67 525 PRO B N 1
ATOM 8033 C CA . PRO B 1 525 ? 30.875 21.172 13.086 1 29.67 525 PRO B CA 1
ATOM 8034 C C . PRO B 1 525 ? 30.047 21.109 11.812 1 29.67 525 PRO B C 1
ATOM 8036 O O . PRO B 1 525 ? 29.406 22.094 11.438 1 29.67 525 PRO B O 1
ATOM 8039 N N . HIS B 1 526 ? 30.5 20.531 10.727 1 27.5 526 HIS B N 1
ATOM 8040 C CA . HIS B 1 526 ? 29.938 20.281 9.398 1 27.5 526 HIS B CA 1
ATOM 8041 C C . HIS B 1 526 ? 28.5 19.781 9.477 1 27.5 526 HIS B C 1
ATOM 8043 O O . HIS B 1 526 ? 28.266 18.656 9.898 1 27.5 526 HIS B O 1
ATOM 8049 N N . PHE B 1 527 ? 27.594 20.547 9.891 1 30.81 527 PHE B N 1
ATOM 8050 C CA . PHE B 1 527 ? 26.188 20.234 9.711 1 30.81 527 PHE B CA 1
ATOM 8051 C C . PHE B 1 527 ? 25.875 19.891 8.258 1 30.81 527 PHE B C 1
ATOM 8053 O O . PHE B 1 527 ? 26.234 20.656 7.352 1 30.81 527 PHE B O 1
ATOM 8060 N N . THR B 1 528 ? 26.062 18.781 7.805 1 25.73 528 THR B N 1
ATOM 8061 C CA . THR B 1 528 ? 25.562 18.5 6.457 1 25.73 528 THR B CA 1
ATOM 8062 C C . THR B 1 528 ? 24.062 18.703 6.383 1 25.73 528 THR B C 1
ATOM 8064 O O . THR B 1 528 ? 23.297 18.016 7.07 1 25.73 528 THR B O 1
ATOM 8067 N N . LYS B 1 529 ? 23.609 19.922 6.227 1 29.19 529 LYS B N 1
ATOM 8068 C CA . LYS B 1 529 ? 22.219 20.219 5.922 1 29.19 529 LYS B CA 1
ATOM 8069 C C . LYS B 1 529 ? 21.734 19.438 4.707 1 29.19 529 LYS B C 1
ATOM 8071 O O . LYS B 1 529 ? 22.312 19.547 3.623 1 29.19 529 LYS B O 1
ATOM 8076 N N . THR B 1 530 ? 21.344 18.156 4.836 1 23.56 530 THR B N 1
ATOM 8077 C CA . THR B 1 530 ? 20.578 17.594 3.729 1 23.56 530 THR B CA 1
ATOM 8078 C C . THR B 1 530 ? 19.172 18.188 3.697 1 23.56 530 THR B C 1
ATOM 8080 O O . THR B 1 530 ? 18.547 18.375 4.742 1 23.56 530 THR B O 1
#

Foldseek 3Di:
DQPLVQLPFAADPVLLLVLLLLLLQLLQADQVRDGQPAQVSVCLNVLVAAAEEEEEDQALQSLLLLLSLCRHCVVPRSHYHYEYEDADDAWDDLVLLVLLLVLCVVDPSSVVLCVVVVNNVVSVCVNVVVDIHGQQNCQQCQAHSNCSNARTHGHHYDHDLLVRLLQHQEYEYPDELLCLLVSLLVLQVNCVVRDDSNRHDHAYEYAYQAWFWAPPPHTAIQFSLNSNCVRNVGDSLRYKYKAFQCDSRCVSSLAATEIEIEHHDDSNRVSVQSSSDGDRYHYHYDPFRQLQSLLSLLLLQLLLVLLLQCQLVVHDPVSSVVSLVLSLLLSVLVSVAATVDHDDCDDRSVRNSVNCSVDNLSSNNSNCLNNLVDALVVDQQDPPSGGRSNLLSLVRVCVSQQDPVQWDAFPVVRDIDRSVVLNQLSVLSNVRNPDPDSPSNVSSVVNVVSVVVSVVDPSCNRSDDDPSYDHVHHDDPVRVPPPDPPPPPDPDDDDDDDPDPPDDDDPDPPPPPPPPDDPPPPPPRPRPSD/DQPLVQLPFAADPVLLLVLLLLLLQLLQADLVRDGQPAQVSVCLNVLVAAAEEEEEDQALQSLLLLLSLCRHCVVPRSHYHYEYADADDAWDDLVLLVLLLVLCVVDPSSVVLCVVVVNNVVSVCVNVVVDIHGQQNQQQCQAHSNCSNAGTHGHHYDHDLLVRLLQHQEYEYPDELLCLLVSLLVLQVNCVVRADSNRHDHAYEYAYQAWFWDPPPHTAIQFSLNSNCVRNVGDSLRYKYKAFQCDSRCVSSLAATEIEIEHHDPSNRVSVQSSSDGDRYHYHYDPFRQLQSLLSLLLLQLLLVLLLQCQLVVHDPVSSVVSLVLSLLLSVLVSVAATVDHDDCDDRSVRNSVNCSVDNLSSNNSNCLNNLVDALVVDQQDPPSGGRSNLLSLVRVCVSQQDPVQWDAFPVVRDIDRSVVLNQLSVLSNVRNPDPDSPSNVSSVVNVVSVVVSVVDPSCNRSDDDNSYDHVHHDDPVRVDPPDPPPPPPDDDDDDDDDPPPDDDDDPPPDPDDDDDCPPPPPPSPRVSD

Organism: Salpingoeca rosetta (strain ATCC 50818 / BSB-021) (NCBI:txid946362)

Radius of gyration: 33.64 Å; Cα contacts (8 Å, |Δi|>4): 1895; chains: 2; bounding box: 91×95×108 Å